Protein 6LTA (pdb70)

Structure (mmCIF, N/CA/C/O backbone):
data_6LTA
#
_entry.id   6LTA
#
_cell.length_a   103.355
_cell.length_b   167.650
_cell.length_c   194.120
_cell.angle_alpha   90.000
_cell.angle_beta   90.000
_cell.angle_gamma   90.000
#
_symmetry.space_group_name_H-M   'C 2 2 21'
#
loop_
_entity.id
_entity.type
_entity.pdbx_description
1 polymer 'Nonribosomal peptide synthetase'
2 non-polymer 'ACRYLIC ACID'
3 water water
#
loop_
_atom_site.group_PDB
_atom_site.id
_atom_site.type_symbol
_atom_site.label_atom_id
_atom_site.label_alt_id
_atom_site.label_comp_id
_atom_site.label_asym_id
_atom_site.label_entity_id
_atom_site.label_seq_id
_atom_site.pdbx_PDB_ins_code
_atom_site.Cartn_x
_atom_site.Cartn_y
_atom_site.Cartn_z
_atom_site.occupancy
_atom_site.B_iso_or_equiv
_atom_si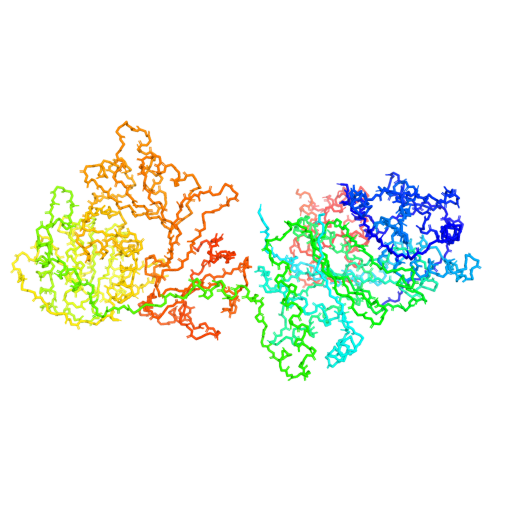te.auth_seq_id
_atom_site.auth_comp_id
_atom_site.auth_asym_id
_atom_site.auth_atom_id
_atom_site.pdbx_PDB_model_num
ATOM 1 N N . ALA A 1 40 ? 24.34918 33.64490 74.13338 1.000 83.31784 24 ALA A N 1
ATOM 2 C CA . ALA A 1 40 ? 25.57978 33.36294 74.86116 1.000 73.28713 24 ALA A CA 1
ATOM 3 C C . ALA A 1 40 ? 26.21022 32.06002 74.36212 1.000 81.26097 24 ALA A C 1
ATOM 4 O O . ALA A 1 40 ? 26.16524 31.03700 75.05170 1.000 83.38255 24 ALA A O 1
ATOM 6 N N . ALA A 1 41 ? 26.79606 32.10673 73.16195 1.000 75.89914 25 ALA A N 1
ATOM 7 C CA . ALA A 1 41 ? 27.34270 30.91155 72.52424 1.000 66.50661 25 ALA A CA 1
ATOM 8 C C . ALA A 1 41 ? 28.46916 30.31016 73.35618 1.000 71.87723 25 ALA A C 1
ATOM 9 O O . ALA A 1 41 ? 29.48359 30.96570 73.60114 1.000 79.69430 25 ALA A O 1
ATOM 11 N N . GLU A 1 42 ? 28.29421 29.06182 73.78883 1.000 74.14133 26 GLU A N 1
ATOM 12 C CA . GLU A 1 42 ? 29.32454 28.39013 74.57004 1.000 77.63563 26 GLU A CA 1
ATOM 13 C C . GLU A 1 42 ? 30.61309 28.25779 73.75093 1.000 75.15635 26 GLU A C 1
ATOM 14 O O . GLU A 1 42 ? 30.61308 28.34045 72.52002 1.000 67.07591 26 GLU A O 1
ATOM 16 N N . LEU A 1 43 ? 31.77577 28.06229 74.48609 1.000 73.79013 27 LEU A N 1
ATOM 17 C CA . LEU A 1 43 ? 33.07581 28.00003 73.83584 1.000 60.62631 27 LEU A CA 1
ATOM 18 C C . LEU A 1 43 ? 33.54227 26.55789 73.70351 1.000 63.87078 27 LEU A C 1
ATOM 19 O O . LEU A 1 43 ? 33.11385 25.68694 74.46698 1.000 63.24338 27 LEU A O 1
ATOM 24 N N . PRO A 1 44 ? 34.41542 26.27376 72.74152 1.000 62.68823 28 PRO A N 1
ATOM 25 C CA . PRO A 1 44 ? 34.93949 24.90883 72.59684 1.000 65.96473 28 PRO A CA 1
ATOM 26 C C . PRO A 1 44 ? 35.74056 24.51260 73.82374 1.000 70.38778 28 PRO A C 1
ATOM 27 O O . PRO A 1 44 ? 36.22729 25.38080 74.56486 1.000 71.62753 28 PRO A O 1
ATOM 31 N N . PRO A 1 45 ? 35.88042 23.21942 74.09211 1.000 71.26301 29 PRO A N 1
ATOM 32 C CA . PRO A 1 45 ? 36.66487 22.78759 75.25238 1.000 66.83739 29 PRO A CA 1
ATOM 33 C C . PRO A 1 45 ? 38.16146 22.80523 74.95437 1.000 68.04439 29 PRO A C 1
ATOM 34 O O . PRO A 1 45 ? 38.60291 22.78016 73.80120 1.000 62.14030 29 PRO A O 1
ATOM 38 N N . LEU A 1 46 ? 38.94460 22.86648 76.03172 1.000 62.75910 30 LEU A N 1
ATOM 39 C CA . LEU A 1 46 ? 40.39674 22.90553 75.93724 1.000 58.43025 30 LEU A CA 1
ATOM 40 C C . LEU A 1 46 ? 40.94156 21.49421 76.09190 1.000 63.27788 30 LEU A C 1
ATOM 41 O O . LEU A 1 46 ? 40.73278 20.85612 77.13168 1.000 58.48759 30 LEU A O 1
ATOM 46 N N . VAL A 1 47 ? 41.65631 21.01171 75.07760 1.000 59.47243 31 VAL A N 1
ATOM 47 C CA . VAL A 1 47 ? 42.23579 19.67148 75.18257 1.000 65.42732 31 VAL A CA 1
ATOM 48 C C . VAL A 1 47 ? 43.75613 19.76874 75.32555 1.000 63.59180 31 VAL A C 1
ATOM 49 O O . VAL A 1 47 ? 44.45743 20.08284 74.34561 1.000 63.47229 31 VAL A O 1
ATOM 53 N N . PRO A 1 48 ? 44.29270 19.54991 76.53526 1.000 62.50254 32 PRO A N 1
ATOM 54 C CA . PRO A 1 48 ? 45.74394 19.66920 76.75594 1.000 57.80834 32 PRO A CA 1
ATOM 55 C C . PRO A 1 48 ? 46.54404 18.74312 75.84211 1.000 64.65072 32 PRO A C 1
ATOM 56 O O . PRO A 1 48 ? 46.11469 17.62963 75.53903 1.000 67.87034 32 PRO A O 1
ATOM 60 N N . GLU A 1 49 ? 47.71501 19.21547 75.38613 1.000 62.12315 33 GLU A N 1
ATOM 61 C CA . GLU A 1 49 ? 48.57076 18.46587 74.45670 1.000 59.22300 33 GLU A CA 1
ATOM 62 C C . GLU A 1 49 ? 50.00198 18.36356 74.96873 1.000 59.03003 33 GLU A C 1
ATOM 63 O O . GLU A 1 49 ? 50.91132 19.04137 74.45546 1.000 66.68249 33 GLU A O 1
ATOM 69 N N . PRO A 1 50 ? 50.25179 17.48401 75.96363 1.000 59.01242 34 PRO A N 1
ATOM 70 C CA . PRO A 1 50 ? 51.58219 17.42691 76.59660 1.000 60.19670 34 PRO A CA 1
ATOM 71 C C . PRO A 1 50 ? 52.71379 16.86240 75.74928 1.000 66.82492 34 PRO A C 1
ATOM 72 O O . PRO A 1 50 ? 53.88258 17.11883 76.06424 1.000 64.84308 34 PRO A O 1
ATOM 76 N N . GLY A 1 51 ? 52.39836 16.11367 74.68961 1.000 63.56068 35 GLY A N 1
ATOM 77 C CA . GLY A 1 51 ? 53.42926 15.64967 73.77754 1.000 54.01446 35 GLY A CA 1
ATOM 78 C C . GLY A 1 51 ? 54.18071 16.77764 73.08960 1.000 63.29215 35 GLY A C 1
ATOM 79 O O . GLY A 1 51 ? 55.28993 16.56511 72.58596 1.000 69.49548 35 GLY A O 1
ATOM 80 N N . ASP A 1 52 ? 53.60938 17.98255 73.06151 1.000 67.40189 36 ASP A N 1
ATOM 81 C CA . ASP A 1 52 ? 54.28609 19.10673 72.42489 1.000 67.64473 36 ASP A CA 1
ATOM 82 C C . ASP A 1 52 ? 54.64506 20.20639 73.42180 1.000 64.22204 36 ASP A C 1
ATOM 83 O O . ASP A 1 52 ? 54.89290 21.34694 73.01004 1.000 54.40305 36 ASP A O 1
ATOM 88 N N . ALA A 1 53 ? 54.70533 19.87485 74.71816 1.000 60.10117 37 ALA A N 1
ATOM 89 C CA . ALA A 1 53 ? 54.91233 20.87840 75.76010 1.000 54.69910 37 ALA A CA 1
ATOM 90 C C . ALA A 1 53 ? 56.14384 21.73923 75.50105 1.000 56.67529 37 ALA A C 1
ATOM 91 O O . ALA A 1 53 ? 56.14955 22.93318 75.83983 1.000 52.71794 37 ALA A O 1
ATOM 93 N N . GLY A 1 54 ? 57.17378 21.17149 74.86686 1.000 49.34921 38 GLY A N 1
ATOM 94 C CA . GLY A 1 54 ? 58.37412 21.89270 74.49463 1.000 47.57284 38 GLY A CA 1
ATOM 95 C C . GLY A 1 54 ? 58.38930 22.47843 73.09618 1.000 52.81752 38 GLY A C 1
ATOM 96 O O . GLY A 1 54 ? 59.39824 23.07924 72.69938 1.000 52.24237 38 GLY A O 1
ATOM 97 N N . GLN A 1 55 ? 57.28202 22.32995 72.32630 1.000 51.71290 39 GLN A N 1
ATOM 98 C CA . GLN A 1 55 ? 57.19335 22.78594 70.94150 1.000 57.51889 39 GLN A CA 1
ATOM 99 C C . GLN A 1 55 ? 56.90618 24.28510 70.87619 1.000 63.32359 39 GLN A C 1
ATOM 100 O O . GLN A 1 55 ? 56.23180 24.83425 71.75626 1.000 55.68188 39 GLN A O 1
ATOM 106 N N . PRO A 1 56 ? 57.41372 24.96605 69.84496 1.000 63.33090 40 PRO A N 1
ATOM 107 C CA . PRO A 1 56 ? 57.07674 26.38185 69.65103 1.000 57.20990 40 PRO A CA 1
ATOM 108 C C . PRO A 1 56 ? 55.57348 26.63769 69.70742 1.000 55.46937 40 PRO A C 1
ATOM 109 O O . PRO A 1 56 ? 54.75486 25.73836 69.50114 1.000 54.58988 40 PRO A O 1
ATOM 113 N N . PHE A 1 57 ? 55.22156 27.87051 70.06215 1.000 53.44893 41 PHE A N 1
ATOM 114 C CA . PHE A 1 57 ? 53.84399 28.33927 70.04323 1.000 51.53214 41 PHE A CA 1
ATOM 115 C C . PHE A 1 57 ? 53.86998 29.86151 69.97139 1.000 58.63524 41 PHE A C 1
ATOM 116 O O . PHE A 1 57 ? 54.92075 30.47798 70.21365 1.000 56.10710 41 PHE A O 1
ATOM 124 N N . PRO A 1 58 ? 52.77012 30.49291 69.56413 1.000 62.19755 42 PRO A N 1
ATOM 125 C CA . PRO A 1 58 ? 52.80678 31.94011 69.32454 1.000 59.42911 42 PRO A CA 1
ATOM 126 C C . PRO A 1 58 ? 52.72536 32.74611 70.61719 1.000 56.29357 42 PRO A C 1
ATOM 127 O O . PRO A 1 58 ? 52.24975 32.28280 71.66094 1.000 47.87653 42 PRO A O 1
ATOM 131 N N . LEU A 1 59 ? 53.23053 33.97281 70.52897 1.000 50.01145 43 LEU A N 1
ATOM 132 C CA . LEU A 1 59 ? 52.96995 34.95470 71.56534 1.000 45.37756 43 LEU A CA 1
ATOM 133 C C . LEU A 1 59 ? 51.48061 35.26476 71.62253 1.000 49.63521 43 LEU A C 1
ATOM 134 O O . LEU A 1 59 ? 50.78880 35.26435 70.59741 1.000 49.08349 43 LEU A O 1
ATOM 139 N N . THR A 1 60 ? 50.97852 35.51398 72.84421 1.000 50.85309 44 THR A N 1
ATOM 140 C CA . THR A 1 60 ? 49.63621 36.07170 73.00136 1.000 46.24789 44 THR A CA 1
ATOM 141 C C . THR A 1 60 ? 49.56479 37.43339 72.31469 1.000 48.88468 44 THR A C 1
ATOM 142 O O . THR A 1 60 ? 50.59069 38.10186 72.13292 1.000 48.48803 44 THR A O 1
ATOM 146 N N . PRO A 1 61 ? 48.36263 37.87690 71.93328 1.000 51.36648 45 PRO A N 1
ATOM 147 C CA . PRO A 1 61 ? 48.26192 39.17403 71.24606 1.000 47.37429 45 PRO A CA 1
ATOM 148 C C . PRO A 1 61 ? 48.90262 40.29946 72.02912 1.000 50.39125 45 PRO A C 1
ATOM 149 O O . PRO A 1 61 ? 49.49389 41.21940 71.44185 1.000 47.65824 45 PRO A O 1
ATOM 153 N N . THR A 1 62 ? 48.83415 40.22982 73.35328 1.000 45.49624 46 THR A N 1
ATOM 154 C CA . THR A 1 62 ? 49.41486 41.27792 74.17956 1.000 48.74541 46 THR A CA 1
ATOM 155 C C . THR A 1 62 ? 50.92931 41.10455 74.33335 1.000 50.33566 46 THR A C 1
ATOM 156 O O . THR A 1 62 ? 51.66242 42.09849 74.42859 1.000 47.95819 46 THR A O 1
ATOM 160 N N . GLN A 1 63 ? 51.42031 39.86141 74.30824 1.000 49.13861 47 GLN A N 1
ATOM 161 C CA . GLN A 1 63 ? 52.86186 39.62569 74.28194 1.000 45.89142 47 GLN A CA 1
ATOM 162 C C . GLN A 1 63 ? 53.47830 40.08240 72.96121 1.000 51.33121 47 GLN A C 1
ATOM 163 O O . GLN A 1 63 ? 54.60359 40.59856 72.94243 1.000 51.64049 47 GLN A O 1
ATOM 169 N N . GLN A 1 64 ? 52.76476 39.87227 71.84446 1.000 49.74202 48 GLN A N 1
ATOM 170 C CA . GLN A 1 64 ? 53.24489 40.31431 70.53307 1.000 52.50148 48 GLN A CA 1
ATOM 171 C C . GLN A 1 64 ? 53.42006 41.82405 70.48613 1.000 55.73726 48 GLN A C 1
ATOM 172 O O . GLN A 1 64 ? 54.39031 42.32745 69.90552 1.000 55.41748 48 GLN A O 1
ATOM 178 N N . ALA A 1 65 ? 52.47521 42.56150 71.07909 1.000 50.50517 49 ALA A N 1
ATOM 179 C CA . ALA A 1 65 ? 52.56224 44.01593 71.10187 1.000 52.47865 49 ALA A CA 1
ATOM 180 C C . ALA A 1 65 ? 53.79906 44.49082 71.85867 1.000 60.06197 49 ALA A C 1
ATOM 181 O O . ALA A 1 65 ? 54.47082 45.43295 71.42262 1.000 61.85299 49 ALA A O 1
ATOM 183 N N . LEU A 1 66 ? 54.11436 43.85785 73.00055 1.000 55.32207 50 LEU A N 1
ATOM 184 C CA . LEU A 1 66 ? 55.32058 44.23344 73.74424 1.000 62.26110 50 LEU A CA 1
ATOM 185 C C . LEU A 1 66 ? 56.59152 43.85800 72.98670 1.000 64.99397 50 LEU A C 1
ATOM 186 O O . LEU A 1 66 ? 57.59460 44.57652 73.06990 1.000 68.71212 50 LEU A O 1
ATOM 191 N N . TRP A 1 67 ? 56.56440 42.73547 72.25875 1.000 63.52696 51 TRP A N 1
ATOM 192 C CA . TRP A 1 67 ? 57.71647 42.28124 71.47824 1.000 63.03863 51 TRP A CA 1
ATOM 193 C C . TRP A 1 67 ? 58.13486 43.32694 70.44143 1.000 71.64886 51 TRP A C 1
ATOM 194 O O . TRP A 1 67 ? 59.29624 43.75911 70.40537 1.000 73.52640 51 TRP A O 1
ATOM 205 N N . VAL A 1 68 ? 57.19219 43.76329 69.60187 1.000 67.31228 52 VAL A N 1
ATOM 206 C CA . VAL A 1 68 ? 57.50550 44.78193 68.60506 1.000 75.20974 52 VAL A CA 1
ATOM 207 C C . VAL A 1 68 ? 57.55607 46.19006 69.22081 1.000 73.76144 52 VAL A C 1
ATOM 208 O O . VAL A 1 68 ? 58.31346 47.04671 68.75043 1.000 81.83383 52 VAL A O 1
ATOM 212 N N . GLY A 1 69 ? 56.79658 46.44321 70.29396 1.000 75.59776 53 GLY A N 1
ATOM 213 C CA . GLY A 1 69 ? 56.68468 47.78022 70.87287 1.000 85.54223 53 GLY A CA 1
ATOM 214 C C . GLY A 1 69 ? 57.83933 48.22301 71.75643 1.000 87.42883 53 GLY A C 1
ATOM 215 O O . GLY A 1 69 ? 57.97243 49.42356 72.02334 1.000 80.80852 53 GLY A O 1
ATOM 216 N N . ARG A 1 70 ? 58.65799 47.28293 72.23977 1.000 91.07262 54 ARG A N 1
ATOM 217 C CA . ARG A 1 70 ? 59.93590 47.63603 72.85308 1.000 91.55806 54 ARG A CA 1
ATOM 218 C C . ARG A 1 70 ? 60.98727 48.00703 71.80551 1.000 97.63581 54 ARG A C 1
ATOM 219 O O . ARG A 1 70 ? 61.85088 48.85010 72.07819 1.000 102.06493 54 ARG A O 1
ATOM 227 N N . ALA A 1 71 ? 60.92725 47.40320 70.61326 1.000 93.16978 55 ALA A N 1
ATOM 228 C CA . ALA A 1 71 ? 61.88437 47.67486 69.53556 1.000 94.87970 55 ALA A CA 1
ATOM 229 C C . ALA A 1 71 ? 61.49110 48.91179 68.71776 1.000 97.43914 55 ALA A C 1
ATOM 230 O O . ALA A 1 71 ? 61.82117 50.04964 69.07456 1.000 98.36885 55 ALA A O 1
ATOM 232 N N . GLY A 1 80 ? 62.06049 50.85569 77.91422 1.000 87.27835 64 GLY A N 1
ATOM 233 C CA . GLY A 1 80 ? 62.37727 50.06345 79.08896 1.000 74.06946 64 GLY A CA 1
ATOM 234 C C . GLY A 1 80 ? 61.77449 48.66712 79.06430 1.000 84.24562 64 GLY A C 1
ATOM 235 O O . GLY A 1 80 ? 62.47952 47.68147 78.84544 1.000 90.68689 64 GLY A O 1
ATOM 236 N N . CYS A 1 81 ? 60.46508 48.59260 79.30757 1.000 77.89248 65 CYS A N 1
ATOM 237 C CA . CYS A 1 81 ? 59.67757 47.35649 79.29051 1.000 73.50267 65 CYS A CA 1
ATOM 238 C C . CYS A 1 81 ? 60.08036 46.32444 80.35482 1.000 72.91713 65 CYS A C 1
ATOM 239 O O . CYS A 1 81 ? 60.56636 45.23827 80.02120 1.000 69.88254 65 CYS A O 1
ATOM 242 N N . TYR A 1 82 ? 59.83673 46.62989 81.63271 1.000 67.49448 66 TYR A N 1
ATOM 243 C CA . TYR A 1 82 ? 60.14984 45.71796 82.72861 1.000 65.72088 66 TYR A CA 1
ATOM 244 C C . TYR A 1 82 ? 59.46408 46.20247 84.00084 1.000 63.37589 66 TYR A C 1
ATOM 245 O O . TYR A 1 82 ? 59.07593 47.36644 84.11516 1.000 61.14280 66 TYR A O 1
ATOM 254 N N . GLY A 1 83 ? 59.31966 45.28863 84.95559 1.000 53.20981 67 GLY A N 1
ATOM 255 C CA . GLY A 1 83 ? 58.84114 45.61296 86.28573 1.000 51.37158 67 GLY A CA 1
ATOM 256 C C . GLY A 1 83 ? 59.95678 45.37672 87.28526 1.000 51.29211 67 GLY A C 1
ATOM 257 O O . GLY A 1 83 ? 60.82653 44.53534 87.06918 1.000 48.56597 67 GLY A O 1
ATOM 258 N N . TYR A 1 84 ? 59.94879 46.13084 88.37744 1.000 47.52291 68 TYR A N 1
ATOM 259 C CA . TYR A 1 84 ? 61.04317 46.02939 89.32540 1.000 43.67445 68 TYR A CA 1
ATOM 260 C C . TYR A 1 84 ? 60.49640 46.11590 90.73624 1.000 48.14000 68 TYR A C 1
ATOM 261 O O . TYR A 1 84 ? 59.59283 46.90478 91.01616 1.000 49.95537 68 TYR A O 1
ATOM 270 N N . PHE A 1 85 ? 61.04282 45.27762 91.61106 1.000 47.14102 69 PHE A N 1
ATOM 271 C CA . PHE A 1 85 ? 60.59151 45.14747 92.98416 1.000 43.14956 69 PHE A CA 1
ATOM 272 C C . PHE A 1 85 ? 61.80482 45.00671 93.88509 1.000 42.12082 69 PHE A C 1
ATOM 273 O O . PHE A 1 85 ? 62.79333 44.36484 93.52219 1.000 44.28755 69 PHE A O 1
ATOM 281 N N . GLU A 1 86 ? 61.71089 45.58050 95.06745 1.000 36.99227 70 GLU A N 1
ATOM 282 C CA . GLU A 1 86 ? 62.82124 45.57572 96.00032 1.000 44.24447 70 GLU A CA 1
ATOM 283 C C . GLU A 1 86 ? 62.21660 45.49217 97.38622 1.000 46.64943 70 GLU A C 1
ATOM 284 O O . GLU A 1 86 ? 61.42600 46.36013 97.76578 1.000 47.49170 70 GLU A O 1
ATOM 290 N N . TRP A 1 87 ? 62.53519 44.43187 98.11422 1.000 44.18505 71 TRP A N 1
ATOM 291 C CA . TRP A 1 87 ? 62.03920 44.27829 99.46699 1.000 44.18693 71 TRP A CA 1
ATOM 292 C C . TRP A 1 87 ? 63.22242 44.22680 100.41508 1.000 49.15046 71 TRP A C 1
ATOM 293 O O . TRP A 1 87 ? 64.34724 43.89550 100.03160 1.000 47.86395 71 TRP A O 1
ATOM 304 N N . GLU A 1 88 ? 62.95720 44.57290 101.66049 1.000 47.53175 72 GLU A N 1
ATOM 305 C CA . GLU A 1 88 ? 63.97405 44.56262 102.68832 1.000 47.18531 72 GLU A CA 1
ATOM 306 C C . GLU A 1 88 ? 63.52349 43.63131 103.79416 1.000 47.01049 72 GLU A C 1
ATOM 307 O O . GLU A 1 88 ? 62.33515 43.58133 104.12120 1.000 49.15775 72 GLU A O 1
ATOM 313 N N . ARG A 1 89 ? 64.46239 42.86151 104.32687 1.000 47.71746 73 ARG A N 1
ATOM 314 C CA . ARG A 1 89 ? 64.24188 42.04798 105.51191 1.000 45.80460 73 ARG A CA 1
ATOM 315 C C . ARG A 1 89 ? 65.50957 42.07496 106.35272 1.000 45.43203 73 ARG A C 1
ATOM 316 O O . ARG A 1 89 ? 66.58501 42.42086 105.85114 1.000 47.60431 73 ARG A O 1
ATOM 324 N N . PRO A 1 90 ? 65.40791 41.76084 107.64795 1.000 49.03239 74 PRO A N 1
ATOM 325 C CA . PRO A 1 90 ? 66.63185 41.75466 108.48195 1.000 52.99971 74 PRO A CA 1
ATOM 326 C C . PRO A 1 90 ? 67.63788 40.69293 108.05587 1.000 52.03768 74 PRO A C 1
ATOM 327 O O . PRO A 1 90 ? 68.83321 40.98909 107.90763 1.000 50.11223 74 PRO A O 1
ATOM 331 N N . GLU A 1 91 ? 67.17287 39.45674 107.85758 1.000 52.64181 75 GLU A N 1
ATOM 332 C CA . GLU A 1 91 ? 67.98554 38.31923 107.45618 1.000 51.33689 75 GLU A CA 1
ATOM 333 C C . GLU A 1 91 ? 67.43455 37.70721 106.17263 1.000 49.51618 75 GLU A C 1
ATOM 334 O O . GLU A 1 91 ? 66.22850 37.75683 105.90233 1.000 44.21625 75 GLU A O 1
ATOM 340 N N . LEU A 1 92 ? 68.31593 37.07289 105.40491 1.000 51.44203 76 LEU A N 1
ATOM 341 C CA . LEU A 1 92 ? 67.86901 36.15756 104.36073 1.000 49.09654 76 LEU A CA 1
ATOM 342 C C . LEU A 1 92 ? 68.76523 34.93250 104.36441 1.000 45.73564 76 LEU A C 1
ATOM 343 O O . LEU A 1 92 ? 69.99366 35.06252 104.38052 1.000 47.10938 76 LEU A O 1
ATOM 348 N N . ASP A 1 93 ? 68.14567 33.75422 104.37580 1.000 44.94046 77 ASP A N 1
ATOM 349 C CA . ASP A 1 93 ? 68.84643 32.47684 104.24576 1.000 40.72252 77 ASP A CA 1
ATOM 350 C C . ASP A 1 93 ? 69.03337 32.19401 102.76035 1.000 38.20245 77 ASP A C 1
ATOM 351 O O . ASP A 1 93 ? 68.11640 31.69854 102.09918 1.000 40.59850 77 ASP A O 1
ATOM 356 N N . LEU A 1 94 ? 70.23907 32.46112 102.23963 1.000 36.21799 78 LEU A N 1
ATOM 357 C CA . LEU A 1 94 ? 70.46216 32.37376 100.79429 1.000 33.26566 78 LEU A CA 1
ATOM 358 C C . LEU A 1 94 ? 70.32478 30.95677 100.26967 1.000 39.05231 78 LEU A C 1
ATOM 359 O O . LEU A 1 94 ? 69.87504 30.76530 99.13628 1.000 39.24198 78 LEU A O 1
ATOM 364 N N . ALA A 1 95 ? 70.71238 29.95295 101.05701 1.000 41.31943 79 ALA A N 1
ATOM 365 C CA . ALA A 1 95 ? 70.54962 28.57505 100.60301 1.000 35.34237 79 ALA A CA 1
ATOM 366 C C . ALA A 1 95 ? 69.07663 28.24480 100.37730 1.000 34.75364 79 ALA A C 1
ATOM 367 O O . ALA A 1 95 ? 68.71336 27.61895 99.37228 1.000 41.35047 79 ALA A O 1
ATOM 369 N N . ARG A 1 96 ? 68.21305 28.64965 101.31402 1.000 36.83389 80 ARG A N 1
ATOM 370 C CA . ARG A 1 96 ? 66.78705 28.36594 101.18773 1.000 39.16098 80 ARG A CA 1
ATOM 371 C C . ARG A 1 96 ? 66.17036 29.20603 100.07755 1.000 41.62166 80 ARG A C 1
ATOM 372 O O . ARG A 1 96 ? 65.26539 28.74200 99.36819 1.000 41.99326 80 ARG A O 1
ATOM 380 N N . TYR A 1 97 ? 66.68801 30.42100 99.87803 1.000 33.47864 81 TYR A N 1
ATOM 381 C CA . TYR A 1 97 ? 66.18170 31.28495 98.82347 1.000 35.40394 81 TYR A CA 1
ATOM 382 C C . TYR A 1 97 ? 66.51174 30.69913 97.44216 1.000 45.17341 81 TYR A C 1
ATOM 383 O O . TYR A 1 97 ? 65.66161 30.66475 96.53946 1.000 38.66183 81 TYR A O 1
ATOM 392 N N . ARG A 1 98 ? 67.74849 30.20399 97.25739 1.000 41.84626 82 ARG A N 1
ATOM 393 C CA A ARG A 1 98 ? 68.10087 29.55357 95.99130 0.480 42.54872 82 ARG A CA 1
ATOM 394 C CA B ARG A 1 98 ? 68.09982 29.55532 95.99083 0.520 42.79262 82 ARG A CA 1
ATOM 395 C C . ARG A 1 98 ? 67.27667 28.28487 95.77594 1.000 40.92113 82 ARG A C 1
ATOM 396 O O . ARG A 1 98 ? 66.79914 28.01097 94.65884 1.000 38.21143 82 ARG A O 1
ATOM 411 N N . ARG A 1 99 ? 67.10737 27.48591 96.82506 1.000 36.57413 83 ARG A N 1
ATOM 412 C CA . ARG A 1 99 ? 66.28021 26.29116 96.68084 1.000 36.82086 83 ARG A CA 1
ATOM 413 C C . ARG A 1 99 ? 64.85279 26.65885 96.28282 1.000 38.09370 83 ARG A C 1
ATOM 414 O O . ARG A 1 99 ? 64.21570 25.93693 95.50699 1.000 40.36265 83 ARG A O 1
ATOM 422 N N . ALA A 1 100 ? 64.31476 27.75092 96.84044 1.000 36.57690 84 ALA A N 1
ATOM 423 C CA . ALA A 1 100 ? 62.96636 28.17973 96.47532 1.000 40.71626 84 ALA A CA 1
ATOM 424 C C . ALA A 1 100 ? 62.89006 28.53540 94.99698 1.000 35.07339 84 ALA A C 1
ATOM 425 O O . ALA A 1 100 ? 61.98869 28.07974 94.28135 1.000 32.32045 84 ALA A O 1
ATOM 427 N N . TRP A 1 101 ? 63.83936 29.33956 94.51259 1.000 36.43603 85 TRP A N 1
ATOM 428 C CA . TRP A 1 101 ? 63.79002 29.72608 93.10607 1.000 37.83796 85 TRP A CA 1
ATOM 429 C C . TRP A 1 101 ? 64.05153 28.53376 92.18423 1.000 41.64486 85 TRP A C 1
ATOM 430 O O . TRP A 1 101 ? 63.44391 28.44696 91.11115 1.000 42.32367 85 TRP A O 1
ATOM 441 N N . GLU A 1 102 ? 64.90757 27.58650 92.58945 1.000 39.07748 86 GLU A N 1
ATOM 442 C CA . GLU A 1 102 ? 65.13185 26.41405 91.74631 1.000 44.22973 86 GLU A CA 1
ATOM 443 C C . GLU A 1 102 ? 63.86440 25.57247 91.63362 1.000 38.81389 86 GLU A C 1
ATOM 444 O O . GLU A 1 102 ? 63.55209 25.03408 90.56221 1.000 35.83592 86 GLU A O 1
ATOM 450 N N . ARG A 1 103 ? 63.09086 25.50094 92.71353 1.000 34.47841 87 ARG A N 1
ATOM 451 C CA . ARG A 1 103 ? 61.80409 24.81416 92.67163 1.000 35.62357 87 ARG A CA 1
ATOM 452 C C . ARG A 1 103 ? 60.77648 25.58325 91.84045 1.000 37.34715 87 ARG A C 1
ATOM 453 O O . ARG A 1 103 ? 60.03369 24.97780 91.05835 1.000 37.85022 87 ARG A O 1
ATOM 461 N N . LEU A 1 104 ? 60.70324 26.91550 92.01042 1.000 38.05695 88 LEU A N 1
ATOM 462 C CA . LEU A 1 104 ? 59.77968 27.72624 91.21495 1.000 35.97357 88 LEU A CA 1
ATOM 463 C C . LEU A 1 104 ? 60.06139 27.56532 89.73649 1.000 35.66838 88 LEU A C 1
ATOM 464 O O . LEU A 1 104 ? 59.14429 27.34995 88.94062 1.000 37.96401 88 LEU A O 1
ATOM 469 N N . VAL A 1 105 ? 61.33538 27.66218 89.35166 1.000 35.53942 89 VAL A N 1
ATOM 470 C CA . VAL A 1 105 ? 61.69570 27.52737 87.94278 1.000 39.12325 89 VAL A CA 1
ATOM 471 C C . VAL A 1 105 ? 61.35116 26.13923 87.43171 1.000 39.84408 89 VAL A C 1
ATOM 472 O O . VAL A 1 105 ? 60.81796 25.98837 86.33194 1.000 45.46360 89 VAL A O 1
ATOM 476 N N . ALA A 1 106 ? 61.60738 25.10583 88.23324 1.000 40.24778 90 ALA A N 1
ATOM 477 C CA . ALA A 1 106 ? 61.26334 23.75437 87.80215 1.000 40.38026 90 ALA A CA 1
ATOM 478 C C . ALA A 1 106 ? 59.75192 23.56518 87.71952 1.000 36.83892 90 ALA A C 1
ATOM 479 O O . ALA A 1 106 ? 59.24853 22.92157 86.78902 1.000 37.86195 90 ALA A O 1
ATOM 481 N N . HIS A 1 107 ? 59.00558 24.15144 88.65437 1.000 38.06565 91 HIS A N 1
ATOM 482 C CA . HIS A 1 107 ? 57.57038 23.87049 88.72833 1.000 42.38301 91 HIS A CA 1
ATOM 483 C C . HIS A 1 107 ? 56.77465 24.59518 87.63675 1.000 42.46874 91 HIS A C 1
ATOM 484 O O . HIS A 1 107 ? 55.80435 24.04246 87.10144 1.000 39.57041 91 HIS A O 1
ATOM 491 N N . HIS A 1 108 ? 57.17026 25.82077 87.28604 1.000 38.18181 92 HIS A N 1
ATOM 492 C CA . HIS A 1 108 ? 56.33983 26.69826 86.46253 1.000 39.00451 92 HIS A CA 1
ATOM 493 C C . HIS A 1 108 ? 56.91478 26.83782 85.06641 1.000 39.56709 92 HIS A C 1
ATOM 494 O O . HIS A 1 108 ? 57.88908 27.58534 84.89232 1.000 42.25008 92 HIS A O 1
ATOM 501 N N . PRO A 1 109 ? 56.33687 26.20182 84.03910 1.000 37.54951 93 PRO A N 1
ATOM 502 C CA . PRO A 1 109 ? 56.91111 26.33608 82.68976 1.000 35.80545 93 PRO A CA 1
ATOM 503 C C . PRO A 1 109 ? 57.09786 27.77836 82.24833 1.000 41.33582 93 PRO A C 1
ATOM 504 O O . PRO A 1 109 ? 58.04805 28.07939 81.50578 1.000 39.38645 93 PRO A O 1
ATOM 508 N N . GLY A 1 110 ? 56.23144 28.68732 82.70545 1.000 37.29106 94 GLY A N 1
ATOM 509 C CA . GLY A 1 110 ? 56.32313 30.07134 82.27436 1.000 37.63970 94 GLY A CA 1
ATOM 510 C C . GLY A 1 110 ? 57.62808 30.73244 82.66469 1.000 41.41813 94 GLY A C 1
ATOM 511 O O . GLY A 1 110 ? 58.07837 31.67348 81.99737 1.000 46.02367 94 GLY A O 1
ATOM 512 N N . LEU A 1 111 ? 58.25928 30.25023 83.73753 1.000 37.24356 95 LEU A N 1
ATOM 513 C CA . LEU A 1 111 ? 59.54929 30.77985 84.15607 1.000 34.95184 95 LEU A CA 1
ATOM 514 C C . LEU A 1 111 ? 60.69841 30.21683 83.33460 1.000 38.99022 95 LEU A C 1
ATOM 515 O O . LEU A 1 111 ? 61.83358 30.68314 83.47763 1.000 40.61608 95 LEU A O 1
ATOM 520 N N . ARG A 1 112 ? 60.41643 29.25511 82.45535 1.000 41.26652 96 ARG A N 1
ATOM 521 C CA . ARG A 1 112 ? 61.39785 28.64136 81.56601 1.000 45.49487 96 ARG A CA 1
ATOM 522 C C . ARG A 1 112 ? 61.08701 28.93039 80.09837 1.000 40.88183 96 ARG A C 1
ATOM 523 O O . ARG A 1 112 ? 61.59370 28.23490 79.21707 1.000 41.06571 96 ARG A O 1
ATOM 531 N N . THR A 1 113 ? 60.22772 29.90417 79.81458 1.000 45.54759 97 THR A N 1
ATOM 532 C CA . THR A 1 113 ? 59.80847 30.19992 78.44899 1.000 45.09016 97 THR A CA 1
ATOM 533 C C . THR A 1 113 ? 60.67028 31.31844 77.89093 1.000 45.65336 97 THR A C 1
ATOM 534 O O . THR A 1 113 ? 60.90947 32.32126 78.57045 1.000 50.43851 97 THR A O 1
ATOM 538 N N . VAL A 1 114 ? 61.15980 31.11979 76.66755 1.000 44.12764 98 VAL A N 1
ATOM 539 C CA . VAL A 1 114 ? 62.01130 32.07591 75.97771 1.000 52.14906 98 VAL A CA 1
ATOM 540 C C . VAL A 1 114 ? 61.43034 32.34866 74.58959 1.000 53.60417 98 VAL A C 1
ATOM 541 O O . VAL A 1 114 ? 60.73513 31.51693 73.99725 1.000 50.78073 98 VAL A O 1
ATOM 545 N N . VAL A 1 115 ? 61.68074 33.55172 74.08798 1.000 52.57315 99 VAL A N 1
ATOM 546 C CA . VAL A 1 115 ? 61.21056 33.94749 72.76722 1.000 58.41593 99 VAL A CA 1
ATOM 547 C C . VAL A 1 115 ? 62.31537 33.65829 71.76201 1.000 56.76891 99 VAL A C 1
ATOM 548 O O . VAL A 1 115 ? 63.46133 34.09711 71.94111 1.000 53.70531 99 VAL A O 1
ATOM 552 N N . ARG A 1 116 ? 61.97558 32.91876 70.70861 1.000 54.55532 100 ARG A N 1
ATOM 553 C CA . ARG A 1 116 ? 62.93200 32.62487 69.65555 1.000 58.71560 100 ARG A CA 1
ATOM 554 C C . ARG A 1 116 ? 63.11976 33.85467 68.76382 1.000 66.85371 100 ARG A C 1
ATOM 555 O O . ARG A 1 116 ? 62.30266 34.78039 68.78980 1.000 61.99001 100 ARG A O 1
ATOM 563 N N . PRO A 1 117 ? 64.21073 33.90962 67.98717 1.000 72.41550 101 PRO A N 1
ATOM 564 C CA . PRO A 1 117 ? 64.41556 35.09099 67.12921 1.000 68.95971 101 PRO A CA 1
ATOM 565 C C . PRO A 1 117 ? 63.26764 35.35252 66.15669 1.000 64.54767 101 PRO A C 1
ATOM 566 O O . PRO A 1 117 ? 63.00556 36.52085 65.84961 1.000 62.04726 101 PRO A O 1
ATOM 570 N N . ASP A 1 118 ? 62.54258 34.31005 65.70439 1.000 61.52727 102 ASP A N 1
ATOM 571 C CA . ASP A 1 118 ? 61.39246 34.44215 64.80456 1.000 58.70817 102 ASP A CA 1
ATOM 572 C C . ASP A 1 118 ? 60.08122 34.79062 65.51457 1.000 61.76405 102 ASP A C 1
ATOM 573 O O . ASP A 1 118 ? 59.01153 34.55147 64.93769 1.000 60.12165 102 ASP A O 1
ATOM 578 N N . GLY A 1 119 ? 60.11614 35.30753 66.74111 1.000 65.09236 103 GLY A N 1
ATOM 579 C CA . GLY A 1 119 ? 58.90664 35.80624 67.36771 1.000 60.07245 103 GLY A CA 1
ATOM 580 C C . GLY A 1 119 ? 57.93527 34.75862 67.85165 1.000 55.46406 103 GLY A C 1
ATOM 581 O O . GLY A 1 119 ? 56.78061 35.09421 68.13842 1.000 56.35982 103 GLY A O 1
ATOM 582 N N . THR A 1 120 ? 58.35885 33.50178 67.93531 1.000 58.96547 104 THR A N 1
ATOM 583 C CA . THR A 1 120 ? 57.62951 32.45260 68.63128 1.000 57.06115 104 THR A CA 1
ATOM 584 C C . THR A 1 120 ? 58.35946 32.08149 69.92243 1.000 55.80245 104 THR A C 1
ATOM 585 O O . THR A 1 120 ? 59.52583 32.42641 70.14554 1.000 54.09879 104 THR A O 1
ATOM 589 N N . GLN A 1 121 ? 57.65703 31.38353 70.80012 1.000 52.23758 105 GLN A N 1
ATOM 590 C CA . GLN A 1 121 ? 58.20533 31.10749 72.11638 1.000 57.71832 105 GLN A CA 1
ATOM 591 C C . GLN A 1 121 ? 58.11607 29.61681 72.39958 1.000 50.50087 105 GLN A C 1
ATOM 592 O O . GLN A 1 121 ? 57.32366 28.89378 71.79035 1.000 52.50085 105 GLN A O 1
ATOM 598 N N . HIS A 1 122 ? 58.95395 29.16214 73.32603 1.000 48.22693 106 HIS A N 1
ATOM 599 C CA . HIS A 1 122 ? 58.95182 27.75993 73.71899 1.000 50.04779 106 HIS A CA 1
ATOM 600 C C . HIS A 1 122 ? 59.55099 27.63896 75.12077 1.000 47.45924 106 HIS A C 1
ATOM 601 O O . HIS A 1 122 ? 60.11907 28.59345 75.66322 1.000 46.90819 106 HIS A O 1
ATOM 608 N N . VAL A 1 123 ? 59.42392 26.43830 75.68681 1.000 37.99527 107 VAL A N 1
ATOM 609 C CA . VAL A 1 123 ? 59.72144 26.13045 77.08427 1.000 44.45646 107 VAL A CA 1
ATOM 610 C C . VAL A 1 123 ? 61.01053 25.31223 77.14339 1.000 49.38593 107 VAL A C 1
ATOM 611 O O . VAL A 1 123 ? 61.02076 24.13493 76.76594 1.000 50.74648 107 VAL A O 1
ATOM 615 N N . LEU A 1 124 ? 62.09352 25.90841 77.63737 1.000 40.83057 108 LEU A N 1
ATOM 616 C CA . LEU A 1 124 ? 63.29852 25.13391 77.88820 1.000 40.81225 108 LEU A CA 1
ATOM 617 C C . LEU A 1 124 ? 63.03131 24.07606 78.95349 1.000 46.95624 108 LEU A C 1
ATOM 618 O O . LEU A 1 124 ? 62.30612 24.30924 79.92572 1.000 43.45023 108 LEU A O 1
ATOM 623 N N . GLU A 1 125 ? 63.63293 22.90252 78.75892 1.000 56.30364 109 GLU A N 1
ATOM 624 C CA . GLU A 1 125 ? 63.39668 21.75860 79.63092 1.000 56.09310 109 GLU A CA 1
ATOM 625 C C . GLU A 1 125 ? 64.25167 21.82807 80.89539 1.000 57.34812 109 GLU A C 1
ATOM 626 O O . GLU A 1 125 ? 63.75623 21.59979 82.00882 1.000 50.72724 109 GLU A O 1
ATOM 632 N N . ARG A 1 126 ? 65.53882 22.13635 80.73712 1.000 55.08629 110 ARG A N 1
ATOM 633 C CA . ARG A 1 126 ? 66.47684 22.25297 81.85589 1.000 56.64559 110 ARG A CA 1
ATOM 634 C C . ARG A 1 126 ? 67.33760 23.47677 81.58101 1.000 61.36180 110 ARG A C 1
ATOM 635 O O . ARG A 1 126 ? 68.43562 23.37980 81.01857 1.000 65.66915 110 ARG A O 1
ATOM 637 N N . PRO A 1 127 ? 66.84740 24.66541 81.94247 1.000 55.71867 111 PRO A N 1
ATOM 638 C CA . PRO A 1 127 ? 67.57009 25.89830 81.60184 1.000 51.31629 111 PRO A CA 1
ATOM 639 C C . PRO A 1 127 ? 68.87485 26.07938 82.35023 1.000 53.78614 111 PRO A C 1
ATOM 640 O O . PRO A 1 127 ? 69.73608 26.83629 81.87956 1.000 53.91699 111 PRO A O 1
ATOM 644 N N . GLY A 1 128 ? 69.04515 25.44699 83.50419 1.000 49.47638 112 GLY A N 1
ATOM 645 C CA . GLY A 1 128 ? 70.29915 25.53494 84.21581 1.000 53.03061 112 GLY A CA 1
ATOM 646 C C . GLY A 1 128 ? 70.14987 26.21502 85.55673 1.000 50.39690 112 GLY A C 1
ATOM 647 O O . GLY A 1 128 ? 69.05078 26.59956 85.95393 1.000 51.64240 112 GLY A O 1
ATOM 648 N N . PRO A 1 129 ? 71.24666 26.35836 86.29600 1.000 56.05534 113 PRO A N 1
ATOM 649 C CA . PRO A 1 129 ? 71.14044 26.94195 87.63843 1.000 46.15172 113 PRO A CA 1
ATOM 650 C C . PRO A 1 129 ? 70.56916 28.35214 87.57386 1.000 48.02608 113 PRO A C 1
ATOM 651 O O . PRO A 1 129 ? 70.80233 29.10130 86.62424 1.000 51.05345 113 PRO A O 1
ATOM 655 N N . VAL A 1 130 ? 69.78414 28.69998 88.58528 1.000 46.12174 114 VAL A N 1
ATOM 656 C CA . VAL A 1 130 ? 69.15060 30.00923 88.63231 1.000 45.42055 114 VAL A CA 1
ATOM 657 C C . VAL A 1 130 ? 70.17941 31.08519 88.96757 1.000 43.28899 114 VAL A C 1
ATOM 658 O O . VAL A 1 130 ? 70.80266 31.04208 90.03601 1.000 45.08173 114 VAL A O 1
ATOM 662 N N . PRO A 1 131 ? 70.37687 32.07747 88.10671 1.000 41.05213 115 PRO A N 1
ATOM 663 C CA . PRO A 1 131 ? 71.34483 33.13532 88.42195 1.000 39.43846 115 PRO A CA 1
ATOM 664 C C . PRO A 1 131 ? 70.81591 34.00658 89.54708 1.000 39.58152 115 PRO A C 1
ATOM 665 O O . PRO A 1 131 ? 69.67677 34.46496 89.50232 1.000 45.19316 115 PRO A O 1
ATOM 669 N N . ILE A 1 132 ? 71.63109 34.17041 90.59099 1.000 43.63858 116 ILE A N 1
ATOM 670 C CA . ILE A 1 132 ? 71.32803 35.02437 91.73387 1.000 35.72445 116 ILE A CA 1
ATOM 671 C C . ILE A 1 132 ? 72.58764 35.79953 92.06976 1.000 42.38030 116 ILE A C 1
ATOM 672 O O . ILE A 1 132 ? 73.50922 35.25651 92.68684 1.000 47.41843 116 ILE A O 1
ATOM 677 N N . THR A 1 133 ? 72.62765 37.07086 91.69468 1.000 36.29042 117 THR A N 1
ATOM 678 C CA . THR A 1 133 ? 73.78663 37.91657 91.94182 1.000 39.22282 117 THR A CA 1
ATOM 679 C C . THR A 1 133 ? 73.75626 38.44112 93.37526 1.000 45.35377 117 THR A C 1
ATOM 680 O O . THR A 1 133 ? 72.82036 39.14888 93.76620 1.000 45.67262 117 THR A O 1
ATOM 684 N N . VAL A 1 134 ? 74.77423 38.11548 94.15919 1.000 40.21616 118 VAL A N 1
ATOM 685 C CA . VAL A 1 134 ? 74.88248 38.62136 95.51865 1.000 38.78902 118 VAL A CA 1
ATOM 686 C C . VAL A 1 134 ? 75.93964 39.71260 95.54385 1.000 41.24949 118 VAL A C 1
ATOM 687 O O . VAL A 1 134 ? 77.02039 39.55693 94.96753 1.000 45.91768 118 VAL A O 1
ATOM 691 N N . GLU A 1 135 ? 75.61931 40.82631 96.18933 1.000 41.97456 119 GLU A N 1
ATOM 692 C CA . GLU A 1 135 ? 76.48741 41.99355 96.24509 1.000 37.85526 119 GLU A CA 1
ATOM 693 C C . GLU A 1 135 ? 76.69646 42.34720 97.70992 1.000 46.93742 119 GLU A C 1
ATOM 694 O O . GLU A 1 135 ? 75.72283 42.51058 98.45561 1.000 46.71466 119 GLU A O 1
ATOM 700 N N . ASP A 1 136 ? 77.95518 42.41796 98.13641 1.000 42.46716 120 ASP A N 1
ATOM 701 C CA . ASP A 1 136 ? 78.28131 42.59268 99.54354 1.000 43.71841 120 ASP A CA 1
ATOM 702 C C . ASP A 1 136 ? 78.61259 44.06012 99.76647 1.000 52.10955 120 ASP A C 1
ATOM 703 O O . ASP A 1 136 ? 79.54171 44.59192 99.14548 1.000 54.26383 120 ASP A O 1
ATOM 708 N N . LEU A 1 137 ? 77.82140 44.71959 100.61572 1.000 50.14143 121 LEU A N 1
ATOM 709 C CA . LEU A 1 137 ? 78.01690 46.13007 100.93712 1.000 55.56886 121 LEU A CA 1
ATOM 710 C C . LEU A 1 137 ? 78.05285 46.34930 102.44045 1.000 58.15920 121 LEU A C 1
ATOM 711 O O . LEU A 1 137 ? 77.93124 47.48790 102.88825 1.000 63.73093 121 LEU A O 1
ATOM 716 N N . ARG A 1 138 ? 78.21239 45.27564 103.22185 1.000 53.89514 122 ARG A N 1
ATOM 717 C CA . ARG A 1 138 ? 78.21118 45.37677 104.67411 1.000 59.89940 122 ARG A CA 1
ATOM 718 C C . ARG A 1 138 ? 79.38548 46.18473 105.21211 1.000 64.91574 122 ARG A C 1
ATOM 719 O O . ARG A 1 138 ? 79.35919 46.58028 106.38303 1.000 72.14273 122 ARG A O 1
ATOM 727 N N . GLN A 1 139 ? 80.40748 46.43183 104.40044 1.000 66.72380 123 GLN A N 1
ATOM 728 C CA . GLN A 1 139 ? 81.54841 47.23416 104.81599 1.000 79.35713 123 GLN A CA 1
ATOM 729 C C . GLN A 1 139 ? 81.46893 48.67393 104.32196 1.000 86.98672 123 GLN A C 1
ATOM 730 O O . GLN A 1 139 ? 81.80212 49.59620 105.07489 1.000 91.67465 123 GLN A O 1
ATOM 736 N N . ASP A 1 140 ? 81.01505 48.87961 103.08442 1.000 86.06781 124 ASP A N 1
ATOM 737 C CA . ASP A 1 140 ? 80.85891 50.20223 102.47806 1.000 90.16188 124 ASP A CA 1
ATOM 738 C C . ASP A 1 140 ? 79.93995 51.09446 103.31715 1.000 95.03771 124 ASP A C 1
ATOM 739 O O . ASP A 1 140 ? 78.77213 50.73290 103.53985 1.000 90.76330 124 ASP A O 1
ATOM 744 N N . PRO A 1 141 ? 80.41341 52.23855 103.81013 1.000 100.96785 125 PRO A N 1
ATOM 745 C CA . PRO A 1 141 ? 79.51023 53.19929 104.45379 1.000 99.46416 125 PRO A CA 1
ATOM 746 C C . PRO A 1 141 ? 78.84201 54.08852 103.41183 1.000 101.60571 125 PRO A C 1
ATOM 747 O O . PRO A 1 141 ? 79.36454 54.30868 102.31547 1.000 100.07962 125 PRO A O 1
ATOM 751 N N . ASP A 1 142 ? 77.67002 54.61327 103.77966 1.000 96.34388 126 ASP A N 1
ATOM 752 C CA . ASP A 1 142 ? 76.73882 55.19017 102.80573 1.000 99.27078 126 ASP A CA 1
ATOM 753 C C . ASP A 1 142 ? 76.42588 54.14740 101.73282 1.000 100.13189 126 ASP A C 1
ATOM 754 O O . ASP A 1 142 ? 76.55983 54.37707 100.52605 1.000 93.82079 126 ASP A O 1
ATOM 756 N N . ALA A 1 143 ? 76.02830 52.96377 102.20545 1.000 96.00921 127 ALA A N 1
ATOM 757 C CA . ALA A 1 143 ? 75.76536 51.84981 101.30798 1.000 86.44934 127 ALA A CA 1
ATOM 758 C C . ALA A 1 143 ? 74.48455 52.05663 100.51500 1.000 89.94072 127 ALA A C 1
ATOM 759 O O . ALA A 1 143 ? 74.37668 51.57016 99.38123 1.000 88.70252 127 ALA A O 1
ATOM 761 N N . VAL A 1 144 ? 73.50485 52.76654 101.08591 1.000 89.73713 128 VAL A N 1
ATOM 762 C CA . VAL A 1 144 ? 72.23803 52.97694 100.38243 1.000 91.96994 128 VAL A CA 1
ATOM 763 C C . VAL A 1 144 ? 72.45119 53.83226 99.13721 1.000 92.71531 128 VAL A C 1
ATOM 764 O O . VAL A 1 144 ? 71.80806 53.61955 98.09677 1.000 88.07508 128 VAL A O 1
ATOM 768 N N . ARG A 1 145 ? 73.34658 54.82231 99.22804 1.000 87.46594 129 ARG A N 1
ATOM 769 C CA . ARG A 1 145 ? 73.69365 55.60897 98.04918 1.000 91.92164 129 ARG A CA 1
ATOM 770 C C . ARG A 1 145 ? 74.45709 54.76865 97.03232 1.000 90.51077 129 ARG A C 1
ATOM 771 O O . ARG A 1 145 ? 74.26682 54.94114 95.82207 1.000 87.33099 129 ARG A O 1
ATOM 773 N N . ARG A 1 146 ? 75.29320 53.82890 97.49171 1.000 93.26706 130 ARG A N 1
ATOM 774 C CA . ARG A 1 146 ? 76.00922 52.98158 96.53726 1.000 89.52201 130 ARG A CA 1
ATOM 775 C C . ARG A 1 146 ? 75.07398 51.99479 95.84283 1.000 90.40975 130 ARG A C 1
ATOM 776 O O . ARG A 1 146 ? 75.31755 51.63541 94.68283 1.000 88.20000 130 ARG A O 1
ATOM 778 N N . LEU A 1 147 ? 73.97933 51.58202 96.50815 1.000 89.56511 131 LEU A N 1
ATOM 779 C CA . LEU A 1 147 ? 72.98337 50.70479 95.88313 1.000 85.00894 131 LEU A CA 1
ATOM 780 C C . LEU A 1 147 ? 71.91554 51.46698 95.10734 1.000 91.14348 131 LEU A C 1
ATOM 781 O O . LEU A 1 147 ? 71.33213 50.90678 94.16857 1.000 89.59684 131 LEU A O 1
ATOM 786 N N . GLU A 1 148 ? 71.65142 52.72895 95.46644 1.000 95.04174 132 GLU A N 1
ATOM 787 C CA . GLU A 1 148 ? 70.72486 53.55409 94.69348 1.000 89.37504 132 GLU A CA 1
ATOM 788 C C . GLU A 1 148 ? 71.31312 53.99335 93.35729 1.000 93.11253 132 GLU A C 1
ATOM 789 O O . GLU A 1 148 ? 70.55235 54.37473 92.46274 1.000 91.36752 132 GLU A O 1
ATOM 791 N N . GLU A 1 149 ? 72.63930 53.90093 93.18925 1.000 95.18908 133 GLU A N 1
ATOM 792 C CA . GLU A 1 149 ? 73.33285 54.33373 91.97852 1.000 98.11969 133 GLU A CA 1
ATOM 793 C C . GLU A 1 149 ? 73.59724 53.17979 91.02968 1.000 95.10296 133 GLU A C 1
ATOM 794 O O . GLU A 1 149 ? 74.56195 53.20652 90.24790 1.000 93.01471 133 GLU A O 1
ATOM 796 N N . SER A 1 150 ? 72.75615 52.15738 91.08427 1.000 99.17309 134 SER A N 1
ATOM 797 C CA . SER A 1 150 ? 72.87735 51.02929 90.16344 1.000 101.10075 134 SER A CA 1
ATOM 798 C C . SER A 1 150 ? 71.50400 50.73170 89.54577 1.000 101.81639 134 SER A C 1
ATOM 799 O O . SER A 1 150 ? 70.92650 49.66117 89.73111 1.000 98.29697 134 SER A O 1
ATOM 802 N N . ARG A 1 151 ? 70.97182 51.71066 88.82250 1.000 98.71245 135 ARG A N 1
ATOM 803 C CA . ARG A 1 151 ? 69.76726 51.51292 88.04156 1.000 96.59029 135 ARG A CA 1
ATOM 804 C C . ARG A 1 151 ? 70.07280 51.96930 86.62006 1.000 91.79346 135 ARG A C 1
ATOM 805 O O . ARG A 1 151 ? 71.23895 52.26168 86.29582 1.000 81.47009 135 ARG A O 1
ATOM 807 N N . LEU A 1 159 ? 68.08596 43.11635 80.28744 1.000 73.21037 143 LEU A N 1
ATOM 808 C CA . LEU A 1 159 ? 67.07881 42.04907 80.33285 1.000 76.53175 143 LEU A CA 1
ATOM 809 C C . LEU A 1 159 ? 66.33292 41.92916 78.97844 1.000 76.90230 143 LEU A C 1
ATOM 810 O O . LEU A 1 159 ? 65.79094 42.91144 78.46450 1.000 78.16779 143 LEU A O 1
ATOM 815 N N . ASP A 1 160 ? 66.31165 40.71163 78.41762 1.000 81.44236 144 ASP A N 1
ATOM 816 C CA . ASP A 1 160 ? 65.90389 40.42258 77.03472 1.000 77.05004 144 ASP A CA 1
ATOM 817 C C . ASP A 1 160 ? 65.06489 39.14781 76.96074 1.000 76.73813 144 ASP A C 1
ATOM 818 O O . ASP A 1 160 ? 65.39747 38.14687 77.61877 1.000 71.71508 144 ASP A O 1
ATOM 823 N N . PRO A 1 161 ? 63.98033 39.14621 76.16901 1.000 74.18663 145 PRO A N 1
ATOM 824 C CA . PRO A 1 161 ? 63.12274 37.94659 76.10183 1.000 65.15447 145 PRO A CA 1
ATOM 825 C C . PRO A 1 161 ? 63.74105 36.77215 75.36045 1.000 68.13242 145 PRO A C 1
ATOM 826 O O . PRO A 1 161 ? 63.27887 35.63752 75.55131 1.000 68.21712 145 PRO A O 1
ATOM 830 N N . GLY A 1 162 ? 64.74844 36.99905 74.51384 1.000 65.42084 146 GLY A N 1
ATOM 831 C CA . GLY A 1 162 ? 65.38892 35.91019 73.79083 1.000 65.67156 146 GLY A CA 1
ATOM 832 C C . GLY A 1 162 ? 66.40922 35.12723 74.57980 1.000 69.04634 146 GLY A C 1
ATOM 833 O O . GLY A 1 162 ? 66.88497 34.08017 74.11245 1.000 63.71329 146 GLY A O 1
ATOM 834 N N . THR A 1 163 ? 66.73158 35.61466 75.77770 1.000 63.49342 147 THR A N 1
ATOM 835 C CA . THR A 1 163 ? 67.69135 35.00129 76.68537 1.000 58.38146 147 THR A CA 1
ATOM 836 C C . THR A 1 163 ? 66.98843 34.58090 77.97104 1.000 61.79095 147 THR A C 1
ATOM 837 O O . THR A 1 163 ? 66.14143 35.32501 78.50073 1.000 62.77608 147 THR A O 1
ATOM 841 N N . TRP A 1 164 ? 67.38135 33.40449 78.48781 1.000 50.32559 148 TRP A N 1
ATOM 842 C CA . TRP A 1 164 ? 66.85508 32.93797 79.75037 1.000 45.38406 148 TRP A CA 1
ATOM 843 C C . TRP A 1 164 ? 67.82551 33.28061 80.87619 1.000 41.61046 148 TRP A C 1
ATOM 844 O O . TRP A 1 164 ? 69.03524 33.12495 80.69558 1.000 45.27873 148 TRP A O 1
ATOM 855 N N . PRO A 1 165 ? 67.33512 33.74937 82.04479 1.000 47.11174 149 PRO A N 1
ATOM 856 C CA . PRO A 1 165 ? 65.90164 33.93796 82.27797 1.000 47.67555 149 PRO A CA 1
ATOM 857 C C . PRO A 1 165 ? 65.42391 35.33800 81.94323 1.000 44.84379 149 PRO A C 1
ATOM 858 O O . PRO A 1 165 ? 66.20076 36.29083 81.86221 1.000 47.72091 149 PRO A O 1
ATOM 862 N N . MET A 1 166 ? 64.12390 35.44153 81.74853 1.000 44.92564 150 MET A N 1
ATOM 863 C CA . MET A 1 166 ? 63.50957 36.74683 81.58076 1.000 42.99599 150 MET A CA 1
ATOM 864 C C . MET A 1 166 ? 63.26632 37.42978 82.91897 1.000 47.79704 150 MET A C 1
ATOM 865 O O . MET A 1 166 ? 62.33298 38.22203 83.03479 1.000 47.51499 150 MET A O 1
ATOM 870 N N . PHE A 1 167 ? 64.05728 37.10146 83.93577 1.000 46.99965 151 PHE A N 1
ATOM 871 C CA . PHE A 1 167 ? 63.99732 37.81017 85.19312 1.000 44.68884 151 PHE A CA 1
ATOM 872 C C . PHE A 1 167 ? 65.41387 37.98784 85.70723 1.000 41.16329 151 PHE A C 1
ATOM 873 O O . PHE A 1 167 ? 66.37196 37.44196 85.15913 1.000 43.96171 151 PHE A O 1
ATOM 881 N N . ASP A 1 168 ? 65.53992 38.79996 86.74909 1.000 40.49737 152 ASP A N 1
ATOM 882 C CA . ASP A 1 168 ? 66.83519 39.21196 87.26982 1.000 40.30648 152 ASP A CA 1
ATOM 883 C C . ASP A 1 168 ? 66.78565 39.17611 88.78984 1.000 42.05748 152 ASP A C 1
ATOM 884 O O . ASP A 1 168 ? 66.04674 39.94731 89.40358 1.000 43.65027 152 ASP A O 1
ATOM 889 N N . LEU A 1 169 ? 67.57021 38.29699 89.39993 1.000 42.17126 153 LEU A N 1
ATOM 890 C CA . LEU A 1 169 ? 67.54307 38.09671 90.84217 1.000 38.13102 153 LEU A CA 1
ATOM 891 C C . LEU A 1 169 ? 68.84137 38.60739 91.44414 1.000 41.64544 153 LEU A C 1
ATOM 892 O O . LEU A 1 169 ? 69.92742 38.18783 91.02934 1.000 41.18650 153 LEU A O 1
ATOM 897 N N . ARG A 1 170 ? 68.72570 39.50395 92.42207 1.000 39.34848 154 ARG A N 1
ATOM 898 C CA . ARG A 1 170 ? 69.87344 40.05435 93.12555 1.000 41.33188 154 ARG A CA 1
ATOM 899 C C . ARG A 1 170 ? 69.56824 40.10977 94.61237 1.000 43.71790 154 ARG A C 1
ATOM 900 O O . ARG A 1 170 ? 68.41529 40.27020 95.02199 1.000 42.37408 154 ARG A O 1
ATOM 908 N N . VAL A 1 171 ? 70.61675 39.96235 95.41638 1.000 35.79215 155 VAL A N 1
ATOM 909 C CA . VAL A 1 171 ? 70.53541 40.09997 96.86145 1.000 35.54492 155 VAL A CA 1
ATOM 910 C C . VAL A 1 171 ? 71.68063 41.00490 97.29188 1.000 41.46742 155 VAL A C 1
ATOM 911 O O . VAL A 1 171 ? 72.84093 40.74040 96.95342 1.000 44.92961 155 VAL A O 1
ATOM 915 N N . VAL A 1 172 ? 71.36028 42.08279 98.00180 1.000 39.73599 156 VAL A N 1
ATOM 916 C CA . VAL A 1 172 ? 72.34966 43.04106 98.48260 1.000 36.62523 156 VAL A CA 1
ATOM 917 C C . VAL A 1 172 ? 72.44775 42.87509 99.98657 1.000 43.58658 156 VAL A C 1
ATOM 918 O O . VAL A 1 172 ? 71.44500 43.02496 100.69548 1.000 47.86028 156 VAL A O 1
ATOM 922 N N . LEU A 1 173 ? 73.64241 42.56177 100.48128 1.000 42.51947 157 LEU A N 1
ATOM 923 C CA . LEU A 1 173 ? 73.85682 42.45285 101.91653 1.000 44.80548 157 LEU A CA 1
ATOM 924 C C . LEU A 1 173 ? 74.30846 43.80675 102.44760 1.000 46.57613 157 LEU A C 1
ATOM 925 O O . LEU A 1 173 ? 75.22797 44.41747 101.89511 1.000 48.01827 157 LEU A O 1
ATOM 930 N N . LEU A 1 174 ? 73.64573 44.27836 103.50165 1.000 46.66286 158 LEU A N 1
ATOM 931 C CA . LEU A 1 174 ? 73.98547 45.52312 104.16955 1.000 48.62417 158 LEU A CA 1
ATOM 932 C C . LEU A 1 174 ? 74.12478 45.25607 105.65829 1.000 54.24027 158 LEU A C 1
ATOM 933 O O . LEU A 1 174 ? 73.75142 44.19019 106.16098 1.000 52.44023 158 LEU A O 1
ATOM 938 N N . SER A 1 175 ? 74.65622 46.24199 106.37348 1.000 50.46900 159 SER A N 1
ATOM 939 C CA . SER A 1 175 ? 74.85220 46.07136 107.80572 1.000 57.14754 159 SER A CA 1
ATOM 940 C C . SER A 1 175 ? 73.48247 45.97810 108.47807 1.000 52.24390 159 SER A C 1
ATOM 941 O O . SER A 1 175 ? 72.74485 46.96651 108.52822 1.000 59.11801 159 SER A O 1
ATOM 944 N N . GLY A 1 176 ? 73.11030 44.77508 108.92348 1.000 43.15859 160 GLY A N 1
ATOM 945 C CA . GLY A 1 176 ? 71.88768 44.57144 109.67266 1.000 49.89097 160 GLY A CA 1
ATOM 946 C C . GLY A 1 176 ? 70.63654 44.26945 108.87116 1.000 56.08729 160 GLY A C 1
ATOM 947 O O . GLY A 1 176 ? 69.58897 43.99695 109.47416 1.000 53.34670 160 GLY A O 1
ATOM 948 N N . ARG A 1 177 ? 70.69890 44.30695 107.54327 1.000 53.16821 161 ARG A N 1
ATOM 949 C CA . ARG A 1 177 ? 69.50902 44.09641 106.72713 1.000 51.46780 161 ARG A CA 1
ATOM 950 C C . ARG A 1 177 ? 69.94574 43.62266 105.34899 1.000 49.86801 161 ARG A C 1
ATOM 951 O O . ARG A 1 177 ? 71.11052 43.75872 104.96140 1.000 44.76941 161 ARG A O 1
ATOM 959 N N . VAL A 1 178 ? 68.98647 43.08282 104.60616 1.000 44.34316 162 VAL A N 1
ATOM 960 C CA A VAL A 1 178 ? 69.22850 42.59439 103.25898 0.400 46.21716 162 VAL A CA 1
ATOM 961 C CA B VAL A 1 178 ? 69.21152 42.56441 103.26146 0.600 46.22583 162 VAL A CA 1
ATOM 962 C C . VAL A 1 178 ? 68.15882 43.15880 102.33301 1.000 45.68635 162 VAL A C 1
ATOM 963 O O . VAL A 1 178 ? 66.99775 43.32146 102.72672 1.000 48.95413 162 VAL A O 1
ATOM 970 N N . ARG A 1 179 ? 68.56322 43.49962 101.11184 1.000 42.67256 163 ARG A N 1
ATOM 971 C CA . ARG A 1 179 ? 67.65259 43.95074 100.06851 1.000 45.57764 163 ARG A CA 1
ATOM 972 C C . ARG A 1 179 ? 67.51155 42.83943 99.03929 1.000 43.43803 163 ARG A C 1
ATOM 973 O O . ARG A 1 179 ? 68.49700 42.45023 98.40837 1.000 44.56262 163 ARG A O 1
ATOM 981 N N . VAL A 1 180 ? 66.29881 42.33642 98.86444 1.000 44.02092 164 VAL A N 1
ATOM 982 C CA . VAL A 1 180 ? 66.00443 41.40375 97.78531 1.000 37.58897 164 VAL A CA 1
ATOM 983 C C . VAL A 1 180 ? 65.44597 42.19312 96.61006 1.000 44.52904 164 VAL A C 1
ATOM 984 O O . VAL A 1 180 ? 64.59597 43.07334 96.78857 1.000 49.90543 164 VAL A O 1
ATOM 988 N N . GLN A 1 181 ? 65.94888 41.90983 95.41154 1.000 38.57502 165 GLN A N 1
ATOM 989 C CA . GLN A 1 181 ? 65.65007 42.70260 94.22578 1.000 36.54813 165 GLN A CA 1
ATOM 990 C C . GLN A 1 181 ? 65.22650 41.77960 93.09727 1.000 40.03600 165 GLN A C 1
ATOM 991 O O . GLN A 1 181 ? 65.93218 40.81231 92.79237 1.000 39.59348 165 GLN A O 1
ATOM 997 N N . LEU A 1 182 ? 64.08666 42.08093 92.47054 1.000 38.70590 166 LEU A N 1
ATOM 998 C CA . LEU A 1 182 ? 63.53508 41.23326 91.41838 1.000 39.85955 166 LEU A CA 1
ATOM 999 C C . LEU A 1 182 ? 63.20510 42.10484 90.22094 1.000 42.04281 166 LEU A C 1
ATOM 1000 O O . LEU A 1 182 ? 62.32689 42.96899 90.29621 1.000 49.84845 166 LEU A O 1
ATOM 1005 N N . GLY A 1 183 ? 63.93709 41.89692 89.13061 1.000 42.68496 167 GLY A N 1
ATOM 1006 C CA . GLY A 1 183 ? 63.61491 42.49576 87.85441 1.000 40.67896 167 GLY A CA 1
ATOM 1007 C C . GLY A 1 183 ? 62.94081 41.44489 86.99228 1.000 49.43184 167 GLY A C 1
ATOM 1008 O O . GLY A 1 183 ? 63.41044 40.30984 86.90040 1.000 50.97305 167 GLY A O 1
ATOM 1009 N N . ILE A 1 184 ? 61.82365 41.82552 86.38494 1.000 44.99236 168 ILE A N 1
ATOM 1010 C CA . ILE A 1 184 ? 61.01574 40.88319 85.62749 1.000 48.92292 168 ILE A CA 1
ATOM 1011 C C . ILE A 1 184 ? 60.58566 41.54123 84.32392 1.000 54.90897 168 ILE A C 1
ATOM 1012 O O . ILE A 1 184 ? 60.17021 42.70411 84.30632 1.000 53.12872 168 ILE A O 1
ATOM 1017 N N . ASP A 1 185 ? 60.73345 40.81768 83.22525 1.000 52.67957 169 ASP A N 1
ATOM 1018 C CA . ASP A 1 185 ? 60.31025 41.33876 81.93790 1.000 48.65257 169 ASP A CA 1
ATOM 1019 C C . ASP A 1 185 ? 58.78682 41.31669 81.83495 1.000 50.65002 169 ASP A C 1
ATOM 1020 O O . ASP A 1 185 ? 58.14562 40.31477 82.17823 1.000 49.01971 169 ASP A O 1
ATOM 1025 N N . LEU A 1 186 ? 58.20896 42.42100 81.33721 1.000 50.19086 170 LEU A N 1
ATOM 1026 C CA . LEU A 1 186 ? 56.75112 42.52778 81.26134 1.000 52.48260 170 LEU A CA 1
ATOM 1027 C C . LEU A 1 186 ? 56.15436 41.48721 80.32265 1.000 48.96994 170 LEU A C 1
ATOM 1028 O O . LEU A 1 186 ? 54.98406 41.11951 80.45769 1.000 47.28548 170 LEU A O 1
ATOM 1033 N N . GLN A 1 187 ? 56.94348 40.99603 79.38010 1.000 46.78651 171 GLN A N 1
ATOM 1034 C CA . GLN A 1 187 ? 56.50907 39.96733 78.45726 1.000 51.21557 171 GLN A CA 1
ATOM 1035 C C . GLN A 1 187 ? 56.43887 38.57669 79.09356 1.000 47.39241 171 GLN A C 1
ATOM 1036 O O . GLN A 1 187 ? 55.85714 37.66092 78.49294 1.000 44.23266 171 GLN A O 1
ATOM 1042 N N . LEU A 1 188 ? 56.98982 38.40762 80.29862 1.000 43.37505 172 LEU A N 1
ATOM 1043 C CA . LEU A 1 188 ? 57.03980 37.08933 80.93778 1.000 47.94484 172 LEU A CA 1
ATOM 1044 C C . LEU A 1 188 ? 55.65553 36.60356 81.39005 1.000 41.64732 172 LEU A C 1
ATOM 1045 O O . LEU A 1 188 ? 55.29756 35.44355 81.17148 1.000 47.52675 172 LEU A O 1
ATOM 1050 N N . MET A 1 189 ? 54.87143 37.46915 82.02770 1.000 36.73740 173 MET A N 1
ATOM 1051 C CA . MET A 1 189 ? 53.57154 37.11230 82.58216 1.000 41.28768 173 MET A CA 1
ATOM 1052 C C . MET A 1 189 ? 52.81701 38.40660 82.87428 1.000 36.77191 173 MET A C 1
ATOM 1053 O O . MET A 1 189 ? 53.41786 39.47394 82.98645 1.000 39.86958 173 MET A O 1
ATOM 1058 N N . ASP A 1 190 ? 51.50044 38.30002 83.02375 1.000 33.53577 174 ASP A N 1
ATOM 1059 C CA . ASP A 1 190 ? 50.69144 39.46344 83.34627 1.000 35.89385 174 ASP A CA 1
ATOM 1060 C C . ASP A 1 190 ? 50.74049 39.76136 84.85032 1.000 39.90675 174 ASP A C 1
ATOM 1061 O O . ASP A 1 190 ? 51.29314 38.99746 85.64656 1.000 37.84361 174 ASP A O 1
ATOM 1066 N N . ALA A 1 191 ? 50.11761 40.87679 85.24038 1.000 37.97959 175 ALA A N 1
ATOM 1067 C CA . ALA A 1 191 ? 50.15206 41.29578 86.64093 1.000 37.03901 175 ALA A CA 1
ATOM 1068 C C . ALA A 1 191 ? 49.47718 40.28103 87.55922 1.000 38.64586 175 ALA A C 1
ATOM 1069 O O . ALA A 1 191 ? 49.90502 40.09582 88.70228 1.000 41.06232 175 ALA A O 1
ATOM 1071 N N . SER A 1 192 ? 48.40668 39.62409 87.09429 1.000 38.83288 176 SER A N 1
ATOM 1072 C CA . SER A 1 192 ? 47.70031 38.70695 87.98442 1.000 36.45469 176 SER A CA 1
ATOM 1073 C C . SER A 1 192 ? 48.50712 37.43838 88.21248 1.000 39.27617 176 SER A C 1
ATOM 1074 O O . SER A 1 192 ? 48.45339 36.86022 89.30281 1.000 37.31094 176 SER A O 1
ATOM 1077 N N . SER A 1 193 ? 49.25829 36.98904 87.20410 1.000 36.23282 177 SER A N 1
ATOM 1078 C CA . SER A 1 193 ? 50.13024 35.84225 87.41221 1.000 37.85573 177 SER A CA 1
ATOM 1079 C C . SER A 1 193 ? 51.25437 36.19506 88.36242 1.000 38.75941 177 SER A C 1
ATOM 1080 O O . SER A 1 193 ? 51.62555 35.39068 89.22686 1.000 34.73466 177 SER A O 1
ATOM 1083 N N . LEU A 1 194 ? 51.78230 37.41005 88.22423 1.000 39.10828 178 LEU A N 1
ATOM 1084 C CA . LEU A 1 194 ? 52.80951 37.90475 89.12611 1.000 38.68403 178 LEU A CA 1
ATOM 1085 C C . LEU A 1 194 ? 52.39374 37.76149 90.58854 1.000 40.15997 178 LEU A C 1
ATOM 1086 O O . LEU A 1 194 ? 53.11615 37.14952 91.38188 1.000 35.28820 178 LEU A O 1
ATOM 1091 N N . PHE A 1 195 ? 51.21753 38.29604 90.96286 1.000 37.96574 179 PHE A N 1
ATOM 1092 C CA . PHE A 1 195 ? 50.82386 38.31855 92.37847 1.000 39.88307 179 PHE A CA 1
ATOM 1093 C C . PHE A 1 195 ? 50.16489 37.02273 92.84102 1.000 40.38346 179 PHE A C 1
ATOM 1094 O O . PHE A 1 195 ? 50.43926 36.55264 93.95475 1.000 44.89637 179 PHE A O 1
ATOM 1102 N N . LEU A 1 196 ? 49.29470 36.43373 92.01998 1.000 34.33628 180 LEU A N 1
ATOM 1103 C CA . LEU A 1 196 ? 48.52843 35.28238 92.47930 1.000 36.69597 180 LEU A CA 1
ATOM 1104 C C . LEU A 1 196 ? 49.30960 33.97580 92.35059 1.000 41.17530 180 LEU A C 1
ATOM 1105 O O . LEU A 1 196 ? 49.07879 33.04871 93.13226 1.000 41.74984 180 LEU A O 1
ATOM 1110 N N . ASN A 1 197 ? 50.23736 33.87840 91.39393 1.000 39.01383 181 ASN A N 1
ATOM 1111 C CA . ASN A 1 197 ? 51.01762 32.66211 91.18212 1.000 38.07970 181 ASN A CA 1
ATOM 1112 C C . ASN A 1 197 ? 52.47044 32.80037 91.63975 1.000 41.15877 181 ASN A C 1
ATOM 1113 O O . ASN A 1 197 ? 52.92238 32.05033 92.51027 1.000 41.15336 181 ASN A O 1
ATOM 1118 N N . LEU A 1 198 ? 53.24020 33.73044 91.06638 1.000 38.64179 182 LEU A N 1
ATOM 1119 C CA . LEU A 1 198 ? 54.66351 33.79977 91.37870 1.000 34.97587 182 LEU A CA 1
ATOM 1120 C C . LEU A 1 198 ? 54.89371 34.20938 92.82494 1.000 35.87436 182 LEU A C 1
ATOM 1121 O O . LEU A 1 198 ? 55.51997 33.47564 93.59589 1.000 37.27490 182 LEU A O 1
ATOM 1126 N N . PHE A 1 199 ? 54.39925 35.39207 93.20943 1.000 35.88331 183 PHE A N 1
ATOM 1127 C CA . PHE A 1 199 ? 54.69132 35.92393 94.53714 1.000 35.71129 183 PHE A CA 1
ATOM 1128 C C . PHE A 1 199 ? 54.15663 35.01328 95.63387 1.000 35.54674 183 PHE A C 1
ATOM 1129 O O . PHE A 1 199 ? 54.80202 34.84500 96.66969 1.000 42.32152 183 PHE A O 1
ATOM 1137 N N . SER A 1 200 ? 52.97695 34.42771 95.43721 1.000 35.49122 184 SER A N 1
ATOM 1138 C CA . SER A 1 200 ? 52.42197 33.55630 96.46479 1.000 41.56289 184 SER A CA 1
ATOM 1139 C C . SER A 1 200 ? 53.26145 32.29379 96.60306 1.000 41.97347 184 SER A C 1
ATOM 1140 O O . SER A 1 200 ? 53.61528 31.89748 97.72039 1.000 39.44328 184 SER A O 1
ATOM 1143 N N . ASP A 1 201 ? 53.62358 31.66843 95.47306 1.000 36.71574 185 ASP A N 1
ATOM 1144 C CA . ASP A 1 201 ? 54.47049 30.47478 95.53188 1.000 37.43554 185 ASP A CA 1
ATOM 1145 C C . ASP A 1 201 ? 55.87588 30.79077 96.04707 1.000 40.13954 185 ASP A C 1
ATOM 1146 O O . ASP A 1 201 ? 56.49174 29.94479 96.70207 1.000 42.53825 185 ASP A O 1
ATOM 1151 N N . LEU A 1 202 ? 56.41159 31.98109 95.75331 1.000 35.49420 186 LEU A N 1
ATOM 1152 C CA . LEU A 1 202 ? 57.71523 32.34507 96.30006 1.000 34.63466 186 LEU A CA 1
ATOM 1153 C C . LEU A 1 202 ? 57.67425 32.38747 97.82225 1.000 39.16541 186 LEU A C 1
ATOM 1154 O O . LEU A 1 202 ? 58.61554 31.93902 98.48565 1.000 41.66304 186 LEU A O 1
ATOM 1159 N N . VAL A 1 203 ? 56.58842 32.90331 98.39723 1.000 40.15917 187 VAL A N 1
ATOM 1160 C CA . VAL A 1 203 ? 56.46160 32.90541 99.85123 1.000 38.44247 187 VAL A CA 1
ATOM 1161 C C . VAL A 1 203 ? 56.31939 31.47952 100.37849 1.000 40.93745 187 VAL A C 1
ATOM 1162 O O . VAL A 1 203 ? 56.99446 31.08726 101.33400 1.000 42.28539 187 VAL A O 1
ATOM 1166 N N . THR A 1 204 ? 55.45869 30.67634 99.75252 1.000 39.80072 188 THR A N 1
ATOM 1167 C CA . THR A 1 204 ? 55.27818 29.29779 100.20110 1.000 45.23741 188 THR A CA 1
ATOM 1168 C C . THR A 1 204 ? 56.59909 28.54134 100.19676 1.000 47.37804 188 THR A C 1
ATOM 1169 O O . THR A 1 204 ? 56.91554 27.81866 101.14971 1.000 48.63211 188 THR A O 1
ATOM 1173 N N . LEU A 1 205 ? 57.39674 28.72139 99.14310 1.000 46.05470 189 LEU A N 1
ATOM 1174 C CA . LEU A 1 205 ? 58.59712 27.91777 98.96620 1.000 43.00739 189 LEU A CA 1
ATOM 1175 C C . LEU A 1 205 ? 59.76560 28.43080 99.79085 1.000 39.41894 189 LEU A C 1
ATOM 1176 O O . LEU A 1 205 ? 60.59244 27.63433 100.22993 1.000 44.81969 189 LEU A O 1
ATOM 1181 N N . TYR A 1 206 ? 59.85851 29.73602 100.02928 1.000 42.35701 190 TYR A N 1
ATOM 1182 C CA . TYR A 1 206 ? 60.89825 30.20677 100.93205 1.000 39.77026 190 TYR A CA 1
ATOM 1183 C C . TYR A 1 206 ? 60.65349 29.71895 102.35784 1.000 46.49010 190 TYR A C 1
ATOM 1184 O O . TYR A 1 206 ? 61.60619 29.53296 103.11685 1.000 47.36583 190 TYR A O 1
ATOM 1193 N N . ASP A 1 207 ? 59.39392 29.51255 102.74316 1.000 45.19047 191 ASP A N 1
ATOM 1194 C CA . ASP A 1 207 ? 59.11730 28.88056 104.03028 1.000 48.32618 191 ASP A CA 1
ATOM 1195 C C . ASP A 1 207 ? 59.53742 27.41690 104.02758 1.000 49.68499 191 ASP A C 1
ATOM 1196 O O . ASP A 1 207 ? 60.13274 26.93610 104.99570 1.000 57.54895 191 ASP A O 1
ATOM 1201 N N . ASP A 1 208 ? 59.25227 26.70136 102.94910 1.000 51.71234 192 ASP A N 1
ATOM 1202 C CA . ASP A 1 208 ? 59.59283 25.28369 102.83867 1.000 49.10551 192 ASP A CA 1
ATOM 1203 C C . ASP A 1 208 ? 59.78445 24.97567 101.36071 1.000 49.25111 192 ASP A C 1
ATOM 1204 O O . ASP A 1 208 ? 58.80349 24.78576 100.62186 1.000 44.08901 192 ASP A O 1
ATOM 1209 N N . PRO A 1 209 ? 61.03208 24.91520 100.88523 1.000 47.03147 193 PRO A N 1
ATOM 1210 C CA . PRO A 1 209 ? 61.25199 24.63255 99.45610 1.000 48.76569 193 PRO A CA 1
ATOM 1211 C C . PRO A 1 209 ? 60.72778 23.27524 99.00178 1.000 49.44855 193 PRO A C 1
ATOM 1212 O O . PRO A 1 209 ? 60.63099 23.04336 97.78886 1.000 50.57916 193 PRO A O 1
ATOM 1216 N N . ASP A 1 210 ? 60.34654 22.39234 99.91810 1.000 50.13083 194 ASP A N 1
ATOM 1217 C CA . ASP A 1 210 ? 59.76390 21.10843 99.55340 1.000 55.63426 194 ASP A CA 1
ATOM 1218 C C . ASP A 1 210 ? 58.25222 21.10027 99.68852 1.000 53.32325 194 ASP A C 1
ATOM 1219 O O . ASP A 1 210 ? 57.64319 20.02815 99.62385 1.000 55.73961 194 ASP A O 1
ATOM 1224 N N . ALA A 1 211 ? 57.64210 22.26713 99.87950 1.000 52.57318 195 ALA A N 1
ATOM 1225 C CA . ALA A 1 211 ? 56.21215 22.35115 100.13053 1.000 48.87117 195 ALA A CA 1
ATOM 1226 C C . ALA A 1 211 ? 55.42710 21.75005 98.97813 1.000 53.59686 195 ALA A C 1
ATOM 1227 O O . ALA A 1 211 ? 55.86293 21.75735 97.82087 1.000 52.68663 195 ALA A O 1
ATOM 1229 N N . ALA A 1 212 ? 54.26130 21.20759 99.30822 1.000 61.01421 196 ALA A N 1
ATOM 1230 C CA . ALA A 1 212 ? 53.36098 20.71773 98.27817 1.000 54.04044 196 ALA A CA 1
ATOM 1231 C C . ALA A 1 212 ? 52.79327 21.89676 97.49872 1.000 60.01766 196 ALA A C 1
ATOM 1232 O O . ALA A 1 212 ? 52.33762 22.88815 98.08699 1.000 56.59429 196 ALA A O 1
ATOM 1234 N N . LEU A 1 213 ? 52.86532 21.80509 96.17345 1.000 60.81817 197 LEU A N 1
ATOM 1235 C CA . LEU A 1 213 ? 52.24793 22.76447 95.27352 1.000 57.13161 197 LEU A CA 1
ATOM 1236 C C . LEU A 1 213 ? 51.20008 22.05427 94.42696 1.000 58.86129 197 LEU A C 1
ATOM 1237 O O . LEU A 1 213 ? 51.36644 20.88586 94.05502 1.000 59.24992 197 LEU A O 1
ATOM 1242 N N . ALA A 1 214 ? 50.11911 22.76873 94.12255 1.000 60.50635 198 ALA A N 1
ATOM 1243 C CA . ALA A 1 214 ? 49.10573 22.23209 93.22781 1.000 59.44716 198 ALA A CA 1
ATOM 1244 C C . ALA A 1 214 ? 49.74724 21.82417 91.90731 1.000 58.16808 198 ALA A C 1
ATOM 1245 O O . ALA A 1 214 ? 50.47120 22.60824 91.28513 1.000 65.48632 198 ALA A O 1
ATOM 1247 N N . SER A 1 215 ? 49.49303 20.59401 91.48036 1.000 52.75685 199 SER A N 1
ATOM 1248 C CA . SER A 1 215 ? 50.10924 20.12322 90.24881 1.000 57.93397 199 SER A CA 1
ATOM 1249 C C . SER A 1 215 ? 49.54350 20.86218 89.03541 1.000 56.35399 199 SER A C 1
ATOM 1250 O O . SER A 1 215 ? 48.36357 21.21808 88.98177 1.000 54.11238 199 SER A O 1
ATOM 1253 N N . GLN A 1 216 ? 50.41530 21.10049 88.06061 1.000 55.17765 200 GLN A N 1
ATOM 1254 C CA . GLN A 1 216 ? 50.05423 21.80423 86.83414 1.000 48.64776 200 GLN A CA 1
ATOM 1255 C C . GLN A 1 216 ? 49.21295 20.89498 85.94534 1.000 53.31030 200 GLN A C 1
ATOM 1256 O O . GLN A 1 216 ? 49.73675 19.97075 85.31813 1.000 52.98993 200 GLN A O 1
ATOM 1262 N N . LYS A 1 217 ? 47.91489 21.17103 85.85786 1.000 55.89854 201 LYS A N 1
ATOM 1263 C CA . LYS A 1 217 ? 47.01466 20.30937 85.10786 1.000 47.29119 201 LYS A CA 1
ATOM 1264 C C . LYS A 1 217 ? 46.97969 20.62305 83.62028 1.000 54.35137 201 LYS A C 1
ATOM 1265 O O . LYS A 1 217 ? 46.36033 19.87062 82.86216 1.000 56.64027 201 LYS A O 1
ATOM 1271 N N . LEU A 1 218 ? 47.62120 21.70446 83.18649 1.000 54.94871 202 LEU A N 1
ATOM 1272 C CA . LEU A 1 218 ? 47.77121 22.01776 81.77130 1.000 48.38321 202 LEU A CA 1
ATOM 1273 C C . LEU A 1 218 ? 48.92068 22.99973 81.64037 1.000 54.04510 202 LEU A C 1
ATOM 1274 O O . LEU A 1 218 ? 49.43063 23.52738 82.63453 1.000 51.14590 202 LEU A O 1
ATOM 1279 N N . ALA A 1 219 ? 49.33195 23.22852 80.40182 1.000 43.56101 203 ALA A N 1
ATOM 1280 C CA . ALA A 1 219 ? 50.41053 24.15316 80.10578 1.000 46.14614 203 ALA A CA 1
ATOM 1281 C C . ALA A 1 219 ? 49.83891 25.46443 79.57638 1.000 46.57393 203 ALA A C 1
ATOM 1282 O O . ALA A 1 219 ? 48.82134 25.48433 78.87743 1.000 41.89820 203 ALA A O 1
ATOM 1284 N N . PHE A 1 220 ? 50.49183 26.57613 79.91232 1.000 42.78108 204 PHE A N 1
ATOM 1285 C CA . PHE A 1 220 ? 50.00907 27.81993 79.32604 1.000 47.17275 204 PHE A CA 1
ATOM 1286 C C . PHE A 1 220 ? 50.05388 27.75786 77.80432 1.000 46.59421 204 PHE A C 1
ATOM 1287 O O . PHE A 1 220 ? 49.26480 28.43809 77.13126 1.000 44.94323 204 PHE A O 1
ATOM 1295 N N . ARG A 1 221 ? 50.96469 26.94395 77.25073 1.000 48.20697 205 ARG A N 1
ATOM 1296 C CA . ARG A 1 221 ? 51.03163 26.74474 75.80648 1.000 46.02445 205 ARG A CA 1
ATOM 1297 C C . ARG A 1 221 ? 49.72470 26.17799 75.25350 1.000 45.64061 205 ARG A C 1
ATOM 1298 O O . ARG A 1 221 ? 49.31299 26.54553 74.14859 1.000 49.15166 205 ARG A O 1
ATOM 1306 N N . ASP A 1 222 ? 49.05154 25.30616 76.00863 1.000 43.79421 206 ASP A N 1
ATOM 1307 C CA . ASP A 1 222 ? 47.72920 24.82340 75.60771 1.000 42.78223 206 ASP A CA 1
ATOM 1308 C C . ASP A 1 222 ? 46.71079 25.95496 75.59977 1.000 48.15441 206 ASP A C 1
ATOM 1309 O O . ASP A 1 222 ? 45.97600 26.14208 74.62090 1.000 49.28412 206 ASP A O 1
ATOM 1314 N N . PHE A 1 223 ? 46.65098 26.71881 76.69303 1.000 51.39867 207 PHE A N 1
ATOM 1315 C CA . PHE A 1 223 ? 45.73042 27.84821 76.78153 1.000 42.06195 207 PHE A CA 1
ATOM 1316 C C . PHE A 1 223 ? 45.96146 28.85194 75.64687 1.000 43.27854 207 PHE A C 1
ATOM 1317 O O . PHE A 1 223 ? 45.00832 29.32690 75.02416 1.000 44.06106 207 PHE A O 1
ATOM 1325 N N . ALA A 1 224 ? 47.22330 29.18018 75.35452 1.000 36.49555 208 ALA A N 1
ATOM 1326 C CA . ALA A 1 224 ? 47.50922 30.15039 74.29963 1.000 41.30048 208 ALA A CA 1
ATOM 1327 C C . ALA A 1 224 ? 47.06452 29.64450 72.92829 1.000 49.70061 208 ALA A C 1
ATOM 1328 O O . ALA A 1 224 ? 46.56819 30.42145 72.10049 1.000 48.55863 208 ALA A O 1
ATOM 1330 N N . ARG A 1 225 ? 47.24380 28.34570 72.66453 1.000 50.28183 209 ARG A N 1
ATOM 1331 C CA . ARG A 1 225 ? 46.80658 27.77964 71.39215 1.000 52.30342 209 ARG A CA 1
ATOM 1332 C C . ARG A 1 225 ? 45.28852 27.63407 71.33787 1.000 51.27563 209 ARG A C 1
ATOM 1333 O O . ARG A 1 225 ? 44.67623 27.86763 70.29093 1.000 51.13039 209 ARG A O 1
ATOM 1341 N N . TRP A 1 226 ? 44.66283 27.26388 72.45755 1.000 47.31117 210 TRP A N 1
ATOM 1342 C CA . TRP A 1 226 ? 43.20685 27.20843 72.51106 1.000 43.91206 210 TRP A CA 1
ATOM 1343 C C . TRP A 1 226 ? 42.57883 28.56240 72.17693 1.000 54.88010 210 TRP A C 1
ATOM 1344 O O . TRP A 1 226 ? 41.60554 28.63289 71.41696 1.000 53.57173 210 TRP A O 1
ATOM 1355 N N . LEU A 1 227 ? 43.11798 29.65427 72.72441 1.000 46.93200 211 LEU A N 1
ATOM 1356 C CA . LEU A 1 227 ? 42.53431 30.95045 72.40125 1.000 53.17369 211 LEU A CA 1
ATOM 1357 C C . LEU A 1 227 ? 42.72335 31.28298 70.93024 1.000 50.84292 211 LEU A C 1
ATOM 1358 O O . LEU A 1 227 ? 41.80398 31.79178 70.29096 1.000 53.23387 211 LEU A O 1
ATOM 1363 N N . GLU A 1 228 ? 43.90073 31.00744 70.37237 1.000 51.50294 212 GLU A N 1
ATOM 1364 C CA . GLU A 1 228 ? 44.16138 31.42238 68.99449 1.000 58.71021 212 GLU A CA 1
ATOM 1365 C C . GLU A 1 228 ? 43.47010 30.53858 67.96289 1.000 60.19852 212 GLU A C 1
ATOM 1366 O O . GLU A 1 228 ? 43.06203 31.04311 66.91227 1.000 60.83431 212 GLU A O 1
ATOM 1372 N N . GLU A 1 229 ? 43.31902 29.24006 68.23568 1.000 55.12753 213 GLU A N 1
ATOM 1373 C CA . GLU A 1 229 ? 42.81930 28.28949 67.24782 1.000 57.96552 213 GLU A CA 1
ATOM 1374 C C . GLU A 1 229 ? 41.36726 27.88962 67.45115 1.000 61.20271 213 GLU A C 1
ATOM 1375 O O . GLU A 1 229 ? 40.65555 27.67252 66.46604 1.000 68.14369 213 GLU A O 1
ATOM 1381 N N . ASP A 1 230 ? 40.90832 27.76668 68.69364 1.000 55.70477 214 ASP A N 1
ATOM 1382 C CA . ASP A 1 230 ? 39.55468 27.29457 68.95348 1.000 53.05533 214 ASP A CA 1
ATOM 1383 C C . ASP A 1 230 ? 38.58906 28.40785 69.33272 1.000 58.05833 214 ASP A C 1
ATOM 1384 O O . ASP A 1 230 ? 37.44892 28.40214 68.86956 1.000 65.55713 214 ASP A O 1
ATOM 1389 N N . VAL A 1 231 ? 38.99581 29.36445 70.16702 1.000 59.33911 215 VAL A N 1
ATOM 1390 C CA . VAL A 1 231 ? 38.07947 30.43455 70.55401 1.000 56.78979 215 VAL A CA 1
ATOM 1391 C C . VAL A 1 231 ? 37.99625 31.48886 69.46103 1.000 53.64780 215 VAL A C 1
ATOM 1392 O O . VAL A 1 231 ? 36.91384 31.77444 68.93078 1.000 52.88843 215 VAL A O 1
ATOM 1396 N N . ARG A 1 232 ? 39.14538 32.04944 69.09103 1.000 49.49466 216 ARG A N 1
ATOM 1397 C CA . ARG A 1 232 ? 39.19590 33.11981 68.10712 1.000 51.64547 216 ARG A CA 1
ATOM 1398 C C . ARG A 1 232 ? 38.71125 32.61734 66.76009 1.000 56.32543 216 ARG A C 1
ATOM 1399 O O . ARG A 1 232 ? 39.30376 31.69405 66.18606 1.000 53.89976 216 ARG A O 1
ATOM 1407 N N . GLY A 1 233 ? 37.64357 33.24274 66.25914 1.000 53.68587 217 GLY A N 1
ATOM 1408 C CA . GLY A 1 233 ? 37.01734 32.86113 65.01615 1.000 52.73274 217 GLY A CA 1
ATOM 1409 C C . GLY A 1 233 ? 35.78725 32.00297 65.18946 1.000 48.89856 217 GLY A C 1
ATOM 1410 O O . GLY A 1 233 ? 34.99467 31.88474 64.24786 1.000 54.01196 217 GLY A O 1
ATOM 1411 N N . GLY A 1 234 ? 35.62351 31.39115 66.35720 1.000 45.17370 218 GLY A N 1
ATOM 1412 C CA . GLY A 1 234 ? 34.46255 30.57710 66.64707 1.000 41.44312 218 GLY A CA 1
ATOM 1413 C C . GLY A 1 234 ? 33.19178 31.39592 66.82236 1.000 47.60802 218 GLY A C 1
ATOM 1414 O O . GLY A 1 234 ? 33.13621 32.60554 66.58942 1.000 53.60047 218 GLY A O 1
ATOM 1415 N N . ALA A 1 235 ? 32.14224 30.69633 67.25597 1.000 54.37153 219 ALA A N 1
ATOM 1416 C CA . ALA A 1 235 ? 30.80869 31.29095 67.29080 1.000 52.55941 219 ALA A CA 1
ATOM 1417 C C . ALA A 1 235 ? 30.78101 32.54730 68.16322 1.000 52.00379 219 ALA A C 1
ATOM 1418 O O . ALA A 1 235 ? 30.39564 33.62915 67.69891 1.000 52.11864 219 ALA A O 1
ATOM 1420 N N . ARG A 1 236 ? 31.20729 32.42785 69.43120 1.000 48.59959 220 ARG A N 1
ATOM 1421 C CA . ARG A 1 236 ? 31.13024 33.57004 70.34549 1.000 50.09503 220 ARG A CA 1
ATOM 1422 C C . ARG A 1 236 ? 32.04627 34.71350 69.91353 1.000 42.48619 220 ARG A C 1
ATOM 1423 O O . ARG A 1 236 ? 31.64532 35.88091 69.95752 1.000 44.54383 220 ARG A O 1
ATOM 1431 N N . TRP A 1 237 ? 33.26249 34.40381 69.47425 1.000 39.43049 221 TRP A N 1
ATOM 1432 C CA . TRP A 1 237 ? 34.15915 35.44953 69.00042 1.000 38.78158 221 TRP A CA 1
ATOM 1433 C C . TRP A 1 237 ? 33.52566 36.26403 67.88105 1.000 44.58230 221 TRP A C 1
ATOM 1434 O O . TRP A 1 237 ? 33.62321 37.49669 67.87647 1.000 45.94767 221 TRP A O 1
ATOM 1445 N N . ARG A 1 238 ? 32.84274 35.60358 66.93805 1.000 49.95856 222 ARG A N 1
ATOM 1446 C CA . ARG A 1 238 ? 32.25083 36.34190 65.82160 1.000 49.26248 222 ARG A CA 1
ATOM 1447 C C . ARG A 1 238 ? 31.14643 37.27665 66.30299 1.000 42.35662 222 ARG A C 1
ATOM 1448 O O . ARG A 1 238 ? 31.01147 38.39973 65.80498 1.000 36.97707 222 ARG A O 1
ATOM 1456 N N . ALA A 1 239 ? 30.34299 36.82508 67.26873 1.000 39.80536 223 ALA A N 1
ATOM 1457 C CA . ALA A 1 239 ? 29.32976 37.69145 67.85492 1.000 41.07933 223 ALA A CA 1
ATOM 1458 C C . ALA A 1 239 ? 29.97349 38.86888 68.58483 1.000 45.01011 223 ALA A C 1
ATOM 1459 O O . ALA A 1 239 ? 29.55161 40.02161 68.41484 1.000 44.99186 223 ALA A O 1
ATOM 1461 N N . ASP A 1 240 ? 31.00120 38.59103 69.39660 1.000 41.90287 224 ASP A N 1
ATOM 1462 C CA . ASP A 1 240 ? 31.70842 39.64795 70.10994 1.000 42.14026 224 ASP A CA 1
ATOM 1463 C C . ASP A 1 240 ? 32.41101 40.58665 69.13186 1.000 44.65190 224 ASP A C 1
ATOM 1464 O O . ASP A 1 240 ? 32.43471 41.80736 69.33521 1.000 39.74501 224 ASP A O 1
ATOM 1469 N N . TRP A 1 241 ? 32.95315 40.03855 68.04070 1.000 39.01787 225 TRP A N 1
ATOM 1470 C CA . TRP A 1 241 ? 33.60019 40.87864 67.03774 1.000 38.60997 225 TRP A CA 1
ATOM 1471 C C . TRP A 1 241 ? 32.60121 41.82999 66.38992 1.000 41.87569 225 TRP A C 1
ATOM 1472 O O . TRP A 1 241 ? 32.92289 42.99226 66.10456 1.000 42.30508 225 TRP A O 1
ATOM 1483 N N . ALA A 1 242 ? 31.37447 41.36596 66.17477 1.000 42.09959 226 ALA A N 1
ATOM 1484 C CA . ALA A 1 242 ? 30.36524 42.23958 65.59844 1.000 45.72356 226 ALA A CA 1
ATOM 1485 C C . ALA A 1 242 ? 29.99300 43.34715 66.57729 1.000 48.00705 226 ALA A C 1
ATOM 1486 O O . ALA A 1 242 ? 29.73327 44.49155 66.17221 1.000 42.25875 226 ALA A O 1
ATOM 1488 N N . TYR A 1 243 ? 29.96812 43.02139 67.87226 1.000 46.22829 227 TYR A N 1
ATOM 1489 C CA . TYR A 1 243 ? 29.69968 44.02775 68.89393 1.000 39.74291 227 TYR A CA 1
ATOM 1490 C C . TYR A 1 243 ? 30.71408 45.15847 68.81632 1.000 37.09642 227 TYR A C 1
ATOM 1491 O O . TYR A 1 243 ? 30.35091 46.33125 68.70966 1.000 46.73519 227 TYR A O 1
ATOM 1500 N N . TRP A 1 244 ? 31.99709 44.81530 68.82089 1.000 39.16170 228 TRP A N 1
ATOM 1501 C CA . TRP A 1 244 ? 33.04846 45.82289 68.75337 1.000 38.45016 228 TRP A CA 1
ATOM 1502 C C . TRP A 1 244 ? 33.05701 46.56513 67.42317 1.000 41.00360 228 TRP A C 1
ATOM 1503 O O . TRP A 1 244 ? 33.24793 47.78584 67.39851 1.000 39.68629 228 TRP A O 1
ATOM 1514 N N . GLN A 1 245 ? 32.86418 45.85062 66.30463 1.000 44.20868 229 GLN A N 1
ATOM 1515 C CA . GLN A 1 245 ? 32.92853 46.49751 64.99307 1.000 39.27975 229 GLN A CA 1
ATOM 1516 C C . GLN A 1 245 ? 31.76384 47.45586 64.77376 1.000 42.03228 229 GLN A C 1
ATOM 1517 O O . GLN A 1 245 ? 31.92944 48.47263 64.08806 1.000 37.19569 229 GLN A O 1
ATOM 1523 N N . GLU A 1 246 ? 30.58298 47.14624 65.33069 1.000 41.20953 230 GLU A N 1
ATOM 1524 C CA . GLU A 1 246 ? 29.46846 48.09252 65.30003 1.000 41.53268 230 GLU A CA 1
ATOM 1525 C C . GLU A 1 246 ? 29.81784 49.39615 66.01403 1.000 44.90049 230 GLU A C 1
ATOM 1526 O O . GLU A 1 246 ? 29.38854 50.47254 65.57882 1.000 46.14484 230 GLU A O 1
ATOM 1529 N N . ARG A 1 247 ? 30.62511 49.31860 67.08689 1.000 46.06925 231 ARG A N 1
ATOM 1530 C CA . ARG A 1 247 ? 30.95287 50.44730 67.95648 1.000 37.37769 231 ARG A CA 1
ATOM 1531 C C . ARG A 1 247 ? 32.22840 51.18233 67.56508 1.000 42.27393 231 ARG A C 1
ATOM 1532 O O . ARG A 1 247 ? 32.42625 52.31424 68.02062 1.000 46.29876 231 ARG A O 1
ATOM 1540 N N . LEU A 1 248 ? 33.08675 50.57984 66.72998 1.000 42.26041 232 LEU A N 1
ATOM 1541 C CA . LEU A 1 248 ? 34.46841 51.04307 66.58544 1.000 39.16621 232 LEU A CA 1
ATOM 1542 C C . LEU A 1 248 ? 34.55009 52.49756 66.12166 1.000 42.24191 232 LEU A C 1
ATOM 1543 O O . LEU A 1 248 ? 35.18405 53.33936 66.77097 1.000 42.22652 232 LEU A O 1
ATOM 1548 N N . ASP A 1 249 ? 33.93895 52.81372 64.98460 1.000 40.82594 233 ASP A N 1
ATOM 1549 C CA . ASP A 1 249 ? 34.08385 54.16581 64.45431 1.000 46.79196 233 ASP A CA 1
ATOM 1550 C C . ASP A 1 249 ? 33.48411 55.21937 65.38245 1.000 48.75472 233 ASP A C 1
ATOM 1551 O O . ASP A 1 249 ? 33.78711 56.40624 65.22157 1.000 40.64540 233 ASP A O 1
ATOM 1556 N N . GLY A 1 250 ? 32.66828 54.81216 66.36046 1.000 48.14265 234 GLY A N 1
ATOM 1557 C CA . GLY A 1 250 ? 32.15048 55.71479 67.36809 1.000 44.94021 234 GLY A CA 1
ATOM 1558 C C . GLY A 1 250 ? 33.02749 55.92347 68.58775 1.000 42.72032 234 GLY A C 1
ATOM 1559 O O . GLY A 1 250 ? 32.74298 56.82364 69.37290 1.000 37.49683 234 GLY A O 1
ATOM 1560 N N . LEU A 1 251 ? 34.07812 55.11973 68.77319 1.000 46.72306 235 LEU A N 1
ATOM 1561 C CA . LEU A 1 251 ? 34.93123 55.24274 69.95120 1.000 38.81588 235 LEU A CA 1
ATOM 1562 C C . LEU A 1 251 ? 35.66798 56.57974 69.93681 1.000 37.42599 235 LEU A C 1
ATOM 1563 O O . LEU A 1 251 ? 36.32143 56.90845 68.93794 1.000 41.76531 235 LEU A O 1
ATOM 1568 N N . PRO A 1 252 ? 35.61134 57.36184 71.01282 1.000 33.65419 236 PRO A N 1
ATOM 1569 C CA . PRO A 1 252 ? 36.37301 58.62221 71.06209 1.000 32.28472 236 PRO A CA 1
ATOM 1570 C C . PRO A 1 252 ? 37.86268 58.34886 71.19028 1.000 29.88095 236 PRO A C 1
ATOM 1571 O O . PRO A 1 252 ? 38.26597 57.24409 71.57795 1.000 28.85638 236 PRO A O 1
ATOM 1575 N N . PRO A 1 253 ? 38.71978 59.32058 70.88315 1.000 32.26877 237 PRO A N 1
ATOM 1576 C CA . PRO A 1 253 ? 40.16090 59.13597 71.14027 1.000 26.92433 237 PRO A CA 1
ATOM 1577 C C . PRO A 1 253 ? 40.46497 58.98489 72.63100 1.000 34.18928 237 PRO A C 1
ATOM 1578 O O . PRO A 1 253 ? 39.64259 59.24577 73.51809 1.000 30.31607 237 PRO A O 1
ATOM 1582 N N . ALA A 1 254 ? 41.69560 58.53671 72.89673 1.000 31.84272 238 ALA A N 1
ATOM 1583 C CA . ALA A 1 254 ? 42.33665 58.52785 74.20333 1.000 30.36198 238 ALA A CA 1
ATOM 1584 C C . ALA A 1 254 ? 42.23197 59.90321 74.86035 1.000 39.78528 238 ALA A C 1
ATOM 1585 O O . ALA A 1 254 ? 42.10820 60.91767 74.14679 1.000 33.03592 238 ALA A O 1
ATOM 1587 N N . PRO A 1 255 ? 42.30808 59.98208 76.19818 1.000 37.44206 239 PRO A N 1
ATOM 1588 C CA . PRO A 1 255 ? 42.22366 61.28418 76.86847 1.000 33.71786 239 PRO A CA 1
ATOM 1589 C C . PRO A 1 255 ? 43.27797 62.23394 76.33686 1.000 34.92726 239 PRO A C 1
ATOM 1590 O O . PRO A 1 255 ? 44.47249 61.92737 76.31319 1.000 35.16137 239 PRO A O 1
ATOM 1594 N N . ASP A 1 256 ? 42.81845 63.38692 75.87464 1.000 35.80756 240 ASP A N 1
ATOM 1595 C CA . ASP A 1 256 ? 43.72480 64.38809 75.33328 1.000 39.69395 240 ASP A CA 1
ATOM 1596 C C . ASP A 1 256 ? 44.07657 65.34734 76.46987 1.000 38.93777 240 ASP A C 1
ATOM 1597 O O . ASP A 1 256 ? 43.39162 66.34233 76.71313 1.000 38.83798 240 ASP A O 1
ATOM 1602 N N . LEU A 1 257 ? 45.18190 65.01220 77.22092 1.000 34.99499 241 LEU A N 1
ATOM 1603 C CA . LEU A 1 257 ? 45.56721 65.74492 78.40995 1.000 37.50531 241 LEU A CA 1
ATOM 1604 C C . LEU A 1 257 ? 46.71763 66.70577 78.10077 1.000 38.53555 241 LEU A C 1
ATOM 1605 O O . LEU A 1 257 ? 47.49310 66.47458 77.17212 1.000 47.35842 241 LEU A O 1
ATOM 1610 N N . PRO A 1 258 ? 46.86357 67.79574 78.85113 1.000 37.73568 242 PRO A N 1
ATOM 1611 C CA . PRO A 1 258 ? 47.81873 68.83885 78.45856 1.000 36.97663 242 PRO A CA 1
ATOM 1612 C C . PRO A 1 258 ? 49.25710 68.33560 78.46041 1.000 36.11582 242 PRO A C 1
ATOM 1613 O O . PRO A 1 258 ? 49.72231 67.71772 79.41925 1.000 37.14439 242 PRO A O 1
ATOM 1617 N N . ALA A 1 259 ? 49.97888 68.63880 77.38772 1.000 43.29020 243 ALA A N 1
ATOM 1618 C CA . ALA A 1 259 ? 51.31410 68.09143 77.20588 1.000 43.32173 243 ALA A CA 1
ATOM 1619 C C . ALA A 1 259 ? 52.38444 69.12596 77.53977 1.000 49.72010 243 ALA A C 1
ATOM 1620 O O . ALA A 1 259 ? 52.16300 70.34088 77.45768 1.000 45.71199 243 ALA A O 1
ATOM 1622 N N . ALA A 1 260 ? 53.56997 68.61167 77.88490 1.000 50.68107 244 ALA A N 1
ATOM 1623 C CA . ALA A 1 260 ? 54.68445 69.41580 78.37907 1.000 62.36841 244 ALA A CA 1
ATOM 1624 C C . ALA A 1 260 ? 55.40440 70.16442 77.24694 1.000 67.63516 244 ALA A C 1
ATOM 1625 O O . ALA A 1 260 ? 54.93869 70.23479 76.10421 1.000 63.22195 244 ALA A O 1
ATOM 1627 N N . ARG A 1 261 ? 56.57067 70.72437 77.58375 1.000 72.45969 245 ARG A N 1
ATOM 1628 C CA . ARG A 1 261 ? 57.49357 71.40410 76.66405 1.000 72.12224 245 ARG A CA 1
ATOM 1629 C C . ARG A 1 261 ? 57.56784 70.78934 75.26847 1.000 71.85485 245 ARG A C 1
ATOM 1630 O O . ARG A 1 261 ? 58.64922 70.66823 74.69368 1.000 76.52451 245 ARG A O 1
ATOM 1632 N N . LYS A 1 269 ? 62.17072 57.07077 84.07077 1.000 68.44727 253 LYS A N 1
ATOM 1633 C CA . LYS A 1 269 ? 61.28864 57.80860 83.18451 1.000 59.35357 253 LYS A CA 1
ATOM 1634 C C . LYS A 1 269 ? 59.84049 57.73164 83.68627 1.000 58.53839 253 LYS A C 1
ATOM 1635 O O . LYS A 1 269 ? 58.97081 58.42998 83.17922 1.000 62.57438 253 LYS A O 1
ATOM 1637 N N . PHE A 1 270 ? 59.57658 56.89241 84.68527 1.000 59.11984 254 PHE A N 1
ATOM 1638 C CA . PHE A 1 270 ? 58.24048 56.74442 85.25651 1.000 51.67941 254 PHE A CA 1
ATOM 1639 C C . PHE A 1 270 ? 58.23912 57.22407 86.69910 1.000 54.27333 254 PHE A C 1
ATOM 1640 O O . PHE A 1 270 ? 59.10628 56.82820 87.48371 1.000 63.32139 254 PHE A O 1
ATOM 1648 N N . GLU A 1 271 ? 57.26728 58.06693 87.04370 1.000 50.35262 255 GLU A N 1
ATOM 1649 C CA . GLU A 1 271 ? 57.03279 58.54483 88.39987 1.000 44.98912 255 GLU A CA 1
ATOM 1650 C C . GLU A 1 271 ? 55.77523 57.90180 88.98518 1.000 49.47082 255 GLU A C 1
ATOM 1651 O O . GLU A 1 271 ? 55.03367 57.19261 88.29399 1.000 48.05316 255 GLU A O 1
ATOM 1657 N N . ARG A 1 272 ? 55.52578 58.17969 90.27241 1.000 43.80894 256 ARG A N 1
ATOM 1658 C CA . ARG A 1 272 ? 54.51423 57.47111 91.06535 1.000 45.91929 256 ARG A CA 1
ATOM 1659 C C . ARG A 1 272 ? 53.79138 58.44393 91.98592 1.000 48.24768 256 ARG A C 1
ATOM 1660 O O . ARG A 1 272 ? 54.42064 59.09756 92.81794 1.000 54.28629 256 ARG A O 1
ATOM 1668 N N . CYS A 1 273 ? 52.48220 58.55265 91.82178 1.000 45.63593 257 CYS A N 1
ATOM 1669 C CA . CYS A 1 273 ? 51.58651 59.05642 92.84756 1.000 40.53279 257 CYS A CA 1
ATOM 1670 C C . CYS A 1 273 ? 50.88392 57.85152 93.46135 1.000 41.88540 257 CYS A C 1
ATOM 1671 O O . CYS A 1 273 ? 50.49403 56.92832 92.74634 1.000 47.02855 257 CYS A O 1
ATOM 1674 N N . MET A 1 274 ? 50.76052 57.82170 94.78387 1.000 49.47049 258 MET A N 1
ATOM 1675 C CA . MET A 1 274 ? 50.13870 56.64169 95.36538 1.000 48.55012 258 MET A CA 1
ATOM 1676 C C . MET A 1 274 ? 49.56772 56.93652 96.74280 1.000 47.32209 258 MET A C 1
ATOM 1677 O O . MET A 1 274 ? 49.92105 57.91541 97.40074 1.000 51.22618 258 MET A O 1
ATOM 1682 N N . VAL A 1 275 ? 48.66014 56.05468 97.15327 1.000 45.95626 259 VAL A N 1
ATOM 1683 C CA . VAL A 1 275 ? 47.92577 56.19316 98.40011 1.000 44.94872 259 VAL A CA 1
ATOM 1684 C C . VAL A 1 275 ? 47.45656 54.80030 98.78464 1.000 47.56006 259 VAL A C 1
ATOM 1685 O O . VAL A 1 275 ? 47.32051 53.91554 97.93899 1.000 45.24550 259 VAL A O 1
ATOM 1689 N N . ARG A 1 276 ? 47.22631 54.59741 100.07284 1.000 50.26308 260 ARG A N 1
ATOM 1690 C CA . ARG A 1 276 ? 46.86729 53.29796 100.61360 1.000 42.25504 260 ARG A CA 1
ATOM 1691 C C . ARG A 1 276 ? 45.63480 53.48737 101.48104 1.000 40.66266 260 ARG A C 1
ATOM 1692 O O . ARG A 1 276 ? 45.68081 54.24760 102.44905 1.000 46.09944 260 ARG A O 1
ATOM 1700 N N . CYS A 1 277 ? 44.52397 52.83627 101.12633 1.000 41.56219 261 CYS A N 1
ATOM 1701 C CA . CYS A 1 277 ? 43.30845 52.96117 101.93050 1.000 40.87975 261 CYS A CA 1
ATOM 1702 C C . CYS A 1 277 ? 43.28901 51.88496 103.00318 1.000 43.31947 261 CYS A C 1
ATOM 1703 O O . CYS A 1 277 ? 43.32735 50.69332 102.66569 1.000 37.76741 261 CYS A O 1
ATOM 1706 N N . PRO A 1 278 ? 43.20457 52.25179 104.28114 1.000 36.64253 262 PRO A N 1
ATOM 1707 C CA . PRO A 1 278 ? 43.11196 51.25180 105.34386 1.000 38.54635 262 PRO A CA 1
ATOM 1708 C C . PRO A 1 278 ? 41.82686 50.45763 105.22894 1.000 37.27566 262 PRO A C 1
ATOM 1709 O O . PRO A 1 278 ? 40.89094 50.82881 104.51563 1.000 39.63628 262 PRO A O 1
ATOM 1713 N N . ALA A 1 279 ? 41.79161 49.35102 105.97873 1.000 36.85639 263 ALA A N 1
ATOM 1714 C CA . ALA A 1 279 ? 40.74796 48.34347 105.81520 1.000 39.16244 263 ALA A CA 1
ATOM 1715 C C . ALA A 1 279 ? 39.35553 48.91785 106.03924 1.000 38.14606 263 ALA A C 1
ATOM 1716 O O . ALA A 1 279 ? 38.39785 48.49475 105.38120 1.000 39.74177 263 ALA A O 1
ATOM 1718 N N . GLU A 1 280 ? 39.21341 49.85259 106.98139 1.000 35.68602 264 GLU A N 1
ATOM 1719 C CA . GLU A 1 280 ? 37.89369 50.37490 107.31654 1.000 41.07078 264 GLU A CA 1
ATOM 1720 C C . GLU A 1 280 ? 37.38074 51.34321 106.26380 1.000 40.71455 264 GLU A C 1
ATOM 1721 O O . GLU A 1 280 ? 36.16584 51.45005 106.07673 1.000 41.53234 264 GLU A O 1
ATOM 1727 N N . GLU A 1 281 ? 38.26609 52.03460 105.54627 1.000 36.58668 265 GLU A N 1
ATOM 1728 C CA . GLU A 1 281 ? 37.82054 52.86640 104.41938 1.000 32.76026 265 GLU A CA 1
ATOM 1729 C C . GLU A 1 281 ? 37.65497 52.05090 103.14925 1.000 36.94084 265 GLU A C 1
ATOM 1730 O O . GLU A 1 281 ? 36.77008 52.34716 102.33739 1.000 30.66035 265 GLU A O 1
ATOM 1736 N N . PHE A 1 282 ? 38.45125 50.98399 103.01018 1.000 31.47929 266 PHE A N 1
ATOM 1737 C CA . PHE A 1 282 ? 38.21185 50.01198 101.95979 1.000 30.46573 266 PHE A CA 1
ATOM 1738 C C . PHE A 1 282 ? 36.81411 49.40776 102.10545 1.000 34.90214 266 PHE A C 1
ATOM 1739 O O . PHE A 1 282 ? 36.07412 49.31165 101.12066 1.000 33.33267 266 PHE A O 1
ATOM 1747 N N . ALA A 1 283 ? 36.40451 49.06753 103.33649 1.000 34.71281 267 ALA A N 1
ATOM 1748 C CA . ALA A 1 283 ? 35.06511 48.51432 103.55987 1.000 35.57248 267 ALA A CA 1
ATOM 1749 C C . ALA A 1 283 ? 33.98419 49.55830 103.30230 1.000 34.17999 267 ALA A C 1
ATOM 1750 O O . ALA A 1 283 ? 32.95668 49.25764 102.68378 1.000 38.38571 267 ALA A O 1
ATOM 1752 N N . LEU A 1 284 ? 34.20040 50.79492 103.75588 1.000 31.68241 268 LEU A N 1
ATOM 1753 C CA . LEU A 1 284 ? 33.26307 51.87130 103.43602 1.000 34.62088 268 LEU A CA 1
ATOM 1754 C C . LEU A 1 284 ? 33.16771 52.10725 101.92219 1.000 34.97409 268 LEU A C 1
ATOM 1755 O O . LEU A 1 284 ? 32.06241 52.27781 101.38680 1.000 33.71757 268 LEU A O 1
ATOM 1760 N N . LEU A 1 285 ? 34.31294 52.11974 101.21349 1.000 30.54976 269 LEU A N 1
ATOM 1761 C CA . LEU A 1 285 ? 34.29117 52.28653 99.75569 1.000 25.94936 269 LEU A CA 1
ATOM 1762 C C . LEU A 1 285 ? 33.48431 51.17941 99.07584 1.000 34.06289 269 LEU A C 1
ATOM 1763 O O . LEU A 1 285 ? 32.74494 51.43189 98.11516 1.000 32.49122 269 LEU A O 1
ATOM 1768 N N . ARG A 1 286 ? 33.62199 49.94388 99.56154 1.000 31.76447 270 ARG A N 1
ATOM 1769 C CA . ARG A 1 286 ? 32.82333 48.84119 99.05304 1.000 35.38187 270 ARG A CA 1
ATOM 1770 C C . ARG A 1 286 ? 31.33070 49.08826 99.26919 1.000 38.24578 270 ARG A C 1
ATOM 1771 O O . ARG A 1 286 ? 30.51949 48.83772 98.36986 1.000 31.88421 270 ARG A O 1
ATOM 1779 N N . GLU A 1 287 ? 30.94628 49.59193 100.45328 1.000 35.58943 271 GLU A N 1
ATOM 1780 C CA . GLU A 1 287 ? 29.53695 49.89718 100.68448 1.000 35.97554 271 GLU A CA 1
ATOM 1781 C C . GLU A 1 287 ? 29.04946 51.00750 99.76492 1.000 37.12280 271 GLU A C 1
ATOM 1782 O O . GLU A 1 287 ? 27.91526 50.95911 99.26708 1.000 39.83944 271 GLU A O 1
ATOM 1788 N N . ARG A 1 288 ? 29.86804 52.04516 99.56738 1.000 32.05857 272 ARG A N 1
ATOM 1789 C CA . ARG A 1 288 ? 29.45378 53.12672 98.67871 1.000 32.23992 272 ARG A CA 1
ATOM 1790 C C . ARG A 1 288 ? 29.21194 52.60406 97.27166 1.000 34.03130 272 ARG A C 1
ATOM 1791 O O . ARG A 1 288 ? 28.24424 53.00496 96.61502 1.000 35.92830 272 ARG A O 1
ATOM 1799 N N . ALA A 1 289 ? 30.06263 51.68057 96.80487 1.000 31.72496 273 ALA A N 1
ATOM 1800 C CA . ALA A 1 289 ? 29.89889 51.13275 95.46185 1.000 34.71772 273 ALA A CA 1
ATOM 1801 C C . ALA A 1 289 ? 28.68592 50.20943 95.38283 1.000 37.95776 273 ALA A C 1
ATOM 1802 O O . ALA A 1 289 ? 27.87557 50.30999 94.44884 1.000 36.46712 273 ALA A O 1
ATOM 1804 N N . LEU A 1 290 ? 28.55082 49.28527 96.34052 1.000 32.18224 274 LEU A N 1
ATOM 1805 C CA . LEU A 1 290 ? 27.37718 48.41476 96.32909 1.000 36.08924 274 LEU A CA 1
ATOM 1806 C C . LEU A 1 290 ? 26.08995 49.23753 96.39987 1.000 38.16880 274 LEU A C 1
ATOM 1807 O O . LEU A 1 290 ? 25.10510 48.90968 95.73229 1.000 37.39497 274 LEU A O 1
ATOM 1812 N N . ALA A 1 291 ? 26.09849 50.34557 97.15446 1.000 34.77309 275 ALA A N 1
ATOM 1813 C CA . ALA A 1 291 ? 24.91238 51.19508 97.24008 1.000 36.88241 275 ALA A CA 1
ATOM 1814 C C . ALA A 1 291 ? 24.42667 51.66170 95.86047 1.000 37.30508 275 ALA A C 1
ATOM 1815 O O . ALA A 1 291 ? 23.23242 51.93038 95.68350 1.000 39.77625 275 ALA A O 1
ATOM 1817 N N . HIS A 1 292 ? 25.32151 51.76882 94.87585 1.000 34.26461 276 HIS A N 1
ATOM 1818 C CA . HIS A 1 292 ? 24.93920 52.11881 93.51289 1.000 31.78931 276 HIS A CA 1
ATOM 1819 C C . HIS A 1 292 ? 24.91901 50.90529 92.58464 1.000 38.68203 276 HIS A C 1
ATOM 1820 O O . HIS A 1 292 ? 24.83869 51.07221 91.36346 1.000 34.71741 276 HIS A O 1
ATOM 1827 N N . GLY A 1 293 ? 24.98091 49.69054 93.13504 1.000 36.47930 277 GLY A N 1
ATOM 1828 C CA . GLY A 1 293 ? 25.02601 48.50583 92.30737 1.000 29.35549 277 GLY A CA 1
ATOM 1829 C C . GLY A 1 293 ? 26.33902 48.28594 91.59295 1.000 36.31075 277 GLY A C 1
ATOM 1830 O O . GLY A 1 293 ? 26.36450 47.55565 90.59779 1.000 37.48607 277 GLY A O 1
ATOM 1831 N N . LEU A 1 294 ? 27.43968 48.87168 92.09294 1.000 35.98438 278 LEU A N 1
ATOM 1832 C CA . LEU A 1 294 ? 28.74699 48.85384 91.44473 1.000 35.17810 278 LEU A CA 1
ATOM 1833 C C . LEU A 1 294 ? 29.75390 47.98953 92.20080 1.000 37.47473 278 LEU A C 1
ATOM 1834 O O . LEU A 1 294 ? 29.69238 47.87004 93.42815 1.000 34.64771 278 LEU A O 1
ATOM 1839 N N . THR A 1 295 ? 30.70249 47.41092 91.45511 1.000 33.79600 279 THR A N 1
ATOM 1840 C CA . THR A 1 295 ? 31.94171 46.91326 92.04726 1.000 36.05729 279 THR A CA 1
ATOM 1841 C C . THR A 1 295 ? 32.85380 48.08452 92.41507 1.000 36.24493 279 THR A C 1
ATOM 1842 O O . THR A 1 295 ? 32.65747 49.22003 91.96752 1.000 33.61036 279 THR A O 1
ATOM 1846 N N . GLU A 1 296 ? 33.86443 47.80259 93.24988 1.000 35.07122 280 GLU A N 1
ATOM 1847 C CA . GLU A 1 296 ? 34.79969 48.86044 93.63480 1.000 34.63685 280 GLU A CA 1
ATOM 1848 C C . GLU A 1 296 ? 35.57676 49.35972 92.42481 1.000 34.64739 280 GLU A C 1
ATOM 1849 O O . GLU A 1 296 ? 35.86640 50.55665 92.31126 1.000 35.23238 280 GLU A O 1
ATOM 1855 N N . THR A 1 297 ? 35.91950 48.45184 91.51062 1.000 32.26973 281 THR A N 1
ATOM 1856 C CA . THR A 1 297 ? 36.61272 48.84595 90.29362 1.000 34.67122 281 THR A CA 1
ATOM 1857 C C . THR A 1 297 ? 35.77539 49.80913 89.46954 1.000 34.11012 281 THR A C 1
ATOM 1858 O O . THR A 1 297 ? 36.28273 50.83555 89.00905 1.000 34.04356 281 THR A O 1
ATOM 1862 N N . GLU A 1 298 ? 34.48627 49.48973 89.27372 1.000 32.34606 282 GLU A N 1
ATOM 1863 C CA . GLU A 1 298 ? 33.59658 50.36267 88.50699 1.000 26.96144 282 GLU A CA 1
ATOM 1864 C C . GLU A 1 298 ? 33.48116 51.73484 89.14960 1.000 34.20762 282 GLU A C 1
ATOM 1865 O O . GLU A 1 298 ? 33.52875 52.75543 88.45409 1.000 34.39876 282 GLU A O 1
ATOM 1871 N N . LEU A 1 299 ? 33.33010 51.78151 90.47816 1.000 30.26506 283 LEU A N 1
ATOM 1872 C CA . LEU A 1 299 ? 33.32066 53.05771 91.17691 1.000 29.80655 283 LEU A CA 1
ATOM 1873 C C . LEU A 1 299 ? 34.60331 53.83307 90.89845 1.000 30.44174 283 LEU A C 1
ATOM 1874 O O . LEU A 1 299 ? 34.56326 55.01190 90.53007 1.000 28.71601 283 LEU A O 1
ATOM 1879 N N . LEU A 1 300 ? 35.75440 53.17268 91.04267 1.000 29.94192 284 LEU A N 1
ATOM 1880 C CA . LEU A 1 300 ? 37.03094 53.86329 90.89605 1.000 28.18708 284 LEU A CA 1
ATOM 1881 C C . LEU A 1 300 ? 37.30446 54.26484 89.44276 1.000 32.38763 284 LEU A C 1
ATOM 1882 O O . LEU A 1 300 ? 37.86937 55.33974 89.18881 1.000 28.83337 284 LEU A O 1
ATOM 1887 N N . VAL A 1 301 ? 36.92154 53.41486 88.47439 1.000 33.74969 285 VAL A N 1
ATOM 1888 C CA . VAL A 1 301 ? 37.02515 53.78660 87.06202 1.000 27.94423 285 VAL A CA 1
ATOM 1889 C C . VAL A 1 301 ? 36.18077 55.03239 86.77742 1.000 32.55190 285 VAL A C 1
ATOM 1890 O O . VAL A 1 301 ? 36.65101 55.99653 86.15975 1.000 30.08951 285 VAL A O 1
ATOM 1894 N N . GLY A 1 302 ? 34.93116 55.04568 87.25971 1.000 29.89868 286 GLY A N 1
ATOM 1895 C CA . GLY A 1 302 ? 34.07204 56.20778 87.05906 1.000 29.94735 286 GLY A CA 1
ATOM 1896 C C . GLY A 1 302 ? 34.59164 57.46605 87.73321 1.000 32.95656 286 GLY A C 1
ATOM 1897 O O . GLY A 1 302 ? 34.49713 58.56254 87.17948 1.000 33.89796 286 GLY A O 1
ATOM 1898 N N . ALA A 1 303 ? 35.15169 57.33060 88.93176 1.000 27.53443 287 ALA A N 1
ATOM 1899 C CA . ALA A 1 303 ? 35.71512 58.49903 89.59377 1.000 30.22709 287 ALA A CA 1
ATOM 1900 C C . ALA A 1 303 ? 36.90267 59.03400 88.81421 1.000 28.90783 287 ALA A C 1
ATOM 1901 O O . ALA A 1 303 ? 37.10951 60.25280 88.72518 1.000 30.43577 287 ALA A O 1
ATOM 1903 N N . PHE A 1 304 ? 37.68731 58.12203 88.25154 1.000 25.59612 288 PHE A N 1
ATOM 1904 C CA . PHE A 1 304 ? 38.85404 58.46390 87.45554 1.000 24.81692 288 PHE A CA 1
ATOM 1905 C C . PHE A 1 304 ? 38.45434 59.20658 86.18841 1.000 29.51487 288 PHE A C 1
ATOM 1906 O O . PHE A 1 304 ? 39.12243 60.16939 85.78812 1.000 28.78392 288 PHE A O 1
ATOM 1914 N N . ALA A 1 305 ? 37.35208 58.78243 85.55262 1.000 29.84183 289 ALA A N 1
ATOM 1915 C CA . ALA A 1 305 ? 36.87974 59.47722 84.36087 1.000 32.98815 289 ALA A CA 1
ATOM 1916 C C . ALA A 1 305 ? 36.36896 60.87762 84.69997 1.000 33.86634 289 ALA A C 1
ATOM 1917 O O . ALA A 1 305 ? 36.59401 61.81465 83.92049 1.000 29.68088 289 ALA A O 1
ATOM 1919 N N . GLU A 1 306 ? 35.70663 61.04692 85.86403 1.000 29.28129 290 GLU A N 1
ATOM 1920 C CA . GLU A 1 306 ? 35.33631 62.38918 86.34273 1.000 35.58580 290 GLU A CA 1
ATOM 1921 C C . GLU A 1 306 ? 36.55378 63.31065 86.42808 1.000 32.58729 290 GLU A C 1
ATOM 1922 O O . GLU A 1 306 ? 36.53686 64.43376 85.91770 1.000 33.29895 290 GLU A O 1
ATOM 1928 N N . VAL A 1 307 ? 37.62581 62.83556 87.06419 1.000 30.21015 291 VAL A N 1
ATOM 1929 C CA . VAL A 1 307 ? 38.82124 63.64761 87.27050 1.000 29.26335 291 VAL A CA 1
ATOM 1930 C C . VAL A 1 307 ? 39.51257 63.95255 85.93795 1.000 31.39433 291 VAL A C 1
ATOM 1931 O O . VAL A 1 307 ? 39.85320 65.10606 85.64960 1.000 31.70282 291 VAL A O 1
ATOM 1935 N N . LEU A 1 308 ? 39.71739 62.93293 85.09807 1.000 29.08089 292 LEU A N 1
ATOM 1936 C CA . LEU A 1 308 ? 40.34512 63.16553 83.79749 1.000 30.38701 292 LEU A CA 1
ATOM 1937 C C . LEU A 1 308 ? 39.59013 64.21909 82.98447 1.000 32.74904 292 LEU A C 1
ATOM 1938 O O . LEU A 1 308 ? 40.20224 65.01697 82.26561 1.000 33.51941 292 LEU A O 1
ATOM 1943 N N . ARG A 1 309 ? 38.25964 64.24134 83.08442 1.000 33.15458 293 ARG A N 1
ATOM 1944 C CA A ARG A 1 309 ? 37.46153 65.25525 82.40395 0.650 32.91139 293 ARG A CA 1
ATOM 1945 C CA B ARG A 1 309 ? 37.49734 65.26229 82.37472 0.350 32.21079 293 ARG A CA 1
ATOM 1946 C C . ARG A 1 309 ? 37.78458 66.67167 82.88687 1.000 32.03114 293 ARG A C 1
ATOM 1947 O O . ARG A 1 309 ? 37.45167 67.63737 82.20883 1.000 35.17514 293 ARG A O 1
ATOM 1962 N N . GLY A 1 310 ? 38.41901 66.82007 84.04673 1.000 35.54469 294 GLY A N 1
ATOM 1963 C CA . GLY A 1 310 ? 38.81600 68.14518 84.48836 1.000 34.36379 294 GLY A CA 1
ATOM 1964 C C . GLY A 1 310 ? 39.92417 68.76380 83.65735 1.000 36.30670 294 GLY A C 1
ATOM 1965 O O . GLY A 1 310 ? 40.02239 69.98883 83.58462 1.000 38.73049 294 GLY A O 1
ATOM 1966 N N . TRP A 1 311 ? 40.76422 67.93631 83.01043 1.000 34.85227 295 TRP A N 1
ATOM 1967 C CA . TRP A 1 311 ? 41.91628 68.41150 82.24520 1.000 32.28216 295 TRP A CA 1
ATOM 1968 C C . TRP A 1 311 ? 41.84693 68.11722 80.75318 1.000 36.14078 295 TRP A C 1
ATOM 1969 O O . TRP A 1 311 ? 42.61119 68.71699 79.98772 1.000 36.15273 295 TRP A O 1
ATOM 1980 N N . SER A 1 312 ? 40.98061 67.21223 80.32041 1.000 29.58838 296 SER A N 1
ATOM 1981 C CA . SER A 1 312 ? 41.05113 66.70750 78.96391 1.000 35.84735 296 SER A CA 1
ATOM 1982 C C . SER A 1 312 ? 40.39721 67.68769 77.99949 1.000 33.05699 296 SER A C 1
ATOM 1983 O O . SER A 1 312 ? 39.43776 68.38756 78.34447 1.000 33.12821 296 SER A O 1
ATOM 1986 N N . SER A 1 313 ? 40.93228 67.73926 76.77564 1.000 33.93343 297 SER A N 1
ATOM 1987 C CA . SER A 1 313 ? 40.43301 68.72362 75.82255 1.000 33.70705 297 SER A CA 1
ATOM 1988 C C . SER A 1 313 ? 39.01431 68.42114 75.40820 1.000 29.77962 297 SER A C 1
ATOM 1989 O O . SER A 1 313 ? 38.25473 69.33993 75.11154 1.000 42.48449 297 SER A O 1
ATOM 1992 N N . ASP A 1 314 ? 38.63731 67.15355 75.39392 1.000 32.89401 298 ASP A N 1
ATOM 1993 C CA . ASP A 1 314 ? 37.27911 66.77064 75.07347 1.000 39.47444 298 ASP A CA 1
ATOM 1994 C C . ASP A 1 314 ? 36.72094 65.90012 76.19216 1.000 36.32368 298 ASP A C 1
ATOM 1995 O O . ASP A 1 314 ? 37.45295 65.08440 76.76707 1.000 34.55187 298 ASP A O 1
ATOM 2000 N N . PRO A 1 315 ? 35.43784 66.05028 76.53046 1.000 38.73900 299 PRO A N 1
ATOM 2001 C CA . PRO A 1 315 ? 34.88944 65.28019 77.66031 1.000 39.42473 299 PRO A CA 1
ATOM 2002 C C . PRO A 1 315 ? 34.76330 63.80542 77.35828 1.000 41.83042 299 PRO A C 1
ATOM 2003 O O . PRO A 1 315 ? 34.64031 63.00707 78.29696 1.000 42.79027 299 PRO A O 1
ATOM 2007 N N . ALA A 1 316 ? 34.76487 63.41772 76.08833 1.000 34.19142 300 ALA A N 1
ATOM 2008 C CA . ALA A 1 316 ? 34.63797 62.01951 75.70574 1.000 35.91432 300 ALA A CA 1
ATOM 2009 C C . ALA A 1 316 ? 36.01834 61.43581 75.42095 1.000 33.72892 300 ALA A C 1
ATOM 2010 O O . ALA A 1 316 ? 36.79811 62.00674 74.64904 1.000 31.55470 300 ALA A O 1
ATOM 2012 N N . PHE A 1 317 ? 36.33018 60.31730 76.06555 1.000 30.94705 301 PHE A N 1
ATOM 2013 C CA . PHE A 1 317 ? 37.58068 59.63270 75.79059 1.000 31.20713 301 PHE A CA 1
ATOM 2014 C C . PHE A 1 317 ? 37.40527 58.14040 76.00977 1.000 34.98001 301 PHE A C 1
ATOM 2015 O O . PHE A 1 317 ? 36.43556 57.68565 76.62561 1.000 34.29785 301 PHE A O 1
ATOM 2023 N N . THR A 1 318 ? 38.36633 57.38570 75.48242 1.000 32.12958 302 THR A N 1
ATOM 2024 C CA . THR A 1 318 ? 38.42081 55.94303 75.63445 1.000 35.00398 302 THR A CA 1
ATOM 2025 C C . THR A 1 318 ? 39.54884 55.56509 76.58416 1.000 31.20812 302 THR A C 1
ATOM 2026 O O . THR A 1 318 ? 40.68718 56.01377 76.41369 1.000 32.40340 302 THR A O 1
ATOM 2030 N N . LEU A 1 319 ? 39.23172 54.75111 77.58077 1.000 31.70025 303 LEU A N 1
ATOM 2031 C CA . LEU A 1 319 ? 40.22699 54.25120 78.51176 1.000 33.12658 303 LEU A CA 1
ATOM 2032 C C . LEU A 1 319 ? 40.53353 52.79189 78.20037 1.000 35.64569 303 LEU A C 1
ATOM 2033 O O . LEU A 1 319 ? 39.69574 52.05010 77.68644 1.000 37.72475 303 LEU A O 1
ATOM 2038 N N . ASN A 1 320 ? 41.74595 52.39842 78.51088 1.000 34.35927 304 ASN A N 1
ATOM 2039 C CA . ASN A 1 320 ? 42.20733 51.03338 78.35642 1.000 29.66168 304 ASN A CA 1
ATOM 2040 C C . ASN A 1 320 ? 42.06349 50.35052 79.72216 1.000 34.00798 304 ASN A C 1
ATOM 2041 O O . ASN A 1 320 ? 42.81300 50.65688 80.64932 1.000 31.53024 304 ASN A O 1
ATOM 2046 N N . VAL A 1 321 ? 41.09750 49.44149 79.85214 1.000 31.20640 305 VAL A N 1
ATOM 2047 C CA . VAL A 1 321 ? 40.78579 48.82053 81.14330 1.000 35.70596 305 VAL A CA 1
ATOM 2048 C C . VAL A 1 321 ? 40.98691 47.30670 81.05820 1.000 38.36744 305 VAL A C 1
ATOM 2049 O O . VAL A 1 321 ? 40.02579 46.57744 80.78270 1.000 37.23599 305 VAL A O 1
ATOM 2053 N N . PRO A 1 322 ? 42.19803 46.78574 81.27854 1.000 33.23339 306 PRO A N 1
ATOM 2054 C CA . PRO A 1 322 ? 42.42636 45.35040 81.06162 1.000 35.11890 306 PRO A CA 1
ATOM 2055 C C . PRO A 1 322 ? 41.68966 44.47461 82.07006 1.000 39.69196 306 PRO A C 1
ATOM 2056 O O . PRO A 1 322 ? 41.50830 44.83895 83.23167 1.000 38.91900 306 PRO A O 1
ATOM 2060 N N . VAL A 1 323 ? 41.22126 43.32575 81.59700 1.000 36.16152 307 VAL A N 1
ATOM 2061 C CA . VAL A 1 323 ? 40.74045 42.27443 82.47347 1.000 37.28292 307 VAL A CA 1
ATOM 2062 C C . VAL A 1 323 ? 41.68279 41.09621 82.29525 1.000 40.38301 307 VAL A C 1
ATOM 2063 O O . VAL A 1 323 ? 42.41750 41.00193 81.30531 1.000 38.18052 307 VAL A O 1
ATOM 2067 N N . PHE A 1 324 ? 41.69028 40.20686 83.28366 1.000 40.21031 308 PHE A N 1
ATOM 2068 C CA . PHE A 1 324 ? 42.61517 39.07643 83.30778 1.000 40.35105 308 PHE A CA 1
ATOM 2069 C C . PHE A 1 324 ? 41.78503 37.79625 83.33946 1.000 45.15669 308 PHE A C 1
ATOM 2070 O O . PHE A 1 324 ? 41.74103 37.07977 84.34200 1.000 45.49937 308 PHE A O 1
ATOM 2078 N N . GLN A 1 325 ? 41.12202 37.52563 82.21557 1.000 50.05829 309 GLN A N 1
ATOM 2079 C CA A GLN A 1 325 ? 40.19145 36.41068 82.12345 0.490 45.03867 309 GLN A CA 1
ATOM 2080 C CA B GLN A 1 325 ? 40.18870 36.41434 82.08754 0.510 45.04107 309 GLN A CA 1
ATOM 2081 C C . GLN A 1 325 ? 40.93515 35.10878 81.85342 1.000 42.43298 309 GLN A C 1
ATOM 2082 O O . GLN A 1 325 ? 41.71420 34.99853 80.90135 1.000 42.92105 309 GLN A O 1
ATOM 2093 N N . ARG A 1 326 ? 40.67605 34.11403 82.68764 1.000 47.11025 310 ARG A N 1
ATOM 2094 C CA . ARG A 1 326 ? 41.25048 32.79774 82.48308 1.000 46.54387 310 ARG A CA 1
ATOM 2095 C C . ARG A 1 326 ? 40.21262 31.79433 81.99381 1.000 50.67581 310 ARG A C 1
ATOM 2096 O O . ARG A 1 326 ? 40.55780 30.62756 81.74575 1.000 48.88971 310 ARG A O 1
ATOM 2104 N N . PHE A 1 327 ? 38.95153 32.22809 81.85393 1.000 50.17009 311 PHE A N 1
ATOM 2105 C CA . PHE A 1 327 ? 37.85847 31.50925 81.19064 1.000 52.41754 311 PHE A CA 1
ATOM 2106 C C . PHE A 1 327 ? 37.41920 30.24785 81.92238 1.000 54.34950 311 PHE A C 1
ATOM 2107 O O . PHE A 1 327 ? 36.77847 29.37884 81.32111 1.000 52.80130 311 PHE A O 1
ATOM 2115 N N . ASP A 1 328 ? 37.75095 30.12768 83.20726 1.000 53.32803 312 ASP A N 1
ATOM 2116 C CA . ASP A 1 328 ? 37.33594 29.00951 84.05288 1.000 56.39631 312 ASP A CA 1
ATOM 2117 C C . ASP A 1 328 ? 37.82632 27.65952 83.53748 1.000 53.04030 312 ASP A C 1
ATOM 2118 O O . ASP A 1 328 ? 37.32742 26.61406 83.96670 1.000 58.22882 312 ASP A O 1
ATOM 2123 N N . VAL A 1 329 ? 38.79988 27.66439 82.63136 1.000 47.88931 313 VAL A N 1
ATOM 2124 C CA . VAL A 1 329 ? 39.51204 26.45593 82.23559 1.000 45.10922 313 VAL A CA 1
ATOM 2125 C C . VAL A 1 329 ? 39.98578 25.75027 83.50262 1.000 55.06364 313 VAL A C 1
ATOM 2126 O O . VAL A 1 329 ? 40.62170 26.38309 84.35894 1.000 55.51249 313 VAL A O 1
ATOM 2130 N N . PRO A 1 330 ? 39.66404 24.47187 83.70074 1.000 57.24707 314 PRO A N 1
ATOM 2131 C CA . PRO A 1 330 ? 40.06100 23.80868 84.95233 1.000 49.43498 314 PRO A CA 1
ATOM 2132 C C . PRO A 1 330 ? 41.57683 23.75073 85.07705 1.000 51.71571 314 PRO A C 1
ATOM 2133 O O . PRO A 1 330 ? 42.28820 23.40708 84.12743 1.000 52.54297 314 PRO A O 1
ATOM 2137 N N . GLY A 1 331 ? 42.06982 24.13329 86.25198 1.000 50.29169 315 GLY A N 1
ATOM 2138 C CA . GLY A 1 331 ? 43.48562 24.17875 86.50887 1.000 50.14830 315 GLY A CA 1
ATOM 2139 C C . GLY A 1 331 ? 44.17355 25.48278 86.15582 1.000 52.68417 315 GLY A C 1
ATOM 2140 O O . GLY A 1 331 ? 45.29504 25.71643 86.62482 1.000 54.84813 315 GLY A O 1
ATOM 2141 N N . ILE A 1 332 ? 43.53688 26.35246 85.36411 1.000 47.50295 316 ILE A N 1
ATOM 2142 C CA . ILE A 1 332 ? 44.25036 27.51504 84.83742 1.000 44.72176 316 ILE A CA 1
ATOM 2143 C C . ILE A 1 332 ? 44.56992 28.53328 85.92322 1.000 46.83751 316 ILE A C 1
ATOM 2144 O O . ILE A 1 332 ? 45.43752 29.38863 85.71938 1.000 44.18431 316 ILE A O 1
ATOM 2149 N N . GLU A 1 333 ? 43.92371 28.44670 87.09070 1.000 45.14677 317 GLU A N 1
ATOM 2150 C CA . GLU A 1 333 ? 44.20285 29.38465 88.17220 1.000 41.56227 317 GLU A CA 1
ATOM 2151 C C . GLU A 1 333 ? 45.59856 29.21193 88.77566 1.000 45.70652 317 GLU A C 1
ATOM 2152 O O . GLU A 1 333 ? 46.02844 30.07118 89.55267 1.000 42.85675 317 GLU A O 1
ATOM 2154 N N . ASP A 1 334 ? 46.32022 28.14801 88.42248 1.000 47.09038 318 ASP A N 1
ATOM 2155 C CA . ASP A 1 334 ? 47.65498 27.87252 88.94140 1.000 45.70697 318 ASP A CA 1
ATOM 2156 C C . ASP A 1 334 ? 48.73830 28.01295 87.88332 1.000 47.10348 318 ASP A C 1
ATOM 2157 O O . ASP A 1 334 ? 49.88745 27.64271 88.13334 1.000 51.37134 318 ASP A O 1
ATOM 2162 N N . VAL A 1 335 ? 48.40121 28.51004 86.70289 1.000 39.99543 319 VAL A N 1
ATOM 2163 C CA . VAL A 1 335 ? 49.31009 28.50887 85.56846 1.000 41.04884 319 VAL A CA 1
ATOM 2164 C C . VAL A 1 335 ? 49.77373 29.93781 85.33182 1.000 39.98956 319 VAL A C 1
ATOM 2165 O O . VAL A 1 335 ? 48.96123 30.83827 85.08841 1.000 43.25002 319 VAL A O 1
ATOM 2169 N N . ILE A 1 336 ? 51.07840 30.14799 85.44983 1.000 34.95045 320 ILE A N 1
ATOM 2170 C CA . ILE A 1 336 ? 51.66842 31.42911 85.11650 1.000 37.24342 320 ILE A CA 1
ATOM 2171 C C . ILE A 1 336 ? 51.55875 31.63660 83.61447 1.000 42.49908 320 ILE A C 1
ATOM 2172 O O . ILE A 1 336 ? 51.92828 30.75627 82.81971 1.000 36.46629 320 ILE A O 1
ATOM 2177 N N . GLY A 1 337 ? 51.03379 32.78877 83.22036 1.000 34.70856 321 GLY A N 1
ATOM 2178 C CA . GLY A 1 337 ? 50.97642 33.12308 81.81379 1.000 38.37609 321 GLY A CA 1
ATOM 2179 C C . GLY A 1 337 ? 50.63092 34.57610 81.63712 1.000 41.20036 321 GLY A C 1
ATOM 2180 O O . GLY A 1 337 ? 50.77803 35.38098 82.55949 1.000 44.43089 321 GLY A O 1
ATOM 2181 N N . ASP A 1 338 ? 50.16170 34.90793 80.43811 1.000 42.07721 322 ASP A N 1
ATOM 2182 C CA . ASP A 1 338 ? 49.68814 36.25048 80.12518 1.000 41.01582 322 ASP A CA 1
ATOM 2183 C C . ASP A 1 338 ? 48.22023 36.15889 79.73615 1.000 43.14058 322 ASP A C 1
ATOM 2184 O O . ASP A 1 338 ? 47.89529 35.71250 78.62990 1.000 47.21577 322 ASP A O 1
ATOM 2189 N N . TYR A 1 339 ? 47.34695 36.63224 80.62604 1.000 41.93059 323 TYR A N 1
ATOM 2190 C CA . TYR A 1 339 ? 45.90320 36.58911 80.43695 1.000 40.23777 323 TYR A CA 1
ATOM 2191 C C . TYR A 1 339 ? 45.30388 37.95461 80.10237 1.000 39.91691 323 TYR A C 1
ATOM 2192 O O . TYR A 1 339 ? 44.07364 38.08714 80.04666 1.000 37.32852 323 TYR A O 1
ATOM 2201 N N . THR A 1 340 ? 46.14604 38.95170 79.82908 1.000 42.40678 324 THR A N 1
ATOM 2202 C CA . THR A 1 340 ? 45.69491 40.32797 79.64175 1.000 41.24641 324 THR A CA 1
ATOM 2203 C C . THR A 1 340 ? 44.77244 40.46103 78.44129 1.000 39.14568 324 THR A C 1
ATOM 2204 O O . THR A 1 340 ? 45.13242 40.08399 77.32369 1.000 43.57124 324 THR A O 1
ATOM 2208 N N . ASN A 1 341 ? 43.59574 41.04130 78.66324 1.000 38.06695 325 ASN A N 1
ATOM 2209 C CA . ASN A 1 341 ? 42.72246 41.46675 77.56849 1.000 41.30946 325 ASN A CA 1
ATOM 2210 C C . ASN A 1 341 ? 42.36885 42.93780 77.77919 1.000 37.39321 325 ASN A C 1
ATOM 2211 O O . ASN A 1 341 ? 41.47308 43.25675 78.58015 1.000 38.35320 325 ASN A O 1
ATOM 2216 N N . PRO A 1 342 ? 43.04868 43.86167 77.10453 1.000 35.79338 326 PRO A N 1
ATOM 2217 C CA . PRO A 1 342 ? 42.71861 45.28278 77.28679 1.000 37.11573 326 PRO A CA 1
ATOM 2218 C C . PRO A 1 342 ? 41.35642 45.62785 76.70232 1.000 41.63367 326 PRO A C 1
ATOM 2219 O O . PRO A 1 342 ? 41.18565 45.58011 75.48945 1.000 45.62812 326 PRO A O 1
ATOM 2223 N N . ILE A 1 343 ? 40.38208 45.96465 77.53395 1.000 35.38461 327 ILE A N 1
ATOM 2224 C CA . ILE A 1 343 ? 39.06498 46.38124 77.06792 1.000 33.61382 327 ILE A CA 1
ATOM 2225 C C . ILE A 1 343 ? 39.08889 47.88915 76.81984 1.000 34.78513 327 ILE A C 1
ATOM 2226 O O . ILE A 1 343 ? 39.57595 48.65710 77.66052 1.000 32.41696 327 ILE A O 1
ATOM 2231 N N . LEU A 1 344 ? 38.57092 48.32133 75.66868 1.000 34.99359 328 LEU A N 1
ATOM 2232 C CA . LEU A 1 344 ? 38.57416 49.74021 75.30132 1.000 32.91204 328 LEU A CA 1
ATOM 2233 C C . LEU A 1 344 ? 37.27081 50.37866 75.75339 1.000 33.40989 328 LEU A C 1
ATOM 2234 O O . LEU A 1 344 ? 36.25188 50.28563 75.06899 1.000 35.78441 328 LEU A O 1
ATOM 2239 N N . LEU A 1 345 ? 37.30668 51.05659 76.89660 1.000 33.00931 329 LEU A N 1
ATOM 2240 C CA . LEU A 1 345 ? 36.10299 51.59635 77.51707 1.000 33.52481 329 LEU A CA 1
ATOM 2241 C C . LEU A 1 345 ? 35.83228 52.99161 76.97834 1.000 33.51495 329 LEU A C 1
ATOM 2242 O O . LEU A 1 345 ? 36.65246 53.89905 77.15874 1.000 35.33292 329 LEU A O 1
ATOM 2247 N N . GLU A 1 346 ? 34.68179 53.15988 76.32878 1.000 34.08398 330 GLU A N 1
ATOM 2248 C CA . GLU A 1 346 ? 34.24067 54.46513 75.84384 1.000 34.42412 330 GLU A CA 1
ATOM 2249 C C . GLU A 1 346 ? 33.60940 55.25340 76.98793 1.000 36.29886 330 GLU A C 1
ATOM 2250 O O . GLU A 1 346 ? 32.58892 54.83192 77.54324 1.000 38.74026 330 GLU A O 1
ATOM 2256 N N . ALA A 1 347 ? 34.20403 56.39231 77.33785 1.000 31.98520 331 ALA A N 1
ATOM 2257 C CA . ALA A 1 347 ? 33.79488 57.15646 78.51675 1.000 36.27677 331 ALA A CA 1
ATOM 2258 C C . ALA A 1 347 ? 33.21073 58.48038 78.04572 1.000 37.57764 331 ALA A C 1
ATOM 2259 O O . ALA A 1 347 ? 33.86231 59.52649 78.08784 1.000 38.94377 331 ALA A O 1
ATOM 2261 N N . ARG A 1 348 ? 31.97017 58.41857 77.55871 1.000 39.30651 332 ARG A N 1
ATOM 2262 C CA . ARG A 1 348 ? 31.20655 59.64317 77.33341 1.000 41.43235 332 ARG A CA 1
ATOM 2263 C C . ARG A 1 348 ? 30.39623 59.97083 78.57713 1.000 41.89073 332 ARG A C 1
ATOM 2264 O O . ARG A 1 348 ? 29.80433 59.07185 79.18342 1.000 46.59246 332 ARG A O 1
ATOM 2272 N N . PRO A 1 349 ? 30.34677 61.23417 78.99044 1.000 43.64281 333 PRO A N 1
ATOM 2273 C CA . PRO A 1 349 ? 29.54183 61.58686 80.17161 1.000 39.81723 333 PRO A CA 1
ATOM 2274 C C . PRO A 1 349 ? 28.05968 61.43546 79.85115 1.000 43.81506 333 PRO A C 1
ATOM 2275 O O . PRO A 1 349 ? 27.54446 62.07981 78.93455 1.000 44.29829 333 PRO A O 1
ATOM 2279 N N . GLU A 1 350 ? 27.38651 60.53742 80.57841 1.000 41.02838 334 GLU A N 1
ATOM 2280 C CA . GLU A 1 350 ? 25.94769 60.28196 80.43746 1.000 38.46327 334 GLU A CA 1
ATOM 2281 C C . GLU A 1 350 ? 25.34316 60.41434 81.83501 1.000 35.49602 334 GLU A C 1
ATOM 2282 O O . GLU A 1 350 ? 25.30001 59.44729 82.59885 1.000 38.07579 334 GLU A O 1
ATOM 2288 N N . GLY A 1 351 ? 24.87422 61.59135 82.17868 1.000 33.89112 335 GLY A N 1
ATOM 2289 C CA . GLY A 1 351 ? 24.23665 61.77911 83.46741 1.000 34.13359 335 GLY A CA 1
ATOM 2290 C C . GLY A 1 351 ? 24.34270 63.21903 83.93327 1.000 38.23716 335 GLY A C 1
ATOM 2291 O O . GLY A 1 351 ? 25.25556 63.96522 83.58961 1.000 38.21152 335 GLY A O 1
ATOM 2292 N N . ARG A 1 352 ? 23.36077 63.62894 84.73250 1.000 39.70126 336 ARG A N 1
ATOM 2293 C CA . ARG A 1 352 ? 23.35335 64.97535 85.28540 1.000 38.38530 336 ARG A CA 1
ATOM 2294 C C . ARG A 1 352 ? 24.26601 65.08589 86.50218 1.000 38.97068 336 ARG A C 1
ATOM 2295 O O . ARG A 1 352 ? 24.95249 66.09773 86.67222 1.000 41.36149 336 ARG A O 1
ATOM 2303 N N . THR A 1 353 ? 24.30274 64.05600 87.34338 1.000 37.57016 337 THR A N 1
ATOM 2304 C CA . THR A 1 353 ? 25.10953 64.04400 88.55805 1.000 36.01258 337 THR A CA 1
ATOM 2305 C C . THR A 1 353 ? 26.27184 63.06305 88.44598 1.000 37.33438 337 THR A C 1
ATOM 2306 O O . THR A 1 353 ? 26.33324 62.22112 87.54388 1.000 37.75194 337 THR A O 1
ATOM 2310 N N . VAL A 1 354 ? 27.18530 63.18438 89.41573 1.000 38.19650 338 VAL A N 1
ATOM 2311 C CA . VAL A 1 354 ? 28.34425 62.29547 89.52952 1.000 32.46281 338 VAL A CA 1
ATOM 2312 C C . VAL A 1 354 ? 27.89627 60.83921 89.57506 1.000 32.97364 338 VAL A C 1
ATOM 2313 O O . VAL A 1 354 ? 28.41618 59.98067 88.84989 1.000 37.54390 338 VAL A O 1
ATOM 2317 N N . ALA A 1 355 ? 26.93602 60.53930 90.44793 1.000 30.75684 339 ALA A N 1
ATOM 2318 C CA . ALA A 1 355 ? 26.46231 59.17147 90.58764 1.000 30.48873 339 ALA A CA 1
ATOM 2319 C C . ALA A 1 355 ? 25.89575 58.64495 89.27313 1.000 35.03636 339 ALA A C 1
ATOM 2320 O O . ALA A 1 355 ? 26.24883 57.54703 88.83602 1.000 40.53197 339 ALA A O 1
ATOM 2322 N N . GLU A 1 356 ? 25.00964 59.40677 88.62887 1.000 32.78029 340 GLU A N 1
ATOM 2323 C CA . GLU A 1 356 ? 24.40233 58.91879 87.39226 1.000 37.80569 340 GLU A CA 1
ATOM 2324 C C . GLU A 1 356 ? 25.45646 58.61678 86.33506 1.000 34.28092 340 GLU A C 1
ATOM 2325 O O . GLU A 1 356 ? 25.36735 57.59980 85.63626 1.000 35.57465 340 GLU A O 1
ATOM 2331 N N . ARG A 1 357 ? 26.46411 59.48513 86.20459 1.000 32.47969 341 ARG A N 1
ATOM 2332 C CA . ARG A 1 357 ? 27.49842 59.27413 85.19528 1.000 32.36870 341 ARG A CA 1
ATOM 2333 C C . ARG A 1 357 ? 28.32789 58.03571 85.50982 1.000 38.56165 341 ARG A C 1
ATOM 2334 O O . ARG A 1 357 ? 28.64017 57.24408 84.60917 1.000 33.09992 341 ARG A O 1
ATOM 2342 N N . ILE A 1 358 ? 28.68393 57.84152 86.78700 1.000 35.55107 342 ILE A N 1
ATOM 2343 C CA . ILE A 1 358 ? 29.46568 56.66564 87.15033 1.000 32.76754 342 ILE A CA 1
ATOM 2344 C C . ILE A 1 358 ? 28.66728 55.38675 86.91467 1.000 37.13589 342 ILE A C 1
ATOM 2345 O O . ILE A 1 358 ? 29.20618 54.39103 86.40445 1.000 35.60367 342 ILE A O 1
ATOM 2350 N N . VAL A 1 359 ? 27.37040 55.39852 87.25935 1.000 29.92494 343 VAL A N 1
ATOM 2351 C CA . VAL A 1 359 ? 26.51353 54.24426 87.01139 1.000 30.21354 343 VAL A CA 1
ATOM 2352 C C . VAL A 1 359 ? 26.38980 53.96905 85.50579 1.000 35.96858 343 VAL A C 1
ATOM 2353 O O . VAL A 1 359 ? 26.46513 52.81593 85.06473 1.000 34.79144 343 VAL A O 1
ATOM 2357 N N . ALA A 1 360 ? 26.21920 55.01575 84.69104 1.000 31.07020 344 ALA A N 1
ATOM 2358 C CA . ALA A 1 360 ? 26.11313 54.79837 83.25071 1.000 33.55024 344 ALA A CA 1
ATOM 2359 C C . ALA A 1 360 ? 27.41331 54.24047 82.68073 1.000 36.30209 344 ALA A C 1
ATOM 2360 O O . ALA A 1 360 ? 27.38979 53.31752 81.85912 1.000 34.66923 344 ALA A O 1
ATOM 2362 N N . LEU A 1 361 ? 28.55859 54.78021 83.10978 1.000 35.16879 345 LEU A N 1
ATOM 2363 C CA . LEU A 1 361 ? 29.83771 54.27081 82.62248 1.000 30.59451 345 LEU A CA 1
ATOM 2364 C C . LEU A 1 361 ? 30.03665 52.81888 83.02864 1.000 31.79840 345 LEU A C 1
ATOM 2365 O O . LEU A 1 361 ? 30.57304 52.02096 82.25230 1.000 32.02382 345 LEU A O 1
ATOM 2370 N N . ALA A 1 362 ? 29.60267 52.45332 84.23990 1.000 30.46973 346 ALA A N 1
ATOM 2371 C CA . ALA A 1 362 ? 29.78883 51.08072 84.68905 1.000 32.71667 346 ALA A CA 1
ATOM 2372 C C . ALA A 1 362 ? 28.95480 50.11957 83.85650 1.000 37.61414 346 ALA A C 1
ATOM 2373 O O . ALA A 1 362 ? 29.39639 48.99822 83.56002 1.000 35.20842 346 ALA A O 1
ATOM 2375 N N . ALA A 1 363 ? 27.74317 50.53901 83.47799 1.000 31.56511 347 ALA A N 1
ATOM 2376 C CA . ALA A 1 363 ? 26.90207 49.68542 82.64565 1.000 40.03167 347 ALA A CA 1
ATOM 2377 C C . ALA A 1 363 ? 27.53862 49.45223 81.28058 1.000 34.42613 347 ALA A C 1
ATOM 2378 O O . ALA A 1 363 ? 27.44588 48.35093 80.73604 1.000 37.53393 347 ALA A O 1
ATOM 2380 N N . ARG A 1 364 ? 28.21765 50.46562 80.72233 1.000 37.70331 348 ARG A N 1
ATOM 2381 C CA . ARG A 1 364 ? 28.94997 50.25318 79.46950 1.000 34.53968 348 ARG A CA 1
ATOM 2382 C C . ARG A 1 364 ? 30.13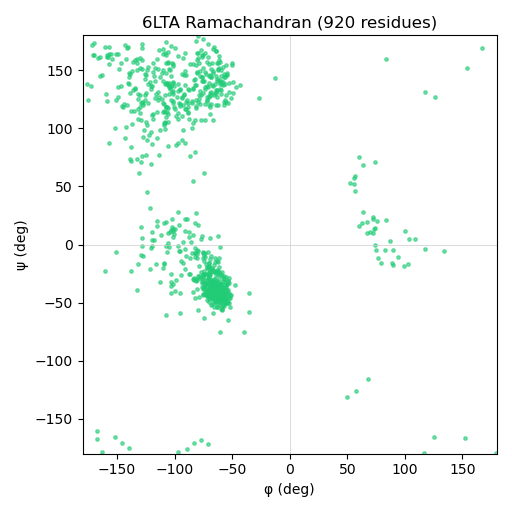456 49.31301 79.67755 1.000 41.68996 348 ARG A C 1
ATOM 2383 O O . ARG A 1 364 ? 30.39485 48.43806 78.83939 1.000 39.82395 348 ARG A O 1
ATOM 2391 N N . LEU A 1 365 ? 30.86709 49.47830 80.78723 1.000 36.78545 349 LEU A N 1
ATOM 2392 C CA . LEU A 1 365 ? 31.97804 48.57496 81.06979 1.000 38.48222 349 LEU A CA 1
ATOM 2393 C C . LEU A 1 365 ? 31.49598 47.13289 81.18039 1.000 37.36804 349 LEU A C 1
ATOM 2394 O O . LEU A 1 365 ? 32.14536 46.22000 80.65940 1.000 38.07161 349 LEU A O 1
ATOM 2399 N N . ARG A 1 366 ? 30.34424 46.91099 81.82803 1.000 34.78490 350 ARG A N 1
ATOM 2400 C CA . ARG A 1 366 ? 29.81746 45.55249 81.96880 1.000 37.48367 350 ARG A CA 1
ATOM 2401 C C . ARG A 1 366 ? 29.41478 44.97282 80.61790 1.000 40.66406 350 ARG A C 1
ATOM 2402 O O . ARG A 1 366 ? 29.63772 43.78587 80.35633 1.000 34.25430 350 ARG A O 1
ATOM 2410 N N . ALA A 1 367 ? 28.80459 45.79189 79.75738 1.000 37.83719 351 ALA A N 1
ATOM 2411 C CA . ALA A 1 367 ? 28.43738 45.32240 78.42973 1.000 40.95288 351 ALA A CA 1
ATOM 2412 C C . ALA A 1 367 ? 29.68268 44.96603 77.63259 1.000 44.96347 351 ALA A C 1
ATOM 2413 O O . ALA A 1 367 ? 29.77696 43.86500 77.07938 1.000 45.08864 351 ALA A O 1
ATOM 2415 N N . ASP A 1 368 ? 30.67381 45.86902 77.61023 1.000 43.39699 352 ASP A N 1
ATOM 2416 C CA . ASP A 1 368 ? 31.94345 45.57826 76.94839 1.000 40.89573 352 ASP A CA 1
ATOM 2417 C C . ASP A 1 368 ? 32.54160 44.27321 77.44602 1.000 40.85256 352 ASP A C 1
ATOM 2418 O O . ASP A 1 368 ?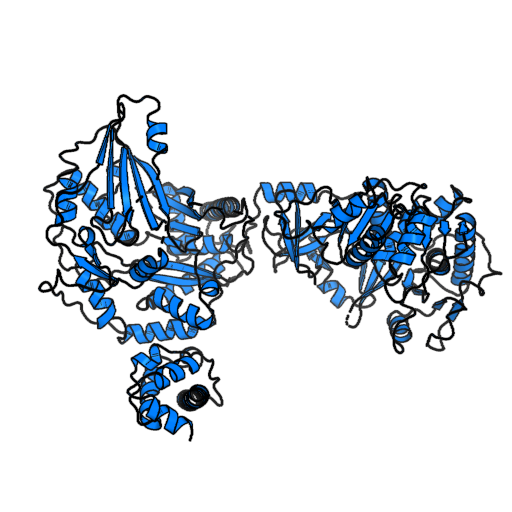 32.98526 43.44072 76.64771 1.000 41.83560 352 ASP A O 1
ATOM 2423 N N . THR A 1 369 ? 32.55431 44.07973 78.77086 1.000 41.41745 353 THR A N 1
ATOM 2424 C CA . THR A 1 369 ? 33.15995 42.89110 79.35865 1.000 39.99605 353 THR A CA 1
ATOM 2425 C C . THR A 1 369 ? 32.43144 41.61354 78.94129 1.000 40.24021 353 THR A C 1
ATOM 2426 O O . THR A 1 369 ? 33.05874 40.55921 78.80438 1.000 44.71869 353 THR A O 1
ATOM 2430 N N . ARG A 1 370 ? 31.11692 41.68883 78.72211 1.000 40.94127 354 ARG A N 1
ATOM 2431 C CA . ARG A 1 370 ? 30.35703 40.54602 78.23187 1.000 39.75375 354 ARG A CA 1
ATOM 2432 C C . ARG A 1 370 ? 30.77538 40.12230 76.82538 1.000 45.80101 354 ARG A C 1
ATOM 2433 O O . ARG A 1 370 ? 30.35258 39.05841 76.36891 1.000 54.09721 354 ARG A O 1
ATOM 2441 N N . HIS A 1 371 ? 31.57298 40.92593 76.12696 1.000 34.78018 355 HIS A N 1
ATOM 2442 C CA . HIS A 1 371 ? 32.00384 40.62949 74.77083 1.000 37.46819 355 HIS A CA 1
ATOM 2443 C C . HIS A 1 371 ? 33.51735 40.55808 74.68450 1.000 37.53774 355 HIS A C 1
ATOM 2444 O O . HIS A 1 371 ? 34.10338 40.91365 73.66053 1.000 44.22390 355 HIS A O 1
ATOM 2451 N N . ALA A 1 372 ? 34.16676 40.12186 75.75904 1.000 40.97470 356 ALA A N 1
ATOM 2452 C CA . ALA A 1 372 ? 35.62051 40.13380 75.82853 1.000 41.64339 356 ALA A CA 1
ATOM 2453 C C . ALA A 1 372 ? 36.25631 38.83832 75.33175 1.000 43.01130 356 ALA A C 1
ATOM 2454 O O . ALA A 1 372 ? 37.40334 38.55148 75.68131 1.000 44.16972 356 ALA A O 1
ATOM 2456 N N . SER A 1 373 ? 35.56040 38.05107 74.51025 1.000 42.03382 357 SER A N 1
ATOM 2457 C CA . SER A 1 373 ? 36.29157 36.98785 73.83911 1.000 38.16074 357 SER A CA 1
ATOM 2458 C C . SER A 1 373 ? 37.15468 37.54681 72.72095 1.000 38.24135 357 SER A C 1
ATOM 2459 O O . SER A 1 373 ? 38.14290 36.91909 72.34546 1.000 43.11619 357 SER A O 1
ATOM 2462 N N . VAL A 1 374 ? 36.82243 38.72311 72.20384 1.000 38.59973 358 VAL A N 1
ATOM 2463 C CA . VAL A 1 374 ? 37.74340 39.47871 71.36100 1.000 36.26701 358 VAL A CA 1
ATOM 2464 C C . VAL A 1 374 ? 38.77709 40.16113 72.25100 1.000 39.97481 358 VAL A C 1
ATOM 2465 O O . VAL A 1 374 ? 38.43116 40.76950 73.27030 1.000 43.23895 358 VAL A O 1
ATOM 2469 N N . ASN A 1 375 ? 40.05114 40.04200 71.88707 1.000 41.41526 359 ASN A N 1
ATOM 2470 C CA . ASN A 1 375 ? 41.11477 40.68164 72.64690 1.000 35.55434 359 ASN A CA 1
ATOM 2471 C C . ASN A 1 375 ? 41.26643 42.12699 72.19411 1.000 40.52974 359 ASN A C 1
ATOM 2472 O O . ASN A 1 375 ? 41.31011 42.41263 70.98740 1.000 41.85699 359 ASN A O 1
ATOM 2477 N N . GLY A 1 376 ? 41.37393 43.03927 73.15997 1.000 37.78076 360 GLY A N 1
ATOM 2478 C CA . GLY A 1 376 ? 41.42999 44.45099 72.80782 1.000 37.92927 360 GLY A CA 1
ATOM 2479 C C . GLY A 1 376 ? 42.56709 44.80798 71.86802 1.000 38.99051 360 GLY A C 1
ATOM 2480 O O . GLY A 1 376 ? 42.46771 45.78180 71.11338 1.000 42.46121 360 GLY A O 1
ATOM 2481 N N . VAL A 1 377 ? 43.66081 44.03890 71.89494 1.000 36.12937 361 VAL A N 1
ATOM 2482 C CA . VAL A 1 377 ? 44.74091 44.29335 70.94630 1.000 41.14576 361 VAL A CA 1
ATOM 2483 C C . VAL A 1 377 ? 44.21503 44.23026 69.51980 1.000 45.90162 361 VAL A C 1
ATOM 2484 O O . VAL A 1 377 ? 44.65354 45.00440 68.65418 1.000 42.37207 361 VAL A O 1
ATOM 2488 N N . GLU A 1 378 ? 43.23825 43.34430 69.25959 1.000 40.86404 362 GLU A N 1
ATOM 2489 C CA . GLU A 1 378 ? 42.66704 43.24392 67.91620 1.000 43.88903 362 GLU A CA 1
ATOM 2490 C C . GLU A 1 378 ? 41.78595 44.43800 67.59815 1.000 42.03499 362 GLU A C 1
ATOM 2491 O O . GLU A 1 378 ? 41.82229 44.96098 66.47644 1.000 50.27866 362 GLU A O 1
ATOM 2497 N N . VAL A 1 379 ? 40.97004 44.86945 68.56181 1.000 37.24350 363 VAL A N 1
ATOM 2498 C CA . VAL A 1 379 ? 40.18721 46.08403 68.36456 1.000 39.15781 363 VAL A CA 1
ATOM 2499 C C . VAL A 1 379 ? 41.11244 47.27046 68.11056 1.000 38.67076 363 VAL A C 1
ATOM 2500 O O . VAL A 1 379 ? 40.84138 48.11295 67.24829 1.000 40.61465 363 VAL A O 1
ATOM 2504 N N . LEU A 1 380 ? 42.24199 47.32939 68.81884 1.000 39.06580 364 LEU A N 1
ATOM 2505 C CA . LEU A 1 380 ? 43.19687 48.41308 68.60409 1.000 40.87534 364 LEU A CA 1
ATOM 2506 C C . LEU A 1 380 ? 43.80635 48.34805 67.21048 1.000 42.43565 364 LEU A C 1
ATOM 2507 O O . LEU A 1 380 ? 44.05783 49.38531 66.58282 1.000 46.36699 364 LEU A O 1
ATOM 2512 N N . ARG A 1 381 ? 44.06242 47.14006 66.70906 1.000 45.41038 365 ARG A N 1
ATOM 2513 C CA . ARG A 1 381 ? 44.59071 47.00848 65.35311 1.000 41.76401 365 ARG A CA 1
ATOM 2514 C C . ARG A 1 381 ? 43.60258 47.55211 64.32055 1.000 37.95808 365 ARG A C 1
ATOM 2515 O O . ARG A 1 381 ? 43.98627 48.30633 63.42156 1.000 38.21032 365 ARG A O 1
ATOM 2518 N N . GLU A 1 382 ? 42.31809 47.19212 64.43743 1.000 40.26724 366 GLU A N 1
ATOM 2519 C CA . GLU A 1 382 ? 41.33172 47.73891 63.50547 1.000 42.84578 366 GLU A CA 1
ATOM 2520 C C . GLU A 1 382 ? 41.23136 49.24783 63.64866 1.000 41.72141 366 GLU A C 1
ATOM 2521 O O . GLU A 1 382 ? 41.12804 49.97115 62.65045 1.000 40.14943 366 GLU A O 1
ATOM 2527 N N . LEU A 1 383 ? 41.24087 49.74394 64.88877 1.000 43.59425 367 LEU A N 1
ATOM 2528 C CA . LEU A 1 383 ? 41.17469 51.18693 65.08604 1.000 44.82931 367 LEU A CA 1
ATOM 2529 C C . LEU A 1 383 ? 42.33419 51.88168 64.37653 1.000 39.51390 367 LEU A C 1
ATOM 2530 O O . LEU A 1 383 ? 42.13808 52.90963 63.71572 1.000 41.30569 367 LEU A O 1
ATOM 2535 N N . ALA A 1 384 ? 43.53366 51.29552 64.43895 1.000 31.42752 368 ALA A N 1
ATOM 2536 C CA . ALA A 1 384 ? 44.68724 51.89186 63.76713 1.000 38.40751 368 ALA A CA 1
ATOM 2537 C C . ALA A 1 384 ? 44.56062 51.82967 62.23971 1.000 44.21444 368 ALA A C 1
ATOM 2538 O O . ALA A 1 384 ? 44.95569 52.77301 61.54568 1.000 44.84931 368 ALA A O 1
ATOM 2540 N N . ARG A 1 385 ? 44.03361 50.72836 61.69069 1.000 42.37919 369 ARG A N 1
ATOM 2541 C CA . ARG A 1 385 ? 43.79021 50.67895 60.24970 1.000 41.91694 369 ARG A CA 1
ATOM 2542 C C . ARG A 1 385 ? 42.93284 51.85091 59.80867 1.000 42.62278 369 ARG A C 1
ATOM 2543 O O . ARG A 1 385 ? 43.20454 52.48518 58.78209 1.000 50.80268 369 ARG A O 1
ATOM 2551 N N . ARG A 1 386 ? 41.90955 52.17086 60.59802 1.000 42.40598 370 ARG A N 1
ATOM 2552 C CA . ARG A 1 386 ? 40.96088 53.22349 60.25324 1.000 43.24706 370 ARG A CA 1
ATOM 2553 C C . ARG A 1 386 ? 41.53973 54.62712 60.46157 1.000 45.37714 370 ARG A C 1
ATOM 2554 O O . ARG A 1 386 ? 41.29596 55.52051 59.64668 1.000 47.69846 370 ARG A O 1
ATOM 2562 N N . ARG A 1 387 ? 42.32275 54.84275 61.52720 1.000 48.91031 371 ARG A N 1
ATOM 2563 C CA . ARG A 1 387 ? 42.69422 56.18813 61.96369 1.000 42.51626 371 ARG A CA 1
ATOM 2564 C C . ARG A 1 387 ? 44.19214 56.45932 61.98061 1.000 41.21682 371 ARG A C 1
ATOM 2565 O O . ARG A 1 387 ? 44.59177 57.59114 62.28882 1.000 40.85528 371 ARG A O 1
ATOM 2573 N N . GLY A 1 388 ? 45.02732 55.47440 61.66285 1.000 41.24330 372 GLY A N 1
ATOM 2574 C CA . GLY A 1 388 ? 46.45639 55.58638 61.86611 1.000 32.21377 372 GLY A CA 1
ATOM 2575 C C . GLY A 1 388 ? 46.85514 55.23458 63.28844 1.000 39.62947 372 GLY A C 1
ATOM 2576 O O . GLY A 1 388 ? 46.05408 55.27447 64.21768 1.000 44.60676 372 GLY A O 1
ATOM 2577 N N . LEU A 1 389 ? 48.13928 54.90088 63.45015 1.000 41.17487 373 LEU A N 1
ATOM 2578 C CA . LEU A 1 389 ? 48.65030 54.39105 64.72061 1.000 42.42281 373 LEU A CA 1
ATOM 2579 C C . LEU A 1 389 ? 48.58430 55.43161 65.84173 1.000 49.66771 373 LEU A C 1
ATOM 2580 O O . LEU A 1 389 ? 48.24247 55.09296 66.98290 1.000 52.21952 373 LEU A O 1
ATOM 2585 N N . ALA A 1 390 ? 48.92426 56.69217 65.55029 1.000 45.08488 374 ALA A N 1
ATOM 2586 C CA . ALA A 1 390 ? 48.90923 57.72466 66.58304 1.000 40.89747 374 ALA A CA 1
ATOM 2587 C C . ALA A 1 390 ? 47.52017 57.88182 67.18622 1.000 47.27570 374 ALA A C 1
ATOM 2588 O O . ALA A 1 390 ? 47.34194 57.76170 68.40458 1.000 50.27270 374 ALA A O 1
ATOM 2590 N N . ALA A 1 391 ? 46.51565 58.13927 66.34425 1.000 40.43112 375 ALA A N 1
ATOM 2591 C CA . ALA A 1 391 ? 45.17209 58.38965 66.85440 1.000 42.80803 375 ALA A CA 1
ATOM 2592 C C . ALA A 1 391 ? 44.52231 57.15062 67.46379 1.000 46.85340 375 ALA A C 1
ATOM 2593 O O . ALA A 1 391 ? 43.48620 57.27838 68.12553 1.000 47.38858 375 ALA A O 1
ATOM 2595 N N . ALA A 1 392 ? 45.09211 55.96470 67.25697 1.000 42.84992 376 ALA A N 1
ATOM 2596 C CA . ALA A 1 392 ? 44.54540 54.74949 67.83640 1.000 42.67826 376 ALA A CA 1
ATOM 2597 C C . ALA A 1 392 ? 45.19426 54.37013 69.15952 1.000 39.84725 376 ALA A C 1
ATOM 2598 O O . ALA A 1 392 ? 44.66334 53.50389 69.85782 1.000 42.87096 376 ALA A O 1
ATOM 2600 N N . ALA A 1 393 ? 46.33455 54.96599 69.50543 1.000 38.23933 377 ALA A N 1
ATOM 2601 C CA . ALA A 1 393 ? 46.99064 54.64763 70.76928 1.000 40.75910 377 ALA A CA 1
ATOM 2602 C C . ALA A 1 393 ? 46.08181 54.94753 71.95955 1.000 34.45992 377 ALA A C 1
ATOM 2603 O O . ALA A 1 393 ? 45.35148 55.94116 71.97440 1.000 35.91558 377 ALA A O 1
ATOM 2605 N N . MET A 1 394 ? 46.12653 54.06901 72.95923 1.000 36.97019 378 MET A N 1
ATOM 2606 C CA . MET A 1 394 ? 45.33957 54.19710 74.18211 1.000 38.03092 378 MET A CA 1
ATOM 2607 C C . MET A 1 394 ? 46.31922 54.15889 75.34797 1.000 31.76160 378 MET A C 1
ATOM 2608 O O . MET A 1 394 ? 46.45377 53.13537 76.03533 1.000 41.04901 378 MET A O 1
ATOM 2613 N N . PRO A 1 395 ? 47.02488 55.25612 75.60219 1.000 37.59597 379 PRO A N 1
ATOM 2614 C CA . PRO A 1 395 ? 48.07601 55.25173 76.62830 1.000 32.89454 379 PRO A CA 1
ATOM 2615 C C . PRO A 1 395 ? 47.61868 55.56240 78.04827 1.000 34.84642 379 PRO A C 1
ATOM 2616 O O . PRO A 1 395 ? 48.48309 55.71118 78.91815 1.000 38.28979 379 PRO A O 1
ATOM 2620 N N . VAL A 1 396 ? 46.31360 55.68616 78.31260 1.000 36.76625 380 VAL A N 1
ATOM 2621 C CA . VAL A 1 396 ? 45.77316 55.89839 79.65954 1.000 32.01909 380 VAL A CA 1
ATOM 2622 C C . VAL A 1 396 ? 45.06102 54.61766 80.05231 1.000 34.05017 380 VAL A C 1
ATOM 2623 O O . VAL A 1 396 ? 44.03816 54.25203 79.44880 1.000 31.11663 380 VAL A O 1
ATOM 2627 N N . VAL A 1 397 ? 45.60781 53.93851 81.06469 1.000 29.23977 381 VAL A N 1
ATOM 2628 C CA A VAL A 1 397 ? 45.12741 52.61523 81.42253 0.250 30.62699 381 VAL A CA 1
ATOM 2629 C CA B VAL A 1 397 ? 45.22642 52.58555 81.45001 0.750 30.91958 381 VAL A CA 1
ATOM 2630 C C . VAL A 1 397 ? 44.72705 52.59452 82.89309 1.000 36.70989 381 VAL A C 1
ATOM 2631 O O . VAL A 1 397 ? 45.29083 53.30012 83.74339 1.000 36.99979 381 VAL A O 1
ATOM 2638 N N . VAL A 1 398 ? 43.69544 51.79703 83.18050 1.000 27.98001 382 VAL A N 1
ATOM 2639 C CA . VAL A 1 398 ? 43.27059 51.49668 84.54647 1.000 35.66686 382 VAL A CA 1
ATOM 2640 C C . VAL A 1 398 ? 43.40438 49.98699 84.72581 1.000 37.01766 382 VAL A C 1
ATOM 2641 O O . VAL A 1 398 ? 42.66980 49.22032 84.09168 1.000 35.52854 382 VAL A O 1
ATOM 2645 N N . THR A 1 399 ? 44.34157 49.55431 85.57934 1.000 32.66444 383 THR A N 1
ATOM 2646 C CA . THR A 1 399 ? 44.67079 48.13628 85.76260 1.000 32.23769 383 THR A CA 1
ATOM 2647 C C . THR A 1 399 ? 44.17308 47.70242 87.13137 1.000 36.07366 383 THR A C 1
ATOM 2648 O O . THR A 1 399 ? 44.79697 48.01428 88.14849 1.000 37.68385 383 THR A O 1
ATOM 2652 N N . SER A 1 400 ? 43.05402 47.00120 87.18668 1.000 32.12798 384 SER A N 1
ATOM 2653 C CA . SER A 1 400 ? 42.51464 46.62668 88.47954 1.000 33.14111 384 SER A CA 1
ATOM 2654 C C . SER A 1 400 ? 42.78297 45.14840 88.72928 1.000 38.00915 384 SER A C 1
ATOM 2655 O O . SER A 1 400 ? 42.51502 44.30684 87.86275 1.000 34.58784 384 SER A O 1
ATOM 2658 N N . LEU A 1 401 ? 43.34331 44.84606 89.89882 1.000 31.64348 385 LEU A N 1
ATOM 2659 C CA . LEU A 1 401 ? 43.51206 43.48037 90.37403 1.000 29.86626 385 LEU A CA 1
ATOM 2660 C C . LEU A 1 401 ? 42.47456 43.10068 91.42951 1.000 33.92043 385 LEU A C 1
ATOM 2661 O O . LEU A 1 401 ? 42.65887 42.10204 92.12826 1.000 35.81608 385 LEU A O 1
ATOM 2666 N N . LEU A 1 402 ? 41.39678 43.87679 91.56638 1.000 31.72365 386 LEU A N 1
ATOM 2667 C CA . LEU A 1 402 ? 40.26524 43.47722 92.38740 1.000 30.65319 386 LEU A CA 1
ATOM 2668 C C . LEU A 1 402 ? 39.44536 42.41748 91.66231 1.000 36.62395 386 LEU A C 1
ATOM 2669 O O . LEU A 1 402 ? 39.56029 42.22717 90.45060 1.000 38.24067 386 LEU A O 1
ATOM 2674 N N . GLY A 1 403 ? 38.61033 41.71647 92.42110 1.000 40.76399 387 GLY A N 1
ATOM 2675 C CA . GLY A 1 403 ? 37.74766 40.71504 91.81941 1.000 43.35675 387 GLY A CA 1
ATOM 2676 C C . GLY A 1 403 ? 38.42675 39.44618 91.34184 1.000 45.60833 387 GLY A C 1
ATOM 2677 O O . GLY A 1 403 ? 37.79022 38.65050 90.64659 1.000 42.71272 387 GLY A O 1
ATOM 2678 N N . LEU A 1 404 ? 39.69054 39.23490 91.67284 1.000 40.54546 388 LEU A N 1
ATOM 2679 C CA . LEU A 1 404 ? 40.38585 38.01085 91.32012 1.000 43.99274 388 LEU A CA 1
ATOM 2680 C C . LEU A 1 404 ? 40.34768 37.05388 92.49313 1.000 40.79776 388 LEU A C 1
ATOM 2681 O O . LEU A 1 404 ? 40.05894 37.46595 93.61862 1.000 38.90429 388 LEU A O 1
ATOM 2686 N N . PRO A 1 405 ? 40.60429 35.75991 92.26867 1.000 43.69099 389 PRO A N 1
ATOM 2687 C CA . PRO A 1 405 ? 40.69786 34.82708 93.40130 1.000 38.19423 389 PRO A CA 1
ATOM 2688 C C . PRO A 1 405 ? 41.73005 35.30397 94.41111 1.000 43.32673 389 PRO A C 1
ATOM 2689 O O . PRO A 1 405 ? 42.65468 36.06114 94.09260 1.000 55.01838 389 PRO A O 1
ATOM 2693 N N . SER A 1 406 ? 41.54472 34.87487 95.65301 1.000 42.98978 390 SER A N 1
ATOM 2694 C CA . SER A 1 406 ? 42.50161 35.17288 96.70720 1.000 48.61598 390 SER A CA 1
ATOM 2695 C C . SER A 1 406 ? 43.73634 34.30462 96.55347 1.000 49.39547 390 SER A C 1
ATOM 2696 O O . SER A 1 406 ? 43.63797 33.12309 96.20981 1.000 46.12098 390 SER A O 1
ATOM 2699 N N . ALA A 1 407 ? 44.90247 34.89344 96.80350 1.000 48.50220 391 ALA A N 1
ATOM 2700 C CA . ALA A 1 407 ? 46.14035 34.12666 96.77001 1.000 53.14181 391 ALA A CA 1
ATOM 2701 C C . ALA A 1 407 ? 46.43805 33.57538 98.15653 1.000 47.84845 391 ALA A C 1
ATOM 2702 O O . ALA A 1 407 ? 46.09455 34.18322 99.17338 1.000 50.15423 391 ALA A O 1
ATOM 2704 N N . ALA A 1 408 ? 47.09712 32.41646 98.18424 1.000 46.49012 392 ALA A N 1
ATOM 2705 C CA . ALA A 1 408 ? 47.40529 31.77090 99.45366 1.000 48.19587 392 ALA A CA 1
ATOM 2706 C C . ALA A 1 408 ? 48.32686 32.62890 100.31973 1.000 43.62100 392 ALA A C 1
ATOM 2707 O O . ALA A 1 408 ? 48.11431 32.75181 101.52903 1.000 46.76189 392 ALA A O 1
ATOM 2709 N N . ARG A 1 409 ? 49.36056 33.21830 99.73366 1.000 48.58504 393 ARG A N 1
ATOM 2710 C CA . ARG A 1 409 ? 50.30858 34.03535 100.48471 1.000 40.65360 393 ARG A CA 1
ATOM 2711 C C . ARG A 1 409 ? 50.54007 35.33509 99.73574 1.000 39.09155 393 ARG A C 1
ATOM 2712 O O . ARG A 1 409 ? 50.36111 35.41175 98.51661 1.000 45.76860 393 ARG A O 1
ATOM 2720 N N . SER A 1 410 ? 50.94645 36.36092 100.46484 1.000 43.02468 394 SER A N 1
ATOM 2721 C CA . SER A 1 410 ? 51.20542 37.65396 99.85565 1.000 44.90756 394 SER A CA 1
ATOM 2722 C C . SER A 1 410 ? 52.66230 38.02460 100.07518 1.000 47.49693 394 SER A C 1
ATOM 2723 O O . SER A 1 410 ? 53.26255 37.66583 101.09477 1.000 45.81654 394 SER A O 1
ATOM 2726 N N . ILE A 1 411 ? 53.21989 38.75587 99.10560 1.000 43.62679 395 ILE A N 1
ATOM 2727 C CA . ILE A 1 411 ? 54.62545 39.12875 99.16165 1.000 45.80771 395 ILE A CA 1
ATOM 2728 C C . ILE A 1 411 ? 54.92805 39.99781 100.38003 1.000 46.46497 395 ILE A C 1
ATOM 2729 O O . ILE A 1 411 ? 56.07511 40.03023 100.83980 1.000 48.99911 395 ILE A O 1
ATOM 2734 N N . THR A 1 412 ? 53.92303 40.68250 100.94417 1.000 47.81929 396 THR A N 1
ATOM 2735 C CA . THR A 1 412 ? 54.16528 41.46202 102.16062 1.000 47.90423 396 THR A CA 1
ATOM 2736 C C . THR A 1 412 ? 54.63721 40.59818 103.33122 1.000 49.37334 396 THR A C 1
ATOM 2737 O O . THR A 1 412 ? 55.32225 41.11214 104.21893 1.000 53.31263 396 THR A O 1
ATOM 2741 N N . GLU A 1 413 ? 54.32621 39.29984 103.34550 1.000 44.56600 397 GLU A N 1
ATOM 2742 C CA . GLU A 1 413 ? 54.86144 38.43483 104.39289 1.000 44.71459 397 GLU A CA 1
ATOM 2743 C C . GLU A 1 413 ? 56.33109 38.08405 104.20234 1.000 49.58426 397 GLU A C 1
ATOM 2744 O O . GLU A 1 413 ? 56.89357 37.41085 105.07048 1.000 46.58474 397 GLU A O 1
ATOM 2750 N N . PHE A 1 414 ? 56.95055 38.46875 103.08492 1.000 51.15419 398 PHE A N 1
ATOM 2751 C CA . PHE A 1 414 ? 58.33406 38.11010 102.78019 1.000 47.43808 398 PHE A CA 1
ATOM 2752 C C . PHE A 1 414 ? 59.30903 39.25109 103.04606 1.000 46.01297 398 PHE A C 1
ATOM 2753 O O . PHE A 1 414 ? 60.45324 39.01817 103.43194 1.000 46.77559 398 PHE A O 1
ATOM 2761 N N . GLY A 1 415 ? 58.88442 40.47935 102.83301 1.000 48.59356 399 GLY A N 1
ATOM 2762 C CA . GLY A 1 415 ? 59.69681 41.62927 103.16122 1.000 46.39464 399 GLY A CA 1
ATOM 2763 C C . GLY A 1 415 ? 58.85481 42.87068 103.00445 1.000 48.77300 399 GLY A C 1
ATOM 2764 O O . GLY A 1 415 ? 57.79399 42.84898 102.37184 1.000 53.48036 399 GLY A O 1
ATOM 2765 N N . THR A 1 416 ? 59.32505 43.95324 103.59365 1.000 49.86685 400 THR A N 1
ATOM 2766 C CA . THR A 1 416 ? 58.59402 45.19897 103.45241 1.000 52.79892 400 THR A CA 1
ATOM 2767 C C . THR A 1 416 ? 59.02921 45.84954 102.14456 1.000 52.50102 400 THR A C 1
ATOM 2768 O O . THR A 1 416 ? 60.22595 46.06717 101.92645 1.000 48.89984 400 THR A O 1
ATOM 2772 N N . GLU A 1 417 ? 58.06975 46.10409 101.24908 1.000 52.07331 401 GLU A N 1
ATOM 2773 C CA . GLU A 1 417 ? 58.42636 46.69180 99.96564 1.000 46.28658 401 GLU A CA 1
ATOM 2774 C C . GLU A 1 417 ? 59.14019 48.01548 100.19412 1.000 52.62069 401 GLU A C 1
ATOM 2775 O O . GLU A 1 417 ? 58.76579 48.81256 101.05580 1.000 58.64212 401 GLU A O 1
ATOM 2781 N N . VAL A 1 418 ? 60.20369 48.21761 99.43621 1.000 51.83595 402 VAL A N 1
ATOM 2782 C CA . VAL A 1 418 ? 61.09150 49.35214 99.61662 1.000 48.60649 402 VAL A CA 1
ATOM 2783 C C . VAL A 1 418 ? 61.18162 50.20410 98.36911 1.000 53.08894 402 VAL A C 1
ATOM 2784 O O . VAL A 1 418 ? 61.48788 51.40597 98.46075 1.000 62.17483 402 VAL A O 1
ATOM 2788 N N . HIS A 1 419 ? 60.84065 49.64925 97.22156 1.000 52.31098 403 HIS A N 1
ATOM 2789 C CA . HIS A 1 419 ? 60.97934 50.30862 95.94327 1.000 48.43863 403 HIS A CA 1
ATOM 2790 C C . HIS A 1 419 ? 60.30465 49.39704 94.94208 1.000 49.65515 403 HIS A C 1
ATOM 2791 O O . HIS A 1 419 ? 60.43143 48.17606 95.04051 1.000 50.02784 403 HIS A O 1
ATOM 2798 N N . SER A 1 420 ? 59.52883 49.97887 94.04057 1.000 50.05155 404 SER A N 1
ATOM 2799 C CA . SER A 1 420 ? 58.96947 49.21021 92.94134 1.000 55.80518 404 SER A CA 1
ATOM 2800 C C . SER A 1 420 ? 58.50447 50.18466 91.86803 1.000 60.41389 404 SER A C 1
ATOM 2801 O O . SER A 1 420 ? 58.08968 51.30805 92.17021 1.000 59.76724 404 SER A O 1
ATOM 2804 N N . ILE A 1 421 ? 58.63504 49.76579 90.61528 1.000 59.50721 405 ILE A N 1
ATOM 2805 C CA . ILE A 1 421 ? 58.32635 50.63542 89.49383 1.000 64.11127 405 ILE A CA 1
ATOM 2806 C C . ILE A 1 421 ? 58.08967 49.76680 88.27053 1.000 61.23098 405 ILE A C 1
ATOM 2807 O O . ILE A 1 421 ? 58.87341 48.85718 87.98364 1.000 62.36212 405 ILE A O 1
ATOM 2812 N N . THR A 1 422 ? 56.97666 50.00328 87.57957 1.000 66.22513 406 THR A N 1
ATOM 2813 C CA . THR A 1 422 ? 56.70394 49.38489 86.28878 1.000 67.01579 406 THR A CA 1
ATOM 2814 C C . THR A 1 422 ? 56.95762 50.41997 85.19829 1.000 67.47390 406 THR A C 1
ATOM 2815 O O . THR A 1 422 ? 56.38060 51.51503 85.22421 1.000 71.65087 406 THR A O 1
ATOM 2819 N N . GLN A 1 423 ? 57.82634 50.07853 84.25765 1.000 60.05603 407 GLN A N 1
ATOM 2820 C CA . GLN A 1 423 ? 58.06806 50.89155 83.07487 1.000 58.81830 407 GLN A CA 1
ATOM 2821 C C . GLN A 1 423 ? 57.45759 50.17020 81.87942 1.000 60.26331 407 GLN A C 1
ATOM 2822 O O . GLN A 1 423 ? 58.04877 49.23683 81.33191 1.000 61.42077 407 GLN A O 1
ATOM 2828 N N . THR A 1 424 ? 56.28571 50.59916 81.48722 1.000 56.19359 408 THR A N 1
ATOM 2829 C CA . THR A 1 424 ? 55.55822 49.96636 80.39811 1.000 58.97473 408 THR A CA 1
ATOM 2830 C C . THR A 1 424 ? 55.69329 50.78420 79.12206 1.000 55.60443 408 THR A C 1
ATOM 2831 O O . THR A 1 424 ? 55.47698 52.00465 79.14755 1.000 53.04678 408 THR A O 1
ATOM 2835 N N . PRO A 1 425 ? 56.06937 50.18509 77.99863 1.000 54.86353 409 PRO A N 1
ATOM 2836 C CA . PRO A 1 425 ? 56.05396 50.93750 76.74351 1.000 56.58526 409 PRO A CA 1
ATOM 2837 C C . PRO A 1 425 ? 54.62393 51.27668 76.36947 1.000 51.76479 409 PRO A C 1
ATOM 2838 O O . PRO A 1 425 ? 53.68674 50.55121 76.70761 1.000 60.36779 409 PRO A O 1
ATOM 2842 N N . GLN A 1 426 ? 54.45629 52.40744 75.69272 1.000 44.93916 410 GLN A N 1
ATOM 2843 C CA . GLN A 1 426 ? 53.17690 52.79103 75.10617 1.000 52.64350 410 GLN A CA 1
ATOM 2844 C C . GLN A 1 426 ? 52.15865 53.24215 76.14414 1.000 47.23553 410 GLN A C 1
ATOM 2845 O O . GLN A 1 426 ? 50.96559 53.34291 75.84110 1.000 46.54251 410 GLN A O 1
ATOM 2851 N N . VAL A 1 427 ? 52.58458 53.50370 77.37086 1.000 44.49672 411 VAL A N 1
ATOM 2852 C CA . VAL A 1 427 ? 51.67170 53.86872 78.44288 1.000 38.86133 411 VAL A CA 1
ATOM 2853 C C . VAL A 1 427 ? 52.15639 55.18542 79.04216 1.000 40.82829 411 VAL A C 1
ATOM 2854 O O . VAL A 1 427 ? 53.34590 55.33887 79.33675 1.000 44.26185 411 VAL A O 1
ATOM 2858 N N . SER A 1 428 ? 51.26268 56.16329 79.14789 1.000 32.09061 412 SER A N 1
ATOM 2859 C CA . SER A 1 428 ? 51.65560 57.41224 79.78796 1.000 38.13917 412 SER A CA 1
ATOM 2860 C C . SER A 1 428 ? 51.13591 57.54570 81.20995 1.000 36.50918 412 SER A C 1
ATOM 2861 O O . SER A 1 428 ? 51.80254 58.16119 82.04121 1.000 36.81445 412 SER A O 1
ATOM 2864 N N . LEU A 1 429 ? 49.96648 56.98507 81.50649 1.000 34.62336 413 LEU A N 1
ATOM 2865 C CA . LEU A 1 429 ? 49.35336 57.06828 82.82643 1.000 32.21853 413 LEU A CA 1
ATOM 2866 C C . LEU A 1 429 ? 48.64984 55.74341 83.10168 1.000 35.04352 413 LEU A C 1
ATOM 2867 O O . LEU A 1 429 ? 47.76974 55.32869 82.33858 1.000 35.66687 413 LEU A O 1
ATOM 2872 N N . ASP A 1 430 ? 49.05349 55.06809 84.16857 1.000 35.05931 414 ASP A N 1
ATOM 2873 C CA . ASP A 1 430 ? 48.55273 53.74440 84.51736 1.000 29.32684 414 ASP A CA 1
ATOM 2874 C C . ASP A 1 430 ? 48.02351 53.82170 85.94358 1.000 35.89785 414 ASP A C 1
ATOM 2875 O O . ASP A 1 430 ? 48.80638 53.89465 86.89162 1.000 37.92393 414 ASP A O 1
ATOM 2880 N N . PHE A 1 431 ? 46.70018 53.82470 86.08785 1.000 33.67740 415 PHE A N 1
ATOM 2881 C CA . PHE A 1 431 ? 46.03660 53.81294 87.38671 1.000 31.12424 415 PHE A CA 1
ATOM 2882 C C . PHE A 1 431 ? 45.88154 52.35427 87.81676 1.000 31.73608 415 PHE A C 1
ATOM 2883 O O . PHE A 1 431 ? 45.05765 51.62359 87.26471 1.000 34.15382 415 PHE A O 1
ATOM 2891 N N . GLN A 1 432 ? 46.66251 51.93365 88.80520 1.000 32.75938 416 GLN A N 1
ATOM 2892 C CA . GLN A 1 432 ? 46.65097 50.56269 89.29637 1.000 29.78544 416 GLN A CA 1
ATOM 2893 C C . GLN A 1 432 ? 45.88030 50.45411 90.61048 1.000 36.78800 416 GLN A C 1
ATOM 2894 O O . GLN A 1 432 ? 46.12355 51.22602 91.54455 1.000 36.19598 416 GLN A O 1
ATOM 2900 N N . ILE A 1 433 ? 44.96739 49.48405 90.67594 1.000 32.42825 417 ILE A N 1
ATOM 2901 C CA . ILE A 1 433 ? 44.11579 49.22263 91.83133 1.000 31.95674 417 ILE A CA 1
ATOM 2902 C C . ILE A 1 433 ? 44.43528 47.81014 92.30794 1.000 38.37754 417 ILE A C 1
ATOM 2903 O O . ILE A 1 433 ? 44.17232 46.83494 91.59157 1.000 34.53925 417 ILE A O 1
ATOM 2908 N N A ARG A 1 434 ? 45.01700 47.68782 93.51051 0.500 35.91017 418 ARG A N 1
ATOM 2909 N N B ARG A 1 434 ? 45.03719 47.69295 93.48042 0.500 36.14433 418 ARG A N 1
ATOM 2910 C CA A ARG A 1 434 ? 45.51649 46.39388 93.97240 0.500 36.60221 418 ARG A CA 1
ATOM 2911 C CA B ARG A 1 434 ? 45.30040 46.35192 93.91920 0.500 36.46893 418 ARG A CA 1
ATOM 2912 C C A ARG A 1 434 ? 45.23015 46.20361 95.46842 0.500 38.01601 418 ARG A C 1
ATOM 2913 C C B ARG A 1 434 ? 45.17280 46.21156 95.43350 0.500 38.10168 418 ARG A C 1
ATOM 2914 O O A ARG A 1 434 ? 45.54934 47.09892 96.27922 0.500 36.77107 418 ARG A O 1
ATOM 2915 O O B ARG A 1 434 ? 45.63867 47.06556 96.20645 0.500 36.68126 418 ARG A O 1
ATOM 2930 N N . PRO A 1 435 ? 44.59332 45.09512 95.87041 1.000 37.41479 419 PRO A N 1
ATOM 2931 C CA . PRO A 1 435 ? 44.45953 44.80780 97.30697 1.000 37.77672 419 PRO A CA 1
ATOM 2932 C C . PRO A 1 435 ? 45.80139 44.33307 97.84943 1.000 39.63961 419 PRO A C 1
ATOM 2933 O O . PRO A 1 435 ? 46.50072 43.54181 97.21244 1.000 44.02592 419 PRO A O 1
ATOM 2937 N N . GLU A 1 436 ? 46.17852 44.85223 99.01344 1.000 39.32701 420 GLU A N 1
ATOM 2938 C CA . GLU A 1 436 ? 47.46219 44.51982 99.63289 1.000 43.68059 420 GLU A CA 1
ATOM 2939 C C . GLU A 1 436 ? 47.22907 44.43078 101.13922 1.000 41.53569 420 GLU A C 1
ATOM 2940 O O . GLU A 1 436 ? 47.10946 45.45962 101.81397 1.000 45.70920 420 GLU A O 1
ATOM 2946 N N . ASP A 1 437 ? 47.11223 43.20342 101.64737 1.000 48.65438 421 ASP A N 1
ATOM 2947 C CA . ASP A 1 437 ? 47.11962 42.92568 103.08513 1.000 51.67146 421 ASP A CA 1
ATOM 2948 C C . ASP A 1 437 ? 46.01149 43.71956 103.79946 1.000 48.48634 421 ASP A C 1
ATOM 2949 O O . ASP A 1 437 ? 46.25670 44.55317 104.67460 1.000 48.82006 421 ASP A O 1
ATOM 2954 N N . GLY A 1 438 ? 44.76949 43.47413 103.36956 1.000 45.47476 422 GLY A N 1
ATOM 2955 C CA . GLY A 1 438 ? 43.60292 44.14206 103.91569 1.000 35.40783 422 GLY A CA 1
ATOM 2956 C C . GLY A 1 438 ? 43.37980 45.57382 103.46526 1.000 44.68261 422 GLY A C 1
ATOM 2957 O O . GLY A 1 438 ? 42.29851 46.12233 103.72832 1.000 39.65958 422 GLY A O 1
ATOM 2958 N N . GLU A 1 439 ? 44.35480 46.20159 102.80755 1.000 36.36961 423 GLU A N 1
ATOM 2959 C CA . GLU A 1 439 ? 44.24078 47.57756 102.35653 1.000 40.14071 423 GLU A CA 1
ATOM 2960 C C . GLU A 1 439 ? 44.06572 47.64085 100.83737 1.000 38.90996 423 GLU A C 1
ATOM 2961 O O . GLU A 1 439 ? 44.31342 46.67103 100.11592 1.000 35.98941 423 GLU A O 1
ATOM 2967 N N . LEU A 1 440 ? 43.59984 48.79245 100.35550 1.000 40.01787 424 LEU A N 1
ATOM 2968 C CA . LEU A 1 440 ? 43.44712 49.05536 98.92619 1.000 37.37874 424 LEU A CA 1
ATOM 2969 C C . LEU A 1 440 ? 44.56306 50.00092 98.49799 1.000 38.34656 424 LEU A C 1
ATOM 2970 O O . LEU A 1 440 ? 44.65223 51.13488 98.97859 1.000 34.91122 424 LEU A O 1
ATOM 2975 N N . ARG A 1 441 ? 45.41431 49.53298 97.60556 1.000 40.27823 425 ARG A N 1
ATOM 2976 C CA . ARG A 1 441 ? 46.52731 50.33014 97.12738 1.000 36.42715 425 ARG A CA 1
ATOM 2977 C C . ARG A 1 441 ? 46.12677 51.00294 95.81310 1.000 36.19728 425 ARG A C 1
ATOM 2978 O O . ARG A 1 441 ? 45.72417 50.33306 94.85352 1.000 36.33149 425 ARG A O 1
ATOM 2986 N N . LEU A 1 442 ? 46.19337 52.32945 95.78452 1.000 33.71278 426 LEU A N 1
ATOM 2987 C CA . LEU A 1 442 ? 45.83753 53.11090 94.61151 1.000 34.73009 426 LEU A CA 1
ATOM 2988 C C . LEU A 1 442 ? 47.09618 53.80489 94.11253 1.000 38.93227 426 LEU A C 1
ATOM 2989 O O . LEU A 1 442 ? 47.62710 54.68448 94.79390 1.000 38.96708 426 LEU A O 1
ATOM 2994 N N . VAL A 1 443 ? 47.55968 53.42775 92.92104 1.000 37.19949 427 VAL A N 1
ATOM 2995 C CA . VAL A 1 443 ? 48.82966 53.89795 92.37733 1.000 32.66907 427 VAL A CA 1
ATOM 2996 C C . VAL A 1 443 ? 48.59377 54.51826 91.00721 1.000 39.60359 427 VAL A C 1
ATOM 2997 O O . VAL A 1 443 ? 47.96549 53.89554 90.14208 1.000 40.33110 427 VAL A O 1
ATOM 3001 N N . TRP A 1 444 ? 49.12361 55.72694 90.79331 1.000 38.87857 428 TRP A N 1
ATOM 3002 C CA . TRP A 1 444 ? 49.21648 56.32980 89.45929 1.000 36.04008 428 TRP A CA 1
ATOM 3003 C C . TRP A 1 444 ? 50.67910 56.32259 89.02883 1.000 41.39937 428 TRP A C 1
ATOM 3004 O O . TRP A 1 444 ? 51.47492 57.13826 89.49938 1.000 41.46009 428 TRP A O 1
ATOM 3015 N N . ASP A 1 445 ? 51.02807 55.41154 88.12945 1.000 42.57397 429 ASP A N 1
ATOM 3016 C CA . ASP A 1 445 ? 52.31968 55.43329 87.45181 1.000 41.33779 429 ASP A CA 1
ATOM 3017 C C . ASP A 1 445 ? 52.20318 56.29052 86.19751 1.000 42.52319 429 ASP A C 1
ATOM 3018 O O . ASP A 1 445 ? 51.37120 56.00413 85.32820 1.000 44.98868 429 ASP A O 1
ATOM 3023 N N . HIS A 1 446 ? 53.02318 57.33499 86.08690 1.000 38.97187 430 HIS A N 1
ATOM 3024 C CA . HIS A 1 446 ? 52.97175 58.17250 84.89590 1.000 40.73413 430 HIS A CA 1
ATOM 3025 C C . HIS A 1 446 ? 54.37096 58.42883 84.34725 1.000 44.92658 430 HIS A C 1
ATOM 3026 O O . HIS A 1 446 ? 55.36216 58.44101 85.08201 1.000 43.20647 430 HIS A O 1
ATOM 3033 N N . ARG A 1 447 ? 54.44072 58.61316 83.03561 1.000 38.70850 431 ARG A N 1
ATOM 3034 C CA . ARG A 1 447 ? 55.70739 58.80917 82.34650 1.000 48.17921 431 ARG A CA 1
ATOM 3035 C C . ARG A 1 447 ? 56.08471 60.28163 82.42106 1.000 48.58853 431 ARG A C 1
ATOM 3036 O O . ARG A 1 447 ? 55.30782 61.14534 82.00015 1.000 52.32825 431 ARG A O 1
ATOM 3044 N N . SER A 1 448 ? 57.27065 60.56822 82.95608 1.000 52.11519 432 SER A N 1
ATOM 3045 C CA . SER A 1 448 ? 57.72932 61.95315 83.05404 1.000 56.10955 432 SER A CA 1
ATOM 3046 C C . SER A 1 448 ? 57.78377 62.59105 81.67283 1.000 54.08501 432 SER A C 1
ATOM 3047 O O . SER A 1 448 ? 58.21275 61.96572 80.69798 1.000 53.08743 432 SER A O 1
ATOM 3050 N N . GLY A 1 449 ? 57.33280 63.83899 81.58443 1.000 53.27838 433 GLY A N 1
ATOM 3051 C CA . GLY A 1 449 ? 57.34531 64.53944 80.32432 1.000 40.10797 433 GLY A CA 1
ATOM 3052 C C . GLY A 1 449 ? 56.17637 64.24724 79.41459 1.000 47.18799 433 GLY A C 1
ATOM 3053 O O . GLY A 1 449 ? 56.07012 64.87493 78.35021 1.000 52.96184 433 GLY A O 1
ATOM 3054 N N . ALA A 1 450 ? 55.29136 63.31418 79.77993 1.000 46.45286 434 ALA A N 1
ATOM 3055 C CA . ALA A 1 450 ? 54.09223 63.12894 78.96645 1.000 42.21213 434 ALA A CA 1
ATOM 3056 C C . ALA A 1 450 ? 53.08698 64.25332 79.20138 1.000 42.91100 434 ALA A C 1
ATOM 3057 O O . ALA A 1 450 ? 52.26967 64.55265 78.32416 1.000 42.69121 434 ALA A O 1
ATOM 3059 N N . PHE A 1 451 ? 53.13226 64.88774 80.36817 1.000 39.05086 435 PHE A N 1
ATOM 3060 C CA . PHE A 1 451 ? 52.12316 65.85957 80.74783 1.000 41.38768 435 PHE A CA 1
ATOM 3061 C C . PHE A 1 451 ? 52.78417 67.14413 81.23418 1.000 40.46157 435 PHE A C 1
ATOM 3062 O O . PHE A 1 451 ? 53.90779 67.13329 81.74379 1.000 39.71677 435 PHE A O 1
ATOM 3070 N N . ALA A 1 452 ? 52.07777 68.25387 81.05317 1.000 35.98005 436 ALA A N 1
ATOM 3071 C CA . ALA A 1 452 ? 52.51535 69.55867 81.52578 1.000 32.79918 436 ALA A CA 1
ATOM 3072 C C . ALA A 1 452 ? 52.82017 69.48075 83.01755 1.000 42.78734 436 ALA A C 1
ATOM 3073 O O . ALA A 1 452 ? 52.19035 68.69616 83.74085 1.000 41.93618 436 ALA A O 1
ATOM 3075 N N . PRO A 1 453 ? 53.78320 70.25341 83.50893 1.000 38.53826 437 PRO A N 1
ATOM 3076 C CA . PRO A 1 453 ? 54.15730 70.16588 84.93042 1.000 41.41943 437 PRO A CA 1
ATOM 3077 C C . PRO A 1 453 ? 52.97821 70.48182 85.83676 1.000 43.86538 437 PRO A C 1
ATOM 3078 O O . PRO A 1 453 ? 52.26286 71.46742 85.63010 1.000 42.96794 437 PRO A O 1
ATOM 3082 N N . GLY A 1 454 ? 52.78150 69.63301 86.84982 1.000 36.35865 438 GLY A N 1
ATOM 3083 C CA . GLY A 1 454 ? 51.69098 69.78125 87.77532 1.000 36.65772 438 GLY A CA 1
ATOM 3084 C C . GLY A 1 454 ? 50.39155 69.08301 87.39770 1.000 40.70913 438 GLY A C 1
ATOM 3085 O O . GLY A 1 454 ? 49.53692 68.89015 88.27329 1.000 37.79051 438 GLY A O 1
ATOM 3086 N N . VAL A 1 455 ? 50.20150 68.70036 86.13173 1.000 32.07043 439 VAL A N 1
ATOM 3087 C CA . VAL A 1 455 ? 48.90370 68.15417 85.72613 1.000 35.34692 439 VAL A CA 1
ATOM 3088 C C . VAL A 1 455 ? 48.59835 66.85331 86.46452 1.000 36.66695 439 VAL A C 1
ATOM 3089 O O . VAL A 1 455 ? 47.50357 66.67267 87.00712 1.000 37.04519 439 VAL A O 1
ATOM 3093 N N . VAL A 1 456 ? 49.55185 65.92662 86.50222 1.000 35.18807 440 VAL A N 1
ATOM 3094 C CA . VAL A 1 456 ? 49.25190 64.64585 87.12780 1.000 35.58073 440 VAL A CA 1
ATOM 3095 C C . VAL A 1 456 ? 49.09048 64.81002 88.63127 1.000 41.16533 440 VAL A C 1
ATOM 3096 O O . VAL A 1 456 ? 48.20504 64.18784 89.23426 1.000 38.86051 440 VAL A O 1
ATOM 3100 N N . GLU A 1 457 ? 49.90502 65.66766 89.26102 1.000 39.28535 441 GLU A N 1
ATOM 3101 C CA . GLU A 1 457 ? 49.75901 65.85084 90.70319 1.000 41.47700 441 GLU A CA 1
ATOM 3102 C C . GLU A 1 457 ? 48.45703 66.57452 91.02311 1.000 36.28184 441 GLU A C 1
ATOM 3103 O O . GLU A 1 457 ? 47.80310 66.26905 92.01961 1.000 40.14154 441 GLU A O 1
ATOM 3106 N N . GLY A 1 458 ? 48.04924 67.51366 90.17722 1.000 35.17853 442 GLY A N 1
ATOM 3107 C CA . GLY A 1 458 ? 46.75533 68.14192 90.36464 1.000 35.24774 442 GLY A CA 1
ATOM 3108 C C . GLY A 1 458 ? 45.60540 67.16427 90.19604 1.000 39.66518 442 GLY A C 1
ATOM 3109 O O . GLY A 1 458 ? 44.65347 67.16907 90.98081 1.000 41.20103 442 GLY A O 1
ATOM 3110 N N . ALA A 1 459 ? 45.67774 66.30474 89.17460 1.000 35.42092 443 ALA A N 1
ATOM 3111 C CA . ALA A 1 459 ? 44.60391 65.34306 88.96343 1.000 34.73110 443 ALA A CA 1
ATOM 3112 C C . ALA A 1 459 ? 44.52373 64.36152 90.12435 1.000 36.24351 443 ALA A C 1
ATOM 3113 O O . ALA A 1 459 ? 43.42628 63.97996 90.54836 1.000 28.82179 443 ALA A O 1
ATOM 3115 N N . PHE A 1 460 ? 45.67836 63.95964 90.66193 1.000 34.29021 444 PHE A N 1
ATOM 3116 C CA . PHE A 1 460 ? 45.68959 63.00890 91.76408 1.000 37.74017 444 PHE A CA 1
ATOM 3117 C C . PHE A 1 460 ? 45.05778 63.62051 93.00845 1.000 40.82977 444 PHE A C 1
ATOM 3118 O O . PHE A 1 460 ? 44.22243 62.99113 93.66201 1.000 42.31347 444 PHE A O 1
ATOM 3126 N N . GLU A 1 461 ? 45.42563 64.86308 93.32895 1.000 43.16318 445 GLU A N 1
ATOM 3127 C CA . GLU A 1 461 ? 44.82223 65.57426 94.45126 1.000 42.66194 445 GLU A CA 1
ATOM 3128 C C . GLU A 1 461 ? 43.31486 65.73862 94.25755 1.000 40.95621 445 GLU A C 1
ATOM 3129 O O . GLU A 1 461 ? 42.54703 65.67164 95.22428 1.000 43.78048 445 GLU A O 1
ATOM 3135 N N . ALA A 1 462 ? 42.86564 65.93209 93.01780 1.000 33.91401 446 ALA A N 1
ATOM 3136 C CA . ALA A 1 462 ? 41.42693 66.02840 92.79634 1.000 35.09756 446 ALA A CA 1
ATOM 3137 C C . ALA A 1 462 ? 40.76419 64.66366 92.91603 1.000 35.29173 446 ALA A C 1
ATOM 3138 O O . ALA A 1 462 ? 39.59581 64.56784 93.30583 1.000 32.88640 446 ALA A O 1
ATOM 3140 N N . PHE A 1 463 ? 41.49477 63.60719 92.57388 1.000 31.03727 447 PHE A N 1
ATOM 3141 C CA . PHE A 1 463 ? 40.95413 62.26099 92.67082 1.000 38.42508 447 PHE A CA 1
ATOM 3142 C C . PHE A 1 463 ? 40.79459 61.84861 94.12809 1.000 33.19654 447 PHE A C 1
ATOM 3143 O O . PHE A 1 463 ? 39.73760 61.34573 94.52086 1.000 32.50720 447 PHE A O 1
ATOM 3151 N N . LEU A 1 464 ? 41.82938 62.07357 94.94687 1.000 36.79094 448 LEU A N 1
ATOM 3152 C CA . LEU A 1 464 ? 41.72604 61.81738 96.38920 1.000 40.64042 448 LEU A CA 1
ATOM 3153 C C . LEU A 1 464 ? 40.62683 62.65556 97.02391 1.000 36.48944 448 LEU A C 1
ATOM 3154 O O . LEU A 1 464 ? 39.92103 62.18487 97.92082 1.000 35.41886 448 LEU A O 1
ATOM 3159 N N . ASP A 1 465 ? 40.46400 63.90319 96.56800 1.000 31.82776 449 ASP A N 1
ATOM 3160 C CA . ASP A 1 465 ? 39.38111 64.72221 97.09269 1.000 36.12196 449 ASP A CA 1
ATOM 3161 C C . ASP A 1 465 ? 38.02924 64.13606 96.74223 1.000 39.58303 449 ASP A C 1
ATOM 3162 O O . ASP A 1 465 ? 37.11058 64.14376 97.57327 1.000 38.45083 449 ASP A O 1
ATOM 3167 N N . LEU A 1 466 ? 37.88412 63.64665 95.50324 1.000 34.21276 450 LEU A N 1
ATOM 3168 C CA . LEU A 1 466 ? 36.60293 63.12207 95.04949 1.000 34.54916 450 LEU A CA 1
ATOM 3169 C C . LEU A 1 466 ? 36.27970 61.79902 95.74076 1.000 30.79639 450 LEU A C 1
ATOM 3170 O O . LEU A 1 466 ? 35.15838 61.59947 96.21388 1.000 31.84258 450 LEU A O 1
ATOM 3175 N N . VAL A 1 467 ? 37.25849 60.90231 95.85221 1.000 29.78570 451 VAL A N 1
ATOM 3176 C CA . VAL A 1 467 ? 37.02130 59.63842 96.54040 1.000 28.86000 451 VAL A CA 1
ATOM 3177 C C . VAL A 1 467 ? 36.74702 59.88233 98.02313 1.000 34.08702 451 VAL A C 1
ATOM 3178 O O . VAL A 1 467 ? 35.85694 59.25510 98.61276 1.000 30.87842 451 VAL A O 1
ATOM 3182 N N . GLY A 1 468 ? 37.47664 60.82644 98.63606 1.000 33.36622 452 GLY A N 1
ATOM 3183 C CA . GLY A 1 468 ? 37.22203 61.17691 100.02387 1.000 27.86666 452 GLY A CA 1
ATOM 3184 C C . GLY A 1 468 ? 35.81084 61.68454 100.26170 1.000 30.36135 452 GLY A C 1
ATOM 3185 O O . GLY A 1 468 ? 35.16148 61.30073 101.24009 1.000 31.57810 452 GLY A O 1
ATOM 3186 N N . ARG A 1 469 ? 35.31110 62.54601 99.37228 1.000 28.04111 453 ARG A N 1
ATOM 3187 C CA . ARG A 1 469 ? 33.92000 62.98740 99.48524 1.000 31.32731 453 ARG A CA 1
ATOM 3188 C C . ARG A 1 469 ? 32.96261 61.80896 99.35273 1.000 30.47621 453 ARG A C 1
ATOM 3189 O O . ARG A 1 469 ? 31.93883 61.75023 100.04025 1.000 31.90786 453 ARG A O 1
ATOM 3197 N N . MET A 1 470 ? 33.28934 60.85324 98.48196 1.000 30.61802 454 MET A N 1
ATOM 3198 C CA . MET A 1 470 ? 32.46139 59.66368 98.33710 1.000 30.55650 454 MET A CA 1
ATOM 3199 C C . MET A 1 470 ? 32.39690 58.87370 99.63265 1.000 33.23441 454 MET A C 1
ATOM 3200 O O . MET A 1 470 ? 31.34767 58.31281 99.96611 1.000 29.40701 454 MET A O 1
ATOM 3205 N N . LEU A 1 471 ? 33.51384 58.81010 100.37213 1.000 30.29361 455 LEU A N 1
ATOM 3206 C CA . LEU A 1 471 ? 33.50984 58.16278 101.67898 1.000 31.35363 455 LEU A CA 1
ATOM 3207 C C . LEU A 1 471 ? 32.83546 59.02411 102.73315 1.000 30.69252 455 LEU A C 1
ATOM 3208 O O . LEU A 1 471 ? 32.30878 58.48385 103.70919 1.000 31.70396 455 LEU A O 1
ATOM 3213 N N . ALA A 1 472 ? 32.83492 60.35115 102.55344 1.000 28.64768 456 ALA A N 1
ATOM 3214 C CA . ALA A 1 472 ? 32.22564 61.23492 103.54698 1.000 33.12399 456 ALA A CA 1
ATOM 3215 C C . ALA A 1 472 ? 30.71561 61.32298 103.39434 1.000 36.62261 456 ALA A C 1
ATOM 3216 O O . ALA A 1 472 ? 30.01982 61.51071 104.39209 1.000 33.39748 456 ALA A O 1
ATOM 3218 N N . ASP A 1 473 ? 30.18870 61.17666 102.17941 1.000 30.81404 457 ASP A N 1
ATOM 3219 C CA . ASP A 1 473 ? 28.79134 61.47016 101.90483 1.000 30.46146 457 ASP A CA 1
ATOM 3220 C C . ASP A 1 473 ? 27.96365 60.19512 101.75179 1.000 35.54867 457 ASP A C 1
ATOM 3221 O O . ASP A 1 473 ? 28.37673 59.25459 101.06721 1.000 34.85915 457 ASP A O 1
ATOM 3226 N N . GLU A 1 474 ? 26.78247 60.17963 102.38656 1.000 33.11110 458 GLU A N 1
ATOM 3227 C CA . GLU A 1 474 ? 25.82786 59.09411 102.19015 1.000 32.25533 458 GLU A CA 1
ATOM 3228 C C . GLU A 1 474 ? 25.33862 59.08398 100.74756 1.000 35.54826 458 GLU A C 1
ATOM 3229 O O . GLU A 1 474 ? 25.04602 60.14701 100.19091 1.000 35.15776 458 GLU A O 1
ATOM 3235 N N . PRO A 1 475 ? 25.21643 57.90552 100.13318 1.000 34.04134 459 PRO A N 1
ATOM 3236 C CA . PRO A 1 475 ? 24.62268 57.81833 98.79942 1.000 30.39638 459 PRO A CA 1
ATOM 3237 C C . PRO A 1 475 ? 23.30131 58.56716 98.73182 1.000 34.78869 459 PRO A C 1
ATOM 3238 O O . PRO A 1 475 ? 22.50099 58.53649 99.66522 1.000 35.00760 459 PRO A O 1
ATOM 3242 N N . GLY A 1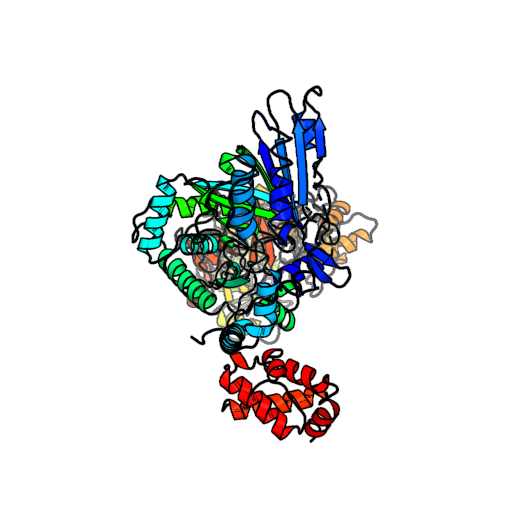 476 ? 23.08411 59.26109 97.62206 1.000 36.33428 460 GLY A N 1
ATOM 3243 C CA . GLY A 1 476 ? 21.90878 60.08937 97.48172 1.000 32.56324 460 GLY A CA 1
ATOM 3244 C C . GLY A 1 476 ? 22.06471 61.49494 98.01085 1.000 41.70021 460 GLY A C 1
ATOM 3245 O O . GLY A 1 476 ? 21.09865 62.26429 97.96562 1.000 42.92502 460 GLY A O 1
ATOM 3246 N N . HIS A 1 477 ? 23.25412 61.86454 98.48733 1.000 37.06364 461 HIS A N 1
ATOM 3247 C CA . HIS A 1 477 ? 23.48431 63.16900 99.09396 1.000 40.27467 461 HIS A CA 1
ATOM 3248 C C . HIS A 1 477 ? 24.87578 63.64696 98.71064 1.000 35.41858 461 HIS A C 1
ATOM 3249 O O . HIS A 1 477 ? 25.65831 62.90514 98.10998 1.000 34.48323 461 HIS A O 1
ATOM 3256 N N . GLY A 1 478 ? 25.16668 64.90645 99.04655 1.000 29.32511 462 GLY A N 1
ATOM 3257 C CA . GLY A 1 478 ? 26.49495 65.46126 98.81890 1.000 25.92523 462 GLY A CA 1
ATOM 3258 C C . GLY A 1 478 ? 27.00366 65.21907 97.40529 1.000 33.19637 462 GLY A C 1
ATOM 3259 O O . GLY A 1 478 ? 26.29763 65.43993 96.41014 1.000 30.49847 462 GLY A O 1
ATOM 3260 N N . VAL A 1 479 ? 28.23748 64.72081 97.31267 1.000 26.62214 463 VAL A N 1
ATOM 3261 C CA . VAL A 1 479 ? 28.92820 64.68077 96.03182 1.000 33.47037 463 VAL A CA 1
ATOM 3262 C C . VAL A 1 479 ? 28.20734 63.76374 95.05116 1.000 32.97773 463 VAL A C 1
ATOM 3263 O O . VAL A 1 479 ? 28.27717 63.96635 93.83553 1.000 29.44453 463 VAL A O 1
ATOM 3267 N N . TRP A 1 480 ? 27.47721 62.77156 95.56162 1.000 31.85508 464 TRP A N 1
ATOM 3268 C CA . TRP A 1 480 ? 26.75127 61.84673 94.70122 1.000 31.63466 464 TRP A CA 1
ATOM 3269 C C . TRP A 1 480 ? 25.72168 62.55238 93.83549 1.000 37.24870 464 TRP A C 1
ATOM 3270 O O . TRP A 1 480 ? 25.47624 62.11103 92.70428 1.000 35.43134 464 TRP A O 1
ATOM 3281 N N . GLU A 1 481 ? 25.11568 63.64066 94.35080 1.000 32.45719 465 GLU A N 1
ATOM 3282 C CA . GLU A 1 481 ? 24.09303 64.44565 93.67972 1.000 31.31990 465 GLU A CA 1
ATOM 3283 C C . GLU A 1 481 ? 24.65177 65.68679 92.99825 1.000 33.99470 465 GLU A C 1
ATOM 3284 O O . GLU A 1 481 ? 23.87410 66.46154 92.42672 1.000 40.92499 465 GLU A O 1
ATOM 3290 N N . ALA A 1 482 ? 25.95496 65.93410 93.09256 1.000 29.60211 466 ALA A N 1
ATOM 3291 C CA . ALA A 1 482 ? 26.50923 67.17314 92.55098 1.000 37.82773 466 ALA A CA 1
ATOM 3292 C C . ALA A 1 482 ? 26.50340 67.13722 91.02754 1.000 34.46679 466 ALA A C 1
ATOM 3293 O O . ALA A 1 482 ? 26.83439 66.11216 90.42495 1.000 37.01520 466 ALA A O 1
ATOM 3295 N N . PRO A 1 483 ? 26.11114 68.22614 90.38417 1.000 44.76051 467 PRO A N 1
ATOM 3296 C CA . PRO A 1 483 ? 26.25159 68.30975 88.91705 1.000 39.24855 467 PRO A CA 1
ATOM 3297 C C . PRO A 1 483 ? 27.65602 68.00649 88.44397 1.000 38.93489 467 PRO A C 1
ATOM 3298 O O . PRO A 1 483 ? 27.83301 67.43448 87.35731 1.000 41.12406 467 PRO A O 1
ATOM 3302 N N . PHE A 1 484 ? 28.65960 68.36404 89.24259 1.000 39.65094 468 PHE A N 1
ATOM 3303 C CA . PHE A 1 484 ? 30.07282 68.29143 88.87879 1.000 48.23268 468 PHE A CA 1
ATOM 3304 C C . PHE A 1 484 ? 30.89811 68.54552 90.13174 1.000 42.04667 468 PHE A C 1
ATOM 3305 O O . PHE A 1 484 ? 30.39256 69.06824 91.12532 1.000 45.74779 468 PHE A O 1
ATOM 3313 N N . ALA A 1 485 ? 32.17579 68.18354 90.06392 1.000 44.92237 469 ALA A N 1
ATOM 3314 C CA . ALA A 1 485 ? 33.16573 68.52839 91.07786 1.000 38.94122 469 ALA A CA 1
ATOM 3315 C C . ALA A 1 485 ? 34.18915 69.48175 90.47082 1.000 52.08537 469 ALA A C 1
ATOM 3316 O O . ALA A 1 485 ? 34.75087 69.19743 89.40411 1.000 51.03937 469 ALA A O 1
ATOM 3318 N N . ASP A 1 486 ? 34.39841 70.62740 91.12477 1.000 53.45437 470 ASP A N 1
ATOM 3319 C CA . ASP A 1 486 ? 35.50604 71.50570 90.76472 1.000 38.87604 470 ASP A CA 1
ATOM 3320 C C . ASP A 1 486 ? 36.81371 70.74378 90.92905 1.000 40.71408 470 ASP A C 1
ATOM 3321 O O . ASP A 1 486 ? 37.05964 70.11033 91.95935 1.000 49.93313 470 ASP A O 1
ATOM 3326 N N . MET A 1 487 ? 37.64158 70.77234 89.89850 1.000 39.17994 471 MET A N 1
ATOM 3327 C CA . MET A 1 487 ? 38.88258 70.02269 89.90535 1.000 35.64538 471 MET A CA 1
ATOM 3328 C C . MET A 1 487 ? 40.10856 70.90715 90.07852 1.000 41.21239 471 MET A C 1
ATOM 3329 O O . MET A 1 487 ? 41.21461 70.37502 90.24112 1.000 38.23352 471 MET A O 1
ATOM 3334 N N . ARG A 1 488 ? 39.94296 72.23225 90.07173 1.000 37.27413 472 ARG A N 1
ATOM 3335 C CA . ARG A 1 488 ? 41.07269 73.12325 90.30883 1.000 42.92953 472 ARG A CA 1
ATOM 3336 C C . ARG A 1 488 ? 41.71038 72.84090 91.66218 1.000 38.43299 472 ARG A C 1
ATOM 3337 O O . ARG A 1 488 ? 41.02550 72.54412 92.64227 1.000 39.11950 472 ARG A O 1
ATOM 3345 N N . SER A 1 489 ? 43.03744 72.88589 91.69626 1.000 39.99983 473 SER A N 1
ATOM 3346 C CA . SER A 1 489 ? 43.77114 72.66016 92.92657 1.000 35.81013 473 SER A CA 1
ATOM 3347 C C . SER A 1 489 ? 43.71018 73.89757 93.82009 1.000 38.20830 473 SER A C 1
ATOM 3348 O O . SER A 1 489 ? 43.32382 74.98366 93.38918 1.000 34.96569 473 SER A O 1
ATOM 3351 N N . ARG A 1 490 ? 44.12440 73.73036 95.07865 1.000 38.20668 474 ARG A N 1
ATOM 3352 C CA . ARG A 1 490 ? 44.31206 74.88339 95.95478 1.000 39.08240 474 ARG A CA 1
ATOM 3353 C C . ARG A 1 490 ? 45.18370 75.94167 95.29919 1.000 38.41305 474 ARG A C 1
ATOM 3354 O O . ARG A 1 490 ? 44.91327 77.14301 95.40152 1.000 34.01210 474 ARG A O 1
ATOM 3362 N N . ARG A 1 491 ? 46.26428 75.51158 94.65842 1.000 42.50072 475 ARG A N 1
ATOM 3363 C CA . ARG A 1 491 ? 47.19143 76.45652 94.05979 1.000 38.32718 475 ARG A CA 1
ATOM 3364 C C . ARG A 1 491 ? 46.56928 77.11222 92.82551 1.000 41.44702 475 ARG A C 1
ATOM 3365 O O . ARG A 1 491 ? 46.71124 78.32664 92.62725 1.000 35.71444 475 ARG A O 1
ATOM 3373 N N . ASP A 1 492 ? 45.84154 76.32788 92.01751 1.000 36.18889 476 ASP A N 1
ATOM 3374 C CA . ASP A 1 492 ? 45.12675 76.86124 90.86032 1.000 31.92529 476 ASP A CA 1
ATOM 3375 C C . ASP A 1 492 ? 44.25125 78.04228 91.25083 1.000 37.80085 476 ASP A C 1
ATOM 3376 O O . ASP A 1 492 ? 44.23225 79.07361 90.56540 1.000 35.36154 476 ASP A O 1
ATOM 3381 N N . ARG A 1 493 ? 43.49906 77.90297 92.34789 1.000 35.97470 477 ARG A N 1
ATOM 3382 C CA . ARG A 1 493 ? 42.54921 78.94779 92.72225 1.000 33.54650 477 ARG A CA 1
ATOM 3383 C C . ARG A 1 493 ? 43.25688 80.15736 93.31096 1.000 34.00553 477 ARG A C 1
ATOM 3384 O O . ARG A 1 493 ? 42.84555 81.29794 93.07205 1.000 32.75303 477 ARG A O 1
ATOM 3392 N N . ALA A 1 494 ? 44.32576 79.93410 94.07685 1.000 37.22424 478 ALA A N 1
ATOM 3393 C CA . ALA A 1 494 ? 45.02786 81.05653 94.68364 1.000 30.73588 478 ALA A CA 1
ATOM 3394 C C . ALA A 1 494 ? 45.72651 81.89639 93.62359 1.000 35.17610 478 ALA A C 1
ATOM 3395 O O . ALA A 1 494 ? 45.68026 83.13048 93.68591 1.000 34.67733 478 ALA A O 1
ATOM 3397 N N . VAL A 1 495 ? 46.39252 81.24396 92.65901 1.000 30.07446 479 VAL A N 1
ATOM 3398 C CA . VAL A 1 495 ? 47.03378 81.95693 91.54926 1.000 33.35633 479 VAL A CA 1
ATOM 3399 C C . VAL A 1 495 ? 45.99271 82.70121 90.71589 1.000 36.97325 479 VAL A C 1
ATOM 3400 O O . VAL A 1 495 ? 46.18902 83.86575 90.34191 1.000 34.94386 479 VAL A O 1
ATOM 3404 N N . TRP A 1 496 ? 44.87592 82.04134 90.39334 1.000 35.76033 480 TRP A N 1
ATOM 3405 C CA . TRP A 1 496 ? 43.88922 82.70657 89.55082 1.000 36.33132 480 TRP A CA 1
ATOM 3406 C C . TRP A 1 496 ? 43.24236 83.87403 90.28973 1.000 34.02824 480 TRP A C 1
ATOM 3407 O O . TRP A 1 496 ? 43.07831 84.95439 89.71433 1.000 33.39545 480 TRP A O 1
ATOM 3418 N N . ASN A 1 497 ? 42.90089 83.68798 91.56948 1.000 36.97363 481 ASN A N 1
ATOM 3419 C CA . ASN A 1 497 ? 42.32695 84.77967 92.35951 1.000 36.76214 481 ASN A CA 1
ATOM 3420 C C . ASN A 1 497 ? 43.29128 85.95528 92.48271 1.000 34.31985 481 ASN A C 1
ATOM 3421 O O . ASN A 1 497 ? 42.88834 87.11413 92.33167 1.000 30.61435 481 ASN A O 1
ATOM 3426 N N . GLU A 1 498 ? 44.57029 85.67600 92.74805 1.000 33.60812 482 GLU A N 1
ATOM 3427 C CA . GLU A 1 498 ? 45.55980 86.74501 92.84364 1.000 33.51359 482 GLU A CA 1
ATOM 3428 C C . GLU A 1 498 ? 45.61718 87.53768 91.54526 1.000 35.39249 482 GLU A C 1
ATOM 3429 O O . GLU A 1 498 ? 45.58776 88.77234 91.54816 1.000 36.20730 482 GLU A O 1
ATOM 3432 N N . THR A 1 499 ? 45.67460 86.82557 90.42173 1.000 34.12231 483 THR A N 1
ATOM 3433 C CA . THR A 1 499 ? 45.86632 87.43457 89.11750 1.000 32.12682 483 THR A CA 1
ATOM 3434 C C . THR A 1 499 ? 44.63681 88.20738 88.68509 1.000 34.55805 483 THR A C 1
ATOM 3435 O O . THR A 1 499 ? 44.75377 89.16812 87.91996 1.000 35.55188 483 THR A O 1
ATOM 3439 N N . ASN A 1 500 ? 43.45658 87.80874 89.16740 1.000 32.21576 484 ASN A N 1
ATOM 3440 C CA . ASN A 1 500 ? 42.19676 88.39137 88.73292 1.000 30.41993 484 ASN A CA 1
ATOM 3441 C C . ASN A 1 500 ? 41.53636 89.25141 89.80925 1.000 35.64280 484 ASN A C 1
ATOM 3442 O O . ASN A 1 500 ? 40.33849 89.54765 89.71470 1.000 33.77407 484 ASN A O 1
ATOM 3447 N N . ASP A 1 501 ? 42.30897 89.68701 90.81229 1.000 36.82252 485 ASP A N 1
ATOM 3448 C CA . ASP A 1 501 ? 41.86040 90.65979 91.81662 1.000 36.12384 485 ASP A CA 1
ATOM 3449 C C . ASP A 1 501 ? 42.11652 92.06097 91.25735 1.000 35.78629 485 ASP A C 1
ATOM 3450 O O . ASP A 1 501 ? 43.05886 92.75501 91.63962 1.000 45.02159 485 ASP A O 1
ATOM 3455 N N . THR A 1 502 ? 41.26189 92.48259 90.32192 1.000 29.72134 486 THR A N 1
ATOM 3456 C CA . THR A 1 502 ? 41.56795 93.64893 89.50629 1.000 33.45579 486 THR A CA 1
ATOM 3457 C C . THR A 1 502 ? 40.57162 94.79120 89.63823 1.000 32.15808 486 THR A C 1
ATOM 3458 O O . THR A 1 502 ? 40.69997 95.77610 88.89702 1.000 33.52846 486 THR A O 1
ATOM 3462 N N . ALA A 1 503 ? 39.57589 94.69033 90.51552 1.000 28.60763 487 ALA A N 1
ATOM 3463 C CA . ALA A 1 503 ? 38.55462 95.72533 90.57483 1.000 33.29210 487 ALA A CA 1
ATOM 3464 C C . ALA A 1 503 ? 39.14837 97.02961 91.09269 1.000 34.58605 487 ALA A C 1
ATOM 3465 O O . ALA A 1 503 ? 39.96045 97.02544 92.01307 1.000 38.37153 487 ALA A O 1
ATOM 3467 N N . GLU A 1 504 ? 38.77355 98.14403 90.44895 1.000 30.51244 488 GLU A N 1
ATOM 3468 C CA . GLU A 1 504 ? 39.16880 99.52476 90.75827 1.000 38.43113 488 GLU A CA 1
ATOM 3469 C C . GLU A 1 504 ? 37.99984 100.42282 90.41043 1.000 36.09059 488 GLU A C 1
ATOM 3470 O O . GLU A 1 504 ? 37.38603 100.24236 89.34889 1.000 33.93902 488 GLU A O 1
ATOM 3476 N N . PRO A 1 505 ? 37.66858 101.38579 91.25656 1.000 39.50417 489 PRO A N 1
ATOM 3477 C CA . PRO A 1 505 ? 36.60049 102.31851 90.89600 1.000 33.31589 489 PRO A CA 1
ATOM 3478 C C . PRO A 1 505 ? 37.06309 103.23052 89.77089 1.000 35.74277 489 PRO A C 1
ATOM 3479 O O . PRO A 1 505 ? 38.20858 103.68323 89.73969 1.000 35.28112 489 PRO A O 1
ATOM 3483 N N . VAL A 1 506 ? 36.16454 103.46665 88.82374 1.000 33.27513 490 VAL A N 1
ATOM 3484 C CA . VAL A 1 506 ? 36.39026 104.34342 87.68293 1.000 34.94342 490 VAL A CA 1
ATOM 3485 C C . VAL A 1 506 ? 35.55467 105.60376 87.90036 1.000 31.03063 490 VAL A C 1
ATOM 3486 O O . VAL A 1 506 ? 34.31867 105.52141 87.92934 1.000 30.71028 490 VAL A O 1
ATOM 3490 N N . PRO A 1 507 ? 36.17105 106.77087 88.09594 1.000 31.91767 491 PRO A N 1
ATOM 3491 C CA . PRO A 1 507 ? 35.38596 107.99011 88.35728 1.000 31.95679 491 PRO A CA 1
ATOM 3492 C C . PRO A 1 507 ? 34.45677 108.34173 87.19959 1.000 31.95986 491 PRO A C 1
ATOM 3493 O O . PRO A 1 507 ? 34.81237 108.21014 86.02540 1.000 31.86594 491 PRO A O 1
ATOM 3497 N N . ALA A 1 508 ? 33.25957 108.80508 87.55476 1.000 29.15648 492 ALA A N 1
ATOM 3498 C CA . ALA A 1 508 ? 32.19377 109.14644 86.61049 1.000 32.59361 492 ALA A CA 1
ATOM 3499 C C . ALA A 1 508 ? 32.47625 110.46879 85.88625 1.000 35.41316 492 ALA A C 1
ATOM 3500 O O . ALA A 1 508 ? 31.71825 111.43283 85.96222 1.000 37.04681 492 ALA A O 1
ATOM 3502 N N . VAL A 1 509 ? 33.58106 110.48593 85.15084 1.000 35.26686 493 VAL A N 1
ATOM 3503 C CA . VAL A 1 509 ? 33.97894 111.59831 84.29379 1.000 34.81442 493 VAL A CA 1
ATOM 3504 C C . VAL A 1 509 ? 33.83299 111.14582 82.84316 1.000 37.70046 493 VAL A C 1
ATOM 3505 O O . VAL A 1 509 ? 34.45752 110.15910 82.43078 1.000 34.28020 493 VAL A O 1
ATOM 3509 N N . LEU A 1 510 ? 33.01965 111.86424 82.06911 1.000 37.12726 494 LEU A N 1
ATOM 3510 C CA . LEU A 1 510 ? 32.79428 111.51416 80.67079 1.000 35.92500 494 LEU A CA 1
ATOM 3511 C C . LEU A 1 510 ? 34.06259 111.71684 79.84795 1.000 32.66404 494 LEU A C 1
ATOM 3512 O O . LEU A 1 510 ? 34.93150 112.51999 80.18945 1.000 34.34094 494 LEU A O 1
ATOM 3517 N N . LEU A 1 511 ? 34.14272 110.98926 78.73040 1.000 30.87619 495 LEU A N 1
ATOM 3518 C CA . LEU A 1 511 ? 35.37363 110.94248 77.94441 1.000 29.43935 495 LEU A CA 1
ATOM 3519 C C . LEU A 1 511 ? 35.76200 112.32422 77.42703 1.000 36.30133 495 LEU A C 1
ATOM 3520 O O . LEU A 1 511 ? 36.92809 112.72662 77.52326 1.000 35.55064 495 LEU A O 1
ATOM 3525 N N . GLN A 1 512 ? 34.79692 113.06527 76.85857 1.000 35.75899 496 GLN A N 1
ATOM 3526 C CA . GLN A 1 512 ? 35.10669 114.39998 76.34458 1.000 36.89329 496 GLN A CA 1
ATOM 3527 C C . GLN A 1 512 ? 35.45125 115.36455 77.47669 1.000 39.38920 496 GLN A C 1
ATOM 3528 O O . GLN A 1 512 ? 36.27761 116.26595 77.28833 1.000 36.93973 496 GLN A O 1
ATOM 3534 N N . GLU A 1 513 ? 34.84323 115.18347 78.65673 1.000 38.45862 497 GLU A N 1
ATOM 3535 C CA . GLU A 1 513 ? 35.13135 116.07171 79.77566 1.000 37.19196 497 GLU A CA 1
ATOM 3536 C C . GLU A 1 513 ? 36.57848 115.94217 80.21200 1.000 36.96546 497 GLU A C 1
ATOM 3537 O O . GLU A 1 513 ? 37.21013 116.93286 80.58909 1.000 44.13605 497 GLU A O 1
ATOM 3543 N N . ARG A 1 514 ? 37.13583 114.73685 80.13409 1.000 39.12278 498 ARG A N 1
ATOM 3544 C CA . ARG A 1 514 ? 38.54971 114.58543 80.44143 1.000 41.28017 498 ARG A CA 1
ATOM 3545 C C . ARG A 1 514 ? 39.41143 115.32420 79.42412 1.000 36.61999 498 ARG A C 1
ATOM 3546 O O . ARG A 1 514 ? 40.37300 116.00930 79.79890 1.000 36.79406 498 ARG A O 1
ATOM 3554 N N . PHE A 1 515 ? 39.06382 115.23437 78.13531 1.000 35.97113 499 PHE A N 1
ATOM 3555 C CA . PHE A 1 515 ? 39.83478 115.95677 77.11864 1.000 38.64769 499 PHE A CA 1
ATOM 3556 C C . PHE A 1 515 ? 39.69429 117.47375 77.26702 1.000 36.89593 499 PHE A C 1
ATOM 3557 O O . PHE A 1 515 ? 40.68794 118.20950 77.16323 1.000 33.89052 499 PHE A O 1
ATOM 3565 N N . PHE A 1 516 ? 38.47111 117.96617 77.48619 1.000 36.01633 500 PHE A N 1
ATOM 3566 C CA . PHE A 1 516 ? 38.29588 119.40674 77.64694 1.000 38.54082 500 PHE A CA 1
ATOM 3567 C C . PHE A 1 516 ? 39.05576 119.92391 78.86518 1.000 38.40903 500 PHE A C 1
ATOM 3568 O O . PHE A 1 516 ? 39.69297 120.98119 78.79804 1.000 40.84796 500 PHE A O 1
ATOM 3576 N N . ALA A 1 517 ? 39.03714 119.17794 79.97513 1.000 38.03119 501 ALA A N 1
ATOM 3577 C CA . ALA A 1 517 ? 39.82817 119.58797 81.12852 1.000 36.03302 501 ALA A CA 1
ATOM 3578 C C . ALA A 1 517 ? 41.30881 119.65339 80.77145 1.000 42.61115 501 ALA A C 1
ATOM 3579 O O . ALA A 1 517 ? 42.00651 120.60737 81.14335 1.000 48.92153 501 ALA A O 1
ATOM 3581 N N . GLN A 1 518 ? 41.80183 118.67246 80.01344 1.000 38.49050 502 GLN A N 1
ATOM 3582 C CA . GLN A 1 518 ? 43.19387 118.73166 79.56917 1.000 45.60946 502 GLN A CA 1
ATOM 3583 C C . GLN A 1 518 ? 43.44626 119.92405 78.63360 1.000 45.76952 502 GLN A C 1
ATOM 3584 O O . GLN A 1 518 ? 44.51177 120.54851 78.69423 1.000 42.32968 502 GLN A O 1
ATOM 3590 N N . ALA A 1 519 ? 42.47983 120.26050 77.76652 1.000 37.14609 503 ALA A N 1
ATOM 3591 C CA . ALA A 1 519 ? 42.64038 121.43656 76.90856 1.000 43.49364 503 ALA A CA 1
ATOM 3592 C C . ALA A 1 519 ? 42.69192 122.73867 77.71700 1.000 46.51720 503 ALA A C 1
ATOM 3593 O O . ALA A 1 519 ? 43.41628 123.66784 77.34739 1.000 47.40501 503 ALA A O 1
ATOM 3595 N N . ARG A 1 520 ? 41.94864 122.83627 78.82217 1.000 44.50601 504 ARG A N 1
ATOM 3596 C CA . ARG A 1 520 ? 42.14470 123.97454 79.72421 1.000 40.13617 504 ARG A CA 1
ATOM 3597 C C . ARG A 1 520 ? 43.50353 123.93409 80.43427 1.000 45.26438 504 ARG A C 1
ATOM 3598 O O . ARG A 1 520 ? 44.09526 124.98434 80.69341 1.000 49.23699 504 ARG A O 1
ATOM 3606 N N . ARG A 1 521 ? 44.01034 122.74304 80.76672 1.000 48.33825 505 ARG A N 1
ATOM 3607 C CA . ARG A 1 521 ? 45.28647 122.63194 81.47656 1.000 44.14492 505 ARG A CA 1
ATOM 3608 C C . ARG A 1 521 ? 46.46004 123.08348 80.60431 1.000 46.18068 505 ARG A C 1
ATOM 3609 O O . ARG A 1 521 ? 47.30088 123.87349 81.04260 1.000 41.34048 505 ARG A O 1
ATOM 3617 N N . THR A 1 522 ? 46.56701 122.54534 79.38371 1.000 44.28864 506 THR A N 1
ATOM 3618 C CA . THR A 1 522 ? 47.69161 122.80815 78.48297 1.000 37.28568 506 THR A CA 1
ATOM 3619 C C . THR A 1 522 ? 47.14842 123.22257 77.12271 1.000 45.00056 506 THR A C 1
ATOM 3620 O O . THR A 1 522 ? 47.24490 122.46933 76.14176 1.000 41.23082 506 THR A O 1
ATOM 3624 N N . PRO A 1 523 ? 46.58328 124.43190 77.02504 1.000 42.68419 507 PRO A N 1
ATOM 3625 C CA . PRO A 1 523 ? 45.87874 124.82231 75.78900 1.000 41.50839 507 PRO A CA 1
ATOM 3626 C C . PRO A 1 523 ? 46.78072 124.99413 74.58024 1.000 45.56455 507 PRO A C 1
ATOM 3627 O O . PRO A 1 523 ? 46.28660 124.90918 73.44469 1.000 47.08246 507 PRO A O 1
ATOM 3631 N N . ASP A 1 524 ? 48.07719 125.20597 74.77097 1.000 43.34752 508 ASP A N 1
ATOM 3632 C CA . ASP A 1 524 ? 48.97286 125.46640 73.65550 1.000 45.49340 508 ASP A CA 1
ATOM 3633 C C . ASP A 1 524 ? 49.86355 124.28952 73.31380 1.000 47.38874 508 ASP A C 1
ATOM 3634 O O . ASP A 1 524 ? 50.67646 124.39991 72.38795 1.000 54.25682 508 ASP A O 1
ATOM 3639 N N . ALA A 1 525 ? 49.73377 123.17158 74.02121 1.000 44.93703 509 ALA A N 1
ATOM 3640 C CA . ALA A 1 525 ? 50.46094 121.96689 73.64971 1.000 40.56883 509 ALA A CA 1
ATOM 3641 C C . ALA A 1 525 ? 49.87671 121.36855 72.37880 1.000 40.24147 509 ALA A C 1
ATOM 3642 O O . ALA A 1 525 ? 48.71532 121.60417 72.02459 1.000 38.65699 509 ALA A O 1
ATOM 3644 N N . GLU A 1 526 ? 50.70346 120.58007 71.69352 1.000 39.74104 510 GLU A N 1
ATOM 3645 C CA . GLU A 1 526 ? 50.27338 119.92011 70.47068 1.000 44.25189 510 GLU A CA 1
ATOM 3646 C C . GLU A 1 526 ? 49.29249 118.79871 70.78047 1.000 43.13255 510 GLU A C 1
ATOM 3647 O O . GLU A 1 526 ? 49.61289 117.87406 71.53696 1.000 38.51743 510 GLU A O 1
ATOM 3653 N N . ALA A 1 527 ? 48.11120 118.85723 70.16095 1.000 37.18832 511 ALA A N 1
ATOM 3654 C CA . ALA A 1 527 ? 47.12659 117.78267 70.27454 1.000 43.98386 511 ALA A CA 1
ATOM 3655 C C . ALA A 1 527 ? 47.20973 116.79809 69.10640 1.000 45.60271 511 ALA A C 1
ATOM 3656 O O . ALA A 1 527 ? 47.43348 115.60072 69.31889 1.000 45.45689 511 ALA A O 1
ATOM 3658 N N . VA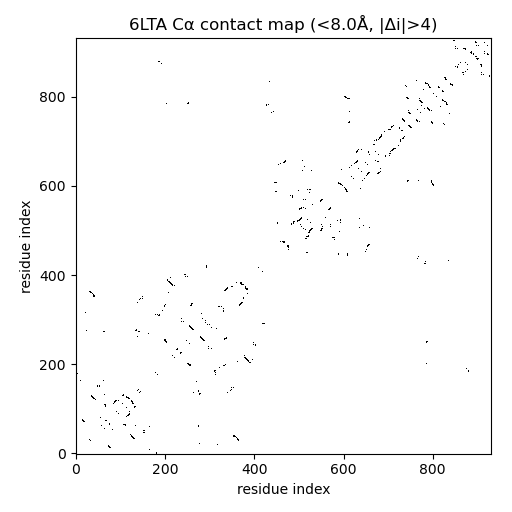L A 1 528 ? 47.02415 117.27991 67.87398 1.000 43.65665 512 VAL A N 1
ATOM 3659 C CA . VAL A 1 528 ? 46.99575 116.44156 66.67774 1.000 41.70731 512 VAL A CA 1
ATOM 3660 C C . VAL A 1 528 ? 47.96327 117.01980 65.65837 1.000 43.64854 512 VAL A C 1
ATOM 3661 O O . VAL A 1 528 ? 47.85229 118.19065 65.28562 1.000 46.51124 512 VAL A O 1
ATOM 3665 N N . VAL A 1 529 ? 48.92594 116.21608 65.23408 1.000 44.03267 513 VAL A N 1
ATOM 3666 C CA . VAL A 1 529 ? 49.82118 116.55397 64.13778 1.000 44.75165 513 VAL A CA 1
ATOM 3667 C C . VAL A 1 529 ? 49.43507 115.66456 62.97018 1.000 48.83747 513 VAL A C 1
ATOM 3668 O O . VAL A 1 529 ? 49.56119 114.43752 63.05495 1.000 49.70221 513 VAL A O 1
ATOM 3672 N N . ALA A 1 530 ? 48.93921 116.26822 61.89021 1.000 53.19527 514 ALA A N 1
ATOM 3673 C CA . ALA A 1 530 ? 48.34926 115.50343 60.78757 1.000 49.94147 514 ALA A CA 1
ATOM 3674 C C . ALA A 1 530 ? 48.70386 116.18897 59.47266 1.000 60.52306 514 ALA A C 1
ATOM 3675 O O . ALA A 1 530 ? 47.97276 117.07460 59.01947 1.000 68.46583 514 ALA A O 1
ATOM 3677 N N . SER A 1 531 ? 49.82576 115.77061 58.87765 1.000 68.87328 515 SER A N 1
ATOM 3678 C CA . SER A 1 531 ? 50.15523 116.07984 57.48966 1.000 71.84636 515 SER A CA 1
ATOM 3679 C C . SER A 1 531 ? 50.24952 117.57872 57.25132 1.000 76.43464 515 SER A C 1
ATOM 3680 O O . SER A 1 531 ? 49.35758 118.17599 56.63210 1.000 62.54045 515 SER A O 1
ATOM 3683 N N . GLY A 1 532 ? 51.33951 118.18325 57.71609 1.000 75.92599 516 GLY A N 1
ATOM 3684 C CA . GLY A 1 532 ? 51.52725 119.61006 57.57485 1.000 77.37027 516 GLY A CA 1
ATOM 3685 C C . GLY A 1 532 ? 50.37483 120.39010 58.17260 1.000 78.15425 516 GLY A C 1
ATOM 3686 O O . GLY A 1 532 ? 49.70373 121.16344 57.47885 1.000 80.24850 516 GLY A O 1
ATOM 3687 N N . LEU A 1 533 ? 50.11718 120.15556 59.45811 1.000 72.00277 517 LEU A N 1
ATOM 3688 C CA . LEU A 1 533 ? 49.09698 120.86683 60.22415 1.000 63.20864 517 LEU A CA 1
ATOM 3689 C C . LEU A 1 533 ? 49.17192 120.42033 61.67553 1.000 57.88522 517 LEU A C 1
ATOM 3690 O O . LEU A 1 533 ? 49.09822 119.22487 61.97366 1.000 57.74086 517 LEU A O 1
ATOM 3695 N N . ARG A 1 534 ? 49.32877 121.36746 62.57866 1.000 52.38352 518 ARG A N 1
ATOM 3696 C CA . ARG A 1 534 ? 49.55892 121.08369 63.98487 1.000 50.20603 518 ARG A CA 1
ATOM 3697 C C . ARG A 1 534 ? 48.42974 121.71831 64.77971 1.000 47.00792 518 ARG A C 1
ATOM 3698 O O . ARG A 1 534 ? 48.47807 122.90975 65.08449 1.000 61.24731 518 ARG A O 1
ATOM 3706 N N . LEU A 1 535 ? 47.41318 120.92816 65.10639 1.000 45.62471 519 LEU A N 1
ATOM 3707 C CA . LEU A 1 535 ? 46.31906 121.40859 65.93249 1.000 39.69457 519 LEU A CA 1
ATOM 3708 C C . LEU A 1 535 ? 46.74512 121.41762 67.39587 1.000 47.78661 519 LEU A C 1
ATOM 3709 O O . LEU A 1 535 ? 47.24178 120.41927 67.92753 1.000 48.62750 519 LEU A O 1
ATOM 3714 N N . THR A 1 536 ? 46.55178 122.54815 68.03960 1.000 42.32256 520 THR A N 1
ATOM 3715 C CA . THR A 1 536 ? 46.82134 122.68863 69.44952 1.000 38.73837 520 THR A CA 1
ATOM 3716 C C . THR A 1 536 ? 45.63760 122.11813 70.24121 1.000 38.92036 520 THR A C 1
ATOM 3717 O O . THR A 1 536 ? 44.55223 121.87815 69.69517 1.000 39.11296 520 THR A O 1
ATOM 3721 N N . TYR A 1 537 ? 45.85015 121.87630 71.53870 1.000 38.00733 521 TYR A N 1
ATOM 3722 C CA . TYR A 1 537 ? 44.73957 121.40785 72.36999 1.000 38.83939 521 TYR A CA 1
ATOM 3723 C C . TYR A 1 537 ? 43.57318 122.39210 72.34331 1.000 39.90428 521 TYR A C 1
ATOM 3724 O O . TYR A 1 537 ? 42.40680 121.98497 72.24892 1.000 35.22092 521 TYR A O 1
ATOM 3733 N N . ASP A 1 538 ? 43.86732 123.69869 72.43002 1.000 46.37529 522 ASP A N 1
ATOM 3734 C CA . ASP A 1 538 ? 42.79447 124.68509 72.43737 1.000 42.15041 522 ASP A CA 1
ATOM 3735 C C . ASP A 1 538 ? 42.08130 124.73373 71.09276 1.000 38.23077 522 ASP A C 1
ATOM 3736 O O . ASP A 1 538 ? 40.84386 124.75412 71.04242 1.000 39.94397 522 ASP A O 1
ATOM 3741 N N . GLU A 1 539 ? 42.84439 124.72531 69.99443 1.000 39.00180 523 GLU A N 1
ATOM 3742 C CA . GLU A 1 539 ? 42.24758 124.69044 68.65924 1.000 43.52499 523 GLU A CA 1
ATOM 3743 C C . GLU A 1 539 ? 41.35150 123.47253 68.48690 1.000 39.24036 523 GLU A C 1
ATOM 3744 O O . GLU A 1 539 ? 40.24257 123.58388 67.94894 1.000 40.43058 523 GLU A O 1
ATOM 3750 N N . LEU A 1 540 ? 41.80574 122.29738 68.95197 1.000 41.66783 524 LEU A N 1
ATOM 3751 C CA . LEU A 1 540 ? 40.99017 121.08782 68.81859 1.000 32.78094 524 LEU A CA 1
ATOM 3752 C C . LEU A 1 540 ? 39.73451 121.17255 69.67846 1.000 40.51230 524 LEU A C 1
ATOM 3753 O O . LEU A 1 540 ? 38.64904 120.76639 69.23415 1.000 37.54651 524 LEU A O 1
ATOM 3758 N N . ALA A 1 541 ? 39.85295 121.70073 70.91106 1.000 34.74001 525 ALA A N 1
ATOM 3759 C CA . ALA A 1 541 ? 38.66567 121.81925 71.75771 1.000 39.65288 525 ALA A CA 1
ATOM 3760 C C . ALA A 1 541 ? 37.65920 122.78454 71.14673 1.000 41.27507 525 ALA A C 1
ATOM 3761 O O . ALA A 1 541 ? 36.45249 122.49235 71.11230 1.000 37.89032 525 ALA A O 1
ATOM 3763 N N . ARG A 1 542 ? 38.14139 123.92637 70.62913 1.000 37.96382 526 ARG A N 1
ATOM 3764 C CA . ARG A 1 542 ? 37.24404 124.89198 69.99045 1.000 40.77666 526 ARG A CA 1
ATOM 3765 C C . ARG A 1 542 ? 36.46664 124.26329 68.83558 1.000 39.82379 526 ARG A C 1
ATOM 3766 O O . ARG A 1 542 ? 35.25150 124.46933 68.72448 1.000 40.47073 526 ARG A O 1
ATOM 3774 N N . HIS A 1 543 ? 37.13202 123.46933 67.97545 1.000 38.62382 527 HIS A N 1
ATOM 3775 C CA . HIS A 1 543 ? 36.39282 122.89340 66.84914 1.000 37.08759 527 HIS A CA 1
ATOM 3776 C C . HIS A 1 543 ? 35.44411 121.78896 67.30217 1.000 45.70318 527 HIS A C 1
ATOM 3777 O O . HIS A 1 543 ? 34.34415 121.64403 66.74251 1.000 41.62070 527 HIS A O 1
ATOM 3784 N N . ALA A 1 544 ? 35.83795 121.00803 68.31590 1.000 43.48550 528 ALA A N 1
ATOM 3785 C CA . ALA A 1 544 ? 34.89300 120.07817 68.92575 1.000 39.63052 528 ALA A CA 1
ATOM 3786 C C . ALA A 1 544 ? 33.66551 120.81693 69.45662 1.000 40.29263 528 ALA A C 1
ATOM 3787 O O . ALA A 1 544 ? 32.52534 120.36138 69.27716 1.000 37.56746 528 ALA A O 1
ATOM 3789 N N . TYR A 1 545 ? 33.87661 121.97243 70.09907 1.000 36.42381 529 TYR A N 1
ATOM 3790 C CA . TYR A 1 545 ? 32.74335 122.77688 70.56163 1.000 40.30470 529 TYR A CA 1
ATOM 3791 C C . TYR A 1 545 ? 31.89044 123.26960 69.39380 1.000 41.34689 529 TYR A C 1
ATOM 3792 O O . TYR A 1 545 ? 30.65068 123.23265 69.46244 1.000 37.90815 529 TYR A O 1
ATOM 3801 N N . ARG A 1 546 ? 32.52693 123.73434 68.30909 1.000 37.08488 530 ARG A N 1
ATOM 3802 C CA . ARG A 1 546 ? 31.74668 124.14102 67.13541 1.000 45.17563 530 ARG A CA 1
ATOM 3803 C C . ARG A 1 546 ? 30.85935 122.99950 66.65065 1.000 42.97285 530 ARG A C 1
ATOM 3804 O O . ARG A 1 546 ? 29.66193 123.19265 66.40253 1.000 44.36274 530 ARG A O 1
ATOM 3812 N N . ILE A 1 547 ? 31.42159 121.78949 66.54310 1.000 36.74771 531 ILE A N 1
ATOM 3813 C CA . ILE A 1 547 ? 30.62060 120.65963 66.08339 1.000 37.21537 531 ILE A CA 1
ATOM 3814 C C . ILE A 1 547 ? 29.53861 120.32658 67.10121 1.000 36.02615 531 ILE A C 1
ATOM 3815 O O . ILE A 1 547 ? 28.37711 120.10296 66.73850 1.000 38.63718 531 ILE A O 1
ATOM 3820 N N . GLY A 1 548 ? 29.88953 120.32236 68.39078 1.000 36.99403 532 GLY A N 1
ATOM 3821 C CA . GLY A 1 548 ? 28.93279 119.91012 69.40337 1.000 34.71333 532 GLY A CA 1
ATOM 3822 C C . GLY A 1 548 ? 27.74105 120.84240 69.50498 1.000 41.66199 532 GLY A C 1
ATOM 3823 O O . GLY A 1 548 ? 26.59331 120.39273 69.61142 1.000 39.92186 532 GLY A O 1
ATOM 3824 N N . ASN A 1 549 ? 27.99679 122.16048 69.50199 1.000 40.34266 533 ASN A N 1
ATOM 3825 C CA . ASN A 1 549 ? 26.89436 123.12092 69.53856 1.000 42.86779 533 ASN A CA 1
ATOM 3826 C C . ASN A 1 549 ? 25.99377 122.95718 68.32314 1.000 50.24745 533 ASN A C 1
ATOM 3827 O O . ASN A 1 549 ? 24.75973 122.94312 68.44668 1.000 49.14590 533 ASN A O 1
ATOM 3832 N N . THR A 1 550 ? 26.59929 122.78131 67.14398 1.000 46.57004 534 THR A N 1
ATOM 3833 C CA . THR A 1 550 ? 25.82284 122.59928 65.92620 1.000 42.08265 534 THR A CA 1
ATOM 3834 C C . THR A 1 550 ? 24.98934 121.33401 65.99066 1.000 43.71540 534 THR A C 1
ATOM 3835 O O . THR A 1 550 ? 23.80482 121.34309 65.63573 1.000 49.20607 534 THR A O 1
ATOM 3839 N N . LEU A 1 551 ? 25.59870 120.21997 66.41114 1.000 43.46250 535 LEU A N 1
ATOM 3840 C CA . LEU A 1 551 ? 24.84701 118.96779 66.47798 1.000 44.91504 535 LEU A CA 1
ATOM 3841 C C . LEU A 1 551 ? 23.73696 119.05748 67.51143 1.000 43.65292 535 LEU A C 1
ATOM 3842 O O . LEU A 1 551 ? 22.61099 118.59982 67.27345 1.000 44.40517 535 LEU A O 1
ATOM 3847 N N . ARG A 1 552 ? 24.03502 119.64044 68.66937 1.000 43.25703 536 ARG A N 1
ATOM 3848 C CA . ARG A 1 552 ? 22.99664 119.83099 69.67299 1.000 49.36992 536 ARG A CA 1
ATOM 3849 C C . ARG A 1 552 ? 21.81762 120.59830 69.07131 1.000 55.95416 536 ARG A C 1
ATOM 3850 O O . ARG A 1 552 ? 20.66370 120.15207 69.15040 1.000 47.89329 536 ARG A O 1
ATOM 3858 N N . GLU A 1 553 ? 22.11213 121.70902 68.37598 1.000 52.63137 537 GLU A N 1
ATOM 3859 C CA . GLU A 1 553 ? 21.07087 122.53663 67.76624 1.000 50.36278 537 GLU A CA 1
ATOM 3860 C C . GLU A 1 553 ? 20.23375 121.76805 66.74633 1.000 57.17254 537 GLU A C 1
ATOM 3861 O O . GLU A 1 553 ? 19.03380 122.03189 66.61003 1.000 59.49357 537 GLU A O 1
ATOM 3867 N N . ARG A 1 554 ? 20.83662 120.82807 66.01809 1.000 53.68782 538 ARG A N 1
ATOM 3868 C CA . ARG A 1 554 ? 20.12838 120.06761 64.99737 1.000 50.61880 538 ARG A CA 1
ATOM 3869 C C . ARG A 1 554 ? 19.43847 118.82192 65.53802 1.000 45.58539 538 ARG A C 1
ATOM 3870 O O . ARG A 1 554 ? 18.97950 117.99924 64.74194 1.000 54.75740 538 ARG A O 1
ATOM 3878 N N . GLY A 1 555 ? 19.34794 118.66058 66.85939 1.000 50.95169 539 GLY A N 1
ATOM 3879 C CA . GLY A 1 555 ? 18.48147 117.65537 67.44498 1.000 50.81417 539 GLY A CA 1
ATOM 3880 C C . GLY A 1 555 ? 19.15207 116.40571 67.97881 1.000 51.94420 539 GLY A C 1
ATOM 3881 O O . GLY A 1 555 ? 18.44020 115.48407 68.40110 1.000 57.67938 539 GLY A O 1
ATOM 3882 N N . VAL A 1 556 ? 20.48829 116.33667 67.97699 1.000 49.64045 540 VAL A N 1
ATOM 3883 C CA . VAL A 1 556 ? 21.16830 115.22426 68.62782 1.000 48.51352 540 VAL A CA 1
ATOM 3884 C C . VAL A 1 556 ? 20.90025 115.27985 70.12683 1.000 54.88619 540 VAL A C 1
ATOM 3885 O O . VAL A 1 556 ? 21.03696 116.33003 70.76912 1.000 51.04260 540 VAL A O 1
ATOM 3889 N N . ARG A 1 557 ? 20.49095 114.14925 70.68225 1.000 52.00838 541 ARG A N 1
ATOM 3890 C CA . ARG A 1 557 ? 20.14013 113.98892 72.08179 1.000 52.22777 541 ARG A CA 1
ATOM 3891 C C . ARG A 1 557 ? 20.83503 112.73621 72.58658 1.000 51.70203 541 ARG A C 1
ATOM 3892 O O . ARG A 1 557 ? 21.25676 111.89372 71.78557 1.000 55.38046 541 ARG A O 1
ATOM 3894 N N . PRO A 1 558 ? 21.01120 112.59662 73.90296 1.000 57.84105 542 PRO A N 1
ATOM 3895 C CA . PRO A 1 558 ? 21.68710 111.40008 74.43087 1.000 47.42497 542 PRO A CA 1
ATOM 3896 C C . PRO A 1 558 ? 21.03143 110.13812 73.90271 1.000 54.30155 542 PRO A C 1
ATOM 3897 O O . PRO A 1 558 ? 19.80412 110.00568 73.91925 1.000 53.36985 542 PRO A O 1
ATOM 3901 N N . GLY A 1 559 ? 21.85958 109.21502 73.40343 1.000 47.22488 543 GLY A N 1
ATOM 3902 C CA . GLY A 1 559 ? 21.38682 108.01295 72.76357 1.000 42.66906 543 GLY A CA 1
ATOM 3903 C C . GLY A 1 559 ? 21.45748 108.03122 71.24616 1.000 57.69962 543 GLY A C 1
ATOM 3904 O O . GLY A 1 559 ? 21.37013 106.96633 70.62249 1.000 54.91873 543 GLY A O 1
ATOM 3905 N N . ASP A 1 560 ? 21.60504 109.20247 70.63381 1.000 50.61387 544 ASP A N 1
ATOM 3906 C CA . ASP A 1 560 ? 21.66271 109.27491 69.18668 1.000 45.22121 544 ASP A CA 1
ATOM 3907 C C . ASP A 1 560 ? 23.02386 108.82611 68.68318 1.000 46.68623 544 ASP A C 1
ATOM 3908 O O . ASP A 1 560 ? 24.05317 109.07974 69.31827 1.000 50.22715 544 ASP A O 1
ATOM 3913 N N . LEU A 1 561 ? 23.02536 108.16155 67.53411 1.000 41.10906 545 LEU A N 1
ATOM 3914 C CA . LEU A 1 561 ? 24.25264 107.78582 66.85122 1.000 36.45495 545 LEU A CA 1
ATOM 3915 C C . LEU A 1 561 ? 24.53484 108.76234 65.71583 1.000 47.48269 545 LEU A C 1
ATOM 3916 O O . LEU A 1 561 ? 23.63065 109.13145 64.95739 1.000 46.94777 545 LEU A O 1
ATOM 3921 N N . VAL A 1 562 ? 25.79705 109.16630 65.59462 1.000 40.65414 546 VAL A N 1
ATOM 3922 C CA . VAL A 1 562 ? 26.25203 110.02757 64.51770 1.000 35.29486 546 VAL A CA 1
ATOM 3923 C C . VAL A 1 562 ? 27.37924 109.31992 63.77825 1.000 39.39888 546 VAL A C 1
ATOM 3924 O O . VAL A 1 562 ? 28.40791 108.99697 64.37987 1.000 42.18225 546 VAL A O 1
ATOM 3928 N N . GLY A 1 563 ? 27.19693 109.09940 62.47442 1.000 41.92712 547 GLY A N 1
ATOM 3929 C CA . GLY A 1 563 ? 28.22744 108.44302 61.68613 1.000 37.22464 547 GLY A CA 1
ATOM 3930 C C . GLY A 1 563 ? 29.44986 109.32854 61.48769 1.000 40.37618 547 GLY A C 1
ATOM 3931 O O . GLY A 1 563 ? 29.34972 110.55074 61.36059 1.000 34.34701 547 GLY A O 1
ATOM 3932 N N . VAL A 1 564 ? 30.62358 108.69423 61.46535 1.000 37.06682 548 VAL A N 1
ATOM 3933 C CA . VAL A 1 564 ? 31.88355 109.36016 61.14476 1.000 34.41285 548 VAL A CA 1
ATOM 3934 C C . VAL A 1 564 ? 32.47948 108.58493 59.98062 1.000 41.78601 548 VAL A C 1
ATOM 3935 O O . VAL A 1 564 ? 33.04436 107.50457 60.17900 1.000 42.50303 548 VAL A O 1
ATOM 3939 N N . VAL A 1 565 ? 32.36412 109.13446 58.76812 1.000 46.39356 549 VAL A N 1
ATOM 3940 C CA . VAL A 1 565 ? 32.84050 108.49079 57.54110 1.000 41.45366 549 VAL A CA 1
ATOM 3941 C C . VAL A 1 565 ? 33.95623 109.36974 56.99699 1.000 42.35818 549 VAL A C 1
ATOM 3942 O O . VAL A 1 565 ? 33.71577 110.30168 56.22517 1.000 43.40993 549 VAL A O 1
ATOM 3946 N N . MET A 1 566 ? 35.18903 109.07759 57.39285 1.000 41.47421 550 MET A N 1
ATOM 3947 C CA . MET A 1 566 ? 36.32042 109.93499 57.08207 1.000 42.12342 550 MET A CA 1
ATOM 3948 C C . MET A 1 566 ? 37.52430 109.07069 56.76715 1.000 42.25454 550 MET A C 1
ATOM 3949 O O . MET A 1 566 ? 37.51636 107.85658 56.97609 1.000 43.09314 550 MET A O 1
ATOM 3954 N N . GLU A 1 567 ? 38.56214 109.70983 56.24666 1.000 45.19437 551 GLU A N 1
ATOM 3955 C CA . GLU A 1 567 ? 39.87858 109.10520 56.13654 1.000 51.95359 551 GLU A CA 1
ATOM 3956 C C . GLU A 1 567 ? 40.77432 109.72351 57.20393 1.000 48.21455 551 GLU A C 1
ATOM 3957 O O . GLU A 1 567 ? 40.41141 110.73592 57.80964 1.000 45.71330 551 GLU A O 1
ATOM 3963 N N . LYS A 1 568 ? 41.92971 109.09289 57.46133 1.000 45.20658 552 LYS A N 1
ATOM 3964 C CA . LYS A 1 568 ? 42.81263 109.56737 58.53122 1.000 45.58542 552 LYS A CA 1
ATOM 3965 C C . LYS A 1 568 ? 43.04935 111.06681 58.40638 1.000 47.94563 552 LYS A C 1
ATOM 3966 O O . LYS A 1 568 ? 43.37297 111.57222 57.32461 1.000 53.67752 552 LYS A O 1
ATOM 3972 N N . GLY A 1 569 ? 42.86569 111.77186 59.51728 1.000 45.60095 553 GLY A N 1
ATOM 3973 C CA . GLY A 1 569 ? 43.06228 113.20742 59.54921 1.000 41.35127 553 GLY A CA 1
ATOM 3974 C C . GLY A 1 569 ? 42.47990 113.79052 60.81562 1.000 46.61472 553 GLY A C 1
ATOM 3975 O O . GLY A 1 569 ? 41.73994 113.12872 61.55599 1.000 45.62109 553 GLY A O 1
ATOM 3976 N N . TRP A 1 570 ? 42.81469 115.06855 61.04933 1.000 40.38718 554 TRP A N 1
ATOM 3977 C CA . TRP A 1 570 ? 42.39996 115.72134 62.28706 1.000 44.12997 554 TRP A CA 1
ATOM 3978 C C . TRP A 1 570 ? 40.88942 115.83169 62.39671 1.000 41.69060 554 TRP A C 1
ATOM 3979 O O . TRP A 1 570 ? 40.37130 115.96595 63.50745 1.000 42.21878 554 TRP A O 1
ATOM 3990 N N . GLU A 1 571 ? 40.16871 115.77325 61.28057 1.000 41.75212 555 GLU A N 1
ATOM 3991 C CA . GLU A 1 571 ? 38.71950 115.91300 61.34905 1.000 41.41520 555 GLU A CA 1
ATOM 3992 C C . GLU A 1 571 ? 38.06492 114.75361 62.08875 1.000 44.64000 555 GLU A C 1
ATOM 3993 O O . GLU A 1 571 ? 36.94105 114.90679 62.59250 1.000 39.07978 555 GLU A O 1
ATOM 3999 N N . GLN A 1 572 ? 38.73644 113.59586 62.15311 1.000 40.02857 556 GLN A N 1
ATOM 4000 C CA . GLN A 1 572 ? 38.19384 112.47133 62.90646 1.000 40.30854 556 GLN A CA 1
ATOM 4001 C C . GLN A 1 572 ? 38.17612 112.77497 64.39787 1.000 36.90130 556 GLN A C 1
ATOM 4002 O O . GLN A 1 572 ? 37.21164 112.44615 65.09187 1.000 35.26358 556 GLN A O 1
ATOM 4008 N N . TYR A 1 573 ? 39.23170 113.42168 64.89677 1.000 37.49910 557 TYR A N 1
ATOM 4009 C CA . TYR A 1 573 ? 39.33332 113.73219 66.31526 1.000 31.87193 557 TYR A CA 1
ATOM 4010 C C . TYR A 1 573 ? 38.35959 114.82357 66.70829 1.000 39.86554 557 TYR A C 1
ATOM 4011 O O . TYR A 1 573 ? 37.69613 114.71806 67.74779 1.000 33.08632 557 TYR A O 1
ATOM 4020 N N . ALA A 1 574 ? 38.25759 115.87873 65.88340 1.000 40.39577 558 ALA A N 1
ATOM 4021 C CA . ALA A 1 574 ? 37.26515 116.92055 66.12001 1.000 33.55534 558 ALA A CA 1
ATOM 4022 C C . ALA A 1 574 ? 35.85516 116.34585 66.10003 1.000 37.72186 558 ALA A C 1
ATOM 4023 O O . ALA A 1 574 ? 35.02967 116.67289 66.96221 1.000 37.96843 558 ALA A O 1
ATOM 4025 N N . ALA A 1 575 ? 35.56202 115.47929 65.12777 1.000 34.29238 559 ALA A N 1
ATOM 4026 C CA . ALA A 1 575 ? 34.21484 114.92644 65.01056 1.000 34.75992 559 ALA A CA 1
ATOM 4027 C C . ALA A 1 575 ? 33.83970 114.07183 66.21996 1.000 34.20028 559 ALA A C 1
ATOM 4028 O O . ALA A 1 575 ? 32.71232 114.16543 66.71731 1.000 33.94547 559 ALA A O 1
ATOM 4030 N N . VAL A 1 576 ? 34.75988 113.22864 66.70642 1.000 36.79158 560 VAL A N 1
ATOM 4031 C CA . VAL A 1 576 ? 34.44793 112.36945 67.85495 1.000 31.98869 560 VAL A CA 1
ATOM 4032 C C . VAL A 1 576 ? 34.10764 113.21527 69.07948 1.000 36.15861 560 VAL A C 1
ATOM 4033 O O . VAL A 1 576 ? 33.06453 113.02488 69.72758 1.000 35.18341 560 VAL A O 1
ATOM 4037 N N . TYR A 1 577 ? 34.98151 114.16902 69.41604 1.000 32.94240 561 TYR A N 1
ATOM 4038 C CA . TYR A 1 577 ? 34.75130 114.96855 70.61348 1.000 34.60864 561 TYR A CA 1
ATOM 4039 C C . TYR A 1 577 ? 33.54602 115.88430 70.45992 1.000 40.26758 561 TYR A C 1
ATOM 4040 O O . TYR A 1 577 ? 32.83261 116.12438 71.44139 1.000 39.76581 561 TYR A O 1
ATOM 4049 N N . GLY A 1 578 ? 33.25774 116.34795 69.24049 1.000 37.55128 562 GLY A N 1
ATOM 4050 C CA . GLY A 1 578 ? 32.05041 117.13655 69.02974 1.000 35.28707 562 GLY A CA 1
ATOM 4051 C C . GLY A 1 578 ? 30.78040 116.32231 69.19439 1.000 35.33180 562 GLY A C 1
ATOM 4052 O O . GLY A 1 578 ? 29.79008 116.80579 69.75380 1.000 39.87746 562 GLY A O 1
ATOM 4053 N N . ILE A 1 579 ? 30.78115 115.07740 68.70396 1.000 33.63100 563 ILE A N 1
ATOM 4054 C CA . ILE A 1 579 ? 29.61101 114.21453 68.88105 1.000 33.40932 563 ILE A CA 1
ATOM 4055 C C . ILE A 1 579 ? 29.38770 113.91849 70.35464 1.000 38.58406 563 ILE A C 1
ATOM 4056 O O . ILE A 1 579 ? 28.24767 113.94337 70.84514 1.000 37.52632 563 ILE A O 1
ATOM 4061 N N . LEU A 1 580 ? 30.46863 113.59498 71.07587 1.000 32.24379 564 LEU A N 1
ATOM 4062 C CA A LEU A 1 580 ? 30.34465 113.31964 72.50373 0.480 37.66416 564 LEU A CA 1
ATOM 4063 C CA B LEU A 1 580 ? 30.34377 113.32024 72.50420 0.520 38.02667 564 LEU A CA 1
ATOM 4064 C C . LEU A 1 580 ? 29.90252 114.57372 73.25589 1.000 36.30676 564 LEU A C 1
ATOM 4065 O O . LEU A 1 580 ? 28.98916 114.51962 74.08408 1.000 33.53766 564 LEU A O 1
ATOM 4074 N N . ALA A 1 581 ? 30.52507 115.72320 72.95271 1.000 36.82343 565 ALA A N 1
ATOM 4075 C CA . ALA A 1 581 ? 30.10785 116.99337 73.55533 1.000 38.46069 565 ALA A CA 1
ATOM 4076 C C . ALA A 1 581 ? 28.62650 117.25315 73.33529 1.000 39.70511 565 ALA A C 1
ATOM 4077 O O . ALA A 1 581 ? 27.93891 117.74133 74.23741 1.000 46.23758 565 ALA A O 1
ATOM 4079 N N . ALA A 1 582 ? 28.11286 116.91056 72.14692 1.000 37.16093 566 ALA A N 1
ATOM 4080 C CA . ALA A 1 582 ? 26.69817 117.12628 71.84709 1.000 40.82754 566 ALA A CA 1
ATOM 4081 C C . ALA A 1 582 ? 25.79968 116.19687 72.64319 1.000 39.35170 566 ALA A C 1
ATOM 4082 O O . ALA A 1 582 ? 24.62699 116.51607 72.87379 1.000 46.18603 566 ALA A O 1
ATOM 4084 N N . GLY A 1 583 ? 26.31757 115.04468 73.04904 1.000 43.16158 567 GLY A N 1
ATOM 4085 C CA . GLY A 1 583 ? 25.56985 114.07612 73.83204 1.000 42.66220 567 GLY A CA 1
ATOM 4086 C C . GLY A 1 583 ? 25.37767 112.73811 73.15165 1.000 46.21065 567 GLY A C 1
ATOM 4087 O O . GLY A 1 583 ? 24.80910 111.82370 73.76704 1.000 46.34022 567 GLY A O 1
ATOM 4088 N N . GLY A 1 584 ? 25.81609 112.57652 71.90161 1.000 43.77514 568 GLY A N 1
ATOM 4089 C CA . GLY A 1 584 ? 25.61926 111.34485 71.17628 1.000 36.34237 568 GLY A CA 1
ATOM 4090 C C . GLY A 1 584 ? 26.83960 110.43989 71.23177 1.000 39.87228 568 GLY A C 1
ATOM 4091 O O . GLY A 1 584 ? 27.85909 110.73704 71.85244 1.000 36.18532 568 GLY A O 1
ATOM 4092 N N . ALA A 1 585 ? 26.70512 109.31136 70.54689 1.000 33.68305 569 ALA A N 1
ATOM 4093 C CA . ALA A 1 585 ? 27.75889 108.33125 70.37452 1.000 34.43775 569 ALA A CA 1
ATOM 4094 C C . ALA A 1 585 ? 28.17472 108.31086 68.91172 1.000 39.27841 569 ALA A C 1
ATOM 4095 O O . ALA A 1 585 ? 27.33047 108.44454 68.02250 1.000 39.17769 569 ALA A O 1
ATOM 4097 N N . TYR A 1 586 ? 29.46170 108.11728 68.64859 1.000 36.84980 570 TYR A N 1
ATOM 4098 C CA . TYR A 1 586 ? 29.90443 108.13197 67.26365 1.000 33.58177 570 TYR A CA 1
ATOM 4099 C C . TYR A 1 586 ? 29.92762 106.71740 66.70862 1.000 36.41547 570 TYR A C 1
ATOM 4100 O O . TYR A 1 586 ? 30.14400 105.74492 67.43676 1.000 39.46305 570 TYR A O 1
ATOM 4109 N N . LEU A 1 587 ? 29.63030 106.61263 65.41254 1.000 37.50051 571 LEU A N 1
ATOM 4110 C CA . LEU A 1 587 ? 29.55778 105.35667 64.66519 1.000 33.00716 571 LEU A CA 1
ATOM 4111 C C . LEU A 1 587 ? 30.53998 105.47481 63.50856 1.000 37.52487 571 LEU A C 1
ATOM 4112 O O . LEU A 1 587 ? 30.20613 106.05426 62.46925 1.000 39.69810 571 LEU A O 1
ATOM 4117 N N . PRO A 1 588 ? 31.77419 104.99520 63.65792 1.000 41.14909 572 PRO A N 1
ATOM 4118 C CA . PRO A 1 588 ? 32.75823 105.16249 62.58321 1.000 40.38193 572 PRO A CA 1
ATOM 4119 C C . PRO A 1 588 ? 32.56803 104.10710 61.50994 1.000 44.27808 572 PRO A C 1
ATOM 4120 O O . PRO A 1 588 ? 32.33336 102.93370 61.80000 1.000 38.37928 572 PRO A O 1
ATOM 4124 N N . ILE A 1 589 ? 32.65479 104.53602 60.25591 1.000 44.19795 573 ILE A N 1
ATOM 4125 C CA . ILE A 1 589 ? 32.51065 103.63567 59.12149 1.000 39.60310 573 ILE A CA 1
ATOM 4126 C C . ILE A 1 589 ? 33.61093 103.93950 58.12069 1.000 40.85393 573 ILE A C 1
ATOM 4127 O O . ILE A 1 589 ? 33.88139 105.10673 57.81382 1.000 44.20699 573 ILE A O 1
ATOM 4132 N N . ASP A 1 590 ? 34.25136 102.88602 57.63376 1.000 39.32214 574 ASP A N 1
ATOM 4133 C CA . ASP A 1 590 ? 35.33906 102.99259 56.67094 1.000 47.58276 574 ASP A CA 1
ATOM 4134 C C . ASP A 1 590 ? 34.87366 103.73807 55.42900 1.000 45.28165 574 ASP A C 1
ATOM 4135 O O . ASP A 1 590 ? 33.89922 103.33734 54.78598 1.000 46.29782 574 ASP A O 1
ATOM 4140 N N . ALA A 1 591 ? 35.56344 104.83220 55.10183 1.000 43.56334 575 ALA A N 1
ATOM 4141 C CA . ALA A 1 591 ? 35.20316 105.61844 53.92311 1.000 49.96816 575 ALA A CA 1
ATOM 4142 C C . ALA A 1 591 ? 35.54022 104.90996 52.61987 1.000 51.11513 575 ALA A C 1
ATOM 4143 O O . ALA A 1 591 ? 35.19857 105.42866 51.55551 1.000 65.37865 575 ALA A O 1
ATOM 4145 N N . ALA A 1 592 ? 36.21556 103.76260 52.67592 1.000 51.38743 576 ALA A N 1
ATOM 4146 C CA . ALA A 1 592 ? 36.56596 102.98647 51.49575 1.000 52.78718 576 ALA A CA 1
ATOM 4147 C C . ALA A 1 592 ? 35.73422 101.71681 51.39202 1.000 54.80844 576 ALA A C 1
ATOM 4148 O O . ALA A 1 592 ? 36.11986 100.77963 50.69192 1.000 62.71502 576 ALA A O 1
ATOM 4150 N N . SER A 1 593 ? 34.60423 101.66579 52.08682 1.000 59.19336 577 SER A N 1
ATOM 4151 C CA . SER A 1 593 ? 33.74944 100.49265 52.03011 1.000 64.78188 577 SER A CA 1
ATOM 4152 C C . SER A 1 593 ? 33.24646 100.28548 50.60085 1.000 71.25491 577 SER A C 1
ATOM 4153 O O . SER A 1 593 ? 33.09845 101.24867 49.84168 1.000 63.84692 577 SER A O 1
ATOM 4156 N N . PRO A 1 594 ? 32.97370 99.04349 50.21014 1.000 74.40077 578 PRO A N 1
ATOM 4157 C CA . PRO A 1 594 ? 32.44253 98.78861 48.87160 1.000 73.79391 578 PRO A CA 1
ATOM 4158 C C . PRO A 1 594 ? 30.96872 99.15484 48.76247 1.000 78.10044 578 PRO A C 1
ATOM 4159 O O . PRO A 1 594 ? 30.26757 99.34887 49.75853 1.000 79.53203 578 PRO A O 1
ATOM 4163 N N . ARG A 1 595 ? 30.52157 99.27695 47.50918 1.000 79.95300 579 ARG A N 1
ATOM 4164 C CA . ARG A 1 595 ? 29.10484 99.21543 47.13364 1.000 76.73670 579 ARG A CA 1
ATOM 4165 C C . ARG A 1 595 ? 28.31994 100.28326 47.88351 1.000 74.60380 579 ARG A C 1
ATOM 4166 O O . ARG A 1 595 ? 28.66558 101.47495 47.78271 1.000 78.28080 579 ARG A O 1
ATOM 4168 N N . GLY A 1 596 ? 27.25791 99.92770 48.59595 1.000 72.59319 580 GLY A N 1
ATOM 4169 C CA . GLY A 1 596 ? 26.53118 100.83630 49.44932 1.000 70.54596 580 GLY A CA 1
ATOM 4170 C C . GLY A 1 596 ? 26.50877 100.24276 50.83719 1.000 66.76082 580 GLY A C 1
ATOM 4171 O O . GLY A 1 596 ? 25.45512 100.18335 51.48085 1.000 63.23205 580 GLY A O 1
ATOM 4172 N N . ARG A 1 597 ? 27.67707 99.75640 51.27817 1.000 58.23995 581 ARG A N 1
ATOM 4173 C CA . ARG A 1 597 ? 27.82232 99.26755 52.64731 1.000 63.72098 581 ARG A CA 1
ATOM 4174 C C . ARG A 1 597 ? 27.62292 100.39328 53.65083 1.000 59.09613 581 ARG A C 1
ATOM 4175 O O . ARG A 1 597 ? 26.89147 100.23531 54.63656 1.000 58.49787 581 ARG A O 1
ATOM 4180 N N . VAL A 1 598 ? 28.25395 101.54911 53.39857 1.000 59.49379 582 VAL A N 1
ATOM 4181 C CA . VAL A 1 598 ? 28.10761 102.70712 54.27790 1.000 49.15485 582 VAL A CA 1
ATOM 4182 C C . VAL A 1 598 ? 26.64474 103.04573 54.48418 1.000 55.32609 582 VAL A C 1
ATOM 4183 O O . VAL A 1 598 ? 26.20530 103.31834 55.60936 1.000 64.65690 582 VAL A O 1
ATOM 4187 N N . ALA A 1 599 ? 25.86400 103.03809 53.40681 1.000 59.73333 583 ALA A N 1
ATOM 4188 C CA . ALA A 1 599 ? 24.43858 103.32800 53.54417 1.000 65.20521 583 ALA A CA 1
ATOM 4189 C C . ALA A 1 599 ? 23.70109 102.21463 54.28589 1.000 56.68768 583 ALA A C 1
ATOM 4190 O O . ALA A 1 599 ? 22.73052 102.48496 55.00560 1.000 56.39556 583 ALA A O 1
ATOM 4192 N N . ARG A 1 600 ? 24.12594 100.96112 54.11733 1.000 51.82954 584 ARG A N 1
ATOM 4193 C CA . ARG A 1 600 ? 23.45255 99.87891 54.82257 1.000 59.46811 584 ARG A CA 1
ATOM 4194 C C . ARG A 1 600 ? 23.72648 99.96160 56.32535 1.000 60.12476 584 ARG A C 1
ATOM 4195 O O . ARG A 1 600 ? 22.80028 99.85819 57.14231 1.000 57.50037 584 ARG A O 1
ATOM 4197 N N . LEU A 1 601 ? 24.99043 100.18921 56.70982 1.000 56.74596 585 LEU A N 1
ATOM 4198 C CA . LEU A 1 601 ? 25.31808 100.29355 58.13019 1.000 52.89533 585 LEU A CA 1
ATOM 4199 C C . LEU A 1 601 ? 24.58681 101.46228 58.77992 1.000 54.32090 585 LEU A C 1
ATOM 4200 O O . LEU A 1 601 ? 24.01547 101.31261 59.86923 1.000 52.29215 585 LEU A O 1
ATOM 4205 N N . LEU A 1 602 ? 24.57028 102.62951 58.11803 1.000 55.44941 586 LEU A N 1
ATOM 4206 C CA . LEU A 1 602 ? 23.90591 103.79487 58.70141 1.000 52.39236 586 LEU A CA 1
ATOM 4207 C C . LEU A 1 602 ? 22.40741 103.55848 58.85750 1.000 52.78664 586 LEU A C 1
ATOM 4208 O O . LEU A 1 602 ? 21.81791 103.90629 59.89152 1.000 55.20997 586 LEU A O 1
ATOM 4213 N N . GLU A 1 603 ? 21.77524 102.96977 57.83892 1.000 52.50112 587 GLU A N 1
ATOM 4214 C CA . GLU A 1 603 ? 20.35487 102.64112 57.92619 1.000 56.84652 587 GLU A CA 1
ATOM 4215 C C . GLU A 1 603 ? 20.10091 101.65330 59.05413 1.000 56.50769 587 GLU A C 1
ATOM 4216 O O . GLU A 1 603 ? 19.20419 101.85210 59.88219 1.000 56.98288 587 GLU A O 1
ATOM 4218 N N . SER A 1 604 ? 20.90140 100.58555 59.10213 1.000 49.41245 588 SER A N 1
ATOM 4219 C CA . SER A 1 604 ? 20.77551 99.57986 60.14757 1.000 48.86851 588 SER A CA 1
ATOM 4220 C C . SER A 1 604 ? 20.98791 100.16646 61.54024 1.000 56.99774 588 SER A C 1
ATOM 4221 O O . SER A 1 604 ? 20.28132 99.80542 62.48818 1.000 57.46433 588 SER A O 1
ATOM 4224 N N . ALA A 1 605 ? 21.96126 101.06308 61.69260 1.000 51.89779 589 ALA A N 1
ATOM 4225 C CA . ALA A 1 605 ? 22.23268 101.63774 63.00172 1.000 47.70193 589 ALA A CA 1
ATOM 4226 C C . ALA A 1 605 ? 21.27173 102.75915 63.36673 1.000 53.62384 589 ALA A C 1
ATOM 4227 O O . ALA A 1 605 ? 21.25106 103.18481 64.52923 1.000 49.38112 589 ALA A O 1
ATOM 4229 N N . GLY A 1 606 ? 20.47978 103.24955 62.41346 1.000 49.94961 590 GLY A N 1
ATOM 4230 C CA . GLY A 1 606 ? 19.57963 104.34755 62.69783 1.000 41.69771 590 GLY A CA 1
ATOM 4231 C C . GLY A 1 606 ? 20.24521 105.69803 62.79293 1.000 45.93839 590 GLY A C 1
ATOM 4232 O O . GLY A 1 606 ? 19.67128 106.61727 63.38280 1.000 52.68809 590 GLY A O 1
ATOM 4233 N N . ALA A 1 607 ? 21.43766 105.85466 62.22557 1.000 48.52047 591 ALA A N 1
ATOM 4234 C CA . ALA A 1 607 ? 22.18388 107.11119 62.31633 1.000 50.63546 591 ALA A CA 1
ATOM 4235 C C . ALA A 1 607 ? 21.69577 108.06767 61.23178 1.000 56.26664 591 ALA A C 1
ATOM 4236 O O . ALA A 1 607 ? 22.03724 107.92076 60.05528 1.000 60.67645 591 ALA A O 1
ATOM 4238 N N . GLY A 1 608 ? 20.91150 109.07096 61.62528 1.000 57.35548 592 GLY A N 1
ATOM 4239 C CA . GLY A 1 608 ? 20.39077 110.04014 60.67603 1.000 49.54965 592 GLY A CA 1
ATOM 4240 C C . GLY A 1 608 ? 21.33037 111.17031 60.29204 1.000 59.29556 592 GLY A C 1
ATOM 4241 O O . GLY A 1 608 ? 20.98705 111.95751 59.39979 1.000 59.46886 592 GLY A O 1
ATOM 4242 N N . ILE A 1 609 ? 22.48885 111.28745 60.94486 1.000 49.79859 593 ILE A N 1
ATOM 4243 C CA . ILE A 1 609 ? 23.46427 112.32933 60.64371 1.000 41.90459 593 ILE A CA 1
ATOM 4244 C C . ILE A 1 609 ? 24.79618 111.65636 60.37102 1.000 45.88155 593 ILE A C 1
ATOM 4245 O O . ILE A 1 609 ? 25.10152 110.60829 60.94947 1.000 49.24574 593 ILE A O 1
ATOM 4250 N N . VAL A 1 610 ? 25.57838 112.25083 59.46652 1.000 46.16140 594 VAL A N 1
ATOM 4251 C CA . VAL A 1 610 ? 26.92033 111.78960 59.11989 1.000 41.81592 594 VAL A CA 1
ATOM 4252 C C . VAL A 1 610 ? 27.84288 112.99594 59.07519 1.000 43.52387 594 VAL A C 1
ATOM 4253 O O . VAL A 1 610 ? 27.49089 114.02126 58.48919 1.000 53.32718 594 VAL A O 1
ATOM 4257 N N . LEU A 1 611 ? 29.02118 112.88321 59.67457 1.000 41.17859 595 LEU A N 1
ATOM 4258 C CA . LEU A 1 611 ? 30.08138 113.86215 59.47393 1.000 41.17214 595 LEU A CA 1
ATOM 4259 C C . LEU A 1 611 ? 31.15996 113.26206 58.58689 1.000 40.21037 595 LEU A C 1
ATOM 4260 O O . LEU A 1 611 ? 31.55053 112.10054 58.75826 1.000 41.43187 595 LEU A O 1
ATOM 4265 N N . THR A 1 612 ? 31.65164 114.06461 57.65088 1.000 41.19434 596 THR A N 1
ATOM 4266 C CA . THR A 1 612 ? 32.67089 113.60658 56.71504 1.000 45.75886 596 THR A CA 1
ATOM 4267 C C . THR A 1 612 ? 33.60527 114.76697 56.39939 1.000 46.72750 596 THR A C 1
ATOM 4268 O O . THR A 1 612 ? 33.56113 115.81728 57.04860 1.000 48.58957 596 THR A O 1
ATOM 4272 N N . GLN A 1 613 ? 34.47237 114.55744 55.41167 1.000 46.27200 597 GLN A N 1
ATOM 4273 C CA . GLN A 1 613 ? 35.40170 115.56710 54.92825 1.000 51.75487 597 GLN A CA 1
ATOM 4274 C C . GLN A 1 613 ? 34.95265 116.03327 53.54742 1.000 55.97136 597 GLN A C 1
ATOM 4275 O O . GLN A 1 613 ? 34.54826 115.21176 52.71346 1.000 54.46957 597 GLN A O 1
ATOM 4281 N N . SER A 1 614 ? 35.02951 117.35066 53.30115 1.000 50.83837 598 SER A N 1
ATOM 4282 C CA . SER A 1 614 ? 34.57514 117.87765 52.01226 1.000 57.22644 598 SER A CA 1
ATOM 4283 C C . SER A 1 614 ? 35.35997 117.27650 50.84605 1.000 50.42611 598 SER A C 1
ATOM 4284 O O . SER A 1 614 ? 34.76458 116.93734 49.81938 1.000 51.53759 598 SER A O 1
ATOM 4287 N N . ARG A 1 615 ? 36.68292 117.07961 50.99748 1.000 53.40148 599 ARG A N 1
ATOM 4288 C CA . ARG A 1 615 ? 37.49742 116.44068 49.95066 1.000 55.43610 599 ARG A CA 1
ATOM 4289 C C . ARG A 1 615 ? 37.04962 115.01934 49.63098 1.000 54.88601 599 ARG A C 1
ATOM 4290 O O . ARG A 1 615 ? 37.62484 114.37170 48.75257 1.000 63.14946 599 ARG A O 1
ATOM 4298 N N . LEU A 1 616 ? 36.03533 114.52464 50.33450 1.000 55.25499 600 LEU A N 1
ATOM 4299 C CA . LEU A 1 616 ? 35.65779 113.11938 50.28934 1.000 51.78857 600 LEU A CA 1
ATOM 4300 C C . LEU A 1 616 ? 34.17264 112.88777 50.07600 1.000 49.73194 600 LEU A C 1
ATOM 4301 O O . LEU A 1 616 ? 33.79520 111.77448 49.69970 1.000 55.02036 600 LEU A O 1
ATOM 4306 N N . ARG A 1 617 ? 33.32627 113.89849 50.29158 1.000 51.71458 601 ARG A N 1
ATOM 4307 C CA . ARG A 1 617 ? 31.87922 113.71073 50.29245 1.000 52.50252 601 ARG A CA 1
ATOM 4308 C C . ARG A 1 617 ? 31.38635 113.06943 48.99997 1.000 55.34881 601 ARG A C 1
ATOM 4309 O O . ARG A 1 617 ? 30.45397 112.25647 49.01936 1.000 53.17467 601 ARG A O 1
ATOM 4317 N N . ASP A 1 618 ? 32.02163 113.39709 47.86939 1.000 57.39402 602 ASP A N 1
ATOM 4318 C CA . ASP A 1 618 ? 31.45232 113.03991 46.57088 1.000 58.62302 602 ASP A CA 1
ATOM 4319 C C . ASP A 1 618 ? 31.59377 111.55170 46.23379 1.000 63.22082 602 ASP A C 1
ATOM 4320 O O . ASP A 1 618 ? 30.77436 111.01528 45.47797 1.000 63.90321 602 ASP A O 1
ATOM 4325 N N . GLU A 1 619 ? 32.58813 110.85550 46.78509 1.000 60.42030 603 GLU A N 1
ATOM 4326 C CA . GLU A 1 619 ? 32.72186 109.42978 46.52829 1.000 60.26305 603 GLU A CA 1
ATOM 4327 C C . GLU A 1 619 ? 31.94706 108.55688 47.52815 1.000 64.40081 603 GLU A C 1
ATOM 4328 O O . GLU A 1 619 ? 32.25224 107.36566 47.66456 1.000 65.44014 603 GLU A O 1
ATOM 4334 N N . LEU A 1 620 ? 30.93460 109.10051 48.20190 1.000 63.10659 604 LEU A N 1
ATOM 4335 C CA . LEU A 1 620 ? 30.13930 108.33151 49.15575 1.000 65.16490 604 LEU A CA 1
ATOM 4336 C C . LEU A 1 620 ? 28.67575 108.31537 48.73333 1.000 59.92387 6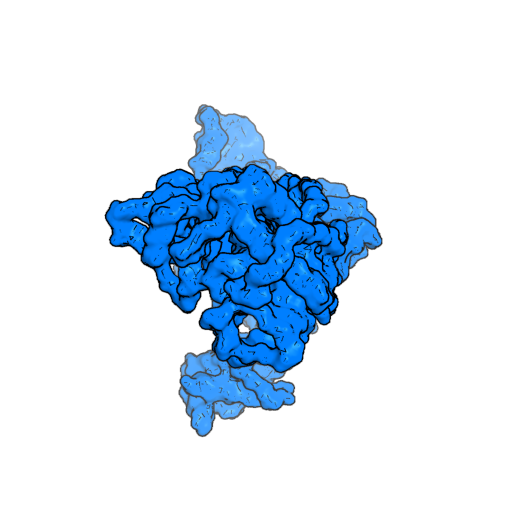04 LEU A C 1
ATOM 4337 O O . LEU A 1 620 ? 28.10860 109.36450 48.40065 1.000 55.46583 604 LEU A O 1
ATOM 4342 N N . ASP A 1 621 ? 28.06663 107.12591 48.78113 1.000 58.85394 605 ASP A N 1
ATOM 4343 C CA . ASP A 1 621 ? 26.66239 106.91824 48.42493 1.000 62.53006 605 ASP A CA 1
ATOM 4344 C C . ASP A 1 621 ? 25.85799 106.92941 49.72245 1.000 69.30185 605 ASP A C 1
ATOM 4345 O O . ASP A 1 621 ? 25.61942 105.89029 50.34083 1.000 82.17332 605 ASP A O 1
ATOM 4347 N N . LEU A 1 622 ? 25.44818 108.11826 50.14290 1.000 67.95919 606 LEU A N 1
ATOM 4348 C CA . LEU A 1 622 ? 24.66249 108.24387 51.36198 1.000 69.15617 606 LEU A CA 1
ATOM 4349 C C . LEU A 1 622 ? 23.20307 108.50474 51.01116 1.000 70.30843 606 LEU A C 1
ATOM 4350 O O . LEU A 1 622 ? 22.91712 109.29177 50.10251 1.000 70.38751 606 LEU A O 1
ATOM 4355 N N . PRO A 1 623 ? 22.26246 107.85660 51.69837 1.000 75.48405 607 PRO A N 1
ATOM 4356 C CA . PRO A 1 623 ? 20.84158 108.01717 51.34658 1.000 72.62418 607 PRO A CA 1
ATOM 4357 C C . PRO A 1 623 ? 20.39323 109.46059 51.51202 1.000 75.28089 607 PRO A C 1
ATOM 4358 O O . PRO A 1 623 ? 21.03664 110.25843 52.19240 1.000 81.08469 607 PRO A O 1
ATOM 4362 N N . ALA A 1 624 ? 19.26207 109.79251 50.88195 1.000 76.27936 608 ALA A N 1
ATOM 4363 C CA . ALA A 1 624 ? 18.91089 111.19871 50.67696 1.000 74.32945 608 ALA A CA 1
ATOM 4364 C C . ALA A 1 624 ? 18.38714 111.88128 51.94063 1.000 83.11284 608 ALA A C 1
ATOM 4365 O O . ALA A 1 624 ? 18.56118 113.10198 52.09871 1.000 78.84788 608 ALA A O 1
ATOM 4367 N N . GLY A 1 625 ? 17.75557 111.13269 52.84837 1.000 78.91640 609 GLY A N 1
ATOM 4368 C CA . GLY A 1 625 ? 17.23985 111.73410 54.06910 1.000 76.93239 609 GLY A CA 1
ATOM 4369 C C . GLY A 1 625 ? 18.29432 112.02481 55.12349 1.000 72.36572 609 GLY A C 1
ATOM 4370 O O . GLY A 1 625 ? 17.97410 112.46706 56.22884 1.000 72.46823 609 GLY A O 1
ATOM 4371 N N . THR A 1 626 ? 19.55899 111.78857 54.78548 1.000 72.61289 610 THR A N 1
ATOM 4372 C CA . THR A 1 626 ? 20.66609 111.90362 55.72483 1.000 65.61893 610 THR A CA 1
ATOM 4373 C C . THR A 1 626 ? 21.19204 113.33178 55.72975 1.000 58.12163 610 THR A C 1
ATOM 4374 O O . THR A 1 626 ? 21.37525 113.93201 54.66625 1.000 63.82032 610 THR A O 1
ATOM 4378 N N . THR A 1 627 ? 21.41542 113.87432 56.92676 1.000 49.82986 611 THR A N 1
ATOM 4379 C CA . THR A 1 627 ? 22.18704 115.09907 57.08063 1.000 45.14680 611 THR A CA 1
ATOM 4380 C C . THR A 1 627 ? 23.66763 114.76012 57.00201 1.000 46.14070 611 THR A C 1
ATOM 4381 O O . THR A 1 627 ? 24.15599 113.91144 57.75280 1.000 47.44699 611 THR A O 1
ATOM 4385 N N . VAL A 1 628 ? 24.36968 115.38988 56.06668 1.000 47.11213 612 VAL A N 1
ATOM 4386 C CA . VAL A 1 628 ? 25.79135 115.16747 55.85617 1.000 45.25282 612 VAL A CA 1
ATOM 4387 C C . VAL A 1 628 ? 26.48508 116.49515 56.07418 1.000 43.20699 612 VAL A C 1
ATOM 4388 O O . VAL A 1 628 ? 26.31375 117.42767 55.28401 1.000 47.46877 612 VAL A O 1
ATOM 4392 N N . LEU A 1 629 ? 27.25276 116.59517 57.14522 1.000 43.44120 613 LEU A N 1
ATOM 4393 C CA . LEU A 1 629 ? 28.00196 117.79805 57.43486 1.000 37.78926 613 LEU A CA 1
ATOM 4394 C C . LEU A 1 629 ? 29.48579 117.52562 57.23871 1.000 47.58663 613 LEU A C 1
ATOM 4395 O O . LEU A 1 629 ? 29.98057 116.44345 57.57068 1.000 50.17311 613 LEU A O 1
ATOM 4400 N N . ARG A 1 630 ? 30.19178 118.49486 56.67785 1.000 46.68998 614 ARG A N 1
ATOM 4401 C CA . ARG A 1 630 ? 31.61742 118.35732 56.40928 1.000 50.38284 614 ARG A CA 1
ATOM 4402 C C . ARG A 1 630 ? 32.37654 119.01785 57.55506 1.000 54.29375 614 ARG A C 1
ATOM 4403 O O . ARG A 1 630 ? 32.30174 120.23752 57.73557 1.000 47.34128 614 ARG A O 1
ATOM 4411 N N . ALA A 1 631 ? 33.08778 118.19714 58.34073 1.000 54.81135 615 ALA A N 1
ATOM 4412 C CA . ALA A 1 631 ? 33.78642 118.68025 59.52928 1.000 46.63536 615 ALA A CA 1
ATOM 4413 C C . ALA A 1 631 ? 34.60764 119.93322 59.26319 1.000 52.99869 615 ALA A C 1
ATOM 4414 O O . ALA A 1 631 ? 34.71038 120.80682 60.13264 1.000 54.04662 615 ALA A O 1
ATOM 4416 N N . ASP A 1 632 ? 35.19422 120.04533 58.07734 1.000 52.80429 616 ASP A N 1
ATOM 4417 C CA . ASP A 1 632 ? 36.20111 121.06202 57.83849 1.000 56.44423 616 ASP A CA 1
ATOM 4418 C C . ASP A 1 632 ? 35.65896 122.32777 57.18605 1.000 53.49437 616 ASP A C 1
ATOM 4419 O O . ASP A 1 632 ? 36.42122 123.28650 57.05007 1.000 53.64148 616 ASP A O 1
ATOM 4424 N N . THR A 1 633 ? 34.36679 122.36979 56.78215 1.000 50.80972 617 THR A N 1
ATOM 4425 C CA . THR A 1 633 ? 33.82680 123.61051 56.21488 1.000 50.60170 617 THR A CA 1
ATOM 4426 C C . THR A 1 633 ? 32.47215 124.02937 56.79613 1.000 52.02378 617 THR A C 1
ATOM 4427 O O . THR A 1 633 ? 32.25488 125.22383 57.02271 1.000 54.07569 617 THR A O 1
ATOM 4431 N N . ASP A 1 634 ? 31.56406 123.08608 57.06165 1.000 46.42833 618 ASP A N 1
ATOM 4432 C CA . ASP A 1 634 ? 30.18076 123.38202 57.44654 1.000 45.46232 618 ASP A CA 1
ATOM 4433 C C . ASP A 1 634 ? 30.01572 123.85011 58.89804 1.000 49.08909 618 ASP A C 1
ATOM 4434 O O . ASP A 1 634 ? 28.87495 123.98617 59.35078 1.000 51.74241 618 ASP A O 1
ATOM 4439 N N . PHE A 1 635 ? 31.10120 124.09360 59.63898 1.000 47.55326 619 PHE A N 1
ATOM 4440 C CA . PHE A 1 635 ? 31.01744 124.41704 61.05926 1.000 48.63822 619 PHE A CA 1
ATOM 4441 C C . PHE A 1 635 ? 31.78871 125.67804 61.41661 1.000 52.97921 619 PHE A C 1
ATOM 4442 O O . PHE A 1 635 ? 31.89030 126.00249 62.61122 1.000 51.28757 619 PHE A O 1
ATOM 4450 N N . GLU A 1 636 ? 32.33897 126.38707 60.41953 1.000 55.00269 620 GLU A N 1
ATOM 4451 C CA . GLU A 1 636 ? 33.24750 127.50951 60.65205 1.000 52.21368 620 GLU A CA 1
ATOM 4452 C C . GLU A 1 636 ? 32.57684 128.69313 61.33950 1.000 50.39804 620 GLU A C 1
ATOM 4453 O O . GLU A 1 636 ? 33.27054 129.49051 61.97941 1.000 51.28327 620 GLU A O 1
ATOM 4459 N N . THR A 1 637 ? 31.25632 128.83330 61.24129 1.000 50.13756 621 THR A N 1
ATOM 4460 C CA . THR A 1 637 ? 30.57227 129.93361 61.91332 1.000 59.69059 621 THR A CA 1
ATOM 4461 C C . THR A 1 637 ? 29.82677 129.50730 63.18163 1.000 55.77197 621 THR A C 1
ATOM 4462 O O . THR A 1 637 ? 29.05559 130.30088 63.72550 1.000 57.86305 621 THR A O 1
ATOM 4466 N N . ALA A 1 638 ? 30.03719 128.29102 63.67387 1.000 55.37772 622 ALA A N 1
ATOM 4467 C CA . ALA A 1 638 ? 29.28728 127.84741 64.84016 1.000 50.35987 622 ALA A CA 1
ATOM 4468 C C . ALA A 1 638 ? 29.88584 128.42688 66.12337 1.000 46.03592 622 ALA A C 1
ATOM 4469 O O . ALA A 1 638 ? 31.03014 128.88341 66.15721 1.000 48.21878 622 ALA A O 1
ATOM 4471 N N . SER A 1 639 ? 29.07970 128.42934 67.18216 1.000 44.22702 623 SER A N 1
ATOM 4472 C CA . SER A 1 639 ? 29.57269 128.82671 68.49656 1.000 41.73919 623 SER A CA 1
ATOM 4473 C C . SER A 1 639 ? 30.70495 127.91299 68.97397 1.000 49.75220 623 SER A C 1
ATOM 4474 O O . SER A 1 639 ? 30.66734 126.69122 68.78968 1.000 45.84647 623 SER A O 1
ATOM 4477 N N . THR A 1 640 ? 31.72210 128.50967 69.59916 1.000 47.21276 624 THR A N 1
ATOM 4478 C CA . THR A 1 640 ? 32.72249 127.75882 70.34709 1.000 44.71576 624 THR A CA 1
ATOM 4479 C C . THR A 1 640 ? 32.48974 127.82599 71.84936 1.000 47.34707 624 THR A C 1
ATOM 4480 O O . THR A 1 640 ? 33.43101 127.62082 72.62532 1.000 48.14173 624 THR A O 1
ATOM 4484 N N . ALA A 1 641 ? 31.26674 128.11639 72.27077 1.000 43.34558 625 ALA A N 1
ATOM 4485 C CA . ALA A 1 641 ? 30.96673 128.16767 73.69252 1.000 48.13578 625 ALA A CA 1
ATOM 4486 C C . ALA A 1 641 ? 31.01452 126.76223 74.27960 1.000 50.17725 625 ALA A C 1
ATOM 4487 O O . ALA A 1 641 ? 30.36452 125.85435 73.74289 1.000 45.05728 625 ALA A O 1
ATOM 4489 N N . PRO A 1 642 ? 31.77622 126.53979 75.36898 1.000 51.34330 626 PRO A N 1
ATOM 4490 C CA . PRO A 1 642 ? 31.73636 125.24533 76.05495 1.000 44.78369 626 PRO A CA 1
ATOM 4491 C C . PRO A 1 642 ? 30.31977 124.73683 76.20465 1.000 47.79748 626 PRO A C 1
ATOM 4492 O O . PRO A 1 642 ? 29.39471 125.50214 76.48118 1.000 48.37781 626 PRO A O 1
ATOM 4496 N N . LEU A 1 643 ? 30.14363 123.44786 75.95360 1.000 51.57091 627 LEU A N 1
ATOM 4497 C CA . LEU A 1 643 ? 28.84518 122.80094 75.94553 1.000 50.76708 627 LEU A CA 1
ATOM 4498 C C . LEU A 1 643 ? 28.72565 121.93539 77.19160 1.000 55.55564 627 LEU A C 1
ATOM 4499 O O . LEU A 1 643 ? 29.71970 121.40579 77.69725 1.000 55.15973 627 LEU A O 1
ATOM 4504 N N . THR A 1 644 ? 27.51713 121.80990 77.70037 1.000 57.39541 628 THR A N 1
ATOM 4505 C CA . THR A 1 644 ? 27.62217 121.12498 78.96707 1.000 52.79238 628 THR A CA 1
ATOM 4506 C C . THR A 1 644 ? 27.10246 119.69373 78.84753 1.000 61.69702 628 THR A C 1
ATOM 4507 O O . THR A 1 644 ? 26.10453 119.44921 78.15113 1.000 57.68563 628 THR A O 1
ATOM 4511 N N . PRO A 1 645 ? 27.79228 118.73057 79.47154 1.000 58.27258 629 PRO A N 1
ATOM 4512 C CA . PRO A 1 645 ? 27.50102 117.31464 79.20099 1.000 49.99513 629 PRO A CA 1
ATOM 4513 C C . PRO A 1 645 ? 26.09012 116.93848 79.61786 1.000 50.39833 629 PRO A C 1
ATOM 4514 O O . PRO A 1 645 ? 25.58583 117.39803 80.64297 1.000 50.62124 629 PRO A O 1
ATOM 4518 N N . VAL A 1 646 ? 25.43693 116.11107 78.79703 1.000 44.56138 630 VAL A N 1
ATOM 4519 C CA . VAL A 1 646 ? 24.07580 115.67920 79.08231 1.000 41.78909 630 VAL A CA 1
ATOM 4520 C C . VAL A 1 646 ? 23.89840 114.16869 79.03244 1.000 45.07433 630 VAL A C 1
ATOM 4521 O O . VAL A 1 646 ? 22.79578 113.68413 79.28738 1.000 57.69094 630 VAL A O 1
ATOM 4525 N N . GLN A 1 647 ? 24.93865 113.39584 78.72946 1.000 41.48129 631 GLN A N 1
ATOM 4526 C CA . GLN A 1 647 ? 24.86689 111.94612 78.87917 1.000 41.95040 631 GLN A CA 1
ATOM 4527 C C . GLN A 1 647 ? 25.61742 111.52551 80.14299 1.000 38.37861 631 GLN A C 1
ATOM 4528 O O . GLN A 1 647 ? 26.28216 112.32839 80.79800 1.000 42.62842 631 GLN A O 1
ATOM 4534 N N . GLY A 1 648 ? 25.47746 110.25665 80.50554 1.000 40.30394 632 GLY A N 1
ATOM 4535 C CA . GLY A 1 648 ? 26.10545 109.73024 81.69799 1.000 31.31750 632 GLY A CA 1
ATOM 4536 C C . GLY A 1 648 ? 27.16858 108.69857 81.38460 1.000 36.10038 632 GLY A C 1
ATOM 4537 O O . GLY A 1 648 ? 27.26387 108.18445 80.27209 1.000 35.51313 632 GLY A O 1
ATOM 4538 N N . PRO A 1 649 ? 27.97180 108.34727 82.38357 1.000 39.86321 633 PRO A N 1
ATOM 4539 C CA . PRO A 1 649 ? 29.15435 107.51286 82.11705 1.000 30.58401 633 PRO A CA 1
ATOM 4540 C C . PRO A 1 649 ? 28.82952 106.13895 81.57524 1.000 31.25702 633 PRO A C 1
ATOM 4541 O O . PRO A 1 649 ? 29.69892 105.51436 80.95139 1.000 33.15236 633 PRO A O 1
ATOM 4545 N N . ASP A 1 650 ? 27.62911 105.62861 81.81430 1.000 30.39148 634 ASP A N 1
ATOM 4546 C CA . ASP A 1 650 ? 27.25152 104.30480 81.34666 1.000 31.37175 634 ASP A CA 1
ATOM 4547 C C . ASP A 1 650 ? 26.40183 104.37521 80.09111 1.000 34.35094 634 ASP A C 1
ATOM 4548 O O . ASP A 1 650 ? 25.84651 103.35470 79.67137 1.000 39.99676 634 ASP A O 1
ATOM 4553 N N . ASP A 1 651 ? 26.27922 105.56889 79.49586 1.000 30.71105 635 ASP A N 1
ATOM 4554 C CA . ASP A 1 651 ? 25.70115 105.74609 78.17468 1.000 38.86640 635 ASP A CA 1
ATOM 4555 C C . ASP A 1 651 ? 26.72657 105.43987 77.08790 1.000 39.85247 635 ASP A C 1
ATOM 4556 O O . ASP A 1 651 ? 27.93804 105.56209 77.30523 1.000 41.23232 635 ASP A O 1
ATOM 4561 N N . PRO A 1 652 ? 26.26358 105.04776 75.90538 1.000 37.91286 636 PRO A N 1
ATOM 4562 C CA . PRO A 1 652 ? 27.19621 104.69559 74.83026 1.000 37.39678 636 PRO A CA 1
ATOM 4563 C C . PRO A 1 652 ? 28.08753 105.86021 74.44455 1.000 31.38554 636 PRO A C 1
ATOM 4564 O O . PRO A 1 652 ? 27.64590 107.00207 74.34929 1.000 37.37577 636 PRO A O 1
ATOM 4568 N N . ALA A 1 653 ? 29.36171 105.55408 74.23263 1.000 33.04145 637 ALA A N 1
ATOM 4569 C CA . ALA A 1 653 ? 30.29839 106.47605 73.61338 1.000 32.97588 637 ALA A CA 1
ATOM 4570 C C . ALA A 1 653 ? 30.49114 106.18913 72.13408 1.000 36.91510 637 ALA A C 1
ATOM 4571 O O . ALA A 1 653 ? 30.73234 107.11643 71.35868 1.000 34.85385 637 ALA A O 1
ATOM 4573 N N . TYR A 1 654 ? 30.37352 104.93179 71.71709 1.000 34.51834 638 TYR A N 1
ATOM 4574 C CA . TYR A 1 654 ? 30.54022 104.62716 70.30761 1.000 33.62369 638 TYR A CA 1
ATOM 4575 C C . TYR A 1 654 ? 29.86895 103.30241 69.99528 1.000 34.70929 638 TYR A C 1
ATOM 4576 O O . TYR A 1 654 ? 29.54363 102.52526 70.89759 1.000 37.79938 638 TYR A O 1
ATOM 4585 N N . VAL A 1 655 ? 29.63865 103.07334 68.70121 1.000 33.72099 639 VAL A N 1
ATOM 4586 C CA . VAL A 1 655 ? 29.19378 101.78262 68.18188 1.000 36.61516 639 VAL A CA 1
ATOM 4587 C C . VAL A 1 655 ? 30.14406 101.38983 67.05895 1.000 38.04479 639 VAL A C 1
ATOM 4588 O O . VAL A 1 655 ? 30.26848 102.12185 66.07372 1.000 39.44050 639 VAL A O 1
ATOM 4592 N N . ILE A 1 656 ? 30.82507 100.25292 67.20749 1.000 34.58140 640 ILE A N 1
ATOM 4593 C CA . ILE A 1 656 ? 31.76949 99.77433 66.20781 1.000 30.32908 640 ILE A CA 1
ATOM 4594 C C . ILE A 1 656 ? 31.27084 98.44234 65.66479 1.000 39.64243 640 ILE A C 1
ATOM 4595 O O . ILE A 1 656 ? 30.99194 97.51449 66.43662 1.000 41.17718 640 ILE A O 1
ATOM 4600 N N . TYR A 1 657 ? 31.14131 98.36132 64.33702 1.000 42.97474 641 TYR A N 1
ATOM 4601 C CA . TYR A 1 657 ? 30.64941 97.16263 63.67136 1.000 40.14350 641 TYR A CA 1
ATOM 4602 C C . TYR A 1 657 ? 31.77088 96.15000 63.46789 1.000 41.04946 641 TYR A C 1
ATOM 4603 O O . TYR A 1 657 ? 32.91963 96.51080 63.19635 1.000 41.26204 641 TYR A O 1
ATOM 4612 N N . THR A 1 658 ? 31.43308 94.87601 63.64384 1.000 48.18148 642 THR A N 1
ATOM 4613 C CA . THR A 1 658 ? 32.34386 93.76371 63.39963 1.000 59.65868 642 THR A CA 1
ATOM 4614 C C . THR A 1 658 ? 31.64950 92.72356 62.52708 1.000 62.76558 642 THR A C 1
ATOM 4615 O O . THR A 1 658 ? 30.41796 92.70689 62.41061 1.000 60.10336 642 THR A O 1
ATOM 4619 N N . SER A 1 659 ? 32.47082 91.86964 61.90491 1.000 71.45173 643 SER A N 1
ATOM 4620 C CA . SER A 1 659 ? 32.04821 90.70250 61.10914 1.000 68.02672 643 SER A CA 1
ATOM 4621 C C . SER A 1 659 ? 30.69075 90.09087 61.49910 1.000 75.18567 643 SER A C 1
ATOM 4622 O O . SER A 1 659 ? 30.57858 89.32176 62.46657 1.000 75.29725 643 SER A O 1
ATOM 4625 N N . GLU A 1 664 ? 25.53295 88.55691 59.28200 1.000 74.77961 648 GLU A N 1
ATOM 4626 C CA . GLU A 1 664 ? 25.19832 89.96187 59.51628 1.000 78.45805 648 GLU A CA 1
ATOM 4627 C C . GLU A 1 664 ? 26.25007 90.61791 60.40518 1.000 77.71320 648 GLU A C 1
ATOM 4628 O O . GLU A 1 664 ? 26.78168 89.99380 61.32656 1.000 80.46711 648 GLU A O 1
ATOM 4630 N N . PRO A 1 665 ? 26.55809 91.88104 60.13339 1.000 78.25972 649 PRO A N 1
ATOM 4631 C CA . PRO A 1 665 ? 27.49508 92.60321 61.00012 1.000 71.82496 649 PRO A CA 1
ATOM 4632 C C . PRO A 1 665 ? 26.80410 93.00263 62.29368 1.000 60.45653 649 PRO A C 1
ATOM 4633 O O . PRO A 1 665 ? 25.62495 93.36285 62.30073 1.000 61.66581 649 PRO A O 1
ATOM 4637 N N . LYS A 1 666 ? 27.53291 92.90672 63.40230 1.000 52.85555 650 LYS A N 1
ATOM 4638 C CA . LYS A 1 666 ? 26.99873 93.32069 64.69267 1.000 58.07902 650 LYS A CA 1
ATOM 4639 C C . LYS A 1 666 ? 27.61382 94.65146 65.12733 1.000 46.19144 650 LYS A C 1
ATOM 4640 O O . LYS A 1 666 ? 28.81512 94.89341 64.94658 1.000 41.86794 650 LYS A O 1
ATOM 4646 N N . GLY A 1 667 ? 26.76371 95.52924 65.65156 1.000 39.31495 651 GLY A N 1
ATOM 4647 C CA . GLY A 1 667 ? 27.20443 96.78525 66.22722 1.000 37.54983 651 GLY A CA 1
ATOM 4648 C C . GLY A 1 667 ? 27.53940 96.64433 67.70500 1.000 41.70467 651 GLY A C 1
ATOM 4649 O O . GLY A 1 667 ? 26.65680 96.37981 68.53161 1.000 35.43529 651 GLY A O 1
ATOM 4650 N N . VAL A 1 668 ? 28.81626 96.80570 68.04260 1.000 37.95133 652 VAL A N 1
ATOM 4651 C CA . VAL A 1 668 ? 29.29356 96.66833 69.41261 1.000 33.12828 652 VAL A CA 1
ATOM 4652 C C . VAL A 1 668 ? 29.16804 98.03351 70.08848 1.000 34.56786 652 VAL A C 1
ATOM 4653 O O . VAL A 1 668 ? 29.83882 98.98946 69.69818 1.000 35.10099 652 VAL A O 1
ATOM 4657 N N . VAL A 1 669 ? 28.28602 98.12892 71.08269 1.000 33.03772 653 VAL A N 1
ATOM 4658 C CA . VAL A 1 669 ? 27.97696 99.36965 71.79208 1.000 32.02789 653 VAL A CA 1
ATOM 4659 C C . VAL A 1 669 ? 28.82361 99.42441 73.05519 1.000 34.20356 653 VAL A C 1
ATOM 4660 O O . VAL A 1 669 ? 28.68401 98.56126 73.92936 1.000 35.76207 653 VAL A O 1
ATOM 4664 N N . VAL A 1 670 ? 29.68519 100.44065 73.17507 1.000 33.09002 654 VAL A N 1
ATOM 4665 C CA . VAL A 1 670 ? 30.59945 100.57706 74.30888 1.000 28.79783 654 VAL A CA 1
ATOM 4666 C C . VAL A 1 670 ? 30.32506 101.89186 75.04330 1.000 34.37075 654 VAL A C 1
ATOM 4667 O O . VAL A 1 670 ? 30.16222 102.94115 74.40918 1.000 37.02917 654 VAL A O 1
ATOM 4671 N N . ALA A 1 671 ? 30.30209 101.84392 76.38356 1.000 32.71073 655 ALA A N 1
ATOM 4672 C CA . ALA A 1 671 ? 30.01227 103.02032 77.20405 1.000 29.08241 655 ALA A CA 1
ATOM 4673 C C . ALA A 1 671 ? 31.28228 103.78380 77.59367 1.000 29.79285 655 ALA A C 1
ATOM 4674 O O . ALA A 1 671 ? 32.39830 103.28285 77.46106 1.000 32.51761 655 ALA A O 1
ATOM 4676 N N . HIS A 1 672 ? 31.09431 105.03047 78.06180 1.000 30.38686 656 HIS A N 1
ATOM 4677 C CA . HIS A 1 672 ? 32.22319 105.87097 78.48358 1.000 26.16721 656 HIS A CA 1
ATOM 4678 C C . HIS A 1 672 ? 33.04102 105.20447 79.58441 1.000 31.50353 656 HIS A C 1
ATOM 4679 O O . HIS A 1 672 ? 34.28074 105.27091 79.57818 1.000 30.00911 656 HIS A O 1
ATOM 4686 N N . ARG A 1 673 ? 32.35691 104.60656 80.57009 1.000 24.38702 657 ARG A N 1
ATOM 4687 C CA . ARG A 1 673 ? 33.03152 104.11620 81.76728 1.000 27.53312 657 ARG A CA 1
ATOM 4688 C C . ARG A 1 673 ? 34.10521 103.08813 81.42477 1.000 29.22673 657 ARG A C 1
ATOM 4689 O O . ARG A 1 673 ? 35.24902 103.18947 81.88756 1.000 29.25399 657 ARG A O 1
ATOM 4697 N N . GLY A 1 674 ? 33.76865 102.11508 80.57669 1.000 28.18430 658 GLY A N 1
ATOM 4698 C CA . GLY A 1 674 ? 34.74756 101.11119 80.18272 1.000 24.68781 658 GLY A CA 1
ATOM 4699 C C . GLY A 1 674 ? 35.94096 101.66540 79.41562 1.000 31.49283 658 GLY A C 1
ATOM 4700 O O . GLY A 1 674 ? 37.04997 101.13419 79.52212 1.000 32.61229 658 GLY A O 1
ATOM 4701 N N . VAL A 1 675 ? 35.73883 102.72125 78.61139 1.000 28.04536 659 VAL A N 1
ATOM 4702 C CA . VAL A 1 675 ? 36.88415 103.33539 77.92875 1.000 23.77647 659 VAL A CA 1
ATOM 4703 C C . VAL A 1 675 ? 37.75946 104.10922 78.92261 1.000 33.29966 659 VAL A C 1
ATOM 4704 O O . VAL A 1 675 ? 38.99696 104.07584 78.82816 1.000 31.97304 659 VAL A O 1
ATOM 4708 N N . ALA A 1 676 ? 37.13536 104.85550 79.86091 1.000 24.65383 660 ALA A N 1
ATOM 4709 C CA . ALA A 1 676 ? 37.89653 105.50159 80.93138 1.000 31.56787 660 ALA A CA 1
ATOM 4710 C C . ALA A 1 676 ? 38.73639 104.48466 81.69222 1.000 26.87118 660 ALA A C 1
ATOM 4711 O O . ALA A 1 676 ? 39.89807 104.74552 82.01549 1.000 31.48529 660 ALA A O 1
ATOM 4713 N N . ASN A 1 677 ? 38.17719 103.30524 81.95754 1.000 29.46503 661 ASN A N 1
ATOM 4714 C CA . ASN A 1 677 ? 38.95513 102.24100 82.58574 1.000 26.64089 661 ASN A CA 1
ATOM 4715 C C . ASN A 1 677 ? 40.19991 101.88988 81.76788 1.000 25.81791 661 ASN A C 1
ATOM 4716 O O . ASN A 1 677 ? 41.31792 101.88760 82.29397 1.000 26.98103 661 ASN A O 1
ATOM 4721 N N . LEU A 1 678 ? 40.03275 101.60365 80.46823 1.000 29.72893 662 LEU A N 1
ATOM 4722 C CA . LEU A 1 678 ? 41.18744 101.33430 79.60352 1.000 25.30391 662 LEU A CA 1
ATOM 4723 C C . LEU A 1 678 ? 42.22260 102.45779 79.66857 1.000 30.74566 662 LEU A C 1
ATOM 4724 O O . LEU A 1 678 ? 43.42119 102.21321 79.84780 1.000 31.31453 662 LEU A O 1
ATOM 4729 N N . VAL A 1 679 ? 41.77399 103.70270 79.50989 1.000 33.01871 663 VAL A N 1
ATOM 4730 C CA . VAL A 1 679 ? 42.69308 104.83294 79.43345 1.000 29.20430 663 VAL A CA 1
ATOM 4731 C C . VAL A 1 679 ? 43.44531 105.00847 80.74681 1.000 29.09213 663 VAL A C 1
ATOM 4732 O O . VAL A 1 679 ? 44.65951 105.22790 80.76141 1.000 28.09211 663 VAL A O 1
ATOM 4736 N N . ARG A 1 680 ? 42.74204 104.89938 81.86876 1.000 28.34901 664 ARG A N 1
ATOM 4737 C CA . ARG A 1 680 ? 43.39589 105.05524 83.16127 1.000 31.90600 664 ARG A CA 1
ATOM 4738 C C . ARG A 1 680 ? 44.39468 103.92639 83.41256 1.000 37.30308 664 ARG A C 1
ATOM 4739 O O . ARG A 1 680 ? 45.50212 104.17841 83.90034 1.000 35.37021 664 ARG A O 1
ATOM 4747 N N . ASP A 1 681 ? 44.04549 102.68430 83.03725 1.000 29.50866 665 ASP A N 1
ATOM 4748 C CA . ASP A 1 681 ? 44.96403 101.56505 83.24664 1.000 32.58238 665 ASP A CA 1
ATOM 4749 C C . ASP A 1 681 ? 46.25363 101.75398 82.45407 1.000 34.72981 665 ASP A C 1
ATOM 4750 O O . ASP A 1 681 ? 47.35229 101.53921 82.98054 1.000 29.09983 665 ASP A O 1
ATOM 4755 N N . VAL A 1 682 ? 46.13443 102.14101 81.17883 1.000 32.62069 666 VAL A N 1
ATOM 4756 C CA . VAL A 1 682 ? 47.30433 102.27418 80.31683 1.000 30.34662 666 VAL A CA 1
ATOM 4757 C C . VAL A 1 682 ? 48.20422 103.40630 80.80978 1.000 34.09518 666 VAL A C 1
ATOM 4758 O O . VAL A 1 682 ? 49.42938 103.27468 80.82404 1.000 35.30779 666 VAL A O 1
ATOM 4762 N N . ARG A 1 683 ? 47.61565 104.52351 81.24700 1.000 36.73864 667 ARG A N 1
ATOM 4763 C CA . ARG A 1 683 ? 48.42201 105.64965 81.71546 1.000 39.78892 667 ARG A CA 1
ATOM 4764 C C . ARG A 1 683 ? 49.30961 105.25003 82.89032 1.000 40.96196 667 ARG A C 1
ATOM 4765 O O . ARG A 1 683 ? 50.50145 105.57356 82.92115 1.000 38.94064 667 ARG A O 1
ATOM 4773 N N . ARG A 1 684 ? 48.74044 104.55369 83.87466 1.000 41.35348 668 ARG A N 1
ATOM 4774 C CA . ARG A 1 684 ? 49.52248 104.15444 85.03664 1.000 42.76546 668 ARG A CA 1
ATOM 4775 C C . ARG A 1 684 ? 50.49322 103.03692 84.68155 1.000 42.20822 668 ARG A C 1
ATOM 4776 O O . ARG A 1 684 ? 51.66617 103.06853 85.07202 1.000 42.39343 668 ARG A O 1
ATOM 4784 N N . ARG A 1 685 ? 50.03024 102.05541 83.91777 1.000 37.28564 669 ARG A N 1
ATOM 4785 C CA . ARG A 1 685 ? 50.84783 100.88002 83.66537 1.000 37.86064 669 ARG A CA 1
ATOM 4786 C C . ARG A 1 685 ? 52.07040 101.20637 82.80735 1.000 41.58252 669 ARG A C 1
ATOM 4787 O O . ARG A 1 685 ? 53.12437 100.58628 82.97330 1.000 44.56233 669 ARG A O 1
ATOM 4795 N N . PHE A 1 686 ? 51.96596 102.17018 81.89542 1.000 37.09426 670 PHE A N 1
ATOM 4796 C CA . PHE A 1 686 ? 53.04912 102.44155 80.96350 1.000 40.70519 670 PHE A CA 1
ATOM 4797 C C . PHE A 1 686 ? 53.56242 103.85907 81.11295 1.000 42.28224 670 PHE A C 1
ATOM 4798 O O . PHE A 1 686 ? 54.35016 104.32263 80.27388 1.000 47.54688 670 PHE A O 1
ATOM 4806 N N . ALA A 1 687 ? 53.13417 104.54776 82.16609 1.000 41.40963 671 ALA A N 1
ATOM 4807 C CA . ALA A 1 687 ? 53.62548 105.87438 82.51529 1.000 39.32903 671 ALA A CA 1
ATOM 4808 C C . ALA A 1 687 ? 53.53049 106.84202 81.33299 1.000 38.91177 671 ALA A C 1
ATOM 4809 O O . ALA A 1 687 ? 54.50213 107.49963 80.95942 1.000 44.46934 671 ALA A O 1
ATOM 4811 N N . VAL A 1 688 ? 52.33363 106.93333 80.74690 1.000 40.63432 672 VAL A N 1
ATOM 4812 C CA . VAL A 1 688 ? 52.08809 107.88348 79.66594 1.000 37.91771 672 VAL A CA 1
ATOM 4813 C C . VAL A 1 688 ? 52.05756 109.30488 80.22312 1.000 41.77126 672 VAL A C 1
ATOM 4814 O O . VAL A 1 688 ? 51.30994 109.60821 81.16336 1.000 40.46992 672 VAL A O 1
ATOM 4818 N N . THR A 1 689 ? 52.85689 110.19015 79.63876 1.000 41.06804 673 THR A N 1
ATOM 4819 C CA . THR A 1 689 ? 52.95589 111.58573 80.05687 1.000 39.77733 673 THR A CA 1
ATOM 4820 C C . THR A 1 689 ? 52.76670 112.50511 78.86044 1.000 46.80733 673 THR A C 1
ATOM 4821 O O . THR A 1 689 ? 52.69980 112.04843 77.71204 1.000 44.46306 673 THR A O 1
ATOM 4825 N N . PRO A 1 690 ? 52.66875 113.82582 79.09056 1.000 45.21916 674 PRO A N 1
ATOM 4826 C CA . PRO A 1 690 ? 52.55581 114.74968 77.94828 1.000 40.88780 674 PRO A CA 1
ATOM 4827 C C . PRO A 1 690 ? 53.71144 114.68521 76.96715 1.000 39.28509 674 PRO A C 1
ATOM 4828 O O . PRO A 1 690 ? 53.51792 115.04179 75.80618 1.000 41.86521 674 PRO A O 1
ATOM 4832 N N . ALA A 1 691 ? 54.89898 114.23202 77.36583 1.000 39.13460 675 ALA A N 1
ATOM 4833 C CA . ALA A 1 691 ? 55.97041 114.12810 76.38376 1.000 38.10689 675 ALA A CA 1
ATOM 4834 C C . ALA A 1 691 ? 55.69278 113.08310 75.30777 1.000 45.23957 675 ALA A C 1
ATOM 4835 O O . ALA A 1 691 ? 56.34569 113.11313 74.25594 1.000 42.82588 675 ALA A O 1
ATOM 4837 N N . ASP A 1 692 ? 54.75975 112.15804 75.54706 1.000 41.26815 676 ASP A N 1
ATOM 4838 C CA . ASP A 1 692 ? 54.58279 111.02572 74.64783 1.000 38.85358 676 ASP A CA 1
ATOM 4839 C C . ASP A 1 692 ? 53.91725 111.45904 73.35084 1.000 40.41505 676 ASP A C 1
ATOM 4840 O O . ASP A 1 692 ? 53.11080 112.38723 73.31957 1.000 40.34879 676 ASP A O 1
ATOM 4845 N N . ARG A 1 693 ? 54.26459 110.76781 72.27051 1.000 36.58901 677 ARG A N 1
ATOM 4846 C CA . ARG A 1 693 ? 53.70852 111.04404 70.95045 1.000 41.18239 677 ARG A CA 1
ATOM 4847 C C . ARG A 1 693 ? 53.34565 109.71149 70.31293 1.000 41.06697 677 ARG A C 1
ATOM 4848 O O . ARG A 1 693 ? 54.22508 108.88696 70.03928 1.000 43.29455 677 ARG A O 1
ATOM 4856 N N . LEU A 1 694 ? 52.05320 109.50255 70.09427 1.000 37.70050 678 LEU A N 1
ATOM 4857 C CA . LEU A 1 694 ? 51.51469 108.23711 69.62579 1.000 37.59765 678 LEU A CA 1
ATOM 4858 C C . LEU A 1 694 ? 51.21416 108.31584 68.13374 1.000 37.51177 678 LEU A C 1
ATOM 4859 O O . LEU A 1 694 ? 50.68231 109.32003 67.65389 1.000 44.95293 678 LEU A O 1
ATOM 4864 N N . LEU A 1 695 ? 51.53395 107.25431 67.40293 1.000 34.18832 679 LEU A N 1
ATOM 4865 C CA . LEU A 1 695 ? 51.20910 107.17711 65.98187 1.000 34.78352 679 LEU A CA 1
ATOM 4866 C C . LEU A 1 695 ? 49.86564 106.47599 65.80572 1.000 39.60668 679 LEU A C 1
ATOM 4867 O O . LEU A 1 695 ? 49.75895 105.26258 66.01919 1.000 38.95146 679 LEU A O 1
ATOM 4872 N N . ALA A 1 696 ? 48.84695 107.23512 65.38877 1.000 37.62633 680 ALA A N 1
ATOM 4873 C CA . ALA A 1 696 ? 47.48258 106.72667 65.25520 1.000 36.29304 680 ALA A CA 1
ATOM 4874 C C . ALA A 1 696 ? 47.35210 105.99973 63.91853 1.000 41.86847 680 ALA A C 1
ATOM 4875 O O . ALA A 1 696 ? 46.79356 106.50078 62.94271 1.000 37.36430 680 ALA A O 1
ATOM 4877 N N . LEU A 1 697 ? 47.83058 104.76160 63.90418 1.000 41.42582 681 LEU A N 1
ATOM 4878 C CA . LEU A 1 697 ? 47.84440 103.94799 62.69380 1.000 43.00657 681 LEU A CA 1
ATOM 4879 C C . LEU A 1 697 ? 46.47752 103.34025 62.38930 1.000 39.17596 681 LEU A C 1
ATOM 4880 O O . LEU A 1 697 ? 46.03394 103.35976 61.24037 1.000 46.03206 681 LEU A O 1
ATOM 4885 N N . SER A 1 698 ? 45.80720 102.77999 63.39724 1.000 40.52885 682 SER A N 1
ATOM 4886 C CA . SER A 1 698 ? 44.60196 101.99581 63.15957 1.000 34.26292 682 SER A CA 1
ATOM 4887 C C . SER A 1 698 ? 43.47297 102.88768 62.68385 1.000 32.92573 682 SER A C 1
ATOM 4888 O O . SER A 1 698 ? 43.39281 104.06297 63.03894 1.000 41.57587 682 SER A O 1
ATOM 4891 N N . GLY A 1 699 ? 42.57573 102.30100 61.89600 1.000 35.69945 683 GLY A N 1
ATOM 4892 C CA . GLY A 1 699 ? 41.44764 103.04310 61.37251 1.000 31.32119 683 GLY A CA 1
ATOM 4893 C C . GLY A 1 699 ? 40.36751 103.22038 62.41946 1.000 38.25412 683 GLY A C 1
ATOM 4894 O O . GLY A 1 699 ? 40.18252 102.38117 63.30360 1.000 30.73576 683 GLY A O 1
ATOM 4895 N N . LEU A 1 700 ? 39.64771 104.34107 62.29854 1.000 32.69209 684 LEU A N 1
ATOM 4896 C CA . LEU A 1 700 ? 38.64867 104.72118 63.29257 1.000 33.03621 684 LEU A CA 1
ATOM 4897 C C . LEU A 1 700 ? 37.56278 103.66558 63.43304 1.000 40.48039 684 LEU A C 1
ATOM 4898 O O . LEU A 1 700 ? 36.90750 103.57112 64.48441 1.000 35.12406 684 LEU A O 1
ATOM 4903 N N . HIS A 1 701 ? 37.33560 102.88578 62.37876 1.000 31.40929 685 HIS A N 1
ATOM 4904 C CA . HIS A 1 701 ? 36.29291 101.87701 62.40115 1.000 39.01807 685 HIS A CA 1
ATOM 4905 C C . HIS A 1 701 ? 36.77779 100.56216 63.00929 1.000 34.65420 685 HIS A C 1
ATOM 4906 O O . HIS A 1 701 ? 36.00744 99.60214 63.04438 1.000 40.53361 685 HIS A O 1
ATOM 4913 N N . PHE A 1 702 ? 38.02979 100.49911 63.47442 1.000 33.40755 686 PHE A N 1
ATOM 4914 C CA . PHE A 1 702 ? 38.54036 99.38027 64.25795 1.000 38.78997 686 PHE A CA 1
ATOM 4915 C C . PHE A 1 702 ? 38.72472 99.76545 65.72226 1.000 38.21506 686 PHE A C 1
ATOM 4916 O O . PHE A 1 702 ? 39.17736 100.86589 66.05139 1.000 35.58513 686 PHE A O 1
ATOM 4924 N N . ASP A 1 703 ? 38.34463 98.83300 66.58132 1.000 43.16850 687 ASP A N 1
ATOM 4925 C CA . ASP A 1 703 ? 38.58837 98.77691 68.01645 1.000 40.51319 687 ASP A CA 1
ATOM 4926 C C . ASP A 1 703 ? 39.95169 99.34622 68.42365 1.000 36.79761 687 ASP A C 1
ATOM 4927 O O . ASP A 1 703 ? 40.05296 100.06749 69.42096 1.000 36.32380 687 ASP A O 1
ATOM 4932 N N . ALA A 1 704 ? 41.00931 99.04739 67.66326 1.000 35.01381 688 ALA A N 1
ATOM 4933 C CA . ALA A 1 704 ? 42.34931 99.41953 68.10887 1.000 29.16048 688 ALA A CA 1
ATOM 4934 C C . ALA A 1 704 ? 42.55804 100.91822 68.12843 1.000 36.45508 688 ALA A C 1
ATOM 4935 O O . ALA A 1 704 ? 43.45228 101.39901 68.83619 1.000 39.33081 688 ALA A O 1
ATOM 4937 N N . SER A 1 705 ? 41.77756 101.66673 67.34540 1.000 32.50738 689 SER A N 1
ATOM 4938 C CA . SER A 1 705 ? 41.92730 103.10776 67.33823 1.000 32.63147 689 SER A CA 1
ATOM 4939 C C . SER A 1 705 ? 41.35717 103.74550 68.58805 1.000 31.44935 689 SER A C 1
ATOM 4940 O O . SER A 1 705 ? 41.61156 104.93117 68.82097 1.000 31.01510 689 SER A O 1
ATOM 4943 N N . VAL A 1 706 ? 40.56719 103.00285 69.36537 1.000 30.57457 690 VAL A N 1
ATOM 4944 C CA . VAL A 1 706 ? 39.86152 103.59728 70.49876 1.000 32.04834 690 VAL A CA 1
ATOM 4945 C C . VAL A 1 706 ? 40.85256 104.14669 71.52113 1.000 30.49689 690 VAL A C 1
ATOM 4946 O O . VAL A 1 706 ? 40.66679 105.24444 72.04586 1.000 31.84812 690 VAL A O 1
ATOM 4950 N N . TYR A 1 707 ? 41.93391 103.41693 71.80203 1.000 32.52143 691 TYR A N 1
ATOM 4951 C CA . TYR A 1 707 ? 42.94528 103.99011 72.67861 1.000 32.28117 691 TYR A CA 1
ATOM 4952 C C . TYR A 1 707 ? 43.57602 105.22094 72.03651 1.000 34.48241 691 TYR A C 1
ATOM 4953 O O . TYR A 1 707 ? 43.82931 106.22274 72.71837 1.000 36.87767 691 TYR A O 1
ATOM 4962 N N . ASP A 1 708 ? 43.83296 105.16735 70.72482 1.000 34.42280 692 ASP A N 1
ATOM 4963 C CA . ASP A 1 708 ? 44.45851 106.29953 70.03986 1.000 35.71464 692 ASP A CA 1
ATOM 4964 C C . ASP A 1 708 ? 43.59725 107.54657 70.15215 1.000 33.62807 692 ASP A C 1
ATOM 4965 O O . ASP A 1 708 ? 44.11358 108.65960 70.29817 1.000 29.80807 692 ASP A O 1
ATOM 4970 N N . VAL A 1 709 ? 42.27794 107.36916 70.10911 1.000 29.58342 693 VAL A N 1
ATOM 4971 C CA . VAL A 1 709 ? 41.36057 108.49507 70.15638 1.000 32.16638 693 VAL A CA 1
ATOM 4972 C C . VAL A 1 709 ? 41.28937 109.09483 71.55631 1.000 34.16359 693 VAL A C 1
ATOM 4973 O O . VAL A 1 709 ? 41.24212 110.31841 71.70477 1.000 33.53830 693 VAL A O 1
ATOM 4977 N N . PHE A 1 710 ? 41.29201 108.25966 72.61094 1.000 34.75636 694 PHE A N 1
ATOM 4978 C CA . PHE A 1 710 ? 40.98880 108.76323 73.95125 1.000 35.62952 694 PHE A CA 1
ATOM 4979 C C . PHE A 1 710 ? 42.17220 108.78865 74.91661 1.000 35.81533 694 PHE A C 1
ATOM 4980 O O . PHE A 1 710 ? 42.13805 109.55977 75.87400 1.000 39.20994 694 PHE A O 1
ATOM 4988 N N . GLY A 1 711 ? 43.22856 108.01953 74.67575 1.000 37.83518 695 GLY A N 1
ATOM 4989 C CA . GLY A 1 711 ? 44.31017 107.91289 75.63104 1.000 32.95216 695 GLY A CA 1
ATOM 4990 C C . GLY A 1 711 ? 45.23814 109.11763 75.70787 1.000 37.39214 695 GLY A C 1
ATOM 4991 O O . GLY A 1 711 ? 45.36453 109.75954 76.75748 1.000 40.06522 695 GLY A O 1
ATOM 4992 N N . PRO A 1 712 ? 45.94779 109.41662 74.61193 1.000 39.41789 696 PRO A N 1
ATOM 4993 C CA . PRO A 1 712 ? 46.91532 110.52807 74.66183 1.000 33.25348 696 PRO A CA 1
ATOM 4994 C C . PRO A 1 712 ? 46.26684 111.85209 74.98007 1.000 34.26418 696 PRO A C 1
ATOM 4995 O O . PRO A 1 712 ? 46.81820 112.64348 75.75890 1.000 36.91862 696 PRO A O 1
ATOM 4999 N N . LEU A 1 713 ? 45.08548 112.09984 74.42059 1.000 30.48807 697 LEU A N 1
ATOM 5000 C CA . LEU A 1 713 ? 44.43319 113.38366 74.61427 1.000 33.15916 697 LEU A CA 1
ATOM 5001 C C . LEU A 1 713 ? 43.89565 113.55545 76.03571 1.000 40.59694 697 LEU A C 1
ATOM 5002 O O . LEU A 1 713 ? 43.65754 114.69080 76.45566 1.000 43.14428 697 LEU A O 1
ATOM 5007 N N . ALA A 1 714 ? 43.70399 112.46836 76.79028 1.000 37.36270 698 ALA A N 1
ATOM 5008 C CA . ALA A 1 714 ? 43.22515 112.61330 78.16195 1.000 40.71013 698 ALA A CA 1
ATOM 5009 C C . ALA A 1 714 ? 44.30540 113.14236 79.09585 1.000 37.01681 698 ALA A C 1
ATOM 5010 O O . ALA A 1 714 ? 43.97369 113.76120 80.10756 1.000 43.46326 698 ALA A O 1
ATOM 5012 N N . CYS A 1 715 ? 45.58430 112.93340 78.77404 1.000 37.73852 699 CYS A N 1
ATOM 5013 C CA . CYS A 1 715 ? 46.66461 113.31474 79.66848 1.000 41.44410 699 CYS A CA 1
ATOM 5014 C C . CYS A 1 715 ? 47.62747 114.35712 79.10694 1.000 42.16316 699 CYS A C 1
ATOM 5015 O O . CYS A 1 715 ? 48.61735 114.67516 79.77222 1.000 49.95766 699 CYS A O 1
ATOM 5018 N N . GLY A 1 716 ? 47.38301 114.89769 77.92010 1.000 43.13500 700 GLY A N 1
ATOM 5019 C CA . GLY A 1 716 ? 48.20063 115.97099 77.39633 1.000 38.38936 700 GLY A CA 1
ATOM 5020 C C . GLY A 1 716 ? 49.25226 115.58426 76.37859 1.000 40.25214 700 GLY A C 1
ATOM 5021 O O . GLY A 1 716 ? 50.10614 116.41790 76.05954 1.000 42.55460 700 GLY A O 1
ATOM 5022 N N . ALA A 1 717 ? 49.22104 114.36194 75.85532 1.000 38.53018 701 ALA A N 1
ATOM 5023 C CA . ALA A 1 717 ? 50.22767 113.90873 74.90739 1.000 37.98275 701 ALA A CA 1
ATOM 5024 C C . ALA A 1 717 ? 49.76127 114.25245 73.48599 1.000 39.48787 701 ALA A C 1
ATOM 5025 O O . ALA A 1 717 ? 48.71738 114.86952 73.29040 1.000 37.46297 701 ALA A O 1
ATOM 5027 N N . THR A 1 718 ? 50.52940 113.83974 72.48246 1.000 36.29699 702 THR A N 1
ATOM 5028 C CA . THR A 1 718 ? 50.32251 114.23830 71.09660 1.000 43.10615 702 THR A CA 1
ATOM 5029 C C . THR A 1 718 ? 49.97152 113.03652 70.23285 1.000 40.67150 702 THR A C 1
ATOM 5030 O O . THR A 1 718 ? 50.68411 112.02879 70.25115 1.000 41.86513 702 THR A O 1
ATOM 5034 N N . VAL A 1 719 ? 48.89788 113.16160 69.45697 1.000 37.15671 703 VAL A N 1
ATOM 5035 C CA . VAL A 1 719 ? 48.53462 112.17155 68.44696 1.000 39.04468 703 VAL A CA 1
ATOM 5036 C C . VAL A 1 719 ? 49.14724 112.58928 67.11159 1.000 44.12256 703 VAL A C 1
ATOM 5037 O O . VAL A 1 719 ? 48.86068 113.67580 66.60060 1.000 40.12453 703 VAL A O 1
ATOM 5041 N N . VAL A 1 720 ? 49.99285 111.73164 66.55360 1.000 40.96284 704 VAL A N 1
ATOM 5042 C CA . VAL A 1 720 ? 50.58892 111.92365 65.23764 1.000 37.98556 704 VAL A CA 1
ATOM 5043 C C . VAL A 1 720 ? 49.77670 111.09633 64.24258 1.000 42.15111 704 VAL A C 1
ATOM 5044 O O . VAL A 1 720 ? 49.80562 109.86335 64.28266 1.000 43.09926 704 VAL A O 1
ATOM 5048 N N . VAL A 1 721 ? 49.03573 111.75443 63.35731 1.000 39.72132 705 VAL A N 1
ATOM 5049 C CA . VAL A 1 721 ? 48.16706 111.06457 62.40359 1.000 40.69829 705 VAL A CA 1
ATOM 5050 C C . VAL A 1 721 ? 48.92402 110.86341 61.09492 1.000 45.34267 705 VAL A C 1
ATOM 5051 O O . VAL A 1 721 ? 49.42254 111.84130 60.52196 1.000 50.62807 705 VAL A O 1
ATOM 5055 N N . PRO A 1 722 ? 49.02630 109.64123 60.57749 1.000 44.80578 706 PRO A N 1
ATOM 5056 C CA . PRO A 1 722 ? 49.73702 109.42272 59.30415 1.000 44.89571 706 PRO A CA 1
ATOM 5057 C C . PRO A 1 722 ? 48.85234 109.79394 58.12818 1.000 43.21892 706 PRO A C 1
ATOM 5058 O O . PRO A 1 722 ? 47.63004 109.93023 58.28174 1.000 45.86790 706 PRO A O 1
ATOM 5062 N N . PRO A 1 723 ? 49.41764 109.95966 56.93517 1.000 38.04002 707 PRO A N 1
ATOM 5063 C CA . PRO A 1 723 ? 48.56707 110.16864 55.76101 1.000 44.14464 707 PRO A CA 1
ATOM 5064 C C . PRO A 1 723 ? 47.68926 108.96129 55.52512 1.000 44.72944 707 PRO A C 1
ATOM 5065 O O . PRO A 1 723 ? 48.06389 107.81931 55.85949 1.000 44.71048 707 PRO A O 1
ATOM 5069 N N . PRO A 1 724 ? 46.50217 109.15445 54.94918 1.000 42.80919 708 PRO A N 1
ATOM 5070 C CA . PRO A 1 724 ? 45.66857 107.99619 54.59536 1.000 40.86640 708 PRO A CA 1
ATOM 5071 C C . PRO A 1 724 ? 46.44382 107.01665 53.72325 1.000 46.35853 708 PRO A C 1
ATOM 5072 O O . PRO A 1 724 ? 47.30944 107.40386 52.93891 1.000 51.66014 708 PRO A O 1
ATOM 5076 N N . PHE A 1 725 ? 46.15883 105.73230 53.89996 1.000 46.87689 709 PHE A N 1
ATOM 5077 C CA . PHE A 1 725 ? 46.88530 104.68557 53.20355 1.000 41.90016 709 PHE A CA 1
ATOM 5078 C C . PHE A 1 725 ? 45.93245 103.52316 52.98128 1.000 49.97309 709 PHE A C 1
ATOM 5079 O O . PHE A 1 725 ? 45.17766 103.15123 53.88059 1.000 57.97467 709 PHE A O 1
ATOM 5087 N N . ARG A 1 726 ? 45.95472 102.96704 51.77526 1.000 56.66684 710 ARG A N 1
ATOM 5088 C CA . ARG A 1 726 ? 45.17249 101.78239 51.45846 1.000 54.17306 710 ARG A CA 1
ATOM 5089 C C . ARG A 1 726 ? 46.02762 100.52869 51.37065 1.000 47.04406 710 ARG A C 1
ATOM 5090 O O . ARG A 1 726 ? 45.48450 99.43782 51.19197 1.000 53.98820 710 ARG A O 1
ATOM 5093 N N . ARG A 1 727 ? 47.34181 100.65641 51.53725 1.000 45.59545 711 ARG A N 1
ATOM 5094 C CA . ARG A 1 727 ? 48.25354 99.53735 51.69891 1.000 40.19256 711 ARG A CA 1
ATOM 5095 C C . ARG A 1 727 ? 49.36993 99.98396 52.63050 1.000 46.20422 711 ARG A C 1
ATOM 5096 O O . ARG A 1 727 ? 49.63148 101.18007 52.78285 1.000 46.71148 711 ARG A O 1
ATOM 5104 N N . ALA A 1 728 ? 50.01078 99.01409 53.27844 1.000 37.99389 712 ALA A N 1
ATOM 5105 C CA . ALA A 1 728 ? 51.08175 99.33829 54.21200 1.000 42.21268 712 ALA A CA 1
ATOM 5106 C C . ALA A 1 728 ? 52.16695 100.15487 53.51814 1.000 48.04536 712 ALA A C 1
ATOM 5107 O O . ALA A 1 728 ? 52.54775 99.86539 52.37819 1.000 45.65061 712 ALA A O 1
ATOM 5109 N N . GLU A 1 729 ? 52.66996 101.18127 54.20459 1.000 42.26157 713 GLU A N 1
ATOM 5110 C CA . GLU A 1 729 ? 53.7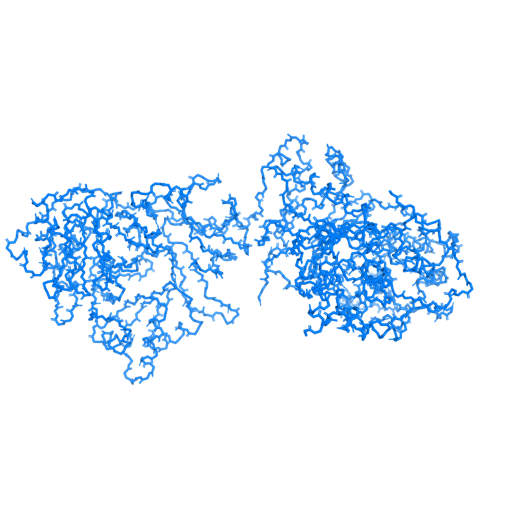9893 101.97143 53.71037 1.000 44.54495 713 GLU A CA 1
ATOM 5111 C C . GLU A 1 729 ? 54.82100 102.15011 54.83122 1.000 45.42073 713 GLU A C 1
ATOM 5112 O O . GLU A 1 729 ? 54.97321 103.24262 55.39296 1.000 46.91557 713 GLU A O 1
ATOM 5118 N N . PRO A 1 730 ? 55.56455 101.08090 55.15368 1.000 47.33328 714 PRO A N 1
ATOM 5119 C CA . PRO A 1 730 ? 56.50993 101.12206 56.28751 1.000 40.89313 714 PRO A CA 1
ATOM 5120 C C . PRO A 1 730 ? 57.51119 102.25558 56.22663 1.000 47.10353 714 PRO A C 1
ATOM 5121 O O . PRO A 1 730 ? 57.92649 102.76385 57.27907 1.000 52.03285 714 PRO A O 1
ATOM 5125 N N . ASP A 1 731 ? 57.94904 102.63815 55.02303 1.000 51.41127 715 ASP A N 1
ATOM 5126 C CA . ASP A 1 731 ? 58.98037 103.66176 54.89613 1.000 56.61696 715 ASP A CA 1
ATOM 5127 C C . ASP A 1 731 ? 58.44128 105.04381 55.23317 1.000 52.01220 715 ASP A C 1
ATOM 5128 O O . ASP A 1 731 ? 59.12887 105.82945 55.89161 1.000 58.11136 715 ASP A O 1
ATOM 5133 N N . VAL A 1 732 ? 57.21965 105.34761 54.78600 1.000 47.23308 716 VAL A N 1
ATOM 5134 C CA . VAL A 1 732 ? 56.52632 106.54871 55.23634 1.000 48.26685 716 VAL A CA 1
ATOM 5135 C C . VAL A 1 732 ? 56.43328 106.55519 56.75254 1.000 45.99309 716 VAL A C 1
ATOM 5136 O O . VAL A 1 732 ? 56.77788 107.54201 57.41043 1.000 49.40351 716 VAL A O 1
ATOM 5140 N N . TRP A 1 733 ? 56.01126 105.42845 57.33032 1.000 48.35437 717 TRP A N 1
ATOM 5141 C CA . TRP A 1 733 ? 55.81552 105.35461 58.77357 1.000 45.83949 717 TRP A CA 1
ATOM 5142 C C . TRP A 1 733 ? 57.13049 105.47871 59.51961 1.000 48.72929 717 TRP A C 1
ATOM 5143 O O . TRP A 1 733 ? 57.18860 106.11515 60.58095 1.000 48.19963 717 TRP A O 1
ATOM 5154 N N . ALA A 1 734 ? 58.19702 104.87924 58.98718 1.000 44.01284 718 ALA A N 1
ATOM 5155 C CA . ALA A 1 734 ? 59.48714 104.99167 59.65707 1.000 47.88128 718 ALA A CA 1
ATOM 5156 C C . ALA A 1 734 ? 60.02519 106.42009 59.57017 1.000 47.48669 718 ALA A C 1
ATOM 5157 O O . ALA A 1 734 ? 60.59807 106.92912 60.53636 1.000 52.11071 718 ALA A O 1
ATOM 5159 N N . GLU A 1 735 ? 59.84060 107.08511 58.42409 1.000 49.57776 719 GLU A N 1
ATOM 5160 C CA . GLU A 1 735 ? 60.14453 108.51008 58.32186 1.000 54.20039 719 GLU A CA 1
ATOM 5161 C C . GLU A 1 735 ? 59.35288 109.29777 59.35604 1.000 51.90798 719 GLU A C 1
ATOM 5162 O O . GLU A 1 735 ? 59.91367 110.10670 60.10220 1.000 48.73098 719 GLU A O 1
ATOM 5168 N N . LEU A 1 736 ? 58.03439 109.06353 59.40536 1.000 49.08730 720 LEU A N 1
ATOM 5169 C CA . LEU A 1 736 ? 57.15136 109.79007 60.31226 1.000 46.82633 720 LEU A CA 1
ATOM 5170 C C . LEU A 1 736 ? 57.52520 109.55136 61.77079 1.000 50.85920 720 LEU A C 1
ATOM 5171 O O . LEU A 1 736 ? 57.44349 110.47329 62.59411 1.000 51.71300 720 LEU A O 1
ATOM 5176 N N . VAL A 1 737 ? 57.94234 108.32207 62.11306 1.000 44.88279 721 VAL A N 1
ATOM 5177 C CA . VAL A 1 737 ? 58.40241 108.05770 63.47417 1.000 41.36324 721 VAL A CA 1
ATOM 5178 C C . VAL A 1 737 ? 59.65954 108.85859 63.77279 1.000 46.25469 721 VAL A C 1
ATOM 5179 O O . VAL A 1 737 ? 59.83206 109.37026 64.88817 1.000 47.27370 721 VAL A O 1
ATOM 5183 N N . ARG A 1 738 ? 60.56372 108.97793 62.78904 1.000 48.21829 722 ARG A N 1
ATOM 5184 C CA . ARG A 1 738 ? 61.78283 109.76551 62.99410 1.000 53.13497 722 ARG A CA 1
ATOM 5185 C C . ARG A 1 738 ? 61.46818 111.25241 63.10771 1.000 48.52064 722 ARG A C 1
ATOM 5186 O O . ARG A 1 738 ? 61.87627 111.90856 64.07310 1.000 51.05892 722 ARG A O 1
ATOM 5194 N N . ASP A 1 739 ? 60.72152 111.79155 62.13578 1.000 49.93937 723 ASP A N 1
ATOM 5195 C CA . ASP A 1 739 ? 60.55637 113.24100 62.00842 1.000 57.33383 723 ASP A CA 1
ATOM 5196 C C . ASP A 1 739 ? 59.70457 113.81878 63.13351 1.000 55.27359 723 ASP A C 1
ATOM 5197 O O . ASP A 1 739 ? 59.94332 114.94660 63.58248 1.000 56.49701 723 ASP A O 1
ATOM 5202 N N . GLU A 1 740 ? 58.69414 113.08241 63.58841 1.000 55.81500 724 GLU A N 1
ATOM 5203 C CA . GLU A 1 740 ? 57.82706 113.56729 64.65117 1.000 49.22219 724 GLU A CA 1
ATOM 5204 C C . GLU A 1 740 ? 58.16772 112.96062 66.00290 1.000 46.81973 724 GLU A C 1
ATOM 5205 O O . GLU A 1 740 ? 57.44080 113.19345 66.97219 1.000 48.13603 724 GLU A O 1
ATOM 5211 N N . ARG A 1 741 ? 59.25690 112.19495 66.08591 1.000 46.10130 725 ARG A N 1
ATOM 5212 C CA . ARG A 1 741 ? 59.76830 111.66931 67.35653 1.000 56.31705 725 ARG A CA 1
ATOM 5213 C C . ARG A 1 741 ? 58.71012 110.84204 68.09793 1.000 49.02370 725 ARG A C 1
ATOM 5214 O O . ARG A 1 741 ? 58.50223 111.00656 69.30551 1.000 46.09993 725 ARG A O 1
ATOM 5222 N N . VAL A 1 742 ? 58.03883 109.94721 67.35696 1.000 43.19477 726 VAL A N 1
ATOM 5223 C CA . VAL A 1 742 ? 56.98634 109.10524 67.91719 1.000 41.42018 726 VAL A CA 1
ATOM 5224 C C . VAL A 1 742 ? 57.55086 108.24048 69.03490 1.000 44.30244 726 VAL A C 1
ATOM 5225 O O . VAL A 1 742 ? 58.62221 107.63958 68.89232 1.000 47.10599 726 VAL A O 1
ATOM 5229 N N . THR A 1 743 ? 56.83560 108.17909 70.16441 1.000 39.83142 727 THR A N 1
ATOM 5230 C CA . THR A 1 743 ? 57.25400 107.34967 71.29288 1.000 44.58588 727 THR A CA 1
ATOM 5231 C C . THR A 1 743 ? 56.38799 106.11538 71.52135 1.000 40.03066 727 THR A C 1
ATOM 5232 O O . THR A 1 743 ? 56.82900 105.19787 72.22454 1.000 39.91644 727 THR A O 1
ATOM 5236 N N . PHE A 1 744 ? 55.18559 106.07055 70.94056 1.000 37.47805 728 PHE A N 1
ATOM 5237 C CA . PHE A 1 744 ? 54.14012 105.10905 71.28021 1.000 36.25408 728 PHE A CA 1
ATOM 5238 C C . PHE A 1 744 ? 53.61756 104.52742 69.97432 1.000 38.18099 728 PHE A C 1
ATOM 5239 O O . PHE A 1 744 ? 52.90980 105.21096 69.22813 1.000 39.37677 728 PHE A O 1
ATOM 5247 N N . TRP A 1 745 ? 53.95426 103.26930 69.70778 1.000 37.54813 729 TRP A N 1
ATOM 5248 C CA . TRP A 1 745 ? 53.44443 102.52904 68.56165 1.000 37.36793 729 TRP A CA 1
ATOM 5249 C C . TRP A 1 745 ? 52.32207 101.58092 68.98936 1.000 38.02497 729 TRP A C 1
ATOM 5250 O O . TRP A 1 745 ? 52.39580 100.93247 70.04123 1.000 39.17100 729 TRP A O 1
ATOM 5261 N N . ASN A 1 746 ? 51.29096 101.50075 68.15897 1.000 30.48612 730 ASN A N 1
ATOM 5262 C CA . ASN A 1 746 ? 50.12839 100.65750 68.39432 1.000 35.81472 730 ASN A CA 1
ATOM 5263 C C . ASN A 1 746 ? 49.66261 100.12542 67.04519 1.000 41.56186 730 ASN A C 1
ATOM 5264 O O . ASN A 1 746 ? 49.28620 100.92305 66.17963 1.000 38.45622 730 ASN A O 1
ATOM 5269 N N . SER A 1 747 ? 49.67975 98.79874 66.86086 1.000 36.80092 731 SER A N 1
ATOM 5270 C CA . SER A 1 747 ? 49.28770 98.18692 65.58598 1.000 35.86333 731 SER A CA 1
ATOM 5271 C C . SER A 1 747 ? 49.22175 96.66987 65.73182 1.000 35.06321 731 SER A C 1
ATOM 5272 O O . SER A 1 747 ? 49.65570 96.10273 66.73296 1.000 40.39627 731 SER A O 1
ATOM 5275 N N . VAL A 1 748 ? 48.70725 96.01139 64.69515 1.000 40.65448 732 VAL A N 1
ATOM 5276 C CA . VAL A 1 748 ? 48.74393 94.54861 64.62470 1.000 36.05329 732 VAL A CA 1
ATOM 5277 C C . VAL A 1 748 ? 50.19686 94.13269 64.40514 1.000 39.98034 732 VAL A C 1
ATOM 5278 O O . VAL A 1 748 ? 51.00173 94.94515 63.92587 1.000 40.91300 732 VAL A O 1
ATOM 5282 N N . PRO A 1 749 ? 50.59440 92.91333 64.78879 1.000 45.51877 733 PRO A N 1
ATOM 5283 C CA . PRO A 1 749 ? 52.03142 92.57675 64.76485 1.000 43.23730 733 PRO A CA 1
ATOM 5284 C C . PRO A 1 749 ? 52.69836 92.72954 63.40567 1.000 43.22636 733 PRO A C 1
ATOM 5285 O O . PRO A 1 749 ? 53.85306 93.16149 63.34563 1.000 44.93554 733 PRO A O 1
ATOM 5289 N N . VAL A 1 750 ? 52.01123 92.39620 62.31091 1.000 46.20591 734 VAL A N 1
ATOM 5290 C CA . VAL A 1 750 ? 52.67728 92.40604 61.01374 1.000 46.15046 734 VAL A CA 1
ATOM 5291 C C . VAL A 1 750 ? 53.09249 93.81910 60.61564 1.000 50.01279 734 VAL A C 1
ATOM 5292 O O . VAL A 1 750 ? 54.13080 93.99924 59.95977 1.000 45.49943 734 VAL A O 1
ATOM 5296 N N . LEU A 1 751 ? 52.31305 94.84335 61.00042 1.000 40.79907 735 LEU A N 1
ATOM 5297 C CA . LEU A 1 751 ? 52.70566 96.20809 60.65280 1.000 42.63263 735 LEU A CA 1
ATOM 5298 C C . LEU A 1 751 ? 53.94432 96.62797 61.41942 1.000 45.86119 735 LEU A C 1
ATOM 5299 O O . LEU A 1 751 ? 54.74070 97.41413 60.90770 1.000 47.19807 735 LEU A O 1
ATOM 5304 N N . LEU A 1 752 ? 54.14175 96.10392 62.63003 1.000 41.77705 736 LEU A N 1
ATOM 5305 C CA . LEU A 1 752 ? 55.38259 96.40199 63.33267 1.000 44.77845 736 LEU A CA 1
ATOM 5306 C C . LEU A 1 752 ? 56.55451 95.69039 62.67325 1.000 46.23339 736 LEU A C 1
ATOM 5307 O O . LEU A 1 752 ? 57.65143 96.24978 62.56898 1.000 46.68595 736 LEU A O 1
ATOM 5312 N N . GLU A 1 753 ? 56.34443 94.44712 62.23764 1.000 44.75192 737 GLU A N 1
ATOM 5313 C CA . GLU A 1 753 ? 57.38166 93.74086 61.49870 1.000 47.39258 737 GLU A CA 1
ATOM 5314 C C . GLU A 1 753 ? 57.80907 94.53693 60.26542 1.000 45.10987 737 GLU A C 1
ATOM 5315 O O . GLU A 1 753 ? 59.00387 94.75340 60.04074 1.000 47.57186 737 GLU A O 1
ATOM 5321 N N . LEU A 1 754 ? 56.83958 95.00004 59.46617 1.000 43.31925 738 LEU A N 1
ATOM 5322 C CA . LEU A 1 754 ? 57.16405 95.79972 58.28643 1.000 45.21003 738 LEU A CA 1
ATOM 5323 C C . LEU A 1 754 ? 57.97270 97.03362 58.66034 1.000 48.56021 738 LEU A C 1
ATOM 5324 O O . LEU A 1 754 ? 58.93096 97.39013 57.96494 1.000 53.46770 738 LEU A O 1
ATOM 5329 N N . LEU A 1 755 ? 57.60059 97.69853 59.75482 1.000 43.15066 739 LEU A N 1
ATOM 5330 C CA . LEU A 1 755 ? 58.30005 98.91157 60.15693 1.000 46.41473 739 LEU A CA 1
ATOM 5331 C C . LEU A 1 755 ? 59.72199 98.60286 60.58852 1.000 50.05798 739 LEU A C 1
ATOM 5332 O O . LEU A 1 755 ? 60.64691 99.36970 60.29909 1.000 49.44449 739 LEU A O 1
ATOM 5337 N N . VAL A 1 756 ? 59.91001 97.49358 61.30227 1.000 52.81318 740 VAL A N 1
ATOM 5338 C CA . VAL A 1 756 ? 61.23955 97.13943 61.77469 1.000 50.10694 740 VAL A CA 1
ATOM 5339 C C . VAL A 1 756 ? 62.11659 96.72738 60.60350 1.000 53.36916 740 VAL A C 1
ATOM 5340 O O . VAL A 1 756 ? 63.28262 97.12412 60.52152 1.000 57.60275 740 VAL A O 1
ATOM 5344 N N . GLY A 1 757 ? 61.56547 95.95396 59.66538 1.000 47.83937 741 GLY A N 1
ATOM 5345 C CA . GLY A 1 757 ? 62.31278 95.62807 58.46051 1.000 52.21497 741 GLY A CA 1
ATOM 5346 C C . GLY A 1 757 ? 62.79718 96.86584 57.72546 1.000 62.02595 741 GLY A C 1
ATOM 5347 O O . GLY A 1 757 ? 63.97977 96.98456 57.39432 1.000 66.33783 741 GLY A O 1
ATOM 5348 N N . GLU A 1 758 ? 61.88841 97.81511 57.47793 1.000 59.19620 742 GLU A N 1
ATOM 5349 C CA . GLU A 1 758 ? 62.25751 99.07076 56.82874 1.000 55.14454 742 GLU A CA 1
ATOM 5350 C C . GLU A 1 758 ? 63.42144 99.76048 57.53387 1.000 60.09522 742 GLU A C 1
ATOM 5351 O O . GLU A 1 758 ? 64.33084 100.28616 56.88241 1.000 65.23011 742 GLU A O 1
ATOM 5357 N N . ALA A 1 759 ? 63.40805 99.77441 58.86629 1.000 54.84721 743 ALA A N 1
ATOM 5358 C CA . ALA A 1 759 ? 64.47643 100.43553 59.60633 1.000 61.02022 743 ALA A CA 1
ATOM 5359 C C . ALA A 1 759 ? 65.78604 99.66685 59.48648 1.000 64.38331 743 ALA A C 1
ATOM 5360 O O . ALA A 1 759 ? 66.85917 100.27081 59.38541 1.000 69.10576 743 ALA A O 1
ATOM 5362 N N . GLU A 1 760 ? 65.71569 98.33248 59.50779 1.000 69.84367 744 GLU A N 1
ATOM 5363 C CA . GLU A 1 760 ? 66.92141 97.51343 59.41708 1.000 68.02724 744 GLU A CA 1
ATOM 5364 C C . GLU A 1 760 ? 67.71479 97.84855 58.16285 1.000 67.66972 744 GLU A C 1
ATOM 5365 O O . GLU A 1 760 ? 68.94990 97.89896 58.19431 1.000 71.14041 744 GLU A O 1
ATOM 5371 N N . SER A 1 761 ? 67.01802 98.12205 57.06161 1.000 63.90240 745 SER A N 1
ATOM 5372 C CA . SER A 1 761 ? 67.62429 98.46640 55.78508 1.000 63.63235 745 SER A CA 1
ATOM 5373 C C . SER A 1 761 ? 68.08984 99.92762 55.70176 1.000 71.37329 745 SER A C 1
ATOM 5374 O O . SER A 1 761 ? 68.32959 100.40613 54.58589 1.000 70.81425 745 SER A O 1
ATOM 5377 N N . ARG A 1 762 ? 68.23721 100.63879 56.82469 1.000 69.11207 746 ARG A N 1
ATOM 5378 C CA . ARG A 1 762 ? 68.54074 102.06458 56.80630 1.000 65.97525 746 ARG A CA 1
ATOM 5379 C C . ARG A 1 762 ? 69.64417 102.38425 57.80161 1.000 63.65291 746 ARG A C 1
ATOM 5380 O O . ARG A 1 762 ? 69.89048 101.63320 58.74647 1.000 66.25624 746 ARG A O 1
ATOM 5388 N N . ASP A 1 763 ? 70.30431 103.52477 57.57855 1.000 68.95378 747 ASP A N 1
ATOM 5389 C CA . ASP A 1 763 ? 71.53861 103.86682 58.28512 1.000 75.00102 747 ASP A CA 1
ATOM 5390 C C . ASP A 1 763 ? 71.29368 104.74419 59.50885 1.000 76.03986 747 ASP A C 1
ATOM 5391 O O . ASP A 1 763 ? 71.93397 104.54618 60.55168 1.000 69.63132 747 ASP A O 1
ATOM 5393 N N . ASP A 1 764 ? 70.40964 105.73585 59.39228 1.000 73.37733 748 ASP A N 1
ATOM 5394 C CA . ASP A 1 764 ? 69.86986 106.38794 60.57611 1.000 73.75219 748 ASP A CA 1
ATOM 5395 C C . ASP A 1 764 ? 69.10158 105.35821 61.39596 1.000 73.07569 748 ASP A C 1
ATOM 5396 O O . ASP A 1 764 ? 68.66312 104.32577 60.88361 1.000 77.44724 748 ASP A O 1
ATOM 5401 N N . ARG A 1 765 ? 68.97293 105.61308 62.67906 1.000 64.61939 749 ARG A N 1
ATOM 5402 C CA . ARG A 1 765 ? 68.11423 104.71333 63.43065 1.000 59.84145 749 ARG A CA 1
ATOM 5403 C C . ARG A 1 765 ? 66.76321 105.41071 63.56574 1.000 57.35952 749 ARG A C 1
ATOM 5404 O O . ARG A 1 765 ? 66.51821 106.09814 64.56928 1.000 46.84882 749 ARG A O 1
ATOM 5407 N N . PRO A 1 766 ? 65.87075 105.27872 62.57318 1.000 50.47808 750 PRO A N 1
ATOM 5408 C CA . PRO A 1 766 ? 64.67001 106.12543 62.55031 1.000 50.39724 750 PRO A CA 1
ATOM 5409 C C . PRO A 1 766 ? 63.61828 105.73633 63.58292 1.000 54.69238 750 PRO A C 1
ATOM 5410 O O . PRO A 1 766 ? 62.66555 106.49932 63.77764 1.000 53.15063 750 PRO A O 1
ATOM 5414 N N . LEU A 1 767 ? 63.74415 104.59029 64.24705 1.000 49.68638 751 LEU A N 1
ATOM 5415 C CA . LEU A 1 767 ? 62.79728 104.22595 65.28655 1.000 50.65637 751 LEU A CA 1
ATOM 5416 C C . LEU A 1 767 ? 63.32987 104.50251 66.67840 1.000 48.85166 751 LEU A C 1
ATOM 5417 O O . LEU A 1 767 ? 62.73773 104.04339 67.65181 1.000 51.69126 751 LEU A O 1
ATOM 5422 N N . ALA A 1 768 ? 64.41574 105.26573 66.80057 1.000 53.40014 752 ALA A N 1
ATOM 5423 C CA . ALA A 1 768 ? 65.10297 105.36839 68.08300 1.000 50.03394 752 ALA A CA 1
ATOM 5424 C C . ALA A 1 768 ? 64.26889 106.04861 69.16930 1.000 49.82894 752 ALA A C 1
ATOM 5425 O O . ALA A 1 768 ? 64.52702 105.82454 70.35310 1.000 51.32227 752 ALA A O 1
ATOM 5427 N N . THR A 1 769 ? 63.27988 106.86632 68.81560 1.000 49.50138 753 THR A N 1
ATOM 5428 C CA . THR A 1 769 ? 62.45842 107.47732 69.85771 1.000 52.43346 753 THR A CA 1
ATOM 5429 C C . THR A 1 769 ? 61.34624 106.56469 70.38048 1.000 49.93034 753 THR A C 1
ATOM 5430 O O . THR A 1 769 ? 60.63811 106.96811 71.30712 1.000 53.58846 753 THR A O 1
ATOM 5434 N N . LEU A 1 770 ? 61.17267 105.35842 69.83503 1.000 46.46443 754 LEU A N 1
ATOM 5435 C CA . LEU A 1 770 ? 60.11209 104.46796 70.29965 1.000 45.94226 754 LEU A CA 1
ATOM 5436 C C . LEU A 1 770 ? 60.43581 103.96151 71.70170 1.000 43.48663 754 LEU A C 1
ATOM 5437 O O . LEU A 1 770 ? 61.46439 103.31828 71.91791 1.000 51.76691 754 LEU A O 1
ATOM 5442 N N . ARG A 1 771 ? 59.56770 104.25256 72.65856 1.000 42.36416 755 ARG A N 1
ATOM 5443 C CA . ARG A 1 771 ? 59.73829 103.71338 73.99508 1.000 48.11472 755 ARG A CA 1
ATOM 5444 C C . ARG A 1 771 ? 58.71282 102.65362 74.34560 1.000 46.59270 755 ARG A C 1
ATOM 5445 O O . ARG A 1 771 ? 58.92024 101.91348 75.30963 1.000 53.44797 755 ARG A O 1
ATOM 5453 N N . LEU A 1 772 ? 57.62871 102.55849 73.58610 1.000 41.24098 756 LEU A N 1
ATOM 5454 C CA . LEU A 1 772 ? 56.53687 101.65780 73.90904 1.000 39.78710 756 LEU A CA 1
ATOM 5455 C C . LEU A 1 772 ? 55.90950 101.20964 72.59956 1.000 46.23572 756 LEU A C 1
ATOM 5456 O O . LEU A 1 772 ? 55.57039 102.05126 71.76177 1.000 44.03084 756 LEU A O 1
ATOM 5461 N N . ALA A 1 773 ? 55.78511 99.89734 72.40984 1.000 37.55451 757 ALA A N 1
ATOM 5462 C CA . ALA A 1 773 ? 55.11770 99.34281 71.24004 1.000 38.55837 757 ALA A CA 1
ATOM 5463 C C . ALA A 1 773 ? 54.13684 98.29088 71.71845 1.000 39.56427 757 ALA A C 1
ATOM 5464 O O . ALA A 1 773 ? 54.54949 97.28264 72.29469 1.000 40.14578 757 ALA A O 1
ATOM 5466 N N . VAL A 1 774 ? 52.84839 98.53033 71.48859 1.000 40.68595 758 VAL A N 1
ATOM 5467 C CA . VAL A 1 774 ? 51.78083 97.61448 71.86864 1.000 35.68544 758 VAL A CA 1
ATOM 5468 C C . VAL A 1 774 ? 51.24638 96.96931 70.59823 1.000 40.14121 758 VAL A C 1
ATOM 5469 O O . VAL A 1 774 ? 50.72597 97.66580 69.71869 1.000 42.71202 758 VAL A O 1
ATOM 5473 N N . VAL A 1 775 ? 51.35112 95.64163 70.49519 1.000 42.10276 759 VAL A N 1
ATOM 5474 C CA . VAL A 1 775 ? 50.88287 94.92417 69.31126 1.000 38.79066 759 VAL A CA 1
ATOM 5475 C C . VAL A 1 775 ? 49.81670 93.91582 69.72540 1.000 41.61334 759 VAL A C 1
ATOM 5476 O O . VAL A 1 775 ? 49.95475 93.22903 70.74404 1.000 38.09640 759 VAL A O 1
ATOM 5480 N N . SER A 1 776 ? 48.73826 93.84088 68.94380 1.000 39.30540 760 SER A N 1
ATOM 5481 C CA . SER A 1 776 ? 47.69132 92.87869 69.24433 1.000 41.20457 760 SER A CA 1
ATOM 5482 C C . SER A 1 776 ? 46.92913 92.52420 67.98174 1.000 42.31414 760 SER A C 1
ATOM 5483 O O . SER A 1 776 ? 46.92213 93.26871 66.99869 1.000 41.38917 760 SER A O 1
ATOM 5486 N N . GLY A 1 777 ? 46.26160 91.37553 68.03720 1.000 41.99078 761 GLY A N 1
ATOM 5487 C CA . GLY A 1 777 ? 45.29462 91.00293 67.03267 1.000 36.76613 761 GLY A CA 1
ATOM 5488 C C . GLY A 1 777 ? 45.73991 89.88836 66.13967 1.000 41.96706 761 GLY A C 1
ATOM 5489 O O . GLY A 1 777 ? 45.01934 89.54241 65.19959 1.000 50.18501 761 GLY A O 1
ATOM 5490 N N . ASP A 1 778 ? 46.89501 89.30587 66.40483 1.000 46.28732 762 ASP A N 1
ATOM 5491 C CA . ASP A 1 778 ? 47.41138 88.22221 65.58950 1.000 44.12919 762 ASP A CA 1
ATOM 5492 C C . ASP A 1 778 ? 48.61277 87.66384 66.33280 1.000 44.87606 762 ASP A C 1
ATOM 5493 O O . ASP A 1 778 ? 49.03283 88.19965 67.36623 1.000 41.88264 762 ASP A O 1
ATOM 5498 N N . TRP A 1 779 ? 49.15033 86.57014 65.80825 1.000 47.89416 763 TRP A N 1
ATOM 5499 C CA . TRP A 1 779 ? 50.31779 85.96477 66.42586 1.000 48.84645 763 TRP A CA 1
ATOM 5500 C C . TRP A 1 779 ? 51.51254 86.89875 66.28929 1.000 46.97350 763 TRP A C 1
ATOM 5501 O O . TRP A 1 779 ? 51.72734 87.51927 65.24465 1.000 47.00310 763 TRP A O 1
ATOM 5512 N N . ILE A 1 780 ? 52.25667 87.02968 67.37701 1.000 40.85480 764 ILE A N 1
ATOM 5513 C CA . ILE A 1 780 ? 53.46743 87.83756 67.41306 1.000 43.07565 764 ILE A CA 1
ATOM 5514 C C . ILE A 1 780 ? 54.64004 86.93487 67.03732 1.000 50.78569 764 ILE A C 1
ATOM 5515 O O . ILE A 1 780 ? 54.92860 85.97986 67.77647 1.000 52.85249 764 ILE A O 1
ATOM 5520 N N . PRO A 1 781 ? 55.33124 87.18893 65.92698 1.000 55.80408 765 PRO A N 1
ATOM 5521 C CA . PRO A 1 781 ? 56.51185 86.37838 65.60282 1.000 48.78147 765 PRO A CA 1
ATOM 5522 C C . PRO A 1 781 ? 57.50296 86.39429 66.75836 1.000 47.07670 765 PRO A C 1
ATOM 5523 O O . PRO A 1 781 ? 57.64481 87.38994 67.46606 1.000 52.83368 765 PRO A 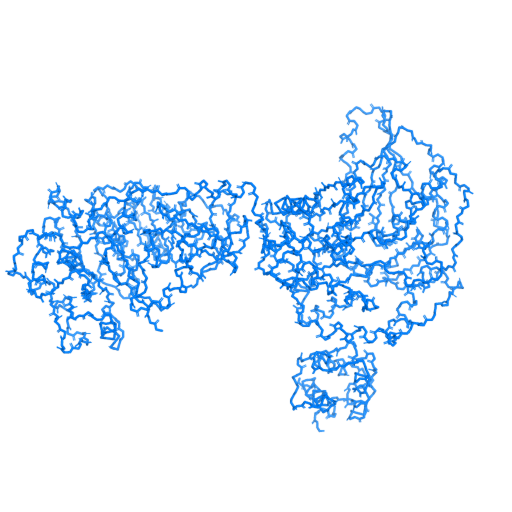O 1
ATOM 5527 N N . LEU A 1 782 ? 58.19077 85.26829 66.95162 1.000 50.28794 766 LEU A N 1
ATOM 5528 C CA . LEU A 1 782 ? 59.00221 85.09809 68.15210 1.000 44.24979 766 LEU A CA 1
ATOM 5529 C C . LEU A 1 782 ? 60.23872 85.98252 68.14303 1.000 42.94845 766 LEU A C 1
ATOM 5530 O O . LEU A 1 782 ? 60.75970 86.32390 69.20814 1.000 48.75217 766 LEU A O 1
ATOM 5535 N N . ASP A 1 783 ? 60.72354 86.36588 66.96422 1.000 51.73157 767 ASP A N 1
ATOM 5536 C CA . ASP A 1 783 ? 61.90364 87.21709 66.86266 1.000 52.99442 767 ASP A CA 1
ATOM 5537 C C . ASP A 1 783 ? 61.57312 88.69767 66.73088 1.000 52.19072 767 ASP A C 1
ATOM 5538 O O . ASP A 1 783 ? 62.50143 89.52074 66.74969 1.000 52.05651 767 ASP A O 1
ATOM 5543 N N . LEU A 1 784 ? 60.28675 89.05536 66.60389 1.000 46.34096 768 LEU A N 1
ATOM 5544 C CA . LEU A 1 784 ? 59.92718 90.46299 66.43262 1.000 44.21419 768 LEU A CA 1
ATOM 5545 C C . LEU A 1 784 ? 60.33340 91.32757 67.61499 1.000 47.17230 768 LEU A C 1
ATOM 5546 O O . LEU A 1 784 ? 60.88661 92.41568 67.38409 1.000 49.56286 768 LEU A O 1
ATOM 5551 N N . PRO A 1 785 ? 60.10633 90.93895 68.87909 1.000 47.73952 769 PRO A N 1
ATOM 5552 C CA . PRO A 1 785 ? 60.48514 91.85562 69.96674 1.000 48.25740 769 PRO A CA 1
ATOM 5553 C C . PRO A 1 785 ? 61.97371 92.15953 69.99610 1.000 53.42137 769 PRO A C 1
ATOM 5554 O O . PRO A 1 785 ? 62.36300 93.33088 70.12808 1.000 50.21923 769 PRO A O 1
ATOM 5558 N N . GLY A 1 786 ? 62.81807 91.13173 69.86289 1.000 51.52756 770 GLY A N 1
ATOM 5559 C CA . GLY A 1 786 ? 64.25298 91.36497 69.82195 1.000 51.42425 770 GLY A CA 1
ATOM 5560 C C . GLY A 1 786 ? 64.67601 92.22081 68.63953 1.000 52.65343 770 GLY A C 1
ATOM 5561 O O . GLY A 1 786 ? 65.52746 93.10557 68.77532 1.000 51.47257 770 GLY A O 1
ATOM 5562 N N . ARG A 1 787 ? 64.08076 91.97393 67.46647 1.000 48.12009 771 ARG A N 1
ATOM 5563 C CA . ARG A 1 787 ? 64.35313 92.80329 66.29703 1.000 45.24868 771 ARG A CA 1
ATOM 5564 C C . ARG A 1 787 ? 63.95221 94.25300 66.52854 1.000 52.46207 771 ARG A C 1
ATOM 5565 O O . ARG A 1 787 ? 64.63651 95.17236 66.06241 1.000 58.20176 771 ARG A O 1
ATOM 5573 N N . ALA A 1 788 ? 62.83427 94.48447 67.22567 1.000 52.27013 772 ALA A N 1
ATOM 5574 C CA . ALA A 1 788 ? 62.40167 95.85837 67.45589 1.000 49.58972 772 ALA A CA 1
ATOM 5575 C C . ALA A 1 788 ? 63.30224 96.55375 68.46322 1.000 51.84302 772 ALA A C 1
ATOM 5576 O O . ALA A 1 788 ? 63.64506 97.73107 68.28783 1.000 52.24601 772 ALA A O 1
ATOM 5578 N N . ARG A 1 789 ? 63.70831 95.84090 69.51813 1.000 53.10795 773 ARG A N 1
ATOM 5579 C CA . ARG A 1 789 ? 64.58428 96.44835 70.51380 1.000 55.92613 773 ARG A CA 1
ATOM 5580 C C . ARG A 1 789 ? 65.94302 96.79010 69.91525 1.000 61.40707 773 ARG A C 1
ATOM 5581 O O . ARG A 1 789 ? 66.58943 97.75532 70.34673 1.000 63.75276 773 ARG A O 1
ATOM 5589 N N . ALA A 1 790 ? 66.37668 96.02801 68.90583 1.000 56.25304 774 ALA A N 1
ATOM 5590 C CA . ALA A 1 790 ? 67.60111 96.35879 68.18018 1.000 57.15689 774 ALA A CA 1
ATOM 5591 C C . ALA A 1 790 ? 67.49101 97.71805 67.49698 1.000 57.73450 774 ALA A C 1
ATOM 5592 O O . ALA A 1 790 ? 68.40059 98.54674 67.59732 1.000 63.91981 774 ALA A O 1
ATOM 5594 N N . GLN A 1 791 ? 66.38275 97.96671 66.79248 1.000 55.74519 775 GLN A N 1
ATOM 5595 C CA . GLN A 1 791 ? 66.20741 99.24578 66.11165 1.000 53.36496 775 GLN A CA 1
ATOM 5596 C C . GLN A 1 791 ? 65.85503 100.38798 67.05303 1.000 57.35469 775 GLN A C 1
ATOM 5597 O O . GLN A 1 791 ? 65.82396 101.53753 66.60273 1.000 58.42464 775 GLN A O 1
ATOM 5603 N N . ALA A 1 792 ? 65.59704 100.11433 68.33113 1.000 56.56882 776 ALA A N 1
ATOM 5604 C CA . ALA A 1 792 ? 65.15976 101.14804 69.26966 1.000 54.85117 776 ALA A CA 1
ATOM 5605 C C . ALA A 1 792 ? 65.49036 100.69332 70.67600 1.000 65.27851 776 ALA A C 1
ATOM 5606 O O . ALA A 1 792 ? 64.65222 100.10069 71.37007 1.000 62.02692 776 ALA A O 1
ATOM 5608 N N . PRO A 1 793 ? 66.69922 100.97405 71.14652 1.000 64.71440 777 PRO A N 1
ATOM 5609 C CA . PRO A 1 793 ? 67.07433 100.53982 72.49455 1.000 58.95418 777 PRO A CA 1
ATOM 5610 C C . PRO A 1 793 ? 66.09626 101.08698 73.51865 1.000 56.07468 777 PRO A C 1
ATOM 5611 O O . PRO A 1 793 ? 65.53074 102.16860 73.34986 1.000 65.36876 777 PRO A O 1
ATOM 5615 N N . GLY A 1 794 ? 65.86999 100.30608 74.57114 1.000 55.65452 778 GLY A N 1
ATOM 5616 C CA . GLY A 1 794 ? 64.94292 100.68669 75.62218 1.000 60.09744 778 GLY A CA 1
ATOM 5617 C C . GLY A 1 794 ? 63.47001 100.58462 75.27770 1.000 58.54628 778 GLY A C 1
ATOM 5618 O O . GLY A 1 794 ? 62.63083 100.90561 76.12598 1.000 64.83397 778 GLY A O 1
ATOM 5619 N N . LEU A 1 795 ? 63.12585 100.17193 74.06222 1.000 55.68227 779 LEU A N 1
ATOM 5620 C CA . LEU A 1 795 ? 61.73493 99.95317 73.69998 1.000 51.10216 779 LEU A CA 1
ATOM 5621 C C . LEU A 1 795 ? 61.12600 98.82854 74.53316 1.000 59.11522 779 LEU A C 1
ATOM 5622 O O . LEU A 1 795 ? 61.70741 97.74636 74.65824 1.000 58.83559 779 LEU A O 1
ATOM 5627 N N . ARG A 1 796 ? 59.95778 99.08937 75.11338 1.000 47.91326 780 ARG A N 1
ATOM 5628 C CA . ARG A 1 796 ? 59.13292 98.03896 75.69776 1.000 46.52361 780 ARG A CA 1
ATOM 5629 C C . ARG A 1 796 ? 58.16631 97.52029 74.63777 1.000 43.22995 780 ARG A C 1
ATOM 5630 O O . ARG A 1 796 ? 57.32428 98.27338 74.13453 1.000 46.24914 780 ARG A O 1
ATOM 5638 N N . VAL A 1 797 ? 58.30005 96.25670 74.27457 1.000 44.66282 781 VAL A N 1
ATOM 5639 C CA . VAL A 1 797 ? 57.32480 95.60867 73.40553 1.000 36.50534 781 VAL A CA 1
ATOM 5640 C C . VAL A 1 797 ? 56.28978 94.95532 74.30610 1.000 42.86014 781 VAL A C 1
ATOM 5641 O O . VAL A 1 797 ? 56.64113 94.24254 75.25302 1.000 42.48465 781 VAL A O 1
ATOM 5645 N N . VAL A 1 798 ? 55.01595 95.22209 74.04942 1.000 41.37327 782 VAL A N 1
ATOM 5646 C CA . VAL A 1 798 ? 53.95242 94.73625 74.91373 1.000 36.64969 782 VAL A CA 1
ATOM 5647 C C . VAL A 1 798 ? 52.91747 94.04520 74.05365 1.000 42.22101 782 VAL A C 1
ATOM 5648 O O . VAL A 1 798 ? 52.35875 94.65508 73.12937 1.000 42.68688 782 VAL A O 1
ATOM 5652 N N . GLY A 1 799 ? 52.67487 92.77008 74.34359 1.000 35.92114 783 GLY A N 1
ATOM 5653 C CA . GLY A 1 799 ? 51.60454 92.05725 73.67882 1.000 31.48865 783 GLY A CA 1
ATOM 5654 C C . GLY A 1 799 ? 50.28306 92.35556 74.36550 1.000 37.67814 783 GLY A C 1
ATOM 5655 O O . GLY A 1 799 ? 50.20008 92.47144 75.59244 1.000 35.36240 783 GLY A O 1
ATOM 5656 N N . SER A 1 800 ? 49.23648 92.48071 73.56018 1.000 32.67026 784 SER A N 1
ATOM 5657 C CA . SER A 1 800 ? 47.91767 92.72125 74.11066 1.000 33.38935 784 SER A CA 1
ATOM 5658 C C . SER A 1 800 ? 46.92287 91.88692 73.32600 1.000 32.98981 784 SER A C 1
ATOM 5659 O O . SER A 1 800 ? 47.29568 91.10228 72.45212 1.000 41.75988 784 SER A O 1
ATOM 5662 N N . GLY A 1 801 ? 45.64972 92.06865 73.63260 1.000 33.05407 785 GLY A N 1
ATOM 5663 C CA . GLY A 1 801 ? 44.62030 91.26493 73.01045 1.000 33.28412 785 GLY A CA 1
ATOM 5664 C C . GLY A 1 801 ? 43.27950 91.67719 73.56168 1.000 34.61188 785 GLY A C 1
ATOM 5665 O O . GLY A 1 801 ? 43.17640 92.58174 74.39419 1.000 34.27036 785 GLY A O 1
ATOM 5666 N N . GLY A 1 802 ? 42.24945 90.99769 73.07722 1.000 36.04538 786 GLY A N 1
ATOM 5667 C CA . GLY A 1 802 ? 40.89628 91.27344 73.47727 1.000 33.92641 786 GLY A CA 1
ATOM 5668 C C . GLY A 1 802 ? 40.04732 91.73004 72.31312 1.000 36.03460 786 GLY A C 1
ATOM 5669 O O . GLY A 1 802 ? 40.41727 92.63776 71.55911 1.000 44.11645 786 GLY A O 1
ATOM 5670 N N . PRO A 1 803 ? 38.87394 91.11931 72.16504 1.000 32.51597 787 PRO A N 1
ATOM 5671 C CA . PRO A 1 803 ? 37.95712 91.50359 71.08446 1.000 31.81627 787 PRO A CA 1
ATOM 5672 C C . PRO A 1 803 ? 37.33630 92.87349 71.32385 1.000 32.19744 787 PRO A C 1
ATOM 5673 O O . PRO A 1 803 ? 37.48351 93.49270 72.37809 1.000 40.00617 787 PRO A O 1
ATOM 5677 N N . THR A 1 804 ? 36.62010 93.33525 70.30034 1.000 31.29667 788 THR A N 1
ATOM 5678 C CA . THR A 1 804 ? 35.93479 94.61948 70.34893 1.000 31.55649 788 THR A CA 1
ATOM 5679 C C . THR A 1 804 ? 34.97648 94.70235 71.52841 1.000 34.15500 788 THR A C 1
ATOM 5680 O O . THR A 1 804 ? 34.79670 95.78495 72.10427 1.000 34.22660 788 THR A O 1
ATOM 5684 N N . GLU A 1 805 ? 34.37606 93.57556 71.91660 1.000 29.52443 789 GLU A N 1
ATOM 5685 C CA . GLU A 1 805 ? 33.45453 93.51328 73.04590 1.000 29.80454 789 GLU A CA 1
ATOM 5686 C C . GLU A 1 805 ? 34.15463 93.70698 74.39947 1.000 31.59027 789 GLU A C 1
ATOM 5687 O O . GLU A 1 805 ? 33.46367 94.07559 75.35625 1.000 32.66975 789 GLU A O 1
ATOM 5693 N N . THR A 1 806 ? 35.48768 93.54079 74.51395 1.000 32.61903 790 THR A N 1
ATOM 5694 C CA . THR A 1 806 ? 36.16142 93.84183 75.78345 1.000 31.04234 790 THR A CA 1
ATOM 5695 C C . THR A 1 806 ? 36.86088 95.19955 75.71255 1.000 33.30201 790 THR A C 1
ATOM 5696 O O . THR A 1 806 ? 37.66738 95.51459 76.59130 1.000 30.84611 790 THR A O 1
ATOM 5700 N N . ILE A 1 807 ? 36.54189 96.02167 74.68262 1.000 32.32988 791 ILE A N 1
ATOM 5701 C CA . ILE A 1 807 ? 36.90695 97.45234 74.66055 1.000 34.87513 791 ILE A CA 1
ATOM 5702 C C . ILE A 1 807 ? 38.40906 97.59535 74.37976 1.000 36.62055 791 ILE A C 1
ATOM 5703 O O . ILE A 1 807 ? 39.18925 97.87026 75.30407 1.000 37.08954 791 ILE A O 1
ATOM 5708 N N . CYS A 1 808 ? 38.83852 97.31132 73.13608 1.000 43.06461 792 CYS A N 1
ATOM 5709 C CA . CYS A 1 808 ? 40.23898 97.50609 72.72073 1.000 36.34931 792 CYS A CA 1
ATOM 5710 C C . CYS A 1 808 ? 41.11451 96.49932 73.47155 1.000 49.10818 792 CYS A C 1
ATOM 5711 O O . CYS A 1 808 ? 40.83805 95.29357 73.34729 1.000 63.76109 792 CYS A O 1
ATOM 5714 N N . TRP A 1 809 ? 42.04863 96.94616 74.34948 1.000 40.73692 793 TRP A N 1
ATOM 5715 C CA . TRP A 1 809 ? 42.93987 96.06511 75.12054 1.000 35.50214 793 TRP A CA 1
ATOM 5716 C C . TRP A 1 809 ? 42.30535 95.65939 76.45169 1.000 38.47082 793 TRP A C 1
ATOM 5717 O O . TRP A 1 809 ? 41.98658 96.52572 77.27771 1.000 33.06982 793 TRP A O 1
ATOM 5728 N N . SER A 1 810 ? 42.19608 94.34477 76.70767 1.000 33.36998 794 SER A N 1
ATOM 5729 C CA . SER A 1 810 ? 41.68445 93.86808 77.99149 1.000 29.22358 794 SER A CA 1
ATOM 5730 C C . SER A 1 810 ? 42.68540 93.00974 78.75968 1.000 32.49581 794 SER A C 1
ATOM 5731 O O . SER A 1 810 ? 42.36142 92.54245 79.85986 1.000 30.96785 794 SER A O 1
ATOM 5734 N N . LEU A 1 811 ? 43.86848 92.76292 78.19519 1.000 29.29859 795 LEU A N 1
ATOM 5735 C CA . LEU A 1 811 ? 44.96799 92.14139 78.91903 1.000 30.41849 795 LEU A CA 1
ATOM 5736 C C . LEU A 1 811 ? 46.28184 92.54174 78.25038 1.000 33.99006 795 LEU A C 1
ATOM 5737 O O . LEU A 1 811 ? 46.30232 93.02964 77.11913 1.000 37.87100 795 LEU A O 1
ATOM 5742 N N . PHE A 1 812 ? 47.38710 92.33501 78.96398 1.000 31.51217 796 PHE A N 1
ATOM 5743 C CA . PHE A 1 812 ? 48.70575 92.70210 78.47401 1.000 31.03241 796 PHE A CA 1
ATOM 5744 C C . PHE A 1 812 ? 49.68021 91.59931 78.83971 1.000 34.66041 796 PHE A C 1
ATOM 5745 O O . PHE A 1 812 ? 49.55232 90.97207 79.89000 1.000 35.41712 796 PHE A O 1
ATOM 5753 N N . HIS A 1 813 ? 50.67045 91.38838 77.98386 1.000 34.59984 797 HIS A N 1
ATOM 5754 C CA . HIS A 1 813 ? 51.87676 90.65580 78.36576 1.000 40.49983 797 HIS A CA 1
ATOM 5755 C C . HIS A 1 813 ? 53.08385 91.49462 77.97673 1.000 40.47186 797 HIS A C 1
ATOM 5756 O O . HIS A 1 813 ? 53.38777 91.60845 76.77065 1.000 39.99374 797 HIS A O 1
ATOM 5763 N N . PRO A 1 814 ? 53.78876 92.10223 78.93167 1.000 40.86280 798 PRO A N 1
ATOM 5764 C CA . PRO A 1 814 ? 55.04428 92.80303 78.59000 1.000 43.50359 798 PRO A CA 1
ATOM 5765 C C . PRO A 1 814 ? 56.09726 91.78686 78.16761 1.000 44.38490 798 PRO A C 1
ATOM 5766 O O . PRO A 1 814 ? 56.42288 90.87461 78.92535 1.000 48.33634 798 PRO A O 1
ATOM 5770 N N . ILE A 1 815 ? 56.60369 91.92442 76.94231 1.000 44.72420 799 ILE A N 1
ATOM 5771 C CA . ILE A 1 815 ? 57.56738 90.97030 76.38455 1.000 47.17623 799 ILE A CA 1
ATOM 5772 C C . ILE A 1 815 ? 58.95957 91.48752 76.73326 1.000 56.17454 799 ILE A C 1
ATOM 5773 O O . ILE A 1 815 ? 59.59472 92.19657 75.95700 1.000 60.56299 799 ILE A O 1
ATOM 5778 N N . ASP A 1 816 ? 59.45122 91.10485 77.90815 1.000 60.24384 800 ASP A N 1
ATOM 5779 C CA . ASP A 1 816 ? 60.77542 91.53056 78.33798 1.000 61.72871 800 ASP A CA 1
ATOM 5780 C C . ASP A 1 816 ? 61.87753 90.59840 77.85922 1.000 71.78619 800 ASP A C 1
ATOM 5781 O O . ASP A 1 816 ? 63.01987 91.03996 77.70175 1.000 85.94425 800 ASP A O 1
ATOM 5786 N N . ALA A 1 817 ? 61.56230 89.33350 77.59873 1.000 67.78546 801 ALA A N 1
ATOM 5787 C CA . ALA A 1 817 ? 62.54030 88.37426 77.10507 1.000 71.92698 801 ALA A CA 1
ATOM 5788 C C . ALA A 1 817 ? 61.77865 87.18086 76.56121 1.000 70.41504 801 ALA A C 1
ATOM 5789 O O . ALA A 1 817 ? 60.73090 86.80984 77.09577 1.000 72.47774 801 ALA A O 1
ATOM 5791 N N . VAL A 1 818 ? 62.30230 86.58558 75.49685 1.000 69.03351 802 VAL A N 1
ATOM 5792 C CA . VAL A 1 818 ? 61.57017 85.56901 74.74699 1.000 71.43610 802 VAL A CA 1
ATOM 5793 C C . VAL A 1 818 ? 62.27224 84.23110 74.94440 1.000 74.39232 802 VAL A C 1
ATOM 5794 O O . VAL A 1 818 ? 63.26941 83.94011 74.27399 1.000 74.21184 802 VAL A O 1
ATOM 5798 N N . ASP A 1 819 ? 61.74454 83.41365 75.86254 1.000 76.95041 803 ASP A N 1
ATOM 5799 C CA . ASP A 1 819 ? 62.19017 82.03921 76.06437 1.000 79.16757 803 ASP A CA 1
ATOM 5800 C C . ASP A 1 819 ? 62.13665 81.26929 74.74487 1.000 78.85699 803 ASP A C 1
ATOM 5801 O O . ASP A 1 819 ? 61.05479 81.15902 74.14483 1.000 77.95799 803 ASP A O 1
ATOM 5806 N N . PRO A 1 820 ? 63.26076 80.71349 74.27101 1.000 87.88086 804 PRO A N 1
ATOM 5807 C CA . PRO A 1 820 ? 63.24465 80.00823 72.97474 1.000 83.22915 804 PRO A CA 1
ATOM 5808 C C . PRO A 1 820 ? 62.55346 78.64777 73.02438 1.000 80.49145 804 PRO A C 1
ATOM 5809 O O . PRO A 1 820 ? 62.35496 78.03427 71.96454 1.000 79.00258 804 PRO A O 1
ATOM 5813 N N . GLN A 1 821 ? 62.17238 78.16519 74.21175 1.000 81.98757 805 GLN A N 1
ATOM 5814 C CA . GLN A 1 821 ? 61.32460 76.98450 74.32450 1.000 84.58885 805 GLN A CA 1
ATOM 5815 C C . GLN A 1 821 ? 59.84420 77.29723 74.10739 1.000 85.79860 805 GLN A C 1
ATOM 5816 O O . GLN A 1 821 ? 59.02873 76.36641 74.08431 1.000 84.67206 805 GLN A O 1
ATOM 5818 N N . TRP A 1 822 ? 59.47960 78.57070 73.94394 1.000 78.68186 806 TRP A N 1
ATOM 5819 C CA . TRP A 1 822 ? 58.08715 78.93704 73.71882 1.000 69.51396 806 TRP A CA 1
ATOM 5820 C C . TRP A 1 822 ? 57.67659 78.61546 72.29073 1.000 60.72085 806 TRP A C 1
ATOM 5821 O O . TRP A 1 822 ? 58.46541 78.76452 71.35659 1.000 68.21172 806 TRP A O 1
ATOM 5832 N N . THR A 1 823 ? 56.42707 78.19291 72.12149 1.000 46.56782 807 THR A N 1
ATOM 5833 C CA . THR A 1 823 ? 55.82411 78.12459 70.79844 1.000 58.81591 807 THR A CA 1
ATOM 5834 C C . THR A 1 823 ? 55.10477 79.41718 70.42283 1.000 57.49515 807 THR A C 1
ATOM 5835 O O . THR A 1 823 ? 54.88470 79.67100 69.23209 1.000 57.19691 807 THR A O 1
ATOM 5839 N N . SER A 1 824 ? 54.72920 80.22867 71.41120 1.000 56.49134 808 SER A N 1
ATOM 5840 C CA . SER A 1 824 ? 54.12293 81.53124 71.18449 1.000 51.79979 808 SER A CA 1
ATOM 5841 C C . SER A 1 824 ? 54.49311 82.42783 72.35642 1.000 51.64029 808 SER A C 1
ATOM 5842 O O . SER A 1 824 ? 54.95299 81.95605 73.39846 1.000 51.73450 808 SER A O 1
ATOM 5845 N N . ILE A 1 825 ? 54.31527 83.72829 72.16198 1.000 46.56592 809 ILE A N 1
ATOM 5846 C CA . ILE A 1 825 ? 54.40317 84.67933 73.27528 1.000 49.38508 809 ILE A CA 1
ATOM 5847 C C . ILE A 1 825 ? 53.18686 84.49454 74.17497 1.000 40.05899 809 ILE A C 1
ATOM 5848 O O . ILE A 1 825 ? 52.06559 84.36234 73.65665 1.000 41.42752 809 ILE A O 1
ATOM 5853 N N . PRO A 1 826 ? 53.33806 84.46755 75.50111 1.000 41.11734 810 PRO A N 1
ATOM 5854 C CA . PRO A 1 826 ? 52.15127 84.37400 76.37503 1.000 42.52999 810 PRO A CA 1
ATOM 5855 C C . PRO A 1 826 ? 51.16660 85.50628 76.10669 1.000 38.28300 810 PRO A C 1
ATOM 5856 O O . PRO A 1 826 ? 51.55013 86.64016 75.81352 1.000 40.63658 810 PRO A O 1
ATOM 5860 N N . TYR A 1 827 ? 49.88153 85.17651 76.20925 1.000 35.89494 811 TYR A N 1
ATOM 5861 C CA . TYR A 1 827 ? 48.82480 86.12169 75.87816 1.000 35.12132 811 TYR A CA 1
ATOM 5862 C C . TYR A 1 827 ? 48.67139 87.21253 76.94866 1.000 39.55411 811 TYR A C 1
ATOM 5863 O O . TYR A 1 827 ? 48.33834 88.35267 76.60755 1.000 41.78563 811 TYR A O 1
ATOM 5872 N N . GLY A 1 828 ? 48.90189 86.89963 78.24138 1.000 35.04787 812 GLY A N 1
ATOM 5873 C CA . GLY A 1 828 ? 49.04106 87.93534 79.25559 1.000 37.52993 812 GLY A CA 1
ATOM 5874 C C . GLY A 1 828 ? 48.08964 87.78477 80.44438 1.000 33.15146 812 GLY A C 1
ATOM 5875 O O . GLY A 1 828 ? 47.47784 86.73318 80.66798 1.000 31.30504 812 GLY A O 1
ATOM 5876 N N . LYS A 1 829 ? 47.98082 88.86524 81.23419 1.000 35.62636 813 LYS A N 1
ATOM 5877 C CA . LYS A 1 829 ? 47.15480 88.97719 82.43312 1.000 30.78431 813 LYS A CA 1
ATOM 5878 C C . LYS A 1 829 ? 46.19782 90.16514 82.32402 1.000 36.79682 813 LYS A C 1
ATOM 5879 O O . LYS A 1 829 ? 46.51557 91.15064 81.65440 1.000 34.18249 813 LYS A O 1
ATOM 5885 N N . PRO A 1 830 ? 45.02119 90.10087 82.96254 1.000 35.11283 814 PRO A N 1
ATOM 5886 C CA . PRO A 1 830 ? 43.97467 91.09721 82.68930 1.000 28.85277 814 PRO A CA 1
ATOM 5887 C C . PRO A 1 830 ? 44.28388 92.46662 83.27939 1.000 31.13621 814 PRO A C 1
ATOM 5888 O O . PRO A 1 830 ? 44.86094 92.57899 84.35778 1.000 33.46715 814 PRO A O 1
ATOM 5892 N N . ILE A 1 831 ? 43.84526 93.52393 82.57812 1.000 32.29752 815 ILE A N 1
ATOM 5893 C CA . ILE A 1 831 ? 43.96009 94.89171 83.09137 1.000 32.67320 815 ILE A CA 1
ATOM 5894 C C . ILE A 1 831 ? 42.91970 95.13374 84.18181 1.000 30.97328 815 ILE A C 1
ATOM 5895 O O . ILE A 1 831 ? 42.11985 94.24801 84.50195 1.000 33.07594 815 ILE A O 1
ATOM 5900 N N . ALA A 1 832 ? 42.95506 96.32198 84.78468 1.000 29.76725 816 ALA A N 1
ATOM 5901 C CA . ALA A 1 832 ? 41.97453 96.72054 85.79743 1.000 30.36351 816 ALA A CA 1
ATOM 5902 C C . ALA A 1 832 ? 40.54068 96.41383 85.37022 1.000 31.69774 816 ALA A C 1
ATOM 5903 O O . ALA A 1 832 ? 40.13325 96.67377 84.23536 1.000 31.22217 816 ALA A O 1
ATOM 5905 N N . ASN A 1 833 ? 39.77464 95.85894 86.29567 1.000 28.82402 817 ASN A N 1
ATOM 5906 C CA . ASN A 1 833 ? 38.35145 95.57022 86.13375 1.000 32.42168 817 ASN A CA 1
ATOM 5907 C C . ASN A 1 833 ? 38.05791 94.48695 85.10508 1.000 31.44141 817 ASN A C 1
ATOM 5908 O O . ASN A 1 833 ? 36.89636 94.26788 84.79113 1.000 31.72821 817 ASN A O 1
ATOM 5913 N N . GLN A 1 834 ? 39.06368 93.77581 84.60351 1.000 26.76430 818 GLN A N 1
ATOM 5914 C CA . GLN A 1 834 ? 38.83967 92.61717 83.75573 1.000 29.78390 818 GLN A CA 1
ATOM 5915 C C . GLN A 1 834 ? 39.24699 91.34113 84.48167 1.000 30.74343 818 GLN A C 1
ATOM 5916 O O . GLN A 1 834 ? 40.18845 91.34109 85.27780 1.000 29.68064 818 GLN A O 1
ATOM 5922 N N . ARG A 1 835 ? 38.53712 90.24584 84.18691 1.000 27.81654 819 ARG A N 1
ATOM 5923 C CA . ARG A 1 835 ? 38.91493 88.91430 84.64924 1.000 31.88320 819 ARG A CA 1
ATOM 5924 C C . ARG A 1 835 ? 38.87479 87.94572 83.47298 1.000 35.44460 819 ARG A C 1
ATOM 5925 O O . ARG A 1 835 ? 37.87676 87.89043 82.74491 1.000 37.23115 819 ARG A O 1
ATOM 5933 N N . TYR A 1 836 ? 39.95759 87.18597 83.28487 1.000 29.22011 820 TYR A N 1
ATOM 5934 C CA . TYR A 1 836 ? 40.05916 86.20519 82.21051 1.000 27.88305 820 TYR A CA 1
ATOM 5935 C C . TYR A 1 836 ? 39.91761 84.80733 82.79988 1.000 31.68866 820 TYR A C 1
ATOM 5936 O O . TYR A 1 836 ? 40.84490 84.30878 83.45449 1.000 28.88096 820 TYR A O 1
ATOM 5945 N N . TYR A 1 837 ? 38.75075 84.19438 82.57745 1.000 30.35912 821 TYR A N 1
ATOM 5946 C CA . TYR A 1 837 ? 38.48544 82.79747 82.90337 1.000 28.51681 821 TYR A CA 1
ATOM 5947 C C . TYR A 1 837 ? 38.79173 81.91417 81.69423 1.000 34.37823 821 TYR A C 1
ATOM 5948 O O . TYR A 1 837 ? 38.56987 82.31502 80.54559 1.000 30.13179 821 TYR A O 1
ATOM 5957 N N . ILE A 1 838 ? 39.28454 80.70641 81.95306 1.000 33.29549 822 ILE A N 1
ATOM 5958 C CA . ILE A 1 838 ? 39.31007 79.62996 80.96829 1.000 26.43287 822 ILE A CA 1
ATOM 5959 C C . ILE A 1 838 ? 38.23849 78.64569 81.40035 1.000 33.57733 822 ILE A C 1
ATOM 5960 O O . ILE A 1 838 ? 38.35507 78.03386 82.47239 1.000 38.12321 822 ILE A O 1
ATOM 5965 N N . VAL A 1 839 ? 37.17995 78.50542 80.59196 1.000 31.14446 823 VAL A N 1
ATOM 5966 C CA . VAL A 1 839 ? 36.01500 77.70673 80.96261 1.000 36.15823 823 VAL A CA 1
ATOM 5967 C C . VAL A 1 839 ? 35.83795 76.52933 80.01218 1.000 38.23249 823 VAL A C 1
ATOM 5968 O O . VAL A 1 839 ? 36.21646 76.58145 78.83565 1.000 35.25908 823 VAL A O 1
ATOM 5972 N N . ASP A 1 840 ? 35.22941 75.46529 80.53760 1.000 38.48123 824 ASP A N 1
ATOM 5973 C CA . ASP A 1 840 ? 34.83481 74.31978 79.72898 1.000 37.44326 824 ASP A CA 1
ATOM 5974 C C . ASP A 1 840 ? 33.49186 74.64022 79.08097 1.000 37.39233 824 ASP A C 1
ATOM 5975 O O . ASP A 1 840 ? 33.01839 75.77633 79.13851 1.000 40.94552 824 ASP A O 1
ATOM 5980 N N . ARG A 1 841 ? 32.86373 73.64602 78.44564 1.000 43.19611 825 ARG A N 1
ATOM 5981 C CA . ARG A 1 841 ? 31.64919 73.89543 77.67197 1.000 42.26305 825 ARG A CA 1
ATOM 5982 C C . ARG A 1 841 ? 30.45001 74.23282 78.55278 1.000 42.77882 825 ARG A C 1
ATOM 5983 O O . ARG A 1 841 ? 29.44628 74.74778 78.05027 1.000 42.18628 825 ARG A O 1
ATOM 5991 N N . ASP A 1 842 ? 30.52161 73.95117 79.84868 1.000 35.08851 826 ASP A N 1
ATOM 5992 C CA . ASP A 1 842 ? 29.47188 74.33054 80.78549 1.000 41.49239 826 ASP A CA 1
ATOM 5993 C C . ASP A 1 842 ? 29.78534 75.64627 81.50466 1.000 38.47637 826 ASP A C 1
ATOM 5994 O O . ASP A 1 842 ? 29.17623 75.93986 82.54005 1.000 40.95920 826 ASP A O 1
ATOM 5999 N N . LEU A 1 843 ? 30.73443 76.43062 80.97198 1.000 39.68777 827 LEU A N 1
ATOM 6000 C CA . LEU A 1 843 ? 31.11407 77.74774 81.50020 1.000 43.61685 827 LEU A CA 1
ATOM 6001 C C . LEU A 1 843 ? 31.70551 77.65843 82.90763 1.000 41.02140 827 LEU A C 1
ATOM 6002 O O . LEU A 1 843 ? 31.59969 78.60285 83.69289 1.000 36.30508 827 LEU A O 1
ATOM 6007 N N . ARG A 1 844 ? 32.32484 76.52323 83.23911 1.000 36.18923 828 ARG A N 1
ATOM 6008 C CA . ARG A 1 844 ? 32.94870 76.31128 84.53406 1.000 38.73502 828 ARG A CA 1
ATOM 6009 C C . ARG A 1 844 ? 34.46351 76.39250 84.40628 1.000 36.24772 828 ARG A C 1
ATOM 6010 O O . ARG A 1 844 ? 35.02763 75.90729 83.41988 1.000 39.19386 828 ARG A O 1
ATOM 6018 N N . PRO A 1 845 ? 35.13560 77.03042 85.35722 1.000 35.54862 829 PRO A N 1
ATOM 6019 C CA . PRO A 1 845 ? 36.57977 77.27162 85.21709 1.000 36.51940 829 PRO A CA 1
ATOM 6020 C C . PRO A 1 845 ? 37.39695 75.99749 85.30230 1.000 33.97943 829 PRO A C 1
ATOM 6021 O O . PRO A 1 845 ? 37.08556 75.08422 86.06277 1.000 35.51660 829 PRO A O 1
ATOM 6025 N N . ARG A 1 846 ? 38.47488 75.96748 84.54181 1.000 33.75359 830 ARG A N 1
ATOM 6026 C CA . ARG A 1 846 ? 39.29746 74.78998 84.39291 1.000 32.70340 830 ARG A CA 1
ATOM 6027 C C . ARG A 1 846 ? 40.60182 74.93986 85.16745 1.000 35.70683 830 ARG A C 1
ATOM 6028 O O . ARG A 1 846 ? 41.05024 76.05630 85.44429 1.000 31.10498 830 ARG A O 1
ATOM 6036 N N . PRO A 1 847 ? 41.24404 73.83164 85.52538 1.000 36.70018 831 PRO A N 1
ATOM 6037 C CA . PRO A 1 847 ? 42.56446 73.91137 86.15371 1.000 36.33814 831 PRO A CA 1
ATOM 6038 C C . PRO A 1 847 ? 43.60368 74.46015 85.19260 1.000 35.05281 831 PRO A C 1
ATOM 6039 O O . PRO A 1 847 ? 43.39585 74.57736 83.98161 1.000 35.43851 831 PRO A O 1
ATOM 6043 N N . THR A 1 848 ? 44.76626 74.75032 85.76948 1.000 35.89597 832 THR A N 1
ATOM 6044 C CA . THR A 1 848 ? 45.94058 75.13124 85.00255 1.000 39.67536 832 THR A CA 1
ATOM 6045 C C . THR A 1 848 ? 46.24763 74.10754 83.90596 1.000 41.55971 832 THR A C 1
ATOM 6046 O O . THR A 1 848 ? 46.10335 72.89889 84.10257 1.000 36.82563 832 THR A O 1
ATOM 6050 N N . TRP A 1 849 ? 46.63022 74.62498 82.72831 1.000 42.09885 833 TRP A N 1
ATOM 6051 C CA . TRP A 1 849 ? 47.03470 73.88389 81.53098 1.000 37.50104 833 TRP A CA 1
ATOM 6052 C C . TRP A 1 849 ? 45.85195 73.34211 80.73968 1.000 37.34396 833 TRP A C 1
ATOM 6053 O O . TRP A 1 849 ? 46.02202 72.96985 79.58021 1.000 37.47418 833 TRP A O 1
ATOM 6064 N N . ALA A 1 850 ? 44.65831 73.29787 81.32741 1.000 34.63499 834 ALA A N 1
ATOM 6065 C CA . ALA A 1 850 ? 43.50970 72.74178 80.61929 1.000 32.70428 834 ALA A CA 1
ATOM 6066 C C . ALA A 1 850 ? 42.99420 73.70927 79.56250 1.000 37.96058 834 ALA A C 1
ATOM 6067 O O . ALA A 1 850 ? 42.77050 74.89201 79.84363 1.000 41.84879 834 ALA A O 1
ATOM 6069 N N . ARG A 1 851 ? 42.79404 73.20259 78.34346 1.000 38.81404 835 ARG A N 1
ATOM 6070 C CA . ARG A 1 851 ? 42.33042 74.04124 77.24297 1.000 34.89349 835 ARG A CA 1
ATOM 6071 C C . ARG A 1 851 ? 40.85282 74.38419 77.41178 1.000 36.67737 835 ARG A C 1
ATOM 6072 O O . ARG A 1 851 ? 40.03199 73.51717 77.71703 1.000 35.77708 835 ARG A O 1
ATOM 6080 N N . GLY A 1 852 ? 40.51016 75.65335 77.21605 1.000 34.10399 836 GLY A N 1
ATOM 6081 C CA . GLY A 1 852 ? 39.11590 76.05285 77.22256 1.000 32.34030 836 GLY A CA 1
ATOM 6082 C C . GLY A 1 852 ? 38.94505 77.41858 76.59082 1.000 38.90692 836 GLY A C 1
ATOM 6083 O O . GLY A 1 852 ? 39.89994 78.03401 76.10558 1.000 33.32399 836 GLY A O 1
ATOM 6084 N N . GLU A 1 853 ? 37.69614 77.87944 76.58904 1.000 40.48877 837 GLU A N 1
ATOM 6085 C CA . GLU A 1 853 ? 37.34516 79.15051 75.96598 1.000 36.48386 837 GLU A CA 1
ATOM 6086 C C . GLU A 1 853 ? 37.60336 80.29997 76.93760 1.000 37.20583 837 GLU A C 1
ATOM 6087 O O . GLU A 1 853 ? 37.24725 80.21800 78.12156 1.000 36.11695 837 GLU A O 1
ATOM 6093 N N . MET A 1 854 ? 38.24975 81.35836 76.45353 1.000 31.43492 838 MET A N 1
ATOM 6094 C CA . MET A 1 854 ? 38.43720 82.53677 77.29185 1.000 37.29468 838 MET A CA 1
ATOM 6095 C C . MET A 1 854 ? 37.11552 83.25529 77.45468 1.000 37.10002 838 MET A C 1
ATOM 6096 O O . MET A 1 854 ? 36.47973 83.60786 76.45610 1.000 36.61455 838 MET A O 1
ATOM 6101 N N . ALA A 1 855 ? 36.69547 83.44154 78.71189 1.000 29.20457 839 ALA A N 1
ATOM 6102 C CA . ALA A 1 855 ? 35.52541 84.23604 79.06684 1.000 29.17795 839 ALA A CA 1
ATOM 6103 C C . ALA A 1 855 ? 36.02026 85.44519 79.84633 1.000 32.93929 839 ALA A C 1
ATOM 6104 O O . ALA A 1 855 ? 36.74085 85.29542 80.84134 1.000 34.15496 839 ALA A O 1
ATOM 6106 N N . VAL A 1 856 ? 35.66216 86.63405 79.38096 1.000 34.21165 840 VAL A N 1
ATOM 6107 C CA . VAL A 1 856 ? 36.16124 87.88255 79.94188 1.000 30.53626 840 VAL A CA 1
ATOM 6108 C C . VAL A 1 856 ? 35.03124 88.50200 80.75919 1.000 35.13785 840 VAL A C 1
ATOM 6109 O O . VAL A 1 856 ? 33.98988 88.90178 80.21877 1.000 33.48065 840 VAL A O 1
ATOM 6113 N N . ALA A 1 857 ? 35.22869 88.54692 82.06923 1.000 28.82261 841 ALA A N 1
ATOM 6114 C CA . ALA A 1 857 ? 34.21368 88.99530 83.00857 1.000 32.40754 841 ALA A CA 1
ATOM 6115 C C . ALA A 1 857 ? 34.53442 90.39779 83.48596 1.000 31.84204 841 ALA A C 1
ATOM 6116 O O . ALA A 1 857 ? 35.68038 90.69586 83.84703 1.000 33.34359 841 ALA A O 1
ATOM 6118 N N . SER A 1 858 ? 33.50556 91.23755 83.52908 1.000 27.82368 842 SER A N 1
ATOM 6119 C CA . SER A 1 858 ? 33.65324 92.59734 84.02651 1.000 31.95136 842 SER A CA 1
ATOM 6120 C C . SER A 1 858 ? 32.29156 93.26220 84.04435 1.000 33.48449 842 SER A C 1
ATOM 6121 O O . SER A 1 858 ? 31.51087 93.08988 83.10039 1.000 33.16004 842 SER A O 1
ATOM 6124 N N . PRO A 1 859 ? 31.97415 94.01238 85.10271 1.000 34.37843 843 PRO A N 1
ATOM 6125 C CA . PRO A 1 859 ? 30.72108 94.77945 85.13425 1.000 30.37399 843 PRO A CA 1
ATOM 6126 C C . PRO A 1 859 ? 30.79392 96.11641 84.41633 1.000 32.79445 843 PRO A C 1
ATOM 6127 O O . PRO A 1 859 ? 29.75271 96.77643 84.28602 1.000 34.68323 843 PRO A O 1
ATOM 6131 N N . LEU A 1 860 ? 31.98277 96.54185 83.97347 1.000 31.59069 844 LEU A N 1
ATOM 6132 C CA . LEU A 1 860 ? 32.16965 97.82407 83.29227 1.000 30.72997 844 LEU A CA 1
ATOM 6133 C C . LEU A 1 860 ? 33.08800 97.77032 82.08617 1.000 33.48414 844 LEU A C 1
ATOM 6134 O O . LEU A 1 860 ? 33.00067 98.67265 81.24868 1.000 31.11245 844 LEU A O 1
ATOM 6139 N N . GLY A 1 861 ? 33.98902 96.79737 81.98177 1.000 31.07578 845 GLY A N 1
ATOM 6140 C CA . GLY A 1 861 ? 34.94163 96.71228 80.89945 1.000 31.89116 845 GLY A CA 1
ATOM 6141 C C . GLY A 1 861 ? 34.47266 95.89844 79.71923 1.000 31.36247 845 GLY A C 1
ATOM 6142 O O . GLY A 1 861 ? 35.28657 95.56393 78.85227 1.000 31.83500 845 GLY A O 1
ATOM 6143 N N . LEU A 1 862 ? 33.19170 95.54813 79.67789 1.000 31.29011 846 LEU A N 1
ATOM 6144 C CA . LEU A 1 862 ? 32.56543 94.87583 78.55154 1.000 31.80487 846 LEU A CA 1
ATOM 6145 C C . LEU A 1 862 ? 31.69060 95.87142 77.80223 1.000 34.70443 846 LEU A C 1
ATOM 6146 O O . LEU A 1 862 ? 31.24267 96.88313 78.35944 1.000 31.75526 846 LEU A O 1
ATOM 6151 N N . ALA A 1 863 ? 31.45676 95.57471 76.52658 1.000 33.98250 847 ALA A N 1
ATOM 6152 C CA . ALA A 1 863 ? 30.48861 96.33079 75.74193 1.000 30.40425 847 ALA A CA 1
ATOM 6153 C C . ALA A 1 863 ? 29.10876 96.19031 76.36472 1.000 31.49809 847 ALA A C 1
ATOM 6154 O O . ALA A 1 863 ? 28.80784 95.19324 77.01905 1.000 33.88659 847 ALA A O 1
ATOM 6156 N N . LEU A 1 864 ? 28.25881 97.19968 76.17940 1.000 31.79232 848 LEU A N 1
ATOM 6157 C CA . LEU A 1 864 ? 26.89825 97.06505 76.69733 1.000 34.85255 848 LEU A CA 1
ATOM 6158 C C . LEU A 1 864 ? 26.14838 95.91923 76.02617 1.000 37.68139 848 LEU A C 1
ATOM 6159 O O . LEU A 1 864 ? 25.30008 95.28054 76.66022 1.000 39.70031 848 LEU A O 1
ATOM 6164 N N . GLY A 1 865 ? 26.44925 95.64057 74.76717 1.000 28.93036 849 GLY A N 1
ATOM 6165 C CA . GLY A 1 865 ? 25.80865 94.56608 74.04172 1.000 30.11831 849 GLY A CA 1
ATOM 6166 C C . GLY A 1 865 ? 25.81348 94.89722 72.56433 1.000 36.29643 849 GLY A C 1
ATOM 6167 O O . GLY A 1 865 ? 26.50565 95.80551 72.11500 1.000 36.68924 849 GLY A O 1
ATOM 6168 N N . TYR A 1 866 ? 25.02004 94.15485 71.80644 1.000 38.75420 850 TYR A N 1
ATOM 6169 C CA . TYR A 1 866 ? 24.95287 94.36585 70.36544 1.000 38.38167 850 TYR A CA 1
ATOM 6170 C C . TYR A 1 866 ? 23.75993 95.25212 70.04269 1.000 39.47229 850 TYR A C 1
ATOM 6171 O O . TYR A 1 866 ? 22.65429 95.01775 70.54160 1.000 40.07959 850 TYR A O 1
ATOM 6180 N N . LEU A 1 867 ? 23.99891 96.27568 69.22635 1.000 41.37030 851 LEU A N 1
ATOM 6181 C CA . LEU A 1 867 ? 22.97248 97.25225 68.88521 1.000 40.17505 851 LEU A CA 1
ATOM 6182 C C . LEU A 1 867 ? 21.73845 96.56443 68.31191 1.000 46.05958 851 LEU A C 1
ATOM 6183 O O . LEU A 1 867 ? 21.83801 95.80656 67.33907 1.000 44.94911 851 LEU A O 1
ATOM 6188 N N . ASN A 1 868 ? 20.58434 96.79873 68.94931 1.000 44.07435 852 ASN A N 1
ATOM 6189 C CA . ASN A 1 868 ? 19.27232 96.33619 68.48741 1.000 53.67975 852 ASN A CA 1
ATOM 6190 C C . ASN A 1 868 ? 19.14393 94.81356 68.42166 1.000 58.08267 852 ASN A C 1
ATOM 6191 O O . ASN A 1 868 ? 18.24313 94.30300 67.75332 1.000 63.22989 852 ASN A O 1
ATOM 6196 N N . ASP A 1 869 ? 20.00780 94.05810 69.09450 1.000 59.17965 853 ASP A N 1
ATOM 6197 C CA . ASP A 1 869 ? 20.06493 92.60138 68.93682 1.000 55.13912 853 ASP A CA 1
ATOM 6198 C C . ASP A 1 869 ? 20.23319 91.95330 70.30632 1.000 56.28558 853 ASP A C 1
ATOM 6199 O O . ASP A 1 869 ? 21.29925 91.41553 70.63496 1.000 53.27184 853 ASP A O 1
ATOM 6204 N N . PRO A 1 870 ? 19.17752 91.96806 71.13112 1.000 56.52749 854 PRO A N 1
ATOM 6205 C CA . PRO A 1 870 ? 19.29160 91.40058 72.49364 1.000 58.42328 854 PRO A CA 1
ATOM 6206 C C . PRO A 1 870 ? 19.47583 89.88547 72.53467 1.000 58.78892 854 PRO A C 1
ATOM 6207 O O . PRO A 1 870 ? 19.96891 89.36481 73.55000 1.000 52.57901 854 PRO A O 1
ATOM 6211 N N . GLU A 1 871 ? 19.09195 89.16554 71.47601 1.000 56.19347 855 GLU A N 1
ATOM 6212 C CA . GLU A 1 871 ? 19.19760 87.71167 71.49883 1.000 55.05076 855 GLU A CA 1
ATOM 6213 C C . GLU A 1 871 ? 20.63947 87.28430 71.32619 1.000 51.65152 855 GLU A C 1
ATOM 6214 O O . GLU A 1 871 ? 21.12409 86.40037 72.04324 1.000 57.38614 855 GLU A O 1
ATOM 6220 N N . ARG A 1 872 ? 21.34780 87.91416 70.39203 1.000 54.06897 856 ARG A N 1
ATOM 6221 C CA . ARG A 1 872 ? 22.77358 87.64957 70.25963 1.000 51.19041 856 ARG A CA 1
ATOM 6222 C C . ARG A 1 872 ? 23.55697 88.21830 71.44030 1.000 48.50438 856 ARG A C 1
ATOM 6223 O O . ARG A 1 872 ? 24.61091 87.68285 71.80562 1.000 44.78536 856 ARG A O 1
ATOM 6231 N N . THR A 1 873 ? 23.05116 89.28892 72.05520 1.000 46.54226 857 THR A N 1
ATOM 6232 C CA . THR A 1 873 ? 23.66843 89.79762 73.27192 1.000 42.19319 857 THR A CA 1
ATOM 6233 C C . THR A 1 873 ? 23.54884 88.78522 74.40308 1.000 45.90987 857 THR A C 1
ATOM 6234 O O . THR A 1 873 ? 24.49889 88.57827 75.17081 1.000 46.07734 857 THR A O 1
ATOM 6238 N N . ALA A 1 874 ? 22.39201 88.12857 74.51179 1.000 48.48037 858 ALA A N 1
ATOM 6239 C CA . ALA A 1 874 ? 22.20976 87.13805 75.56686 1.000 45.72106 858 ALA A CA 1
ATOM 6240 C C . ALA A 1 874 ? 23.06002 85.90396 75.33832 1.000 45.50953 858 ALA A C 1
ATOM 6241 O O . ALA A 1 874 ? 23.40871 85.21361 76.30224 1.000 52.03211 858 ALA A O 1
ATOM 6243 N N . ALA A 1 875 ? 23.42556 85.61971 74.09180 1.000 40.29573 859 ALA A N 1
ATOM 6244 C CA . ALA A 1 875 ? 24.17247 84.39419 73.83217 1.000 43.38826 859 ALA A CA 1
ATOM 6245 C C . ALA A 1 875 ? 25.66758 84.55292 74.07408 1.000 43.11824 859 ALA A C 1
ATOM 6246 O O . ALA A 1 875 ? 26.33532 83.57461 74.41982 1.000 43.73906 859 ALA A O 1
ATOM 6248 N N . LYS A 1 876 ? 26.21435 85.75004 73.86478 1.000 43.19592 860 LYS A N 1
ATOM 6249 C CA . LYS A 1 876 ? 27.64906 85.97684 73.98604 1.000 38.37250 860 LYS A CA 1
ATOM 6250 C C . LYS A 1 876 ? 28.03653 86.67306 75.28323 1.000 40.11330 860 LYS A C 1
ATOM 6251 O O . LYS A 1 876 ? 29.16769 86.49427 75.74958 1.000 36.90925 860 LYS A O 1
ATOM 6257 N N . PHE A 1 877 ? 27.12330 87.44428 75.88228 1.000 38.36791 861 PHE A N 1
ATOM 6258 C CA . PHE A 1 877 ? 27.35785 88.11262 77.16632 1.000 37.01314 861 PHE A CA 1
ATOM 6259 C C . PHE A 1 877 ? 26.57409 87.35533 78.23917 1.000 40.85240 861 PHE A C 1
ATOM 6260 O O . PHE A 1 877 ? 25.44716 87.70133 78.58536 1.000 41.92331 861 PHE A O 1
ATOM 6268 N N . VAL A 1 878 ? 27.18196 86.30025 78.76474 1.000 40.10438 862 VAL A N 1
ATOM 6269 C CA . VAL A 1 878 ? 26.46860 85.33254 79.58099 1.000 41.96338 862 VAL A CA 1
ATOM 6270 C C . VAL A 1 878 ? 26.71496 85.60207 81.06095 1.000 42.10317 862 VAL A C 1
ATOM 6271 O O . VAL A 1 878 ? 27.56144 86.40367 81.44487 1.000 38.15832 862 VAL A O 1
ATOM 6275 N N . THR A 1 879 ? 25.94661 84.93406 81.90376 1.000 46.86310 863 THR A N 1
ATOM 6276 C CA . THR A 1 879 ? 26.14779 84.94160 83.34074 1.000 39.11324 863 THR A CA 1
ATOM 6277 C C . THR A 1 879 ? 26.88838 83.66252 83.71140 1.000 39.97144 863 THR A C 1
ATOM 6278 O O . THR A 1 879 ? 26.37818 82.56808 83.47708 1.000 44.53737 863 THR A O 1
ATOM 6282 N N . LEU A 1 880 ? 28.10076 83.79471 84.22981 1.000 35.69334 864 LEU A N 1
ATOM 6283 C CA . LEU A 1 880 ? 28.86534 82.61275 84.60834 1.000 37.17619 864 LEU A CA 1
ATOM 6284 C C . LEU A 1 880 ? 28.13882 81.88039 85.73668 1.000 46.21386 864 LEU A C 1
ATOM 6285 O O . LEU A 1 880 ? 27.71753 82.52061 86.71406 1.000 44.36120 864 LEU A O 1
ATOM 6290 N N . PRO A 1 881 ? 27.97761 80.55232 85.64647 1.000 43.97086 865 PRO A N 1
ATOM 6291 C CA . PRO A 1 881 ? 27.15946 79.83782 86.64077 1.000 36.24731 865 PRO A CA 1
ATOM 6292 C C . PRO A 1 881 ? 27.73076 79.87024 88.04340 1.000 44.01621 865 PRO A C 1
ATOM 6293 O O . PRO A 1 881 ? 26.96855 79.84430 89.01466 1.000 44.84205 865 PRO A O 1
ATOM 6297 N N . GLY A 1 882 ? 29.04928 79.89442 88.19542 1.000 41.38654 866 GLY A N 1
ATOM 6298 C CA . GLY A 1 882 ? 29.60597 79.76786 89.52591 1.000 42.00269 866 GLY A CA 1
ATOM 6299 C C . GLY A 1 882 ? 29.56242 81.04446 90.33172 1.000 48.69731 866 GLY A C 1
ATOM 6300 O O . GLY A 1 882 ? 29.53131 80.99791 91.56498 1.000 42.86372 866 GLY A O 1
ATOM 6301 N N . THR A 1 883 ? 29.56849 82.19697 89.66477 1.000 44.15038 867 THR A N 1
ATOM 6302 C CA . THR A 1 883 ? 29.64651 83.46402 90.36402 1.000 33.72945 867 THR A CA 1
ATOM 6303 C C . THR A 1 883 ? 28.55797 84.44999 89.99045 1.000 37.06426 867 THR A C 1
ATOM 6304 O O . THR A 1 883 ? 28.45670 85.49050 90.64214 1.000 39.20187 867 THR A O 1
ATOM 6308 N N . GLY A 1 884 ? 27.77092 84.19320 88.95318 1.000 35.83923 868 GLY A N 1
ATOM 6309 C CA . GLY A 1 884 ? 26.85055 85.22668 88.53230 1.000 40.32847 868 GLY A CA 1
ATOM 6310 C C . GLY A 1 884 ? 27.47978 86.45365 87.89311 1.000 41.86089 868 GLY A C 1
ATOM 6311 O O . GLY A 1 884 ? 26.78897 87.46140 87.72253 1.000 45.95061 868 GLY A O 1
ATOM 6312 N N . GLU A 1 885 ? 28.76674 86.42108 87.55555 1.000 33.32001 869 GLU A N 1
ATOM 6313 C CA . GLU A 1 885 ? 29.37424 87.53612 86.84806 1.000 37.30711 869 GLU A CA 1
ATOM 6314 C C . GLU A 1 885 ? 28.94205 87.54760 85.39071 1.000 34.88273 869 GLU A C 1
ATOM 6315 O O . GLU A 1 885 ? 28.83178 86.49658 84.74505 1.000 37.14876 869 GLU A O 1
ATOM 6321 N N . ARG A 1 886 ? 28.70196 88.74269 84.87306 1.000 34.82691 870 ARG A N 1
ATOM 6322 C CA . ARG A 1 886 ? 28.58118 88.91893 83.42959 1.000 38.69615 870 ARG A CA 1
ATOM 6323 C C . ARG A 1 886 ? 29.94124 88.69077 82.77105 1.000 31.77535 870 ARG A C 1
ATOM 6324 O O . ARG A 1 886 ? 30.95870 89.23791 83.21484 1.000 34.52659 870 ARG A O 1
ATOM 6332 N N . ALA A 1 887 ? 29.96565 87.87002 81.72673 1.000 30.93624 871 ALA A N 1
ATOM 6333 C CA . ALA A 1 887 ? 31.19489 87.54721 81.01153 1.000 33.14021 871 ALA A CA 1
ATOM 6334 C C . ALA A 1 887 ? 30.93020 87.49458 79.51035 1.000 36.65379 871 ALA A C 1
ATOM 6335 O O . ALA A 1 887 ? 29.83953 87.12301 79.06778 1.000 33.32910 871 ALA A O 1
ATOM 6337 N N . TYR A 1 888 ? 31.94045 87.87083 78.72908 1.000 33.41097 872 TYR A N 1
ATOM 6338 C CA . TYR A 1 888 ? 31.87359 87.79656 77.27804 1.000 31.92385 872 TYR A CA 1
ATOM 6339 C C . TYR A 1 888 ? 32.63972 86.56217 76.80513 1.000 36.68102 872 TYR A C 1
ATOM 6340 O O . TYR A 1 888 ? 33.82482 86.40772 77.13055 1.000 36.05374 872 TYR A O 1
ATOM 6349 N N . LEU A 1 889 ? 31.96289 85.68038 76.05200 1.000 35.60985 873 LEU A N 1
ATOM 6350 C CA . LEU A 1 889 ? 32.59195 84.48349 75.47712 1.000 36.71773 873 LEU A CA 1
ATOM 6351 C C . LEU A 1 889 ? 33.30785 84.86660 74.18699 1.000 38.80301 873 LEU A C 1
ATOM 6352 O O . LEU A 1 889 ? 32.66403 85.11758 73.16511 1.000 36.51218 873 LEU A O 1
ATOM 6357 N N . THR A 1 890 ? 34.64123 84.90192 74.23108 1.000 35.63632 874 THR A N 1
ATOM 6358 C CA . THR A 1 890 ? 35.43253 85.41323 73.12344 1.000 38.83059 874 THR A CA 1
ATOM 6359 C C . THR A 1 890 ? 35.41851 84.50433 71.90021 1.000 45.22896 874 THR A C 1
ATOM 6360 O O . THR A 1 890 ? 35.70761 84.97308 70.79479 1.000 43.71161 874 THR A O 1
ATOM 6364 N N . GLY A 1 891 ? 35.12425 83.22264 72.06729 1.000 43.48468 875 GLY A N 1
ATOM 6365 C CA . GLY A 1 891 ? 35.34723 82.27115 71.00971 1.000 39.61606 875 GLY A CA 1
ATOM 6366 C C . GLY A 1 891 ? 36.79658 81.89182 70.78617 1.000 44.11121 875 GLY A C 1
ATOM 6367 O O . GLY A 1 891 ? 37.05687 81.02831 69.94347 1.000 56.35215 875 GLY A O 1
ATOM 6368 N N . ASP A 1 892 ? 37.74745 82.51886 71.49102 1.000 45.02685 876 ASP A N 1
ATOM 6369 C CA . ASP A 1 892 ? 39.15874 82.13048 71.50373 1.000 44.09051 876 ASP A CA 1
ATOM 6370 C C . ASP A 1 892 ? 39.41595 81.04967 72.55560 1.000 41.55586 876 ASP A C 1
ATOM 6371 O O . ASP A 1 892 ? 38.71470 80.96975 73.56588 1.000 38.75523 876 ASP A O 1
ATOM 6376 N N . PHE A 1 893 ? 40.47558 80.26194 72.34329 1.000 34.28016 877 PHE A N 1
ATOM 6377 C CA . PHE A 1 893 ? 40.82405 79.16125 73.22505 1.000 33.33239 877 PHE A CA 1
ATOM 6378 C C . PHE A 1 893 ? 42.25263 79.31202 73.71261 1.000 40.43923 877 PHE A C 1
ATOM 6379 O O . PHE A 1 893 ? 43.12414 79.83724 73.00651 1.000 40.21979 877 PHE A O 1
ATOM 6387 N N . GLY A 1 894 ? 42.45965 78.88262 74.95126 1.000 35.65862 878 GLY A N 1
ATOM 6388 C CA . GLY A 1 894 ? 43.75864 78.96436 75.57317 1.000 33.99402 878 GLY A CA 1
ATOM 6389 C C . GLY A 1 894 ? 43.78505 78.13615 76.83678 1.000 33.47439 878 GLY A C 1
ATOM 6390 O O . GLY A 1 894 ? 42.88894 77.33117 77.08974 1.000 35.97046 878 GLY A O 1
ATOM 6391 N N . ARG A 1 895 ? 44.83859 78.33517 77.62623 1.000 29.34250 879 ARG A N 1
ATOM 6392 C CA . ARG A 1 895 ? 44.97974 77.62986 78.88696 1.000 38.96995 879 ARG A CA 1
ATOM 6393 C C . ARG A 1 895 ? 45.72136 78.50869 79.88404 1.000 36.39250 879 ARG A C 1
ATOM 6394 O O . ARG A 1 895 ? 46.55317 79.33781 79.50564 1.000 34.17404 879 ARG A O 1
ATOM 6402 N N . LEU A 1 896 ? 45.42132 78.30500 81.16207 1.000 31.32795 880 LEU A N 1
ATOM 6403 C CA . LEU A 1 896 ? 46.08658 79.04359 82.22466 1.000 36.30818 880 LEU A CA 1
ATOM 6404 C C . LEU A 1 896 ? 47.47408 78.46639 82.47319 1.000 39.95426 880 LEU A C 1
ATOM 6405 O O . LEU A 1 896 ? 47.69028 77.25246 82.37838 1.000 41.14799 880 LEU A O 1
ATOM 6410 N N . LEU A 1 897 ? 48.41158 79.34146 82.79815 1.000 38.14887 881 LEU A N 1
ATOM 6411 C CA . LEU A 1 897 ? 49.78993 78.96924 83.03502 1.000 32.12855 881 LEU A CA 1
ATOM 6412 C C . LEU A 1 897 ? 50.09429 79.05942 84.52549 1.000 41.70130 881 LEU A C 1
ATOM 6413 O O . LEU A 1 897 ? 49.41592 79.78351 85.26581 1.000 41.20269 881 LEU A O 1
ATOM 6418 N N . PRO A 1 898 ? 51.10683 78.32413 85.00489 1.000 40.80419 882 PRO A N 1
ATOM 6419 C CA . PRO A 1 898 ? 51.36412 78.28460 86.45383 1.000 36.20087 882 PRO A CA 1
ATOM 6420 C C . PRO A 1 898 ? 51.60360 79.64894 87.07388 1.000 39.07234 882 PRO A C 1
ATOM 6421 O O . PRO A 1 898 ? 51.27937 79.84563 88.25411 1.000 40.38888 882 PRO A O 1
ATOM 6425 N N . ASP A 1 899 ? 52.15563 80.60359 86.31977 1.000 38.91407 883 ASP A N 1
ATOM 6426 C CA . ASP A 1 899 ? 52.39993 81.94459 86.84474 1.000 36.33019 883 ASP A CA 1
ATOM 6427 C C . ASP A 1 899 ? 51.17034 82.86757 86.76030 1.000 37.99279 883 ASP A C 1
ATOM 6428 O O . ASP A 1 899 ? 51.29746 84.06060 87.02724 1.000 39.23390 883 ASP A O 1
ATOM 6433 N N . GLY A 1 900 ? 49.98859 82.35858 86.39356 1.000 39.97938 884 GLY A N 1
ATOM 6434 C CA . GLY A 1 900 ? 48.78827 83.16862 86.29348 1.000 40.52416 884 GLY A CA 1
ATOM 6435 C C . GLY A 1 900 ? 48.48744 83.71404 84.91173 1.000 39.05691 884 GLY A C 1
ATOM 6436 O O . GLY A 1 900 ? 47.39000 84.24062 84.70313 1.000 36.10335 884 GLY A O 1
ATOM 6437 N N . GLY A 1 901 ? 49.42107 83.60258 83.96699 1.000 32.78072 885 GLY A N 1
ATOM 6438 C CA . GLY A 1 901 ? 49.20380 84.09541 82.63301 1.000 31.76519 885 GLY A CA 1
ATOM 6439 C C . GLY A 1 901 ? 48.37488 83.13189 81.83095 1.000 36.76944 885 GLY A C 1
ATOM 6440 O O . GLY A 1 901 ? 47.96801 82.07178 82.30131 1.000 40.17773 885 GLY A O 1
ATOM 6441 N N . ILE A 1 902 ? 48.11466 83.51815 80.58927 1.000 30.49684 886 ILE A N 1
ATOM 6442 C CA . ILE A 1 902 ? 47.35639 82.70939 79.64753 1.000 34.41071 886 ILE A CA 1
ATOM 6443 C C . ILE A 1 902 ? 48.19936 82.46198 78.40029 1.000 39.83289 886 ILE A C 1
ATOM 6444 O O . ILE A 1 902 ? 48.90155 83.35976 77.91608 1.000 37.95923 886 ILE A O 1
ATOM 6449 N N . GLU A 1 903 ? 48.15677 81.22814 77.90453 1.000 41.95566 887 GLU A N 1
ATOM 6450 C CA . GLU A 1 903 ? 48.71691 80.88348 76.60810 1.000 35.06696 887 GLU A CA 1
ATOM 6451 C C . GLU A 1 903 ? 47.55182 80.80449 75.63381 1.000 36.54751 887 GLU A C 1
ATOM 6452 O O . GLU A 1 903 ? 46.60572 80.05483 75.86951 1.000 41.36911 887 GLU A O 1
ATOM 6458 N N . ILE A 1 904 ? 47.58151 81.60273 74.57717 1.000 38.81828 888 ILE A N 1
ATOM 6459 C CA . ILE A 1 904 ? 46.51919 81.51518 73.58244 1.000 36.21757 888 ILE A CA 1
ATOM 6460 C C . ILE A 1 904 ? 46.84210 80.36248 72.64695 1.000 41.20788 888 ILE A C 1
ATOM 6461 O O . ILE A 1 904 ? 48.00248 80.14933 72.27495 1.000 47.66821 888 ILE A O 1
ATOM 6466 N N . LEU A 1 905 ? 45.82268 79.57149 72.31877 1.000 44.21410 889 LEU A N 1
ATOM 6467 C CA . LEU A 1 905 ? 45.99717 78.35125 71.54025 1.000 47.73192 889 LEU A CA 1
ATOM 6468 C C . LEU A 1 905 ? 45.37279 78.42556 70.16264 1.000 53.35778 889 LEU A C 1
ATOM 6469 O O . LEU A 1 905 ? 45.88022 77.80041 69.22451 1.000 53.90731 889 LEU A O 1
ATOM 6474 N N . GLY A 1 906 ? 44.27463 79.15286 70.04001 1.000 46.34466 890 GLY A N 1
ATOM 6475 C CA . GLY A 1 906 ? 43.57440 79.32504 68.79095 1.000 59.03076 890 GLY A CA 1
ATOM 6476 C C . GLY A 1 906 ? 42.71287 80.57022 68.85517 1.000 69.51534 890 GLY A C 1
ATOM 6477 O O . GLY A 1 906 ? 41.88434 80.71507 69.76486 1.000 59.33845 890 GLY A O 1
ATOM 6478 N N . ARG A 1 907 ? 42.92784 81.48642 67.90784 1.000 70.92947 891 ARG A N 1
ATOM 6479 C CA . ARG A 1 907 ? 42.13251 82.69844 67.76984 1.000 69.88970 891 ARG A CA 1
ATOM 6480 C C . ARG A 1 907 ? 40.94247 82.45224 66.83637 1.000 74.90203 891 ARG A C 1
ATOM 6481 O O . ARG A 1 907 ? 41.02855 81.66824 65.88624 1.000 83.46312 891 ARG A O 1
ATOM 6489 N N . GLU A 1 908 ? 39.81702 83.10732 67.13725 1.000 78.59915 892 GLU A N 1
ATOM 6490 C CA . GLU A 1 908 ? 38.57033 82.95282 66.36036 1.000 80.06631 892 GLU A CA 1
ATOM 6491 C C . GLU A 1 908 ? 38.61490 83.72298 65.03648 1.000 73.74954 892 GLU A C 1
ATOM 6492 O O . GLU A 1 908 ? 39.51888 84.53239 64.80127 1.000 80.26437 892 GLU A O 1
ATOM 6494 N N . THR A 1 1027 ? 42.28968 51.37417 40.82441 1.000 75.83565 1011 THR A N 1
ATOM 6495 C CA . THR A 1 1027 ? 40.86011 51.50625 40.56589 1.000 77.36801 1011 THR A CA 1
ATOM 6496 C C . THR A 1 1027 ? 40.24003 50.14124 40.25331 1.000 80.82465 1011 THR A C 1
ATOM 6497 O O . THR A 1 1027 ? 39.01910 50.02460 40.11280 1.000 77.44698 1011 THR A O 1
ATOM 6501 N N . ASP A 1 1028 ? 41.08947 49.11309 40.13311 1.000 77.56005 1012 ASP A N 1
ATOM 6502 C CA . ASP A 1 1028 ? 40.59618 47.73780 40.14143 1.000 69.74940 1012 ASP A CA 1
ATOM 6503 C C . ASP A 1 1028 ? 39.98334 47.39289 41.49525 1.000 71.92265 1012 ASP A C 1
ATOM 6504 O O . ASP A 1 1028 ? 38.86909 46.85763 41.57346 1.000 69.11697 1012 ASP A O 1
ATOM 6509 N N . VAL A 1 1029 ? 40.70093 47.69219 42.58000 1.000 64.88564 1013 VAL A N 1
ATOM 6510 C CA . VAL A 1 1029 ? 40.11482 47.52512 43.90404 1.000 62.64869 1013 VAL A CA 1
ATOM 6511 C C . VAL A 1 1029 ? 38.92316 48.46445 44.07878 1.000 66.10253 1013 VAL A C 1
ATOM 6512 O O . VAL A 1 1029 ? 37.91073 48.09840 44.69705 1.000 61.08602 1013 VAL A O 1
ATOM 6516 N N . GLY A 1 1030 ? 39.00486 49.67248 43.50547 1.000 60.25123 1014 GLY A N 1
ATOM 6517 C CA . GLY A 1 1030 ? 37.88094 50.59556 43.58168 1.000 59.63751 1014 GLY A CA 1
ATOM 6518 C C . GLY A 1 1030 ? 36.60487 50.01037 43.00508 1.000 63.09569 1014 GLY A C 1
ATOM 6519 O O . GLY A 1 1030 ? 35.52499 50.13598 43.59457 1.000 59.20910 1014 GLY A O 1
ATOM 6520 N N . LEU A 1 1031 ? 36.71177 49.34672 41.85131 1.000 68.73548 1015 LEU A N 1
ATOM 6521 C CA . LEU A 1 1031 ? 35.54820 48.67591 41.27876 1.000 67.34169 1015 LEU A CA 1
ATOM 6522 C C . LEU A 1 1031 ? 35.11403 47.48789 42.13408 1.000 59.15463 1015 LEU A C 1
ATOM 6523 O O . LEU A 1 1031 ? 33.91592 47.29286 42.37554 1.000 53.31430 1015 LEU A O 1
ATOM 6528 N N . LEU A 1 1032 ? 36.07180 46.68359 42.60514 1.000 47.79779 1016 LEU A N 1
ATOM 6529 C CA . LEU A 1 1032 ? 35.72455 45.61186 43.53505 1.000 56.18451 1016 LEU A CA 1
ATOM 6530 C C . LEU A 1 1032 ? 35.01776 46.15666 44.77941 1.000 60.59430 1016 LEU A C 1
ATOM 6531 O O . LEU A 1 1032 ? 34.06179 45.54531 45.27503 1.000 54.77177 1016 LEU A O 1
ATOM 6536 N N . ALA A 1 1033 ? 35.45679 47.31869 45.28418 1.000 57.33618 1017 ALA A N 1
ATOM 6537 C CA . ALA A 1 1033 ? 34.81679 47.90313 46.46126 1.000 57.38499 1017 ALA A CA 1
ATOM 6538 C C . ALA A 1 1033 ? 33.36752 48.28607 46.17752 1.000 59.26309 1017 ALA A C 1
ATOM 6539 O O . ALA A 1 1033 ? 32.48103 48.04901 47.01213 1.000 59.17331 1017 ALA A O 1
ATOM 6541 N N . GLU A 1 1034 ? 33.10248 48.88816 45.00912 1.000 60.56689 1018 GLU A N 1
ATOM 6542 C CA . GLU A 1 1034 ? 31.71902 49.19618 44.64856 1.000 58.99786 1018 GLU A CA 1
ATOM 6543 C C . GLU A 1 1034 ? 30.89063 47.91574 44.53893 1.000 58.00691 1018 GLU A C 1
ATOM 6544 O O . GLU A 1 1034 ? 29.70919 47.89017 44.92104 1.000 51.24986 1018 GLU A O 1
ATOM 6546 N N . LEU A 1 1035 ? 31.50933 46.83347 44.04798 1.000 48.84502 1019 LEU A N 1
ATOM 6547 C CA . LEU A 1 1035 ? 30.83209 45.54256 43.98510 1.000 49.03117 1019 LEU A CA 1
ATOM 6548 C C . LEU A 1 1035 ? 30.48135 45.04451 45.38597 1.000 56.57517 1019 LEU A C 1
ATOM 6549 O O . LEU A 1 1035 ? 29.31844 44.71869 45.66965 1.000 49.95782 1019 LEU A O 1
ATOM 6554 N N . VAL A 1 1036 ? 31.48517 44.97513 46.27595 1.000 57.32956 1020 VAL A N 1
ATOM 6555 C CA . VAL A 1 1036 ? 31.24246 44.58820 47.66740 1.000 52.07695 1020 VAL A CA 1
ATOM 6556 C C . VAL A 1 1036 ? 30.13068 45.43928 48.26217 1.000 52.42197 1020 VAL A C 1
ATOM 6557 O O . VAL A 1 1036 ? 29.21013 44.92070 48.90603 1.000 48.58195 1020 VAL A O 1
ATOM 6561 N N . ALA A 1 1037 ? 30.16845 46.75187 48.00168 1.000 51.13003 1021 ALA A N 1
ATOM 6562 C CA . ALA A 1 1037 ? 29.20079 47.67462 48.59318 1.000 51.42411 1021 ALA A CA 1
ATOM 6563 C C . ALA A 1 1037 ? 27.78064 47.38501 48.11940 1.000 53.35559 1021 ALA A C 1
ATOM 6564 O O . ALA A 1 1037 ? 26.83916 47.35397 48.92486 1.000 56.16615 1021 ALA A O 1
ATOM 6566 N N . ALA A 1 1038 ? 27.60008 47.19292 46.80582 1.000 58.14394 1022 ALA A N 1
ATOM 6567 C CA . ALA A 1 1038 ? 26.26839 46.90556 46.27472 1.000 52.89664 1022 ALA A CA 1
ATOM 6568 C C . ALA A 1 1038 ? 25.73530 45.59027 46.83031 1.000 52.48501 1022 ALA A C 1
ATOM 6569 O O . ALA A 1 1038 ? 24.57817 45.50548 47.26989 1.000 51.57875 1022 ALA A O 1
ATOM 6571 N N . CYS A 1 1039 ? 26.58764 44.56455 46.86513 1.000 49.67097 1023 CYS A N 1
ATOM 6572 C CA . CYS A 1 1039 ? 26.19795 43.28693 47.45373 1.000 52.20619 1023 CYS A CA 1
ATOM 6573 C C . CYS A 1 1039 ? 25.86127 43.44032 48.94093 1.000 59.16226 1023 CYS A C 1
ATOM 6574 O O . CYS A 1 1039 ? 24.88348 42.85625 49.43139 1.000 58.29975 1023 CYS A O 1
ATOM 6577 N N . VAL A 1 1040 ? 26.64744 44.24156 49.67123 1.000 55.01465 1024 VAL A N 1
ATOM 6578 C CA . VAL A 1 1040 ? 26.32834 44.52875 51.06972 1.000 55.71944 1024 VAL A CA 1
ATOM 6579 C C . VAL A 1 1040 ? 24.99579 45.26210 51.16728 1.000 56.29340 1024 VAL A C 1
ATOM 6580 O O . VAL A 1 1040 ? 24.16528 44.96462 52.04047 1.000 53.71670 1024 VAL A O 1
ATOM 6584 N N . ALA A 1 1041 ? 24.77039 46.23365 50.27251 1.000 50.63306 1025 ALA A N 1
ATOM 6585 C CA . ALA A 1 1041 ? 23.56015 47.04879 50.35428 1.000 56.96152 1025 ALA A CA 1
ATOM 6586 C C . ALA A 1 1041 ? 22.30345 46.20364 50.18613 1.000 59.66585 1025 ALA A C 1
ATOM 6587 O O . ALA A 1 1041 ? 21.31694 46.39712 50.91085 1.000 56.01759 1025 ALA A O 1
ATOM 6589 N N . GLU A 1 1042 ? 22.32326 45.25124 49.24289 1.000 59.24925 1026 GLU A N 1
ATOM 6590 C CA . GLU A 1 1042 ? 21.18218 44.35372 49.07090 1.000 61.18015 1026 GLU A CA 1
ATOM 6591 C C . GLU A 1 1042 ? 21.01013 43.43904 50.27636 1.000 54.78600 1026 GLU A C 1
ATOM 6592 O O . GLU A 1 1042 ? 19.88914 43.24600 50.76390 1.000 54.91178 1026 GLU A O 1
ATOM 6598 N N . LEU A 1 1043 ? 22.11378 42.85404 50.75976 1.000 59.88622 1027 LEU A N 1
ATOM 6599 C CA . LEU A 1 1043 ? 22.04843 41.94766 51.90718 1.000 56.05508 1027 LEU A CA 1
ATOM 6600 C C . LEU A 1 1043 ? 21.46299 42.63769 53.13436 1.000 57.57374 1027 LEU A C 1
ATOM 6601 O O . LEU A 1 1043 ? 20.70025 42.02650 53.89066 1.000 60.26633 1027 LEU A O 1
ATOM 6606 N N . LEU A 1 1044 ? 21.78555 43.91727 53.34002 1.000 53.53657 1028 LEU A N 1
ATOM 6607 C CA . LEU A 1 1044 ? 21.27489 44.64946 54.49719 1.000 60.69239 1028 LEU A CA 1
ATOM 6608 C C . LEU A 1 1044 ? 19.94656 45.35679 54.23981 1.000 65.61706 1028 LEU A C 1
ATOM 6609 O O . LEU A 1 1044 ? 19.33438 45.85110 55.19752 1.000 58.89210 1028 LEU A O 1
ATOM 6614 N N . GLY A 1 1045 ? 19.49387 45.42315 52.98418 1.000 61.10993 1029 GLY A N 1
ATOM 6615 C CA . GLY A 1 1045 ? 18.24849 46.08903 52.65474 1.000 57.98546 1029 GLY A CA 1
ATOM 6616 C C . GLY A 1 1045 ? 18.34335 47.58829 52.47214 1.000 67.21168 1029 GLY A C 1
ATOM 6617 O O . GLY A 1 1045 ? 17.32444 48.27873 52.58053 1.000 69.13012 1029 GLY A O 1
ATOM 6618 N N . LEU A 1 1046 ? 19.53003 48.11820 52.19101 1.000 64.37427 1030 LEU A N 1
ATOM 6619 C CA . LEU A 1 1046 ? 19.75752 49.55444 52.13348 1.000 65.73471 1030 LEU A CA 1
ATOM 6620 C C . LEU A 1 1046 ? 19.86173 50.01140 50.68445 1.000 74.88046 1030 LEU A C 1
ATOM 6621 O O . LEU A 1 1046 ? 20.27701 49.24911 49.80595 1.000 75.62280 1030 LEU A O 1
ATOM 6626 N N . ASP A 1 1047 ? 19.45914 51.26101 50.43831 1.000 81.80083 1031 ASP A N 1
ATOM 6627 C CA . ASP A 1 1047 ? 19.56339 51.83922 49.10316 1.000 86.43597 1031 ASP A CA 1
ATOM 6628 C C . ASP A 1 1047 ? 21.02846 51.86450 48.67431 1.000 87.27359 1031 ASP A C 1
ATOM 6629 O O . ASP A 1 1047 ? 21.45989 51.04442 47.85236 1.000 76.50341 1031 ASP A O 1
ATOM 6631 N N . GLU A 1 1048 ? 21.80007 52.79146 49.23619 1.000 85.21650 1032 GLU A N 1
ATOM 6632 C CA . GLU A 1 1048 ? 23.23286 52.87536 49.00385 1.000 79.96420 1032 GLU A CA 1
ATOM 6633 C C . GLU A 1 1048 ? 23.98699 52.47037 50.26722 1.000 79.02272 1032 GLU A C 1
ATOM 6634 O O . GLU A 1 1048 ? 23.42740 52.41305 51.36733 1.000 72.91328 1032 GLU A O 1
ATOM 6636 N N . VAL A 1 1049 ? 25.27132 52.17897 50.08647 1.000 75.18442 1033 VAL A N 1
ATOM 6637 C CA . VAL A 1 1049 ? 26.20540 51.87455 51.16959 1.000 57.21114 1033 VAL A CA 1
ATOM 6638 C C . VAL A 1 1049 ? 27.59082 52.31712 50.70688 1.000 60.30671 1033 VAL A C 1
ATOM 6639 O O . VAL A 1 1049 ? 28.03943 51.90602 49.62510 1.000 57.06980 1033 VAL A O 1
ATOM 6643 N N . PRO A 1 1050 ? 28.28778 53.17136 51.45699 1.000 59.48370 1034 PRO A N 1
ATOM 6644 C CA . PRO A 1 1050 ? 29.59334 53.66250 51.00003 1.000 46.33289 1034 PRO A CA 1
ATOM 6645 C C . PRO A 1 1050 ? 30.68742 52.61622 51.13634 1.000 55.84239 1034 PRO A C 1
ATOM 6646 O O . PRO A 1 1050 ? 30.63842 51.73296 51.99989 1.000 52.84514 1034 PRO A O 1
ATOM 6650 N N . THR A 1 1051 ? 31.69657 52.72942 50.26179 1.000 51.48829 1035 THR A N 1
ATOM 6651 C CA . THR A 1 1051 ? 32.79420 51.77194 50.30045 1.000 50.62659 1035 THR A CA 1
ATOM 6652 C C . THR A 1 1051 ? 33.63761 51.91666 51.56457 1.000 53.71216 1035 THR A C 1
ATOM 6653 O O . THR A 1 1051 ? 34.33564 50.96654 51.94384 1.000 53.29230 1035 THR A O 1
ATOM 6657 N N . THR A 1 1052 ? 33.57671 53.07522 52.22664 1.000 51.59249 1036 THR A N 1
ATOM 6658 C CA . THR A 1 1052 ? 34.28609 53.32765 53.47655 1.000 53.23396 1036 THR A CA 1
ATOM 6659 C C . THR A 1 1052 ? 33.56459 52.78665 54.71532 1.000 54.89025 1036 THR A C 1
ATOM 6660 O O . THR A 1 1052 ? 34.16075 52.77268 55.80174 1.000 53.00285 1036 THR A O 1
ATOM 6664 N N . GLY A 1 1053 ? 32.31047 52.35513 54.59183 1.000 45.27928 1037 GLY A N 1
ATOM 6665 C CA . GLY A 1 1053 ? 31.57222 51.90003 55.75664 1.000 47.87945 1037 GLY A CA 1
ATOM 6666 C C . GLY A 1 1053 ? 32.12968 50.62140 56.36157 1.000 51.83691 1037 GLY A C 1
ATOM 6667 O O . GLY A 1 1053 ? 32.68111 49.75871 55.67698 1.000 54.93026 1037 GLY A O 1
ATOM 6668 N N . ASN A 1 1054 ? 31.99477 50.51643 57.68165 1.000 46.71983 1038 ASN A N 1
ATOM 6669 C CA . ASN A 1 1054 ? 32.26612 49.28075 58.40518 1.000 47.67135 1038 ASN A CA 1
ATOM 6670 C C . ASN A 1 1054 ? 31.03940 48.39793 58.27914 1.000 49.45277 1038 ASN A C 1
ATOM 6671 O O . ASN A 1 1054 ? 29.93665 48.82588 58.64326 1.000 44.25904 1038 ASN A O 1
ATOM 6676 N N . PHE A 1 1055 ? 31.23001 47.17075 57.77498 1.000 47.61831 1039 PHE A N 1
ATOM 6677 C CA . PHE A 1 1055 ? 30.09021 46.31357 57.47994 1.000 43.13878 1039 PHE A CA 1
ATOM 6678 C C . PHE A 1 1055 ? 29.17474 46.16056 58.68890 1.000 46.08377 1039 PHE A C 1
ATOM 6679 O O . PHE A 1 1055 ? 27.94510 46.15012 58.54482 1.000 48.25470 1039 PHE A O 1
ATOM 6687 N N . PHE A 1 1056 ? 29.75474 46.04261 59.89187 1.000 44.63947 1040 PHE A N 1
ATOM 6688 C CA . PHE A 1 1056 ? 28.95691 45.78574 61.09102 1.000 46.86451 1040 PHE A CA 1
ATOM 6689 C C . PHE A 1 1056 ? 28.29661 47.05173 61.63202 1.000 48.73915 1040 PHE A C 1
ATOM 6690 O O . PHE A 1 1056 ? 27.23220 46.97638 62.25675 1.000 47.30049 1040 PHE A O 1
ATOM 6698 N N . ARG A 1 1057 ? 28.89669 48.21546 61.38516 1.000 45.77801 1041 ARG A N 1
ATOM 6699 C CA . ARG A 1 1057 ? 28.25304 49.47045 61.75144 1.000 49.41839 1041 ARG A CA 1
ATOM 6700 C C . ARG A 1 1057 ? 27.10853 49.81154 60.79722 1.000 53.83274 1041 ARG A C 1
ATOM 6701 O O . ARG A 1 1057 ? 26.09155 50.37655 61.21704 1.000 57.51740 1041 ARG A O 1
ATOM 6709 N N . LEU A 1 1058 ? 27.25732 49.48623 59.50838 1.000 52.23956 1042 LEU A N 1
ATOM 6710 C CA . LEU A 1 1058 ? 26.18512 49.69804 58.54088 1.000 43.18880 1042 LEU A CA 1
ATOM 6711 C C . LEU A 1 1058 ? 24.93695 48.88217 58.85781 1.000 49.33366 1042 LEU A C 1
ATOM 6712 O O . LEU A 1 1058 ? 23.87318 49.17377 58.29887 1.000 55.16360 1042 LEU A O 1
ATOM 6717 N N . GLY A 1 1059 ? 25.03147 47.88207 59.73657 1.000 47.88129 1043 GLY A N 1
ATOM 6718 C CA . GLY A 1 1059 ? 23.88537 47.06332 60.08428 1.000 43.37086 1043 GLY A CA 1
ATOM 6719 C C . GLY A 1 1059 ? 24.15690 45.56722 60.10424 1.000 49.31195 1043 GLY A C 1
ATOM 6720 O O . GLY A 1 1059 ? 23.28308 44.77975 60.48069 1.000 47.55460 1043 GLY A O 1
ATOM 6721 N N . GLY A 1 1060 ? 25.35492 45.15148 59.69510 1.000 48.04402 1044 GLY A N 1
ATOM 6722 C CA . GLY A 1 1060 ? 25.70026 43.74531 59.73854 1.000 49.30312 1044 GLY A CA 1
ATOM 6723 C C . GLY A 1 1060 ? 25.81083 43.19427 61.15547 1.000 48.69405 1044 GLY A C 1
ATOM 6724 O O . GLY A 1 1060 ? 25.82277 43.91584 62.15274 1.000 57.14211 1044 GLY A O 1
ATOM 6725 N N . ASP A 1 1061 ? 25.88951 41.86933 61.23141 1.000 49.07026 1045 ASP A N 1
ATOM 6726 C CA . ASP A 1 1061 ? 26.11944 41.13874 62.47351 1.000 42.16762 1045 ASP A CA 1
ATOM 6727 C C . ASP A 1 1061 ? 26.82863 39.83111 62.12623 1.000 48.79196 1045 ASP A C 1
ATOM 6728 O O . ASP A 1 1061 ? 27.31467 39.65040 61.00660 1.000 53.95273 1045 ASP A O 1
ATOM 6733 N N . ALA A 1 1062 ? 26.86112 38.89708 63.07842 1.000 51.91336 1046 ALA A N 1
ATOM 6734 C CA . ALA A 1 1062 ? 27.62677 37.67010 62.87753 1.000 54.29738 1046 ALA A CA 1
ATOM 6735 C C . ALA A 1 1062 ? 27.03826 36.81787 61.75640 1.000 59.08530 1046 ALA A C 1
ATOM 6736 O O . ALA A 1 1062 ? 27.74750 36.44718 60.81189 1.000 52.46812 1046 ALA A O 1
ATOM 6738 N N . LEU A 1 1063 ? 25.73802 36.50697 61.83563 1.000 59.12005 1047 LEU A N 1
ATOM 6739 C CA . LEU A 1 1063 ? 25.14616 35.57619 60.87670 1.000 57.71752 1047 LEU A CA 1
ATOM 6740 C C . LEU A 1 1063 ? 25.08715 36.17929 59.47718 1.000 60.40191 1047 LEU A C 1
ATOM 6741 O O . LEU A 1 1063 ? 25.33192 35.47997 58.48437 1.000 63.46355 1047 LEU A O 1
ATOM 6746 N N . SER A 1 1064 ? 24.79052 37.47541 59.37197 1.000 55.55658 1048 SER A N 1
ATOM 6747 C CA . SER A 1 1064 ? 24.74013 38.10063 58.05959 1.000 51.90765 1048 SER A CA 1
ATOM 6748 C C . SER A 1 1064 ? 26.12928 38.38128 57.49407 1.000 58.06323 1048 SER A C 1
ATOM 6749 O O . SER A 1 1064 ? 26.28335 38.47918 56.27231 1.000 55.41616 1048 SER A O 1
ATOM 6752 N N . GLY A 1 1065 ? 27.15126 38.49756 58.34095 1.000 56.13610 1049 GLY A N 1
ATOM 6753 C CA . GLY A 1 1065 ? 28.50387 38.58205 57.81764 1.000 51.55126 1049 GLY A CA 1
ATOM 6754 C C . GLY A 1 1065 ? 28.97887 37.27311 57.22460 1.000 51.53405 1049 GLY A C 1
ATOM 6755 O O . GLY A 1 1065 ? 29.85717 37.26516 56.35937 1.000 46.44652 1049 GLY A O 1
ATOM 6756 N N . THR A 1 1066 ? 28.41956 36.15079 57.69512 1.000 57.00372 1050 THR A N 1
ATOM 6757 C CA . THR A 1 1066 ? 28.66331 34.85198 57.07033 1.000 56.25605 1050 THR A CA 1
ATOM 6758 C C . THR A 1 1066 ? 27.95061 34.74278 55.72598 1.000 53.21635 1050 THR A C 1
ATOM 6759 O O . THR A 1 1066 ? 28.53727 34.26800 54.74797 1.000 53.71259 1050 THR A O 1
ATOM 6763 N N . ARG A 1 1067 ? 26.68263 35.17777 55.66393 1.000 55.82195 1051 ARG A N 1
ATOM 6764 C CA . ARG A 1 1067 ? 25.97162 35.26912 54.39127 1.000 47.72544 1051 ARG A CA 1
ATOM 6765 C C . ARG A 1 1067 ? 26.70777 36.16491 53.41034 1.000 51.25190 1051 ARG A C 1
ATOM 6766 O O . ARG A 1 1067 ? 26.65724 35.92446 52.19940 1.000 55.46314 1051 ARG A O 1
ATOM 6770 N N . LEU A 1 1068 ? 27.41599 37.18581 53.90547 1.000 52.22179 1052 LEU A N 1
ATOM 6771 C CA . LEU A 1 1068 ? 28.15261 38.06511 53.00315 1.000 53.49752 1052 LEU A CA 1
ATOM 6772 C C . LEU A 1 1068 ? 29.25573 37.30495 52.27969 1.000 52.34792 1052 LEU A C 1
ATOM 6773 O O . LEU A 1 1068 ? 29.44587 37.47279 51.06995 1.000 53.22814 1052 LEU A O 1
ATOM 6778 N N . ALA A 1 1069 ? 30.00020 36.46959 53.00830 1.000 51.00733 1053 ALA A N 1
ATOM 6779 C CA . ALA A 1 1069 ? 31.06893 35.70117 52.38335 1.000 54.58880 1053 ALA A CA 1
ATOM 6780 C C . ALA A 1 1069 ? 30.52968 34.78638 51.28610 1.000 58.54016 1053 ALA A C 1
ATOM 6781 O O . ALA A 1 1069 ? 31.20615 34.56876 50.27406 1.000 54.02905 1053 ALA A O 1
ATOM 6783 N N . SER A 1 1070 ? 29.30991 34.25673 51.46436 1.000 54.32458 1054 SER A N 1
ATOM 6784 C CA . SER A 1 1070 ? 28.70782 33.36676 50.47593 1.000 56.38049 1054 SER A CA 1
ATOM 6785 C C . SER A 1 1070 ? 28.19262 34.12300 49.25849 1.000 54.05253 1054 SER A C 1
ATOM 6786 O O . SER A 1 1070 ? 28.38623 33.66595 48.12862 1.000 57.03420 1054 SER A O 1
ATOM 6789 N N . ARG A 1 1071 ? 27.53132 35.26763 49.45923 1.000 49.48134 1055 ARG A N 1
ATOM 6790 C CA . ARG A 1 1071 ? 27.06946 36.04868 48.31605 1.000 50.59434 1055 ARG A CA 1
ATOM 6791 C C . ARG A 1 1071 ? 28.24331 36.51974 47.46924 1.000 55.42165 1055 ARG A C 1
ATOM 6792 O O . ARG A 1 1071 ? 28.14877 36.56410 46.23606 1.000 56.70449 1055 ARG A O 1
ATOM 6800 N N . LEU A 1 1072 ? 29.36824 36.85726 48.10500 1.000 54.84998 1056 LEU A N 1
ATOM 6801 C CA . LEU A 1 1072 ? 30.51925 37.29885 47.32453 1.000 59.89705 1056 LEU A CA 1
ATOM 6802 C C . LEU A 1 1072 ? 31.15883 36.12790 46.59022 1.000 54.96368 1056 LEU A C 1
ATOM 6803 O O . LEU A 1 1072 ? 31.59341 36.27831 45.44402 1.000 54.22131 1056 LEU A O 1
ATOM 6808 N N . GLN A 1 1073 ? 31.21645 34.95400 47.22740 1.000 53.32965 1057 GLN A N 1
ATOM 6809 C CA . GLN A 1 1073 ? 31.67242 33.75230 46.52862 1.000 56.24420 1057 GLN A CA 1
ATOM 6810 C C . GLN A 1 1073 ? 30.82109 33.46456 45.29801 1.000 57.96478 1057 GLN A C 1
ATOM 6811 O O . GLN A 1 1073 ? 31.35348 33.13239 44.23060 1.000 57.48858 1057 GLN A O 1
ATOM 6817 N N . ASP A 1 1074 ? 29.49409 33.57684 45.43245 1.000 54.55826 1058 ASP A N 1
ATOM 6818 C CA . ASP A 1 1074 ? 28.60222 33.31018 44.30610 1.000 56.47505 1058 ASP A CA 1
ATOM 6819 C C . ASP A 1 1074 ? 28.84945 34.29989 43.17504 1.000 55.78964 1058 ASP A C 1
ATOM 6820 O O . ASP A 1 1074 ? 29.10757 33.90567 42.03190 1.000 58.07618 1058 ASP A O 1
ATOM 6825 N N . LEU A 1 1075 ? 28.79462 35.59606 43.48887 1.000 53.01835 1059 LEU A N 1
ATOM 6826 C CA . LEU A 1 1075 ? 28.83447 36.62543 42.46178 1.000 55.79234 1059 LEU A CA 1
ATOM 6827 C C . LEU A 1 1075 ? 30.22039 36.76159 41.83839 1.000 55.94301 1059 LEU A C 1
ATOM 6828 O O . LEU A 1 1075 ? 30.33428 37.19661 40.68894 1.000 62.35213 1059 LEU A O 1
ATOM 6833 N N . LEU A 1 1076 ? 31.27876 36.39616 42.56172 1.000 56.94285 1060 LEU A N 1
ATOM 6834 C CA . LEU A 1 1076 ? 32.63158 36.54494 42.03698 1.000 57.78053 1060 LEU A CA 1
ATOM 6835 C C . LEU A 1 1076 ? 33.15913 35.28250 41.37350 1.000 59.38989 1060 LEU A C 1
ATOM 6836 O O . LEU A 1 1076 ? 34.01968 35.37555 40.49392 1.000 63.39686 1060 LEU A O 1
ATOM 6841 N N . GLY A 1 1077 ? 32.66729 34.11196 41.76029 1.000 61.23506 1061 GLY A N 1
ATOM 6842 C CA . GLY A 1 1077 ? 33.22240 32.88303 41.23078 1.000 58.35662 1061 GLY A CA 1
ATOM 6843 C C . GLY A 1 1077 ? 34.58818 32.55535 41.78065 1.000 64.48877 1061 GLY A C 1
ATOM 6844 O O . GLY A 1 1077 ? 35.35440 31.83376 41.13728 1.000 71.28931 1061 GLY A O 1
ATOM 6845 N N . ALA A 1 1078 ? 34.91223 33.06860 42.95782 1.000 64.18262 1062 ALA A N 1
ATOM 6846 C CA . ALA A 1 1078 ? 36.19376 32.86129 43.60837 1.000 61.95909 1062 ALA A CA 1
ATOM 6847 C C . ALA A 1 1078 ? 35.92346 32.57603 45.07433 1.000 64.71216 1062 ALA A C 1
ATOM 6848 O O . ALA A 1 1078 ? 34.86254 32.93988 45.59362 1.000 68.49288 1062 ALA A O 1
ATOM 6850 N N . PRO A 1 1079 ? 36.84738 31.91080 45.76944 1.000 63.50010 1063 PRO A N 1
ATOM 6851 C CA . PRO A 1 1079 ? 36.62083 31.63722 47.19912 1.000 67.50174 1063 PRO A CA 1
ATOM 6852 C C . PRO A 1 1079 ? 36.86671 32.88902 48.03776 1.000 68.45990 1063 PRO A C 1
ATOM 6853 O O . PRO A 1 1079 ? 37.89672 33.55899 47.89924 1.000 69.60134 1063 PRO A O 1
ATOM 6857 N N . VAL A 1 1080 ? 35.88931 33.22264 48.87876 1.000 60.70913 1064 VAL A N 1
ATOM 6858 C CA . VAL A 1 1080 ? 35.99353 34.33457 49.82216 1.000 56.48845 1064 VAL A CA 1
ATOM 6859 C C . VAL A 1 1080 ? 35.73674 33.76963 51.21319 1.000 51.15115 1064 VAL A C 1
ATOM 6860 O O . VAL A 1 1080 ? 34.57625 33.70339 51.65323 1.000 52.43876 1064 VAL A O 1
ATOM 6864 N N . PRO A 1 1081 ? 36.78213 33.32617 51.91585 1.000 48.39564 1065 PRO A N 1
ATOM 6865 C CA . PRO A 1 1081 ? 36.59900 32.73772 53.25555 1.000 49.55957 1065 PRO A CA 1
ATOM 6866 C C . PRO A 1 1081 ? 35.92274 33.69060 54.23939 1.000 49.46064 1065 PRO A C 1
ATOM 6867 O O . PRO A 1 1081 ? 36.02688 34.91863 54.13510 1.000 51.15464 1065 PRO A O 1
ATOM 6871 N N . ILE A 1 1082 ? 35.23527 33.10206 55.22124 1.000 48.19484 1066 ILE A N 1
ATOM 6872 C CA . ILE A 1 1082 ? 34.54246 33.89785 56.23259 1.000 49.43906 1066 ILE A CA 1
ATOM 6873 C C . ILE A 1 1082 ? 35.53338 34.73393 57.04766 1.000 52.96833 1066 ILE A C 1
ATOM 6874 O O . ILE A 1 1082 ? 35.26804 35.90427 57.35485 1.000 47.28376 1066 ILE A O 1
ATOM 6879 N N . ARG A 1 1083 ? 36.69092 34.15363 57.40239 1.000 51.32540 1067 ARG A N 1
ATOM 6880 C CA . ARG A 1 1083 ? 37.74533 34.91263 58.08016 1.000 50.43252 1067 ARG A CA 1
ATOM 6881 C C . ARG A 1 1083 ? 38.11297 36.18809 57.31747 1.000 54.83548 1067 ARG A C 1
ATOM 6882 O O . ARG A 1 1083 ? 38.51021 37.18745 57.93253 1.000 54.59969 1067 ARG A O 1
ATOM 6890 N N . THR A 1 1084 ? 37.96000 36.19131 55.98687 1.000 47.36712 1068 THR A N 1
ATOM 6891 C CA . THR A 1 1084 ? 38.32589 37.36938 55.20700 1.000 45.84402 1068 THR A CA 1
ATOM 6892 C C . THR A 1 1084 ? 37.29901 38.48431 55.35199 1.000 50.33386 1068 THR A C 1
ATOM 6893 O O . THR A 1 1084 ? 37.66393 39.66973 55.32036 1.000 48.72261 1068 THR A O 1
ATOM 6897 N N . VAL A 1 1085 ? 36.02319 38.13614 55.52661 1.000 42.69575 1069 VAL A N 1
ATOM 6898 C CA . VAL A 1 1085 ? 35.02511 39.17190 55.73980 1.000 47.46105 1069 VAL A CA 1
ATOM 6899 C C . VAL A 1 1085 ? 35.16991 39.75204 57.14270 1.000 50.46621 1069 VAL A C 1
ATOM 6900 O O . VAL A 1 1085 ? 35.15324 40.97799 57.32856 1.000 45.40792 1069 VAL A O 1
ATOM 6904 N N . PHE A 1 1086 ? 35.37821 38.88864 58.14404 1.000 45.97825 1070 PHE A N 1
ATOM 6905 C CA . PHE A 1 1086 ? 35.51602 39.38193 59.50816 1.000 46.46896 1070 PHE A CA 1
ATOM 6906 C C . PHE A 1 1086 ? 36.85468 40.08475 59.72431 1.000 48.05770 1070 PHE A C 1
ATOM 6907 O O . PHE A 1 1086 ? 36.92915 41.05214 60.48895 1.000 45.29368 1070 PHE A O 1
ATOM 6915 N N . GLY A 1 1087 ? 37.91383 39.63758 59.05484 1.000 42.97725 1071 GLY A N 1
ATOM 6916 C CA . GLY A 1 1087 ? 39.17515 40.33922 59.19012 1.000 43.00794 1071 GLY A CA 1
ATOM 6917 C C . GLY A 1 1087 ? 39.24472 41.66731 58.46008 1.000 46.98115 1071 GLY A C 1
ATOM 6918 O O . GLY A 1 1087 ? 40.22358 42.39666 58.64325 1.000 45.52926 1071 GLY A O 1
ATOM 6919 N N . ASN A 1 1088 ? 38.25078 41.99462 57.63163 1.000 45.96805 1072 ASN A N 1
ATOM 6920 C CA . ASN A 1 1088 ? 38.21752 43.26727 56.90596 1.000 46.54484 1072 ASN A CA 1
ATOM 6921 C C . ASN A 1 1088 ? 36.79931 43.81682 56.92330 1.000 50.89214 1072 ASN A C 1
ATOM 6922 O O . ASN A 1 1088 ? 36.09882 43.81576 55.90143 1.000 47.66323 1072 ASN A O 1
ATOM 6927 N N . PRO A 1 1089 ? 36.35226 44.32787 58.07747 1.000 53.52943 1073 PRO A N 1
ATOM 6928 C CA . PRO A 1 1089 ? 34.99373 44.89788 58.15949 1.000 45.65020 1073 PRO A CA 1
ATOM 6929 C C . PRO A 1 1089 ? 34.77021 46.08176 57.23150 1.000 41.88564 1073 PRO A C 1
ATOM 6930 O O . PRO A 1 1089 ? 33.63644 46.30282 56.78458 1.000 40.99388 1073 PRO A O 1
ATOM 6934 N N . VAL A 1 1090 ? 35.80816 46.85828 56.93293 1.000 44.96045 1074 VAL A N 1
ATOM 6935 C CA . VAL A 1 1090 ? 35.65006 48.03777 56.08369 1.000 48.68551 1074 VAL A CA 1
ATOM 6936 C C . VAL A 1 1090 ? 35.59186 47.58763 54.62563 1.000 50.17078 1074 VAL A C 1
ATOM 6937 O O . VAL A 1 1090 ? 36.48811 46.88497 54.13931 1.000 47.76971 1074 VAL A O 1
ATOM 6941 N N . LEU A 1 1091 ? 34.52568 47.98533 53.92802 1.000 48.84612 1075 LEU A N 1
ATOM 6942 C CA . LEU A 1 1091 ? 34.22430 47.39758 52.62486 1.000 52.45673 1075 LEU A CA 1
ATOM 6943 C C . LEU A 1 1091 ? 35.37704 47.58577 51.64360 1.000 53.62708 1075 LEU A C 1
ATOM 6944 O O . LEU A 1 1091 ? 35.73907 46.64580 50.92478 1.000 51.33834 1075 LEU A O 1
ATOM 6949 N N . GLY A 1 1092 ? 35.99914 48.77284 51.63509 1.000 52.58669 1076 GLY A N 1
ATOM 6950 C CA . GLY A 1 1092 ? 37.21620 48.95702 50.85269 1.000 46.64082 1076 GLY A CA 1
ATOM 6951 C C . GLY A 1 1092 ? 38.34526 48.02066 51.26085 1.000 52.14242 1076 GLY A C 1
ATOM 6952 O O . GLY A 1 1092 ? 39.10093 47.54236 50.41197 1.000 54.39415 1076 GLY A O 1
ATOM 6953 N N . ASP A 1 1093 ? 38.47560 47.74201 52.56820 1.000 49.39758 1077 ASP A N 1
ATOM 6954 C CA . ASP A 1 1093 ? 39.50532 46.81402 53.04996 1.000 51.96842 1077 ASP A CA 1
ATOM 6955 C C . ASP A 1 1093 ? 39.21563 45.37029 52.63794 1.000 51.63239 1077 ASP A C 1
ATOM 6956 O O . ASP A 1 1093 ? 40.14886 44.57208 52.47811 1.000 47.74831 1077 ASP A O 1
ATOM 6961 N N . LEU A 1 1094 ? 37.93285 44.99613 52.54997 1.000 49.80398 1078 LEU A N 1
ATOM 6962 C CA . LEU A 1 1094 ? 37.57403 43.67246 52.05567 1.000 50.09738 1078 LEU A CA 1
ATOM 6963 C C . LEU A 1 1094 ? 37.90536 43.55067 50.57420 1.000 54.22101 1078 LEU A C 1
ATOM 6964 O O . LEU A 1 1094 ? 38.48767 42.54958 50.14585 1.000 50.71795 1078 LEU A O 1
ATOM 6969 N N . ALA A 1 1095 ? 37.58025 44.58137 49.78657 1.000 48.18663 1079 ALA A N 1
ATOM 6970 C CA . ALA A 1 1095 ? 37.98250 44.60098 48.38646 1.000 50.27971 1079 ALA A CA 1
ATOM 6971 C C . ALA A 1 1095 ? 39.48275 44.37263 48.24858 1.000 55.03849 1079 ALA A C 1
ATOM 6972 O O . ALA A 1 1095 ? 39.92289 43.49714 47.49664 1.000 54.62645 1079 ALA A O 1
ATOM 6974 N N . SER A 1 1096 ? 40.28654 45.13462 48.99702 1.000 59.79612 1080 SER A N 1
ATOM 6975 C CA . SER A 1 1096 ? 41.73810 44.98297 48.91145 1.000 58.37109 1080 SER A CA 1
ATOM 6976 C C . SER A 1 1096 ? 42.18783 43.58957 49.33762 1.000 53.53448 1080 SER A C 1
ATOM 6977 O O . SER A 1 1096 ? 43.12862 43.03542 48.75824 1.000 56.34343 1080 SER A O 1
ATOM 6980 N N . ALA A 1 1097 ? 41.55151 43.01126 50.36237 1.000 47.73953 1081 ALA A N 1
ATOM 6981 C CA . ALA A 1 1097 ? 41.94724 41.66456 50.77203 1.000 50.61000 1081 ALA A CA 1
ATOM 6982 C C . ALA A 1 1097 ? 41.60414 40.63612 49.69933 1.000 55.55672 1081 ALA A C 1
ATOM 6983 O O . ALA A 1 1097 ? 42.36585 39.68490 49.47975 1.000 52.95750 1081 ALA A O 1
ATOM 6985 N N . ILE A 1 1098 ? 40.45635 40.80323 49.03249 1.000 53.64517 1082 ILE A N 1
ATOM 6986 C CA . ILE A 1 1098 ? 40.06200 39.87342 47.97673 1.000 61.56474 1082 ILE A CA 1
ATOM 6987 C C . ILE A 1 1098 ? 40.96844 40.03827 46.76104 1.000 56.81051 1082 ILE A C 1
ATOM 6988 O O . ILE A 1 1098 ? 41.53064 39.06396 46.25125 1.000 59.85570 1082 ILE A O 1
ATOM 6993 N N . ALA A 1 1099 ? 41.15447 41.27936 46.30686 1.000 52.98535 1083 ALA A N 1
ATOM 6994 C CA . ALA A 1 1099 ? 42.03478 41.55545 45.17642 1.000 58.23515 1083 ALA A CA 1
ATOM 6995 C C . ALA A 1 1099 ? 43.49200 41.17472 45.44679 1.000 56.51359 1083 ALA A C 1
ATOM 6996 O O . ALA A 1 1099 ? 44.24116 40.92123 44.49973 1.000 63.45877 1083 ALA A O 1
ATOM 6998 N N . GLY A 1 1100 ? 43.91674 41.12780 46.70394 1.000 60.39842 1084 GLY A N 1
ATOM 6999 C CA . GLY A 1 1100 ? 45.26728 40.70768 47.01972 1.000 52.76194 1084 GLY A CA 1
ATOM 7000 C C . GLY A 1 1100 ? 45.42217 39.23435 47.28288 1.000 59.71341 1084 GLY A C 1
ATOM 7001 O O . GLY A 1 1100 ? 46.54044 38.76598 47.50723 1.000 67.11257 1084 GLY A O 1
ATOM 7002 N N . ASP A 1 1101 ? 44.31745 38.49656 47.28199 1.000 60.63394 1085 ASP A N 1
ATOM 7003 C CA . ASP A 1 1101 ? 44.34676 37.05507 47.48050 1.000 63.34454 1085 ASP A CA 1
ATOM 7004 C C . ASP A 1 1101 ? 44.77545 36.39249 46.17457 1.000 74.64283 1085 ASP A C 1
ATOM 7005 O O . ASP A 1 1101 ? 44.12200 36.60297 45.14275 1.000 69.20426 1085 ASP A O 1
ATOM 7010 N N . PRO A 1 1102 ? 45.87138 35.62223 46.15823 1.000 76.23971 1086 PRO A N 1
ATOM 7011 C CA . PRO A 1 1102 ? 46.26462 34.96225 44.89961 1.000 77.87889 1086 PRO A CA 1
ATOM 7012 C C . PRO A 1 1102 ? 45.20056 34.00352 44.37171 1.000 79.11174 1086 PRO A C 1
ATOM 7013 O O . PRO A 1 1102 ? 44.92387 33.99078 43.16285 1.000 71.97065 1086 PRO A O 1
ATOM 7017 N N . ALA A 1 1103 ? 44.56856 33.21698 45.26504 1.000 79.25493 1087 ALA A N 1
ATOM 7018 C CA . ALA A 1 1103 ? 43.52983 32.22263 44.98723 1.000 73.73963 1087 ALA A CA 1
ATOM 7019 C C . ALA A 1 1103 ? 42.16518 32.83774 44.53630 1.000 74.56317 1087 ALA A C 1
ATOM 7020 O O . ALA A 1 1103 ? 41.21780 32.04993 44.37320 1.000 73.14732 1087 ALA A O 1
ATOM 7022 N N . ALA A 1 1104 ? 42.01102 34.14734 44.32066 1.000 67.43139 1088 ALA A N 1
ATOM 7023 C CA . ALA A 1 1104 ? 40.69338 34.72415 44.07561 1.000 64.18822 1088 ALA A CA 1
ATOM 7024 C C . ALA A 1 1104 ? 40.81629 36.07948 43.39912 1.000 63.20864 1088 ALA A C 1
ATOM 7025 O O . ALA A 1 1104 ? 39.87949 36.54909 42.74334 1.000 62.17676 1088 ALA A O 1
ATOM 7027 N N . GLY A 1 1105 ? 41.97210 36.71312 43.57061 1.000 65.47750 1089 GLY A N 1
ATOM 7028 C CA . GLY A 1 1105 ? 42.20537 38.05974 43.10500 1.000 67.67732 1089 GLY A CA 1
ATOM 7029 C C . GLY A 1 1105 ? 41.91262 38.29076 41.63658 1.000 64.28253 1089 GLY A C 1
ATOM 7030 O O . GLY A 1 1105 ? 41.01086 39.06072 41.28444 1.000 65.51342 1089 GLY A O 1
ATOM 7031 N N . PRO A 1 1106 ? 42.67659 37.64063 40.74647 1.000 69.71849 1090 PRO A N 1
ATOM 7032 C CA . PRO A 1 1106 ? 42.48060 37.90516 39.30380 1.000 68.76610 1090 PRO A CA 1
ATOM 7033 C C . PRO A 1 1106 ? 41.04398 37.67357 38.86479 1.000 67.83532 1090 PRO A C 1
ATOM 7034 O O . PRO A 1 1106 ? 40.46222 38.52428 38.17086 1.000 63.12660 1090 PRO A O 1
ATOM 7038 N N . GLN A 1 1107 ? 40.44178 36.55627 39.29421 1.000 62.97895 1091 GLN A N 1
ATOM 7039 C CA . GLN A 1 1107 ? 39.02787 36.31045 39.01696 1.000 64.07205 1091 GLN A CA 1
ATOM 7040 C C . GLN A 1 1107 ? 38.15559 37.46565 39.51491 1.000 65.62312 1091 GLN A C 1
ATOM 7041 O O . GLN A 1 1107 ? 37.34354 38.01858 38.75779 1.000 62.76908 1091 GLN A O 1
ATOM 7047 N N . ALA A 1 1108 ? 38.33646 37.87066 40.77959 1.000 62.59629 1092 ALA A N 1
ATOM 7048 C CA . ALA A 1 1108 ? 37.49009 38.91768 41.34653 1.000 59.85173 1092 ALA A CA 1
ATOM 7049 C C . ALA A 1 1108 ? 37.61910 40.21968 40.56954 1.000 56.70814 1092 ALA A C 1
ATOM 7050 O O . ALA A 1 1108 ? 36.61273 40.87951 40.28356 1.000 57.79712 1092 ALA A O 1
ATOM 7052 N N . ILE A 1 1109 ? 38.84831 40.60291 40.20794 1.000 61.43472 1093 ILE A N 1
ATOM 7053 C CA . ILE A 1 1109 ? 39.05025 41.84815 39.46189 1.000 67.07080 1093 ILE A CA 1
ATOM 7054 C C . ILE A 1 1109 ? 38.39387 41.77425 38.08140 1.000 62.92202 1093 ILE A C 1
ATOM 7055 O O . ILE A 1 1109 ? 37.88611 42.78183 37.56108 1.000 61.86994 1093 ILE A O 1
ATOM 7060 N N . ARG A 1 1110 ? 38.39170 40.58653 37.46348 1.000 69.05563 1094 ARG A N 1
ATOM 7061 C CA . ARG A 1 1110 ? 37.70708 40.42662 36.18182 1.000 64.71456 1094 ARG A CA 1
ATOM 7062 C C . ARG A 1 1110 ? 36.21711 40.72322 36.32051 1.000 61.72555 1094 ARG A C 1
ATOM 7063 O O . ARG A 1 1110 ? 35.65640 41.51213 35.54639 1.000 58.67741 1094 ARG A O 1
ATOM 7071 N N . VAL A 1 1111 ? 35.55969 40.10596 37.31252 1.000 55.12451 1095 VAL A N 1
ATOM 7072 C CA . VAL A 1 1111 ? 34.12462 40.32434 37.50487 1.000 51.90650 1095 VAL A CA 1
ATOM 7073 C C . VAL A 1 1111 ? 33.83059 41.78177 37.84559 1.000 59.95841 1095 VAL A C 1
ATOM 7074 O O . VAL A 1 1111 ? 32.82038 42.34403 37.40283 1.000 57.08432 1095 VAL A O 1
ATOM 7078 N N . ALA A 1 1112 ? 34.69090 42.41354 38.65427 1.000 62.14224 1096 ALA A N 1
ATOM 7079 C CA . ALA A 1 1112 ? 34.43467 43.79623 39.05579 1.000 62.36618 1096 ALA A CA 1
ATOM 7080 C C . ALA A 1 1112 ? 34.41381 44.72778 37.84637 1.000 60.95634 1096 ALA A C 1
ATOM 7081 O O . ALA A 1 1112 ? 33.54894 45.60971 37.74675 1.000 59.09053 1096 ALA A O 1
ATOM 7083 N N . ARG A 1 1113 ? 35.33458 44.51987 36.89751 1.000 59.09333 1097 ARG A N 1
ATOM 7084 C CA . ARG A 1 1113 ? 35.37113 45.24994 35.62816 1.000 67.62001 1097 ARG A CA 1
ATOM 7085 C C . ARG A 1 1113 ? 34.13900 45.03697 34.73257 1.000 70.86811 1097 ARG A C 1
ATOM 7086 O O . ARG A 1 1113 ? 34.12506 45.50575 33.58878 1.000 73.98875 1097 ARG A O 1
ATOM 7088 N N . LEU A 1 1114 ? 33.10431 44.35267 35.24023 1.000 73.87090 1098 LEU A N 1
ATOM 7089 C CA . LEU A 1 1114 ? 31.84753 44.05190 34.52602 1.000 64.94275 1098 LEU A CA 1
ATOM 7090 C C . LEU A 1 1114 ? 32.09947 43.20852 33.27649 1.000 70.68505 1098 LEU A C 1
ATOM 7091 O O . LEU A 1 1114 ? 32.44905 42.02438 33.36815 1.000 70.24369 1098 LEU A O 1
#

Organism: NCBI:txid630397

Foldseek 3Di:
DDDFDAFDFDVVCQFPWFAQFLVLLCQVVLVCPAKKKFKFKDQDADVVLLQLLVVLVVQQAQLQQKAAAPVRIIGGDNDLDRDDEAEAECQPPPVVVVVVVPDDADRRDPGRKYWYWYDYNRMIMTMIMHGCSSFDPLCVWQAVLLSSVVSSVPVVDDDDHQPHAVSSVSCCLVPGLCPDDLLQQLLLVLLLCQVVAAFAFAFFFALAKDKDKDKFALVLVVLLCVLQVVLPHGSLLVLVLLLLQLSCQGGQDSKYWAFEWDQDPPPNPNSSNHGHYRTATQTQIQHQDDQASQVRSSVSRVSVVVSVVSRSPGVSLSLVVSCVQPNNVRSQHQHYEYEPPPDDDHPDGNCVVGPIDDIAGDRRSHAWYFYWYDDPSMIMTMIMGGPRGHHPPSVVLSVVLSVVLSVQSSVDDQPDDRRGDSGDASADPLQVVLQCVLFVFADDFDWQFLLNLLVVLCVVFVAFFAEAEDPDTQGSVNLLLLLLLLLQVVLVVPDAAAAEEEEEEFWDSLSLSNLSNCQLNRYAYEYDYNPDPDQVVQVVCVVQVHQEYEYAPVRVVSHDHDDSHHYHYSPPRRVPGDSPRGDGDYTQQGFRYWAWDDVIWTFTAGRRLLSQVQVQCCVVVVQAQAAEEEQDDDPNDLQNSCVSRRNSSHNHYYYIAGGDPDQDLLSVLQSCQVVLHAEAEEAQVSLVSNLVNQVPDDDLSNQSHQEHEHEDDFHPLCSVVSSCVSYPNHWYKYFYDHVQLRNGFFIDTPPDRDPSDPGRFHGGGTRQKRWAFAAPLLHGHYASRKGWTKIFGPRRGTPATRPCVVVRPVQQDQRVPPRTTIGGQVWMWGAHSNGTIHTDGHPVLLPLLLLVLFVLLCVLQVHDGGDLQDQSSSVPDRSVSLCVSQVSLCVQQVFHRDSCLCSSQRRSSSSSVSQLPDPRRNVSNSVSSVD

Sequence (931 aa):
AAELPPLVPEPGDAGQPFPLTPTQQALWVGRAGCYGYFEWERPELDLARYRRRAWERLVAHHPGLRTVVRPDGTQHVLERPGPVPITVEDLRQDPDAVRRLEESRLDPGTWPMFDLRVVLLSGRVVRVQLGIDLQLMDASSLFLNLFSDLVTLYDDPDAALASQKLAFRDFARWLEEDVRGGARWRADWAYWQERLDGLPPAPDLPAARKFERCMVRCPAEEFALLRERALAHGLTETELLVGAFAEVLRRGWSSDPAFTLNVPVFQQRFDVPGIEDVIGDYTNPILLEARPEGRTVAERIVALAARLRADTRHASVNGVEVLRELARRRGLAAAAMPVVVVTSLLGLPSAARSITEFGTEVHSITQTPQVSLDFQIRRPEDGELRLVWDHRSGAFAPGVVEGAFEAFLDLVGRMLADEPGHGVWEAPFADMRSRRDRAVWNETNDTAEPVPAVLLQERFFAQARRTPDAEAVVASGLRLTYDELARHAYRIGNTLRERGVRPGDLVGVVMEKGWEQYAAVYGILLAAGGAYLPIDAASPRGRVARLLESAGAGIVLTQSRLRDELDLPAGTTVLRADTDFETASTAPLTPVQGPDDPAYVIYTSEPKGVVVAHRGVANLVRDVRRRFAVTPADRLLALSGLHFDASVYDVFGPLACGATVVVPPPFRRAEPDVWAELVRDERVTFWNSVPVLLELLVGEAESRDDRPLATLRLAVVSGDWIPLDLPGRARAQAPGLRVVGSGGPTETICWSLFHPIDAVDPQWTSIPYGKPIANQRYYIVDRDLRPRPTWARGEMAVASPLGLALGYLNDPERTAAKFVTLPGTGERAYLTGDFGRLLPDGGIEILGRETDVGLLAELVAACVAELLGLDEVPTTGNFFRLGGDALSGTRLASRLQDLLGAPVPIRTVFGNPVLGDLASAIAGDPAAGPQAIRVARL

Nearest PDB structures (foldseek):
  6lta-assembly1_A-2  TM=1.001E+00  e=0.000E+00  Streptomyces sp. Sp080513GE-23
  6ltc-assembly1_A  TM=9.921E-01  e=0.000E+00  Streptomyces sp. Sp080513GE-23
  6ltd-assembly1_A  TM=9.911E-01  e=0.000E+00  Streptomyces sp. Sp080513GE-23
  6ltd-assembly2_B  TM=9.911E-01  e=0.000E+00  Streptomyces sp. Sp080513GE-23
  6ea3-assembly1_B  TM=9.278E-01  e=7.794E-42  Thermobifida fusca YX

B-factor: mean 46.53, std 12.99, range [21.59, 102.06]

Secondary structure (DSSP, 8-state):
-PPPPPP---GGGTTS-EEPPHHHHHHHHHH---EEEEEEEES---HHHHHHHHHHHHHH-GGGGEEE-TTSEEEE-S---SPP-EEEE-SSSSSHHHHHHT----TTSS-SEEEEEEEETTEEEEEEEEETTT--HHHIIIIIIHHHHHHHH-TT-------S-HHHHHHIIIIIITTSHHHHHHHHHHHHHHTTPPPSP-PPP---EEEEEEEE-HHHHHHHHHHHHHTT--HHHHHHHHHHHHHTTT-SSS-EEEEEEEE--TT-TTGGG--S--EEEEEEEE----SSHHHHHHHHHHHHHHHHTTTTS-HHHHHHHHHHHH-HHHH---EEEEE-TTSPPPSS-GGGT-EEEEEEEE-TT-SEEEEEEEETTEEEEEEEEETTSS-TTHHHHHHHHHHHHHHHHHHS-TTSGGGG-S------HHHHHHHHHHT----------HHHHHHHHHHHSTTSEEEEESS-EEEHHHHHHHHHHHHHHHHHTT--TT-EEEE---SSHHHHHHHHHHHHHT-EEEE--TT--TTHHHHHHHHHT--EEEE-GGGGGG----TT-EEEETTTTTTTS--------S-TTSEEEEEEE---EEEEEEHHHHHHHHHHHHHHHT--TT-EEE--S-TTSTTHHHHHHHHHHHT-EEEEPPP-SS--HHHHHHHHHHTT--EEEE-HHHHHHHHHHHHT-SS-TTTT--EEEE-SSPPPTTHHHHHHHHSTTPEEEEEE--GGG-S--EEEEES---TT-SS---BEE-TT-EEEEE-TTS-B--TT--EEEEEE-SSSS--EETT-HHHHHHHEEEPTTT--EEEEEEEEEEE-TTS-EEEEE---HHHHHHHHHHHHHHHHHT-S---TTSBTTTTT--HHHHHHHHHHHHHHHSS---HHHHHT--BHHHHHHHHHT-TTTHHHHHHHHT-

Solvent-accessible surface area: 37382 Å² total; per-residue (Å²): 149,44,93,40,48,107,28,107,68,73,110,79,55,45,44,95,46,11,39,4,14,48,18,6,75,47,28,60,99,30,66,123,98,2,69,3,48,18,7,1,38,39,112,91,24,54,55,71,67,1,94,106,0,1,72,71,0,6,68,36,3,33,11,2,32,15,10,5,73,139,93,13,35,7,42,19,53,167,93,36,35,119,4,63,19,71,68,50,82,20,124,161,66,117,81,11,69,67,44,17,73,89,86,147,107,71,3,37,83,39,22,6,6,67,6,62,0,1,32,7,82,69,77,6,22,0,12,0,7,5,2,32,6,11,11,8,30,1,0,16,36,41,6,0,2,4,25,0,6,31,0,11,80,68,7,112,17,102,33,59,80,49,129,13,22,17,14,11,2,7,69,15,52,88,109,56,3,108,27,21,58,74,8,68,47,5,11,11,24,6,0,48,76,3,44,20,3,6,78,16,12,86,19,13,58,39,142,90,19,94,74,19,67,46,104,16,42,55,122,74,33,53,51,4,119,103,17,0,98,63,37,67,9,62,28,22,11,0,0,1,1,0,0,2,14,0,2,43,10,6,3,43,76,52,10,1,0,0,18,4,15,34,20,77,29,48,135,15,112,12,5,60,49,4,3,3,8,9,27,10,10,5,1,0,21,0,100,57,106,39,155,2,0,11,86,27,2,59,30,14,4,60,48,14,124,24,0,56,155,45,12,19,3,24,4,35,35,3,37,74,10,0,20,111,84,72,37,152,96,50,4,50,11,34,3,11,0,14,14,17,28,87,49,91,117,39,90,66,43,10,49,98,7,8,99,59,61,96,13,23,31,33,29,21,140,17,15,3,10,0,39,0,23,63,16,115,54,55,0,4,2,2,0,1,13,78,54,60,29,24,3,94,51,5,10,78,10,5,17,78,9,0,66,85,3,8,32,82,0,27,78,34,105,42,42,120,47,0,1,78,17,65,83,13,64,16,46,13,197,167,21,87,58,22,16,83,103,24,3,121,18,91,56,121,12,58,69,55,14,12,0,40,70,1,3,30,6,6,158,144,45,51,126,37,50,0,0,6,8,78,85,80,114,20,22,0,58,86,0,5,100,8,0,19,46,0,0,14,20,0,65,145,134,56,9,48,65,55,55,21,0,0,2,0,10,50,25,7,46,4,8,6,0,0,0,2,0,0,0,4,0,2,1,2,0,0,4,6,50,13,84,26,93,105,37,73,10,24,58,16,3,76,74,9,62,6,45,22,0,0,0,0,39,140,9,70,142,133,15,69,20,62,111,82,24,39,32,15,86,0,35,60,54,2,108,143,27,56,34,55,103,30,95,51,63,14,24,31,80,53,37,0,0,1,2,37,35,120,109,70,34,3,0,14,0,7,0,57,2,0,10,5,2,12,95,7,0,106,148,98,2,61,5,66,78,84,8,19,2,0,1,4,19,15,11,45,123,20,26,3,0,2,1,2,5,3,2,0,7,7,3,1,7,0,0,4,1,47,61,62,117,179,41,44,28,61,44,0,0,65,31,0,89,89,20,127,0,23,2,1,3,6,63,1,74,35,0,47,68,0,0,24,41,0,83,94,66,111,61,77,2,2,54,56,3,63,0,0,0,0,18,56,70,105,22,43,72,83,0,0,38,67,2,68,73,26,0,102,69,5,96,1,0,3,6,5,18,35,16,8,0,3,3,4,0,0,6,39,64,1,113,73,41,66,134,78,79,119,15,9,18,14,2,91,10,2,7,10,2,64,2,10,1,2,47,170,77,38,59,41,13,3,22,34,0,85,4,31,1,0,0,0,3,130,38,1,6,0,78,7,10,44,120,32,92,126,86,24,70,65,55,14,22,93,7,84,72,84,50,42,82,0,7,22,12,24,18,33,0,39,16,26,69,100,7,4,3,28,4,68,28,73,108,147,82,52,40,81,0,6,50,27,0,7,65,13,0,7,128,29,39,67,75,111,88,13,76,54,88,10,3,1,3,115,45,53,10,74,17,150,24,0,44,84,0,3,55,86,0,71,117,104,1,56,8,69,3,38,67,180,25,1,4,29,18,0,16,0,22,41,1,0,58,32,3,21,59,40,123,74,3,0,71,61,0,47,148,44,4,66,199

InterPro domains:
  IPR000873 AMP-dependent synthetase/ligase domain [PF00501] (499-851)
  IPR001242 Condensation domain [PF00668] (73-456)
  IPR006162 Phosphopantetheine attachment site [PS00012] (1041-1056)
  IPR009081 Phosphopantetheine binding ACP domain [PF00550] (1019-1082)
  IPR009081 Phosphopantetheine binding ACP domain [PS50075] (1011-1086)
  IPR010071 Amino acid adenylation domain [TIGR01733] (520-923)
  IPR020459 AMP-binding [PR00154] (634-645)
  IPR020459 AMP-binding [PR00154] (646-654)
  IPR020806 Polyketide synthase-like, phosphopantetheine-binding domain [SM00823] (1017-1086)
  IPR020845 AMP-binding, conserved site [PS00455] (639-650)
  IPR023213 Chloramphenicol acetyltransferase-like domain superfamily [G3DSA:3.30.559.10] (35-216)
  IPR025110 AMP-binding enzyme, C-terminal domain [PF13193] (907-982)
  IPR036736 ACP-like superfamily [G3DSA:1.10.1200.10] (1000-1086)
  IPR036736 ACP-like superfamily [SSF47336] (1013-1083)
  IPR045851 AMP-binding enzyme domain superfamily [G3DSA:3.30.300.30] (893-994)
  IPR057737 Phenyloxazoline synthase MbtB-like, condensation domain [cd19535] (40-458)

Radius of gyration: 37.23 Å; Cα contacts (8 Å, |Δi|>4): 1932; chains: 1; bounding box: 64×114×75 Å